Protein 5MQN (pdb70)

Sequence (1038 aa):
LLREQFQNPSDEAKPWTFWYWMFGAVSKEGITADLEAMKRAGLGGTYLLMPIKGIKEGPQYNGKAQQLTPEWWEMVRFSMEEADRLGLKLGMHICDGFALAGGPWMTPKESMQKIVWSDTIVDGGKIKGLHLPQPEAYEGFYEDISLFALPVKEEAADVMPAQITCANIATGNHIDIKKTVNMDDAGVIRSSYPCYIQYEYEEQPFTCRNIEIILSGNNYQAHRLKVMMASDDGVNYRLVKQLVPARQGWQNTDENSTHAIPATTARYFRFYWTPEGSEPGSEDMDAAKWKPNLKIKELRLHREARLDQWEGKAGLVWRVASSTKKEEIGEQDCYALSQIINLTDPFTLTATLPKGKWKLLRMGHTATGHTNATAGGGKGLECDKFNPKAVRKQFDNWFAQAFVKTNPDVARRVLKYMHVDSWECGSQNWSDTFAAEFRKRRGYDLMPYLPLLAGIPMESAERSEKILRDVRTTIGELVVDVFYQVLADCAKEYDCQQFSAECVAPTMVSDGLLHYQKVDLPMGEFWLNSPTHDKPNDMLDAISGAHIYGKNIIQAEGFTEVRGTWNEHPGILKALLDRNYALGINRLFFHVYVHNPWLDRKPGMTLDGIGLFFQRDQTWWNKGAKAFCEYITRCQSLLQYGHPVADIAVFTGEEMPRRSILPERLVPSLPGIFGAERVESERIRLANEGQPLRVRPVGVTHSANMSDPEKWVNPLRGYAYDSFNKDALLRLAKAENGRMTLPGGASYKVLVLPLPRPMNPDPAALSPEVKQKINELKEAGILLIPSLPYKEDDFSSYGLERDLIVPENIAWTHRQGEQGDIYFIANQLEETRTFTASMRIDGRKPECWNPVTGEINADIPYEQKSHRTEITLTLAPNESVFIVYPATGLEATEYTVTFTANGKTIQRQELFDWSKEEDEQIRYYSGTAVYKTTFRWKSKVKEDQQVYLNLGKVCDLLATTVRVNGIDCGTIWTAPYRADITAALKKGVNELEIEVTNTWANALKGADEGKAPFDGIWTNAKYRRAENTLLPAGLLGPLNFDVAN

Radius of gyration: 31.56 Å; Cα contacts (8 Å, |Δi|>4): 2666; chains: 1; bounding box: 72×93×73 Å

Secondary structure (DSSP, 8-state):
-HHHHHHS--GGGS-EEEEEEETT---HHHHHHHHHHHHHHT--EEEEEEE--TTT-GGG--S--TTSHHHHHHHHHHHHHHHHHT-EEEEESSSSSSSSB-TT--GGGB-EEEEEEEEEEEEEEEEEE-PPPP--BTTB-EEEEEEEEE-S-SS-SS---EEEEEE---SSS--GGGSSEE-TT--EEESS-EEEEEEEEEEEEEEEEEEE-SS--GGGGG-EEEEESSSS--EEEEE--PPEE-S--TTS-EEEEEEEEEEEEEEEEE-STTPPPPBTTBGGGGS---EEESEEEEE-S---TTHHHHTTSS-EE-PPPPTTTS-GGGSB-GGG-EE-TTT--EEEEEEEEEEEEEEEEEEE---B-TT-STT--BBBPTT-HHHHHHHHHHTTGGGGTSS-HHHHHHHEEEEEE----S----B-TTHHHHHHHHHSS-SGGGGGGGGT--BSBHHHHHHHHHHHHHHHHHHIIIIIIHHHHHHHHHTT-EEEE---TTTSSSBTTGGGGG-SEEEEEEESS-TTT--HHHHHHHHHHHHHTT----EEEEEEBSS--S---GGGTHHHHHHHHHHT--EEEEEEEE----TTSEEE--BTTBB---STTSTTIIIIIHHHHHHHHHHHHHHTSSEE---EEEE--S-SSB----GGGGTTT-HHHH-HHHHHHHHHHHH-TT--EEE-STT-EEETTS--GGG-SSTTSS--EEEE-HHIIIII-EEETTEEE-TTS-EESEEE-PPPBTTBSSPPPPPHHHHHHHHHHHHTT-B---SS--SSSBGGGTB--SEE--SSEEEEEEEETTEEEEEEEE-SSS-EEEEEEES--S---EEE-TTT--EE-----EEETTEEEEEEEE-TT-EEEEEEE--B----PEEEEETTTTEEEEESS---GGG-SSHHHHT--SEEEEEEEEEE-SPPPTT-EEEEE-BEEESEEEEEETTEEEEEE-SSS-EEE-TTT--SEEEEEEEEEE--THHHHHHHHTT--SSS-EEES-----TT--PPP-EEEE--EEEEE-

Organism: Bacteroides thetaiotaomicron (strain ATCC 29148 / DSM 2079 / JCM 5827 / CCUG 10774 / NCTC 10582 / VPI-5482 / E50) (NCBI:txid226186)

InterPro domains:
  IPR008979 Galactose-binding-like domain superfamily [SSF49785] (219-300)
  IPR008979 Galactose-binding-like domain superfamily [SSF49785] (974-1073)
  IPR033400 Alpha-L-rhamnosidase RhaM [PF17132] (36-716)
  IPR033400 Alpha-L-rhamnosidase RhaM [PF17132] (833-893)
  IPR054593 Beta-mannosidase-like, galactose-binding domain-like [PF22666] (977-1068)

Foldseek 3Di:
DLLCCLVPNDLVLFFEAEEEEEALAFDLVLLLLFLVLCLLLRHQAYEYAYWAHCVVPVVSVHPQFPPDLNVLARLQSSLVSCLVSNHFYAYELFHHQDFQFFPPDDFQQFFKAKWWDKDKDWFFWDPLADGDDTDAVVNHWDFDFKKKFFDLDPDDFFDDWDKDKFADDDDDPDDPVQDWDADPLRKTKHQGKMKMKTFDPAWDKFFKKWFAFDADALQQQQWFKWAAAPPPDIDGWGGGDDWFAARQANLGIFMAGTQTDIHRMMMTIGHLALQFAADRRSLNNFARNMDITSDMTGTRQAFWGRLQCLLFQWFTGDAFGDCSSPPQSNAAELVRMDIQVVQPNHTDGGPGHMIMIITMIMTGSDFWSVRGHNGIDHHGHLLDLVRLVVSNCPPVVCSCVSHPNVSCLVRHAAYEGEEDDGFEHQDHPCLQVLLCVPVVDGCVSVVCLSVRRHHPTSVVSSVVSQSSLVSRQVSNQVRNLQSVLVVSVVSNHFYEYFFHPPGYKHQGLPNLLSGQEQEAEAEDQCLSPGCVQRLQSSQLSCQLNQRLAYEYAYHWAQAAAWFDFLQVCLLVVQQSVLQQHQHYYYPHEYRANDPQFPPHEDPQRTDPHQTDRWLCSSARSSLSSLLSSSSSSVSSPAHWDAAEEEEQASGIPTGWDDPLQCCQWAVLQQDDVSVVVSVVLRSCPPQDWDCTPPPRITRPSRDDVLQCACRSQFGHYHYDYPCSLQPAWDQDPQWTDGPNGYTYQEYEHGDQTSNQNNNDDDDPSNVVSVVVSVVSNRHYDDGPHNHNDCVVSVDDGAKHWDPQWHWTWHDDQFFIKIKIWHSAQAKDKTKMKGQAADFQKWKAFSSVRDIGRDFDWDQDPRIIMHIDIAHGGGMIMITTGCAAWQWDWKWKAQVQQRDIDTHRADDFQLPDPPLLSNLDFHKMKIKIKTADADQQDPPKWKKKQLADAQAWKWKDKQNRTQGIAGYPPRIGTCRVRDDHTMIMIMMMGGHINQSQVLCVVVVRRSHPNYDYSHDDHHPPSGRDGHGRNDDIDMDMDD

B-factor: mean 30.52, std 12.2, range [7.65, 92.08]

Nearest PDB structures (foldseek):
  5mqn-assembly1_A  TM=1.001E+00  e=0.000E+00  Bacteroides thetaiotaomicron
  5mwk-assembly1_A  TM=9.999E-01  e=0.000E+00  Bacteroides thetaiotaomicron
  6q2f-assembly1_A  TM=7.913E-01  e=5.962E-86  Novosphingobium sp. PP1Y
  6mvf-assembly2_E  TM=7.179E-01  e=1.894E-04  Faecalibacterium prausnitzii L2-6
  7dd9-assembly1_A  TM=5.312E-01  e=2.010E+00  Schizosaccharomyces pombe 972h-

Structure (mmCIF, N/CA/C/O backbone):
data_5MQN
#
_entry.id   5MQN
#
_cell.length_a   64.291
_cell.length_b   85.758
_cell.length_c   120.870
_cell.angle_alpha   90.00
_cell.angle_beta   98.78
_cell.angle_gamma   90.00
#
_symmetry.space_group_name_H-M   'P 1 21 1'
#
loop_
_entity.id
_entity.type
_entity.pdbx_description
1 polymer 'Glycosyl hydrolases family 2, sugar binding domain'
2 non-polymer 'CALCIUM ION'
3 water water
#
loop_
_atom_site.group_PDB
_atom_site.id
_atom_site.type_symbol
_atom_site.label_atom_id
_atom_site.label_alt_id
_atom_site.label_comp_id
_atom_site.label_asym_id
_atom_site.label_entity_id
_atom_site.label_seq_id
_atom_site.pdbx_PDB_ins_code
_atom_site.Cartn_x
_atom_site.Cartn_y
_atom_site.Cartn_z
_atom_site.occupancy
_atom_site.B_iso_or_equiv
_atom_site.auth_seq_id
_atom_site.auth_comp_id
_atom_site.auth_asym_id
_atom_site.auth_atom_id
_atom_site.pdbx_PDB_model_num
ATOM 1 N N . LEU A 1 30 ? 21.351 22.454 -3.150 1.00 47.07 30 LEU A N 1
ATOM 2 C CA . LEU A 1 30 ? 19.894 22.411 -2.796 1.00 46.62 30 LEU A CA 1
ATOM 3 C C . LEU A 1 30 ? 19.781 22.271 -1.275 1.00 44.80 30 LEU A C 1
ATOM 4 O O . LEU A 1 30 ? 20.642 21.638 -0.637 1.00 43.84 30 LEU A O 1
ATOM 9 N N . LEU A 1 31 ? 18.735 22.857 -0.706 1.00 42.88 31 LEU A N 1
ATOM 10 C CA . LEU A 1 31 ? 18.522 22.784 0.751 1.00 42.42 31 LEU A CA 1
ATOM 11 C C . LEU A 1 31 ? 18.278 21.353 1.187 1.00 42.07 31 LEU A C 1
ATOM 12 O O . LEU A 1 31 ? 18.715 20.979 2.263 1.00 39.12 31 LEU A O 1
ATOM 17 N N . ARG A 1 32 ? 17.574 20.572 0.358 1.00 42.59 32 ARG A N 1
ATOM 18 C CA . ARG A 1 32 ? 17.241 19.189 0.702 1.00 44.39 32 ARG A CA 1
ATOM 19 C C . ARG A 1 32 ? 18.481 18.350 0.871 1.00 44.09 32 ARG A C 1
ATOM 20 O O . ARG A 1 32 ? 18.570 17.576 1.817 1.00 42.02 32 ARG A O 1
ATOM 28 N N . GLU A 1 33 ? 19.413 18.490 -0.070 1.00 44.70 33 GLU A N 1
ATOM 29 C CA . GLU A 1 33 ? 20.659 17.749 -0.035 1.00 46.26 33 GLU A CA 1
ATOM 30 C C . GLU A 1 33 ? 21.498 18.118 1.219 1.00 44.42 33 GLU A C 1
ATOM 31 O O . GLU A 1 33 ? 22.025 17.235 1.895 1.00 44.03 33 GLU A O 1
ATOM 37 N N . GLN A 1 34 ? 21.591 19.402 1.533 1.00 43.31 34 GLN A N 1
ATOM 38 C CA . GLN A 1 34 ? 22.295 19.838 2.752 1.00 43.31 34 GLN A CA 1
ATOM 39 C C . GLN A 1 34 ? 21.670 19.253 4.035 1.00 41.34 34 GLN A C 1
ATOM 40 O O . GLN A 1 34 ? 22.394 18.821 4.935 1.00 41.41 34 GLN A O 1
ATOM 46 N N . PHE A 1 35 ? 20.336 19.233 4.110 1.00 38.67 35 PHE A N 1
ATOM 47 C CA . PHE A 1 35 ? 19.630 18.618 5.245 1.00 37.07 35 PHE A CA 1
ATOM 48 C C . PHE A 1 35 ? 19.880 17.108 5.313 1.00 37.45 35 PHE A C 1
ATOM 49 O O . PHE A 1 35 ? 20.184 16.547 6.376 1.00 36.47 35 PHE A O 1
ATOM 57 N N . GLN A 1 36 ? 19.795 16.463 4.168 1.00 38.58 36 GLN A N 1
ATOM 58 C CA . GLN A 1 36 ? 19.962 15.019 4.075 1.00 40.28 36 GLN A CA 1
ATOM 59 C C . GLN A 1 36 ? 21.438 14.548 4.138 1.00 40.13 36 GLN A C 1
ATOM 60 O O . GLN A 1 36 ? 21.717 13.493 4.703 1.00 40.02 36 GLN A O 1
ATOM 66 N N . ASN A 1 37 ? 22.360 15.335 3.581 1.00 40.11 37 ASN A N 1
ATOM 67 C CA . ASN A 1 37 ? 23.809 15.035 3.575 1.00 40.27 37 ASN A CA 1
ATOM 68 C C . ASN A 1 37 ? 24.561 16.317 3.966 1.00 38.51 37 ASN A C 1
ATOM 69 O O . ASN A 1 37 ? 25.099 17.028 3.110 1.00 38.69 37 ASN A O 1
ATOM 74 N N . PRO A 1 38 ? 24.556 16.658 5.264 1.00 36.25 38 PRO A N 1
ATOM 75 C CA . PRO A 1 38 ? 25.159 17.924 5.681 1.00 35.37 38 PRO A CA 1
ATOM 76 C C . PRO A 1 38 ? 26.661 17.980 5.478 1.00 34.23 38 PRO A C 1
ATOM 77 O O . PRO A 1 38 ? 27.304 16.961 5.490 1.00 34.28 38 PRO A O 1
ATOM 81 N N . SER A 1 39 ? 27.183 19.189 5.315 1.00 33.65 39 SER A N 1
ATOM 82 C CA . SER A 1 39 ? 28.609 19.418 5.114 1.00 33.16 39 SER A CA 1
ATOM 83 C C . SER A 1 39 ? 29.264 19.353 6.478 1.00 31.83 39 SER A C 1
ATOM 84 O O . SER A 1 39 ? 28.577 19.360 7.517 1.00 30.59 39 SER A O 1
ATOM 87 N N . ASP A 1 40 ? 30.588 19.292 6.474 1.00 31.13 40 ASP A N 1
ATOM 88 C CA . ASP A 1 40 ? 31.328 19.242 7.739 1.00 30.58 40 ASP A CA 1
ATOM 89 C C . ASP A 1 40 ? 31.216 20.528 8.521 1.00 28.86 40 ASP A C 1
ATOM 90 O O . ASP A 1 40 ? 31.401 20.484 9.727 1.00 28.24 40 ASP A O 1
ATOM 95 N N . GLU A 1 41 ? 30.963 21.663 7.863 1.00 27.64 41 GLU A N 1
ATOM 96 C CA . GLU A 1 41 ? 30.773 22.926 8.566 1.00 27.07 41 GLU A CA 1
ATOM 97 C C . GLU A 1 41 ? 29.556 22.873 9.528 1.00 25.18 41 GLU A C 1
ATOM 98 O O . GLU A 1 41 ? 29.551 23.566 10.575 1.00 24.59 41 GLU A O 1
ATOM 104 N N . ALA A 1 42 ? 28.572 22.031 9.188 1.00 24.02 42 ALA A N 1
ATOM 105 C CA . ALA A 1 42 ? 27.368 21.825 10.022 1.00 23.13 42 ALA A CA 1
ATOM 106 C C . ALA A 1 42 ? 27.569 20.940 11.279 1.00 22.31 42 ALA A C 1
ATOM 107 O O . ALA A 1 42 ? 26.719 20.966 12.157 1.00 21.87 42 ALA A O 1
ATOM 109 N N . LYS A 1 43 ? 28.676 20.175 11.367 1.00 21.91 43 LYS A N 1
ATOM 110 C CA . LYS A 1 43 ? 28.889 19.294 12.548 1.00 21.47 43 LYS A CA 1
ATOM 111 C C . LYS A 1 43 ? 29.170 20.087 13.836 1.00 20.57 43 LYS A C 1
ATOM 112 O O . LYS A 1 43 ? 29.891 21.088 13.820 1.00 20.37 43 LYS A O 1
ATOM 118 N N . PRO A 1 44 ? 28.653 19.602 14.978 1.00 19.98 44 PRO A N 1
ATOM 119 C CA . PRO A 1 44 ? 29.105 20.149 16.263 1.00 19.52 44 PRO A CA 1
ATOM 120 C C . PRO A 1 44 ? 30.548 19.766 16.582 1.00 19.45 44 PRO A C 1
ATOM 121 O O . PRO A 1 44 ? 31.065 18.812 16.014 1.00 19.62 44 PRO A O 1
ATOM 125 N N . TRP A 1 45 ? 31.172 20.512 17.507 1.00 19.13 45 TRP A N 1
ATOM 126 C CA . TRP A 1 45 ? 32.482 20.255 17.987 1.00 19.16 45 TRP A CA 1
ATOM 127 C C . TRP A 1 45 ? 32.400 20.039 19.511 1.00 19.10 45 TRP A C 1
ATOM 128 O O . TRP A 1 45 ? 31.302 20.141 20.109 1.00 18.79 45 TRP A O 1
ATOM 139 N N . THR A 1 46 ? 33.564 19.758 20.107 1.00 19.32 46 THR A N 1
ATOM 140 C CA . THR A 1 46 ? 33.675 19.743 21.567 1.00 19.38 46 THR A CA 1
ATOM 141 C C . THR A 1 46 ? 34.957 20.439 22.063 1.00 19.47 46 THR A C 1
ATOM 142 O O . THR A 1 46 ? 35.944 20.511 21.345 1.00 19.62 46 THR A O 1
ATOM 146 N N . PHE A 1 47 ? 34.891 20.998 23.273 1.00 19.36 47 PHE A N 1
ATOM 147 C CA . PHE A 1 47 ? 36.088 21.312 24.035 1.00 19.63 47 PHE A CA 1
ATOM 148 C C . PHE A 1 47 ? 36.649 19.985 24.596 1.00 20.07 47 PHE A C 1
ATOM 149 O O . PHE A 1 47 ? 35.864 19.133 25.065 1.00 20.12 47 PHE A O 1
ATOM 157 N N . TRP A 1 48 ? 37.958 19.832 24.552 1.00 20.48 48 TRP A N 1
ATOM 158 C CA . TRP A 1 48 ? 38.634 18.626 25.028 1.00 21.10 48 TRP A CA 1
ATOM 159 C C . TRP A 1 48 ? 39.659 19.064 26.080 1.00 21.63 48 TRP A C 1
ATOM 160 O O . TRP A 1 48 ? 40.632 19.738 25.734 1.00 21.70 48 TRP A O 1
ATOM 171 N N . TYR A 1 49 ? 39.392 18.742 27.339 1.00 22.12 49 TYR A N 1
ATOM 172 C CA . TYR A 1 49 ? 40.305 19.132 28.418 1.00 22.85 49 TYR A CA 1
ATOM 173 C C . TYR A 1 49 ? 41.179 17.977 28.864 1.00 23.69 49 TYR A C 1
ATOM 174 O O . TYR A 1 49 ? 40.698 16.882 29.074 1.00 23.98 49 TYR A O 1
ATOM 183 N N . TRP A 1 50 ? 42.450 18.262 29.043 1.00 24.41 50 TRP A N 1
ATOM 184 C CA . TRP A 1 50 ? 43.408 17.323 29.625 1.00 25.25 50 TRP A CA 1
ATOM 185 C C . TRP A 1 50 ? 43.670 17.821 31.063 1.00 25.92 50 TRP A C 1
ATOM 186 O O . TRP A 1 50 ? 44.122 18.961 31.243 1.00 25.85 50 TRP A O 1
ATOM 197 N N . MET A 1 51 ? 43.381 16.994 32.065 1.00 26.72 51 MET A N 1
ATOM 198 C CA . MET A 1 51 ? 43.423 17.432 33.477 1.00 27.52 51 MET A CA 1
ATOM 199 C C . MET A 1 51 ? 44.690 17.026 34.188 1.00 28.55 51 MET A C 1
ATOM 200 O O . MET A 1 51 ? 45.083 15.872 34.118 1.00 29.13 51 MET A O 1
ATOM 205 N N . PHE A 1 52 ? 45.356 17.988 34.832 1.00 29.12 52 PHE A N 1
ATOM 206 C CA . PHE A 1 52 ? 46.473 17.703 35.755 1.00 30.07 52 PHE A CA 1
ATOM 207 C C . PHE A 1 52 ? 47.647 16.968 35.129 1.00 30.90 52 PHE A C 1
ATOM 208 O O . PHE A 1 52 ? 48.305 16.172 35.787 1.00 32.21 52 PHE A O 1
ATOM 216 N N . GLY A 1 53 ? 47.914 17.209 33.844 1.00 30.52 53 GLY A N 1
ATOM 217 C CA . GLY A 1 53 ? 48.874 16.417 33.081 1.00 31.03 53 GLY A CA 1
ATOM 218 C C . GLY A 1 53 ? 48.718 14.894 33.017 1.00 31.20 53 GLY A C 1
ATOM 219 O O . GLY A 1 53 ? 49.654 14.236 32.654 1.00 31.47 53 GLY A O 1
ATOM 220 N N . ALA A 1 54 ? 47.551 14.359 33.406 1.00 30.96 54 ALA A N 1
ATOM 221 C CA . ALA A 1 54 ? 47.244 12.932 33.353 1.00 31.15 54 ALA A CA 1
ATOM 222 C C . ALA A 1 54 ? 46.659 12.581 31.970 1.00 30.74 54 ALA A C 1
ATOM 223 O O . ALA A 1 54 ? 45.456 12.775 31.702 1.00 30.03 54 ALA A O 1
ATOM 225 N N . VAL A 1 55 ? 47.538 12.120 31.095 1.00 30.98 55 VAL A N 1
ATOM 226 C CA . VAL A 1 55 ? 47.226 11.893 29.697 1.00 30.79 55 VAL A CA 1
ATOM 227 C C . VAL A 1 55 ? 47.869 10.588 29.245 1.00 31.68 55 VAL A C 1
ATOM 228 O O . VAL A 1 55 ? 49.020 10.322 29.599 1.00 32.25 55 VAL A O 1
ATOM 232 N N . SER A 1 56 ? 47.188 9.817 28.399 1.00 31.62 56 SER A N 1
ATOM 233 C CA . SER A 1 56 ? 47.758 8.609 27.779 1.00 32.40 56 SER A CA 1
ATOM 234 C C . SER A 1 56 ? 47.404 8.556 26.311 1.00 32.48 56 SER A C 1
ATOM 235 O O . SER A 1 56 ? 46.330 9.044 25.893 1.00 31.16 56 SER A O 1
ATOM 238 N N . LYS A 1 57 ? 48.282 7.931 25.536 1.00 33.62 57 LYS A N 1
ATOM 239 C CA . LYS A 1 57 ? 48.026 7.685 24.107 1.00 34.37 57 LYS A CA 1
ATOM 240 C C . LYS A 1 57 ? 46.823 6.795 23.866 1.00 34.08 57 LYS A C 1
ATOM 241 O O . LYS A 1 57 ? 46.045 7.050 22.937 1.00 33.22 57 LYS A O 1
ATOM 247 N N . GLU A 1 58 ? 46.714 5.726 24.662 1.00 34.37 58 GLU A N 1
ATOM 248 C CA . GLU A 1 58 ? 45.547 4.848 24.596 1.00 34.35 58 GLU A CA 1
ATOM 249 C C . GLU A 1 58 ? 44.263 5.658 24.738 1.00 32.34 58 GLU A C 1
ATOM 250 O O . GLU A 1 58 ? 43.337 5.458 23.986 1.00 32.03 58 GLU A O 1
ATOM 256 N N . GLY A 1 59 ? 44.203 6.530 25.739 1.00 30.82 59 GLY A N 1
ATOM 257 C CA . GLY A 1 59 ? 43.056 7.388 25.927 1.00 29.38 59 GLY A CA 1
ATOM 258 C C . GLY A 1 59 ? 42.819 8.372 24.791 1.00 28.23 59 GLY A C 1
ATOM 259 O O . GLY A 1 59 ? 41.671 8.653 24.464 1.00 27.43 59 GLY A O 1
ATOM 260 N N . ILE A 1 60 ? 43.900 8.938 24.243 1.00 27.85 60 ILE A N 1
ATOM 261 C CA . ILE A 1 60 ? 43.817 9.836 23.101 1.00 27.27 60 ILE A CA 1
ATOM 262 C C . ILE A 1 60 ? 43.129 9.127 21.923 1.00 26.97 60 ILE A C 1
ATOM 263 O O . ILE A 1 60 ? 42.166 9.631 21.331 1.00 26.36 60 ILE A O 1
ATOM 268 N N . THR A 1 61 ? 43.600 7.935 21.628 1.00 27.20 61 THR A N 1
ATOM 269 C CA . THR A 1 61 ? 43.044 7.186 20.524 1.00 27.09 61 THR A CA 1
ATOM 270 C C . THR A 1 61 ? 41.605 6.911 20.803 1.00 26.60 61 THR A C 1
ATOM 271 O O . THR A 1 61 ? 40.773 7.121 19.931 1.00 26.23 61 THR A O 1
ATOM 275 N N . ALA A 1 62 ? 41.311 6.468 22.028 1.00 26.54 62 ALA A N 1
ATOM 276 C CA . ALA A 1 62 ? 39.958 6.122 22.411 1.00 26.19 62 ALA A CA 1
ATOM 277 C C . ALA A 1 62 ? 39.028 7.348 22.315 1.00 25.43 62 ALA A C 1
ATOM 278 O O . ALA A 1 62 ? 37.891 7.225 21.854 1.00 24.98 62 ALA A O 1
ATOM 280 N N . ASP A 1 63 ? 39.531 8.512 22.745 1.00 25.04 63 ASP A N 1
ATOM 281 C CA . ASP A 1 63 ? 38.747 9.731 22.725 1.00 24.45 63 ASP A CA 1
ATOM 282 C C . ASP A 1 63 ? 38.460 10.193 21.293 1.00 24.28 63 ASP A C 1
ATOM 283 O O . ASP A 1 63 ? 37.305 10.501 20.955 1.00 23.70 63 ASP A O 1
ATOM 288 N N . LEU A 1 64 ? 39.502 10.267 20.483 1.00 24.78 64 LEU A N 1
ATOM 289 C CA . LEU A 1 64 ? 39.333 10.803 19.157 1.00 24.83 64 LEU A CA 1
ATOM 290 C C . LEU A 1 64 ? 38.461 9.851 18.278 1.00 25.17 64 LEU A C 1
ATOM 291 O O . LEU A 1 64 ? 37.636 10.336 17.476 1.00 24.77 64 LEU A O 1
ATOM 296 N N . GLU A 1 65 ? 38.619 8.533 18.447 1.00 25.83 65 GLU A N 1
ATOM 297 C CA . GLU A 1 65 ? 37.709 7.579 17.758 1.00 26.28 65 GLU A CA 1
ATOM 298 C C . GLU A 1 65 ? 36.247 7.737 18.210 1.00 25.66 65 GLU A C 1
ATOM 299 O O . GLU A 1 65 ? 35.336 7.625 17.394 1.00 25.45 65 GLU A O 1
ATOM 305 N N . ALA A 1 66 ? 36.044 7.998 19.493 1.00 25.19 66 ALA A N 1
ATOM 306 C CA . ALA A 1 66 ? 34.731 8.220 20.038 1.00 24.77 66 ALA A CA 1
ATOM 307 C C . ALA A 1 66 ? 34.085 9.485 19.465 1.00 24.21 66 ALA A C 1
ATOM 308 O O . ALA A 1 66 ? 32.867 9.497 19.145 1.00 23.82 66 ALA A O 1
ATOM 310 N N . MET A 1 67 ? 34.901 10.531 19.331 1.00 23.95 67 MET A N 1
ATOM 311 C CA . MET A 1 67 ? 34.448 11.790 18.732 1.00 23.66 67 MET A CA 1
ATOM 312 C C . MET A 1 67 ? 34.016 11.591 17.265 1.00 24.06 67 MET A C 1
ATOM 313 O O . MET A 1 67 ? 32.964 12.099 16.829 1.00 23.75 67 MET A O 1
ATOM 318 N N . LYS A 1 68 ? 34.835 10.875 16.519 1.00 24.81 68 LYS A N 1
ATOM 319 C CA . LYS A 1 68 ? 34.524 10.612 15.118 1.00 25.48 68 LYS A CA 1
ATOM 320 C C . LYS A 1 68 ? 33.224 9.783 14.987 1.00 25.82 68 LYS A C 1
ATOM 321 O O . LYS A 1 68 ? 32.351 10.135 14.203 1.00 25.61 68 LYS A O 1
ATOM 327 N N . ARG A 1 69 ? 33.119 8.704 15.766 1.00 26.44 69 ARG A N 1
ATOM 328 C CA . ARG A 1 69 ? 31.894 7.857 15.878 1.00 26.90 69 ARG A CA 1
ATOM 329 C C . ARG A 1 69 ? 30.605 8.653 16.128 1.00 25.88 69 ARG A C 1
ATOM 330 O O . ARG A 1 69 ? 29.562 8.369 15.508 1.00 25.76 69 ARG A O 1
ATOM 338 N N . ALA A 1 70 ? 30.671 9.628 17.043 1.00 24.77 70 ALA A N 1
ATOM 339 C CA . ALA A 1 70 ? 29.531 10.497 17.343 1.00 24.11 70 ALA A CA 1
ATOM 340 C C . ALA A 1 70 ? 29.158 11.493 16.208 1.00 23.59 70 ALA A C 1
ATOM 341 O O . ALA A 1 70 ? 28.083 12.039 16.215 1.00 23.32 70 ALA A O 1
ATOM 343 N N . GLY A 1 71 ? 30.050 11.735 15.265 1.00 23.44 71 GLY A N 1
ATOM 344 C CA . GLY A 1 71 ? 29.818 12.704 14.192 1.00 23.12 71 GLY A CA 1
ATOM 345 C C . GLY A 1 71 ? 30.287 14.111 14.531 1.00 22.52 71 GLY A C 1
ATOM 346 O O . GLY A 1 71 ? 29.783 15.072 13.958 1.00 22.33 71 GLY A O 1
ATOM 347 N N . LEU A 1 72 ? 31.241 14.258 15.460 1.00 22.17 72 LEU A N 1
ATOM 348 C CA . LEU A 1 72 ? 31.807 15.567 15.756 1.00 21.69 72 LEU A CA 1
ATOM 349 C C . LEU A 1 72 ? 32.762 15.993 14.617 1.00 21.68 72 LEU A C 1
ATOM 350 O O . LEU A 1 72 ? 33.391 15.145 13.968 1.00 21.93 72 LEU A O 1
ATOM 355 N N . GLY A 1 73 ? 32.856 17.300 14.378 1.00 21.26 73 GLY A N 1
ATOM 356 C CA . GLY A 1 73 ? 33.735 17.823 13.318 1.00 21.31 73 GLY A CA 1
ATOM 357 C C . GLY A 1 73 ? 35.167 18.034 13.761 1.00 21.31 73 GLY A C 1
ATOM 358 O O . GLY A 1 73 ? 36.092 18.003 12.965 1.00 21.48 73 GLY A O 1
ATOM 359 N N . GLY A 1 74 ? 35.360 18.299 15.050 1.00 21.01 74 GLY A N 1
ATOM 360 C CA . GLY A 1 74 ? 36.677 18.625 15.538 1.00 21.12 74 GLY A CA 1
ATOM 361 C C . GLY A 1 74 ? 36.602 18.869 17.023 1.00 20.92 74 GLY A C 1
ATOM 362 O O . GLY A 1 74 ? 35.515 18.753 17.610 1.00 20.56 74 GLY A O 1
ATOM 363 N N . THR A 1 75 ? 37.727 19.276 17.595 1.00 21.12 75 THR A N 1
ATOM 364 C CA . THR A 1 75 ? 37.833 19.568 19.003 1.00 21.17 75 THR A CA 1
ATOM 365 C C . THR A 1 75 ? 38.849 20.669 19.297 1.00 21.40 75 THR A C 1
ATOM 366 O O . THR A 1 75 ? 39.820 20.817 18.556 1.00 21.56 75 THR A O 1
ATOM 370 N N . TYR A 1 76 ? 38.572 21.482 20.335 1.00 21.44 76 TYR A N 1
ATOM 371 C CA . TYR A 1 76 ? 39.505 22.484 20.836 1.00 21.89 76 TYR A CA 1
ATOM 372 C C . TYR A 1 76 ? 40.241 21.855 22.021 1.00 22.67 76 TYR A C 1
ATOM 373 O O . TYR A 1 76 ? 39.626 21.615 23.052 1.00 22.75 76 TYR A O 1
ATOM 382 N N . LEU A 1 77 ? 41.540 21.612 21.847 1.00 23.70 77 LEU A N 1
ATOM 383 C CA A LEU A 1 77 ? 42.376 20.955 22.837 0.50 24.33 77 LEU A CA 1
ATOM 384 C CA B LEU A 1 77 ? 42.368 20.962 22.872 0.50 24.30 77 LEU A CA 1
ATOM 385 C C . LEU A 1 77 ? 42.910 21.994 23.827 1.00 24.65 77 LEU A C 1
ATOM 386 O O . LEU A 1 77 ? 43.730 22.826 23.437 1.00 25.03 77 LEU A O 1
ATOM 395 N N . MET A 1 78 ? 42.472 21.905 25.079 1.00 25.15 78 MET A N 1
ATOM 396 C CA . MET A 1 78 ? 42.878 22.820 26.142 1.00 25.79 78 MET A CA 1
ATOM 397 C C . MET A 1 78 ? 43.317 22.075 27.398 1.00 26.62 78 MET A C 1
ATOM 398 O O . MET A 1 78 ? 42.475 21.535 28.121 1.00 26.58 78 MET A O 1
ATOM 403 N N . PRO A 1 79 ? 44.624 22.066 27.696 1.00 27.71 79 PRO A N 1
ATOM 404 C CA . PRO A 1 79 ? 45.011 21.462 28.980 1.00 28.24 79 PRO A CA 1
ATOM 405 C C . PRO A 1 79 ? 44.698 22.376 30.169 1.00 28.40 79 PRO A C 1
ATOM 406 O O . PRO A 1 79 ? 44.865 23.585 30.073 1.00 28.25 79 PRO A O 1
ATOM 410 N N . ILE A 1 80 ? 44.265 21.778 31.276 1.00 28.95 80 ILE A N 1
ATOM 411 C CA . ILE A 1 80 ? 43.793 22.492 32.438 1.00 29.14 80 ILE A CA 1
ATOM 412 C C . ILE A 1 80 ? 44.586 21.983 33.655 1.00 30.43 80 ILE A C 1
ATOM 413 O O . ILE A 1 80 ? 44.549 20.798 33.970 1.00 30.35 80 ILE A O 1
ATOM 418 N N . LYS A 1 81 ? 45.297 22.904 34.311 1.00 31.73 81 LYS A N 1
ATOM 419 C CA . LYS A 1 81 ? 46.123 22.626 35.513 1.00 32.84 81 LYS A CA 1
ATOM 420 C C . LYS A 1 81 ? 47.227 21.602 35.253 1.00 33.66 81 LYS A C 1
ATOM 421 O O . LYS A 1 81 ? 47.418 21.175 34.126 1.00 33.25 81 LYS A O 1
ATOM 427 N N . GLY A 1 82 ? 48.014 21.259 36.274 1.00 35.39 82 GLY A N 1
ATOM 428 C CA . GLY A 1 82 ? 49.157 20.354 36.096 1.00 36.65 82 GLY A CA 1
ATOM 429 C C . GLY A 1 82 ? 49.389 19.402 37.259 1.00 38.40 82 GLY A C 1
ATOM 430 O O . GLY A 1 82 ? 48.504 19.182 38.087 1.00 37.27 82 GLY A O 1
ATOM 431 N N . ILE A 1 83 ? 50.593 18.840 37.312 1.00 41.05 83 ILE A N 1
ATOM 432 C CA . ILE A 1 83 ? 50.898 17.782 38.274 1.00 43.85 83 ILE A CA 1
ATOM 433 C C . ILE A 1 83 ? 50.725 18.272 39.704 1.00 45.01 83 ILE A C 1
ATOM 434 O O . ILE A 1 83 ? 50.206 17.533 40.526 1.00 45.13 83 ILE A O 1
ATOM 439 N N . LYS A 1 84 ? 51.124 19.517 39.971 1.00 46.47 84 LYS A N 1
ATOM 440 C CA . LYS A 1 84 ? 51.010 20.118 41.320 1.00 47.11 84 LYS A CA 1
ATOM 441 C C . LYS A 1 84 ? 49.595 20.168 41.822 1.00 45.04 84 LYS A C 1
ATOM 442 O O . LYS A 1 84 ? 49.355 19.941 42.996 1.00 43.67 84 LYS A O 1
ATOM 448 N N . GLU A 1 85 ? 48.655 20.486 40.934 1.00 42.88 85 GLU A N 1
ATOM 449 C CA . GLU A 1 85 ? 47.283 20.679 41.334 1.00 41.53 85 GLU A CA 1
ATOM 450 C C . GLU A 1 85 ? 46.565 19.327 41.497 1.00 40.26 85 GLU A C 1
ATOM 451 O O . GLU A 1 85 ? 45.577 19.256 42.198 1.00 39.28 85 GLU A O 1
ATOM 457 N N . GLY A 1 86 ? 47.066 18.269 40.850 1.00 39.86 86 GLY A N 1
ATOM 458 C CA . GLY A 1 86 ? 46.508 16.915 40.988 1.00 39.69 86 GLY A CA 1
ATOM 459 C C . GLY A 1 86 ? 47.586 15.839 41.051 1.00 40.59 86 GLY A C 1
ATOM 460 O O . GLY A 1 86 ? 47.635 14.961 40.189 1.00 39.59 86 GLY A O 1
ATOM 461 N N . PRO A 1 87 ? 48.450 15.881 42.103 1.00 41.41 87 PRO A N 1
ATOM 462 C CA . PRO A 1 87 ? 49.555 14.926 42.201 1.00 42.83 87 PRO A CA 1
ATOM 463 C C . PRO A 1 87 ? 49.092 13.467 42.364 1.00 43.34 87 PRO A C 1
ATOM 464 O O . PRO A 1 87 ? 49.777 12.581 41.895 1.00 43.19 87 PRO A O 1
ATOM 468 N N . GLN A 1 88 ? 47.925 13.236 42.971 1.00 44.67 88 GLN A N 1
ATOM 469 C CA . GLN A 1 88 ? 47.368 11.873 43.106 1.00 46.16 88 GLN A CA 1
ATOM 470 C C . GLN A 1 88 ? 47.138 11.101 41.780 1.00 46.96 88 GLN A C 1
ATOM 471 O O . GLN A 1 88 ? 47.107 9.867 41.807 1.00 48.59 88 GLN A O 1
ATOM 477 N N . TYR A 1 89 ? 47.043 11.807 40.639 1.00 45.61 89 TYR A N 1
ATOM 478 C CA . TYR A 1 89 ? 46.816 11.167 39.321 1.00 44.99 89 TYR A CA 1
ATOM 479 C C . TYR A 1 89 ? 48.062 10.703 38.617 1.00 46.76 89 TYR A C 1
ATOM 480 O O . TYR A 1 89 ? 47.961 10.035 37.593 1.00 47.82 89 TYR A O 1
ATOM 489 N N . ASN A 1 90 ? 49.234 11.077 39.134 1.00 48.39 90 ASN A N 1
ATOM 490 C CA . ASN A 1 90 ? 50.524 10.605 38.633 1.00 49.48 90 ASN A CA 1
ATOM 491 C C . ASN A 1 90 ? 50.767 10.984 37.176 1.00 48.29 90 ASN A C 1
ATOM 492 O O . ASN A 1 90 ? 51.278 10.189 36.401 1.00 47.86 90 ASN A O 1
ATOM 497 N N . GLY A 1 91 ? 50.410 12.219 36.829 1.00 47.59 91 GLY A N 1
ATOM 498 C CA . GLY A 1 91 ? 50.440 12.695 35.436 1.00 46.39 91 GLY A CA 1
ATOM 499 C C . GLY A 1 91 ? 51.855 12.766 34.897 1.00 46.78 91 GLY A C 1
ATOM 500 O O . GLY A 1 91 ? 52.775 13.165 35.620 1.00 46.84 91 GLY A O 1
ATOM 501 N N . LYS A 1 92 ? 52.018 12.354 33.643 1.00 45.97 92 LYS A N 1
ATOM 502 C CA . LYS A 1 92 ? 53.306 12.316 32.964 1.00 46.81 92 LYS A CA 1
ATOM 503 C C . LYS A 1 92 ? 53.414 13.388 31.870 1.00 44.78 92 LYS A C 1
ATOM 504 O O . LYS A 1 92 ? 54.446 13.487 31.230 1.00 45.28 92 LYS A O 1
ATOM 510 N N . ALA A 1 93 ? 52.385 14.224 31.710 1.00 42.28 93 ALA A N 1
ATOM 511 C CA . ALA A 1 93 ? 52.285 15.147 30.570 1.00 40.87 93 ALA A CA 1
ATOM 512 C C . ALA A 1 93 ? 52.037 16.583 31.041 1.00 39.42 93 ALA A C 1
ATOM 513 O O . ALA A 1 93 ? 51.024 17.223 30.695 1.00 37.70 93 ALA A O 1
ATOM 515 N N . GLN A 1 94 ? 52.991 17.088 31.817 1.00 38.65 94 GLN A N 1
ATOM 516 C CA . GLN A 1 94 ? 52.991 18.480 32.243 1.00 38.25 94 GLN A CA 1
ATOM 517 C C . GLN A 1 94 ? 53.208 19.414 31.050 1.00 37.21 94 GLN A C 1
ATOM 518 O O . GLN A 1 94 ? 54.087 19.171 30.217 1.00 37.72 94 GLN A O 1
ATOM 524 N N . GLN A 1 95 ? 52.439 20.496 30.981 1.00 35.80 95 GLN A N 1
ATOM 525 C CA . GLN A 1 95 ? 52.455 21.333 29.764 1.00 35.34 95 GLN A CA 1
ATOM 526 C C . GLN A 1 95 ? 53.860 21.899 29.482 1.00 35.87 95 GLN A C 1
ATOM 527 O O . GLN A 1 95 ? 54.590 22.281 30.394 1.00 35.81 95 GLN A O 1
ATOM 533 N N . LEU A 1 96 ? 54.223 21.879 28.202 1.00 35.97 96 LEU A N 1
ATOM 534 C CA . LEU A 1 96 ? 55.491 22.355 27.653 1.00 37.00 96 LEU A CA 1
ATOM 535 C C . LEU A 1 96 ? 56.702 21.420 27.882 1.00 37.80 96 LEU A C 1
ATOM 536 O O . LEU A 1 96 ? 57.791 21.747 27.442 1.00 38.15 96 LEU A O 1
ATOM 541 N N . THR A 1 97 ? 56.511 20.273 28.550 1.00 38.33 97 THR A N 1
ATOM 542 C CA . THR A 1 97 ? 57.547 19.227 28.633 1.00 39.18 97 THR A CA 1
ATOM 543 C C . THR A 1 97 ? 57.576 18.520 27.285 1.00 39.23 97 THR A C 1
ATOM 544 O O . THR A 1 97 ? 56.587 18.589 26.534 1.00 38.45 97 THR A O 1
ATOM 548 N N . PRO A 1 98 ? 58.705 17.871 26.942 1.00 39.82 98 PRO A N 1
ATOM 549 C CA . PRO A 1 98 ? 58.715 17.140 25.679 1.00 39.98 98 PRO A CA 1
ATOM 550 C C . PRO A 1 98 ? 57.693 16.005 25.632 1.00 39.70 98 PRO A C 1
ATOM 551 O O . PRO A 1 98 ? 57.147 15.735 24.576 1.00 38.97 98 PRO A O 1
ATOM 555 N N . GLU A 1 99 ? 57.405 15.409 26.782 1.00 40.22 99 GLU A N 1
ATOM 556 C CA . GLU A 1 99 ? 56.392 14.377 26.915 1.00 40.24 99 GLU A CA 1
ATOM 557 C C . GLU A 1 99 ? 54.988 14.921 26.558 1.00 38.88 99 GLU A C 1
ATOM 558 O O . GLU A 1 99 ? 54.216 14.234 25.916 1.00 38.32 99 GLU A O 1
ATOM 564 N N . TRP A 1 100 ? 54.664 16.136 27.002 1.00 37.42 100 TRP A N 1
ATOM 565 C CA . TRP A 1 100 ? 53.435 16.794 26.611 1.00 35.99 100 TRP A CA 1
ATOM 566 C C . TRP A 1 100 ? 53.349 17.077 25.118 1.00 35.48 100 TRP A C 1
ATOM 567 O O . TRP A 1 100 ? 52.332 16.778 24.478 1.00 34.30 100 TRP A O 1
ATOM 578 N N . TRP A 1 101 ? 54.420 17.635 24.563 1.00 35.74 101 TRP A N 1
ATOM 579 C CA . TRP A 1 101 ? 54.481 17.923 23.153 1.00 35.54 101 TRP A CA 1
ATOM 580 C C . TRP A 1 101 ? 54.278 16.643 22.332 1.00 35.77 101 TRP A C 1
ATOM 581 O O . TRP A 1 101 ? 53.661 16.692 21.260 1.00 34.41 101 TRP A O 1
ATOM 592 N N . GLU A 1 102 ? 54.766 15.516 22.856 1.00 36.17 102 GLU A N 1
ATOM 593 C CA . GLU A 1 102 ? 54.601 14.225 22.186 1.00 36.83 102 GLU A CA 1
ATOM 594 C C . GLU A 1 102 ? 53.087 13.778 22.206 1.00 35.75 102 GLU A C 1
ATOM 595 O O . GLU A 1 102 ? 52.566 13.257 21.192 1.00 34.87 102 GLU A O 1
ATOM 601 N N . MET A 1 103 ? 52.408 14.010 23.330 1.00 34.95 103 MET A N 1
ATOM 602 C CA . MET A 1 103 ? 50.948 13.789 23.405 1.00 34.15 103 MET A CA 1
ATOM 603 C C . MET A 1 103 ? 50.172 14.661 22.393 1.00 32.92 103 MET A C 1
ATOM 604 O O . MET A 1 103 ? 49.228 14.183 21.740 1.00 32.33 103 MET A O 1
ATOM 609 N N . VAL A 1 104 ? 50.572 15.928 22.260 1.00 32.10 104 VAL A N 1
ATOM 610 C CA . VAL A 1 104 ? 49.962 16.859 21.275 1.00 31.15 104 VAL A CA 1
ATOM 611 C C . VAL A 1 104 ? 50.206 16.352 19.868 1.00 31.07 104 VAL A C 1
ATOM 612 O O . VAL A 1 104 ? 49.271 16.280 19.070 1.00 29.96 104 VAL A O 1
ATOM 616 N N . ARG A 1 105 ? 51.448 15.972 19.584 1.00 31.58 105 ARG A N 1
ATOM 617 C CA . ARG A 1 105 ? 51.797 15.435 18.258 1.00 32.06 105 ARG A CA 1
ATOM 618 C C . ARG A 1 105 ? 50.956 14.197 17.914 1.00 31.18 105 ARG A C 1
ATOM 619 O O . ARG A 1 105 ? 50.390 14.103 16.825 1.00 30.37 105 ARG A O 1
ATOM 627 N N . PHE A 1 106 ? 50.928 13.235 18.831 1.00 30.96 106 PHE A N 1
ATOM 628 C CA . PHE A 1 106 ? 50.111 12.043 18.643 1.00 30.81 106 PHE A CA 1
ATOM 629 C C . PHE A 1 106 ? 48.627 12.373 18.434 1.00 29.89 106 PHE A C 1
ATOM 630 O O . PHE A 1 106 ? 47.996 11.803 17.556 1.00 29.50 106 PHE A O 1
ATOM 638 N N . SER A 1 107 ? 48.098 13.317 19.210 1.00 29.24 107 SER A N 1
ATOM 639 C CA . SER A 1 107 ? 46.701 13.790 19.021 1.00 28.52 107 SER A CA 1
ATOM 640 C C . SER A 1 107 ? 46.460 14.321 17.582 1.00 28.34 107 SER A C 1
ATOM 641 O O . SER A 1 107 ? 45.459 13.981 16.943 1.00 27.63 107 SER A O 1
ATOM 644 N N . MET A 1 108 ? 47.426 15.079 17.051 1.00 28.74 108 MET A N 1
ATOM 645 C CA . MET A 1 108 ? 47.310 15.629 15.706 1.00 29.06 108 MET A CA 1
ATOM 646 C C . MET A 1 108 ? 47.362 14.492 14.671 1.00 29.52 108 MET A C 1
ATOM 647 O O . MET A 1 108 ? 46.638 14.511 13.664 1.00 28.83 108 MET A O 1
ATOM 652 N N . GLU A 1 109 ? 48.212 13.506 14.951 1.00 30.23 109 GLU A N 1
ATOM 653 C CA . GLU A 1 109 ? 48.360 12.338 14.088 1.00 31.03 109 GLU A CA 1
ATOM 654 C C . GLU A 1 109 ? 47.033 11.583 14.000 1.00 30.38 109 GLU A C 1
ATOM 655 O O . GLU A 1 109 ? 46.599 11.221 12.919 1.00 30.14 109 GLU A O 1
ATOM 661 N N . GLU A 1 110 ? 46.419 11.337 15.153 1.00 29.80 110 GLU A N 1
ATOM 662 C CA . GLU A 1 110 ? 45.173 10.587 15.200 1.00 29.55 110 GLU A CA 1
ATOM 663 C C . GLU A 1 110 ? 44.012 11.392 14.591 1.00 29.00 110 GLU A C 1
ATOM 664 O O . GLU A 1 110 ? 43.193 10.823 13.875 1.00 28.81 110 GLU A O 1
ATOM 670 N N . ALA A 1 111 ? 43.952 12.705 14.845 1.00 28.69 111 ALA A N 1
ATOM 671 C CA . ALA A 1 111 ? 42.896 13.550 14.247 1.00 28.23 111 ALA A CA 1
ATOM 672 C C . ALA A 1 111 ? 43.007 13.528 12.721 1.00 28.69 111 ALA A C 1
ATOM 673 O O . ALA A 1 111 ? 41.993 13.432 11.981 1.00 28.25 111 ALA A O 1
ATOM 675 N N . ASP A 1 112 ? 44.242 13.645 12.251 1.00 29.18 112 ASP A N 1
ATOM 676 C CA . ASP A 1 112 ? 44.516 13.526 10.824 1.00 29.75 112 ASP A CA 1
ATOM 677 C C . ASP A 1 112 ? 44.031 12.176 10.268 1.00 29.88 112 ASP A C 1
ATOM 678 O O . ASP A 1 112 ? 43.412 12.134 9.215 1.00 29.87 112 ASP A O 1
ATOM 683 N N . ARG A 1 113 ? 44.347 11.076 10.956 1.00 29.94 113 ARG A N 1
ATOM 684 C CA . ARG A 1 113 ? 43.924 9.745 10.498 1.00 30.00 113 ARG A CA 1
ATOM 685 C C . ARG A 1 113 ? 42.401 9.645 10.476 1.00 29.40 113 ARG A C 1
ATOM 686 O O . ARG A 1 113 ? 41.844 8.970 9.639 1.00 29.36 113 ARG A O 1
ATOM 694 N N . LEU A 1 114 ? 41.738 10.322 11.398 1.00 28.80 114 LEU A N 1
ATOM 695 C CA . LEU A 1 114 ? 40.278 10.220 11.512 1.00 28.39 114 LEU A CA 1
ATOM 696 C C . LEU A 1 114 ? 39.503 11.254 10.712 1.00 28.03 114 LEU A C 1
ATOM 697 O O . LEU A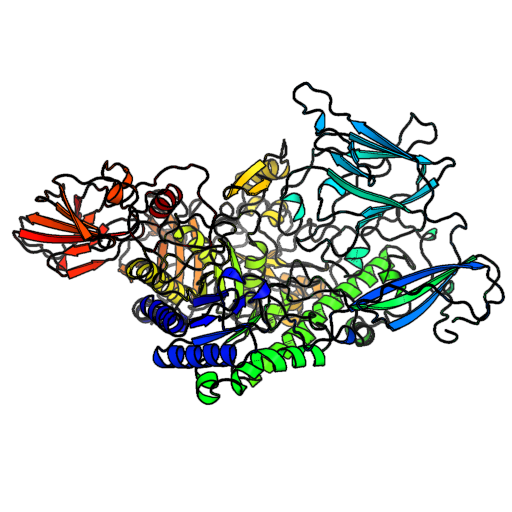 1 114 ? 38.269 11.177 10.636 1.00 28.35 114 LEU A O 1
ATOM 702 N N . GLY A 1 115 ? 40.174 12.245 10.129 1.00 27.68 115 GLY A N 1
ATOM 703 C CA . GLY A 1 115 ? 39.454 13.371 9.509 1.00 27.11 115 GLY A CA 1
ATOM 704 C C . GLY A 1 115 ? 38.839 14.394 10.467 1.00 26.33 115 GLY A C 1
ATOM 705 O O . GLY A 1 115 ? 37.910 15.099 10.104 1.00 26.07 115 GLY A O 1
ATOM 706 N N . LEU A 1 116 ? 39.343 14.492 11.700 1.00 25.94 116 LEU A N 1
ATOM 707 C CA . LEU A 1 116 ? 38.919 15.561 12.633 1.00 25.29 116 LEU A CA 1
ATOM 708 C C . LEU A 1 116 ? 39.856 16.762 12.508 1.00 25.05 116 LEU A C 1
ATOM 709 O O . LEU A 1 116 ? 41.036 16.618 12.097 1.00 25.28 116 LEU A O 1
ATOM 714 N N . LYS A 1 117 ? 39.320 17.943 12.771 1.00 24.61 117 LYS A N 1
ATOM 715 C CA . LYS A 1 117 ? 40.125 19.160 12.856 1.00 24.65 117 LYS A CA 1
ATOM 716 C C . LYS A 1 117 ? 40.335 19.551 14.315 1.00 24.19 117 LYS A C 1
ATOM 717 O O . LYS A 1 117 ? 39.605 19.052 15.228 1.00 23.98 117 LYS A O 1
ATOM 723 N N . LEU A 1 118 ? 41.326 20.421 14.532 1.00 23.96 118 LEU A N 1
ATOM 724 C CA . LEU A 1 118 ? 41.689 20.878 15.850 1.00 23.82 118 LEU A CA 1
ATOM 725 C C . LEU A 1 118 ? 41.766 22.365 15.947 1.00 23.42 118 LEU A C 1
ATOM 726 O O . LEU A 1 118 ? 42.066 23.064 14.976 1.00 23.29 118 LEU A O 1
ATOM 731 N N . GLY A 1 119 ? 41.486 22.816 17.161 1.00 23.00 119 GLY A N 1
ATOM 732 C CA . GLY A 1 119 ? 41.800 24.138 17.637 1.00 22.88 119 GLY A CA 1
ATOM 733 C C . GLY A 1 119 ? 42.585 24.057 18.942 1.00 23.08 119 GLY A C 1
ATOM 734 O O . GLY A 1 119 ? 42.584 23.034 19.646 1.00 22.98 119 GLY A O 1
ATOM 735 N N . MET A 1 120 ? 43.280 25.158 19.237 1.00 23.27 120 MET A N 1
ATOM 736 C CA . MET A 1 120 ? 43.930 25.355 20.495 1.00 23.47 120 MET A CA 1
ATOM 737 C C . MET A 1 120 ? 43.680 26.781 20.953 1.00 23.37 120 MET A C 1
ATOM 738 O O . MET A 1 120 ? 43.369 27.665 20.168 1.00 23.00 120 MET A O 1
ATOM 743 N N . HIS A 1 121 ? 43.777 26.968 22.258 1.00 23.70 121 HIS A N 1
ATOM 744 C CA . HIS A 1 121 ? 43.638 28.280 22.850 1.00 24.01 121 HIS A CA 1
ATOM 745 C C . HIS A 1 121 ? 44.990 28.984 22.767 1.00 24.82 121 HIS A C 1
ATOM 746 O O . HIS A 1 121 ? 46.007 28.328 22.577 1.00 25.03 121 HIS A O 1
ATOM 753 N N . ILE A 1 122 ? 44.987 30.310 22.905 1.00 25.40 122 ILE A N 1
ATOM 754 C CA . ILE A 1 122 ? 46.235 31.132 22.896 1.00 26.35 122 ILE A CA 1
ATOM 755 C C . ILE A 1 122 ? 47.103 31.091 24.182 1.00 26.97 122 ILE A C 1
ATOM 756 O O . ILE A 1 122 ? 48.199 31.671 24.244 1.00 27.15 122 ILE A O 1
ATOM 761 N N . CYS A 1 123 ? 46.639 30.391 25.206 1.00 27.38 123 CYS A N 1
ATOM 762 C CA . CYS A 1 123 ? 47.467 30.117 26.378 1.00 28.22 123 CYS A CA 1
ATOM 763 C C . CYS A 1 123 ? 47.012 28.821 27.023 1.00 28.76 123 CYS A C 1
ATOM 764 O O . CYS A 1 123 ? 45.932 28.293 26.724 1.00 28.07 123 CYS A O 1
ATOM 767 N N . ASP A 1 124 ? 47.840 28.373 27.962 1.00 29.62 124 ASP A N 1
ATOM 768 C CA . ASP A 1 124 ? 47.544 27.257 28.829 1.00 30.10 124 ASP A CA 1
ATOM 769 C C . ASP A 1 124 ? 46.406 27.608 29.781 1.00 30.10 124 ASP A C 1
ATOM 770 O O . ASP A 1 124 ? 46.223 28.782 30.196 1.00 29.96 124 ASP A O 1
ATOM 775 N N . GLY A 1 125 ? 45.663 26.581 30.182 1.00 30.44 125 GLY A N 1
ATOM 776 C CA . GLY A 1 125 ? 44.441 26.769 30.957 1.00 30.53 125 GLY A CA 1
ATOM 777 C C . GLY A 1 125 ? 43.229 27.230 30.141 1.00 30.85 125 GLY A C 1
ATOM 778 O O . GLY A 1 125 ? 43.190 27.077 28.912 1.00 30.27 125 GLY A O 1
ATOM 779 N N . PHE A 1 126 ? 42.241 27.775 30.857 1.00 31.51 126 PHE A N 1
ATOM 780 C CA . PHE A 1 126 ? 40.998 28.334 30.304 1.00 32.31 126 PHE A CA 1
ATOM 781 C C . PHE A 1 126 ? 41.189 29.659 29.623 1.00 31.44 126 PHE A C 1
ATOM 782 O O . PHE A 1 126 ? 40.467 29.957 28.721 1.00 31.55 126 PHE A O 1
ATOM 790 N N . ALA A 1 127 ? 42.067 30.500 30.179 1.00 30.98 127 ALA A N 1
ATOM 791 C CA . ALA A 1 127 ? 42.188 31.900 29.792 1.00 30.39 127 ALA A CA 1
ATOM 792 C C . ALA A 1 127 ? 43.337 32.610 30.524 1.00 30.13 127 ALA A C 1
ATOM 793 O O . ALA A 1 127 ? 43.835 32.102 31.566 1.00 30.04 127 ALA A O 1
ATOM 795 N N . LEU A 1 128 ? 43.749 33.777 30.030 1.00 29.58 128 LEU A N 1
ATOM 796 C CA . LEU A 1 128 ? 43.332 34.355 28.721 1.00 29.12 128 LEU A CA 1
ATOM 797 C C . LEU A 1 128 ? 44.525 34.481 27.783 1.00 29.40 128 LEU A C 1
ATOM 798 O O . LEU A 1 128 ? 44.530 33.928 26.675 1.00 28.74 128 LEU A O 1
ATOM 803 N N . ALA A 1 129 ? 45.561 35.177 28.244 1.00 29.53 129 ALA A N 1
ATOM 804 C CA . ALA A 1 129 ? 46.755 35.406 27.425 1.00 30.29 129 ALA A CA 1
ATOM 805 C C . ALA A 1 129 ? 48.036 35.535 28.277 1.00 30.97 129 ALA A C 1
ATOM 806 O O . ALA A 1 129 ? 48.831 36.468 28.103 1.00 31.10 129 ALA A O 1
ATOM 808 N N . GLY A 1 130 ? 48.214 34.562 29.186 1.00 31.16 130 GLY A N 1
ATOM 809 C CA . GLY A 1 130 ? 49.372 34.480 30.061 1.00 31.91 130 GLY A CA 1
ATOM 810 C C . GLY A 1 130 ? 50.421 33.423 29.724 1.00 32.58 130 GLY A C 1
ATOM 811 O O . GLY A 1 130 ? 50.181 32.476 28.961 1.00 32.13 130 GLY A O 1
ATOM 812 N N . GLY A 1 131 ? 51.605 33.594 30.307 1.00 33.48 131 GLY A N 1
ATOM 813 C CA . GLY A 1 131 ? 52.632 32.568 30.225 1.00 34.22 131 GLY A CA 1
ATOM 814 C C . GLY A 1 131 ? 53.900 32.881 30.994 1.00 35.06 131 GLY A C 1
ATOM 815 O O . GLY A 1 131 ? 54.168 34.046 31.282 1.00 35.31 131 GLY A O 1
ATOM 816 N N . PRO A 1 132 ? 54.703 31.847 31.316 1.00 35.60 132 PRO A N 1
ATOM 817 C CA . PRO A 1 132 ? 55.909 32.040 32.181 1.00 36.46 132 PRO A CA 1
ATOM 818 C C . PRO A 1 132 ? 57.001 32.920 31.546 1.00 37.07 132 PRO A C 1
ATOM 819 O O . PRO A 1 132 ? 57.868 33.440 32.238 1.00 37.14 132 PRO A O 1
ATOM 823 N N . TRP A 1 133 ? 56.938 33.068 30.222 1.00 37.12 133 TRP A N 1
ATOM 824 C CA . TRP A 1 133 ? 57.751 34.052 29.468 1.00 37.84 133 TRP A CA 1
ATOM 825 C C . TRP A 1 133 ? 57.441 35.548 29.733 1.00 37.83 133 TRP A C 1
ATOM 826 O O . TRP A 1 133 ? 58.266 36.390 29.370 1.00 38.71 133 TRP A O 1
ATOM 837 N N . MET A 1 134 ? 56.303 35.888 30.339 1.00 37.13 134 MET A N 1
ATOM 838 C CA . MET A 1 134 ? 55.940 37.290 30.546 1.00 37.19 134 MET A CA 1
ATOM 839 C C . MET A 1 134 ? 56.466 37.854 31.856 1.00 37.54 134 MET A C 1
ATOM 840 O O . MET A 1 134 ? 56.265 37.249 32.934 1.00 37.72 134 MET A O 1
ATOM 845 N N . THR A 1 135 ? 57.094 39.029 31.764 1.00 37.89 135 THR A N 1
ATOM 846 C CA . THR A 1 135 ? 57.624 39.763 32.947 1.00 38.05 135 THR A CA 1
ATOM 847 C C . THR A 1 135 ? 56.597 40.791 33.392 1.00 37.65 135 THR A C 1
ATOM 848 O O . THR A 1 135 ? 55.621 41.068 32.661 1.00 36.46 135 THR A O 1
ATOM 852 N N . PRO A 1 136 ? 56.779 41.369 34.596 1.00 37.79 136 PRO A N 1
ATOM 853 C CA . PRO A 1 136 ? 55.810 42.398 34.990 1.00 37.48 136 PRO A CA 1
ATOM 854 C C . PRO A 1 136 ? 55.724 43.606 34.027 1.00 37.52 136 PRO A C 1
ATOM 855 O O . PRO A 1 136 ? 54.626 44.079 33.727 1.00 36.17 136 PRO A O 1
ATOM 859 N N . LYS A 1 137 ? 56.870 44.061 33.503 1.00 38.63 137 LYS A N 1
ATOM 860 C CA . LYS A 1 137 ? 56.896 45.138 32.476 1.00 38.86 137 LYS A CA 1
ATOM 861 C C . LYS A 1 137 ? 56.031 44.859 31.238 1.00 37.69 137 LYS A C 1
ATOM 862 O O . LYS A 1 137 ? 55.445 45.788 30.687 1.00 37.46 137 LYS A O 1
ATOM 868 N N . GLU A 1 138 ? 55.974 43.597 30.818 1.00 36.94 138 GLU A N 1
ATOM 869 C CA . GLU A 1 138 ? 55.204 43.179 29.637 1.00 36.20 138 GLU A CA 1
ATOM 870 C C . GLU A 1 138 ? 53.752 42.772 29.929 1.00 34.62 138 GLU A C 1
ATOM 871 O O . GLU A 1 138 ? 53.019 42.333 29.036 1.00 33.53 138 GLU A O 1
ATOM 877 N N . SER A 1 139 ? 53.347 42.884 31.181 1.00 34.26 139 SER A N 1
ATOM 878 C CA . SER A 1 139 ? 52.024 42.492 31.606 1.00 33.17 139 SER A CA 1
ATOM 879 C C . SER A 1 139 ? 51.056 43.672 31.581 1.00 32.49 139 SER A C 1
ATOM 880 O O . SER A 1 139 ? 51.456 44.797 31.340 1.00 32.51 139 SER A O 1
ATOM 883 N N . MET A 1 140 ? 49.778 43.409 31.888 1.00 31.43 140 MET A N 1
ATOM 884 C CA . MET A 1 140 ? 48.739 44.446 31.925 1.00 30.92 140 MET A CA 1
ATOM 885 C C . MET A 1 140 ? 49.102 45.515 32.972 1.00 31.54 140 MET A C 1
ATOM 886 O O . MET A 1 140 ? 49.544 45.163 34.066 1.00 31.89 140 MET A O 1
ATOM 891 N N . GLN A 1 141 ? 48.938 46.796 32.629 1.00 31.88 141 GLN A N 1
ATOM 892 C CA . GLN A 1 141 ? 49.385 47.905 33.485 1.00 32.74 141 GLN A CA 1
ATOM 893 C C . GLN A 1 141 ? 48.246 48.778 33.993 1.00 32.32 141 GLN A C 1
ATOM 894 O O . GLN A 1 141 ? 47.225 48.954 33.309 1.00 31.64 141 GLN A O 1
ATOM 900 N N . LYS A 1 142 ? 48.472 49.370 35.160 1.00 32.54 142 LYS A N 1
ATOM 901 C CA . LYS A 1 142 ? 47.560 50.315 35.760 1.00 32.86 142 LYS A CA 1
ATOM 902 C C . LYS A 1 142 ? 48.307 51.545 36.332 1.00 34.22 142 LYS A C 1
ATOM 903 O O . LYS A 1 142 ? 49.468 51.449 36.716 1.00 34.96 142 LYS A O 1
ATOM 909 N N . ILE A 1 143 ? 47.620 52.677 36.397 1.00 34.57 143 ILE A N 1
ATOM 910 C CA . ILE A 1 143 ? 48.167 53.870 37.030 1.00 35.60 143 ILE A CA 1
ATOM 911 C C . ILE A 1 143 ? 48.038 53.686 38.521 1.00 36.30 143 ILE A C 1
ATOM 912 O O . ILE A 1 143 ? 46.976 53.340 39.011 1.00 36.03 143 ILE A O 1
ATOM 917 N N . VAL A 1 144 ? 49.138 53.899 39.224 1.00 37.66 144 VAL A N 1
ATOM 918 C CA . VAL A 1 144 ? 49.174 53.839 40.684 1.00 38.74 144 VAL A CA 1
ATOM 919 C C . VAL A 1 144 ? 49.867 55.095 41.191 1.00 39.98 144 VAL A C 1
ATOM 920 O O . VAL A 1 144 ? 50.429 55.867 40.417 1.00 39.36 144 VAL A O 1
ATOM 924 N N . TRP A 1 145 ? 49.796 55.317 42.496 1.00 41.21 145 TRP A N 1
ATOM 925 C CA . TRP A 1 145 ? 50.413 56.520 43.062 1.00 42.39 145 TRP A CA 1
ATOM 926 C C . TRP A 1 145 ? 50.658 56.405 44.554 1.00 43.33 145 TRP A C 1
ATOM 927 O O . TRP A 1 145 ? 50.042 55.579 45.231 1.00 42.53 145 TRP A O 1
ATOM 938 N N . SER A 1 146 ? 51.538 57.272 45.043 1.00 44.82 146 SER A N 1
ATOM 939 C CA . SER A 1 146 ? 51.685 57.544 46.480 1.00 45.72 146 SER A CA 1
ATOM 940 C C . SER A 1 146 ? 51.471 59.035 46.719 1.00 46.89 146 SER A C 1
ATOM 941 O O . SER A 1 146 ? 51.413 59.818 45.774 1.00 46.16 146 SER A O 1
ATOM 944 N N . ASP A 1 147 ? 51.321 59.434 47.979 1.00 48.27 147 ASP A N 1
ATOM 945 C CA . ASP A 1 147 ? 51.185 60.854 48.277 1.00 50.93 147 ASP A CA 1
ATOM 946 C C . ASP A 1 147 ? 51.630 61.231 49.685 1.00 53.22 147 ASP A C 1
ATOM 947 O O . ASP A 1 147 ? 51.628 60.407 50.598 1.00 52.17 147 ASP A O 1
ATOM 952 N N . THR A 1 148 ? 52.011 62.489 49.829 1.00 56.06 148 THR A N 1
ATOM 953 C CA . THR A 1 148 ? 52.494 63.005 51.104 1.00 58.79 148 THR A CA 1
ATOM 954 C C . THR A 1 148 ? 52.276 64.520 51.167 1.00 60.39 148 THR A C 1
ATOM 955 O O . THR A 1 148 ? 52.358 65.206 50.147 1.00 60.35 148 THR A O 1
ATOM 959 N N . ILE A 1 149 ? 51.965 65.016 52.366 1.00 62.04 149 ILE A N 1
ATOM 960 C CA . ILE A 1 149 ? 51.666 66.429 52.592 1.00 63.52 149 ILE A CA 1
ATOM 961 C C . ILE A 1 149 ? 52.930 67.048 53.178 1.00 64.77 149 ILE A C 1
ATOM 962 O O . ILE A 1 149 ? 53.470 66.508 54.129 1.00 65.04 149 ILE A O 1
ATOM 967 N N . VAL A 1 150 ? 53.415 68.137 52.578 1.00 66.25 150 VAL A N 1
ATOM 968 C CA . VAL A 1 150 ? 54.669 68.797 52.996 1.00 68.32 150 VAL A CA 1
ATOM 969 C C . VAL A 1 150 ? 54.448 70.292 53.170 1.00 69.37 150 VAL A C 1
ATOM 970 O O . VAL A 1 150 ? 53.534 70.867 52.574 1.00 68.52 150 VAL A O 1
ATOM 974 N N . ASP A 1 151 ? 55.305 70.917 53.977 1.00 71.36 151 ASP A N 1
ATOM 975 C CA . ASP A 1 151 ? 55.348 72.374 54.055 1.00 72.04 151 ASP A CA 1
ATOM 976 C C . ASP A 1 151 ? 56.037 72.924 52.810 1.00 71.77 151 ASP A C 1
ATOM 977 O O . ASP A 1 151 ? 57.080 72.408 52.389 1.00 72.33 151 ASP A O 1
ATOM 982 N N . GLY A 1 152 ? 55.432 73.954 52.216 1.00 71.03 152 GLY A N 1
ATOM 983 C CA . GLY A 1 152 ? 56.015 74.655 51.071 1.00 72.17 152 GLY A CA 1
ATOM 984 C C . GLY A 1 152 ? 57.204 75.487 51.506 1.00 74.20 152 GLY A C 1
ATOM 985 O O . GLY A 1 152 ? 57.412 75.697 52.688 1.00 74.69 152 GLY A O 1
ATOM 986 N N . GLY A 1 153 ? 57.970 75.961 50.538 1.00 75.57 153 GLY A N 1
ATOM 987 C CA . GLY A 1 153 ? 59.248 76.595 50.794 1.00 78.03 153 GLY A CA 1
ATOM 988 C C . GLY A 1 153 ? 60.294 75.786 50.061 1.00 79.65 153 GLY A C 1
ATOM 989 O O . GLY A 1 153 ? 60.019 75.264 48.968 1.00 78.97 153 GLY A O 1
ATOM 990 N N . LYS A 1 154 ? 61.479 75.670 50.665 1.00 80.64 154 LYS A N 1
ATOM 991 C CA . LYS A 1 154 ? 62.618 74.976 50.064 1.00 81.67 154 LYS A CA 1
ATOM 992 C C . LYS A 1 154 ? 62.597 73.495 50.464 1.00 81.10 154 LYS A C 1
ATOM 993 O O . LYS A 1 154 ? 62.564 73.180 51.657 1.00 81.81 154 LYS A O 1
ATOM 999 N N . ILE A 1 155 ? 62.595 72.605 49.466 1.00 79.56 155 ILE A N 1
ATOM 1000 C CA . ILE A 1 155 ? 62.601 71.150 49.675 1.00 77.74 155 ILE A CA 1
ATOM 1001 C C . ILE A 1 155 ? 63.894 70.598 49.084 1.00 76.57 155 ILE A C 1
ATOM 1002 O O . ILE A 1 155 ? 64.208 70.883 47.928 1.00 75.30 155 ILE A O 1
ATOM 1007 N N . LYS A 1 156 ? 64.626 69.810 49.877 1.00 76.91 156 LYS A N 1
ATOM 1008 C CA . LYS A 1 156 ? 65.949 69.286 49.493 1.00 78.23 156 LYS A CA 1
ATOM 1009 C C . LYS A 1 156 ? 66.069 67.814 49.845 1.00 75.88 156 LYS A C 1
ATOM 1010 O O . LYS A 1 156 ? 65.735 67.423 50.965 1.00 73.58 156 LYS A O 1
ATOM 1016 N N . GLY A 1 157 ? 66.551 67.010 48.895 1.00 75.13 157 GLY A N 1
ATOM 1017 C CA . GLY A 1 157 ? 66.822 65.587 49.124 1.00 75.96 157 GLY A CA 1
ATOM 1018 C C . GLY A 1 157 ? 65.679 64.737 49.686 1.00 75.79 157 GLY A C 1
ATOM 1019 O O . GLY A 1 157 ? 65.934 63.712 50.315 1.00 77.71 157 GLY A O 1
ATOM 1020 N N . LEU A 1 158 ? 64.426 65.137 49.467 1.00 74.60 158 LEU A N 1
ATOM 1021 C CA . LEU A 1 158 ? 63.279 64.442 50.082 1.00 72.70 158 LEU A CA 1
ATOM 1022 C C . LEU A 1 158 ? 62.965 63.104 49.380 1.00 70.74 158 LEU A C 1
ATOM 1023 O O . LEU A 1 158 ? 62.825 63.061 48.169 1.00 66.00 158 LEU A O 1
ATOM 1028 N N . HIS A 1 159 ? 62.844 62.043 50.186 1.00 72.32 159 HIS A N 1
ATOM 1029 C CA . HIS A 1 159 ? 62.457 60.702 49.733 1.00 72.61 159 HIS A CA 1
ATOM 1030 C C . HIS A 1 159 ? 60.928 60.598 49.778 1.00 69.40 159 HIS A C 1
ATOM 1031 O O . HIS A 1 159 ? 60.337 60.636 50.850 1.00 70.49 159 HIS A O 1
ATOM 1038 N N . LEU A 1 160 ? 60.290 60.462 48.623 1.00 66.44 160 LEU A N 1
ATOM 1039 C CA . LEU A 1 160 ? 58.832 60.325 48.567 1.00 63.25 160 LEU A CA 1
ATOM 1040 C C . LEU A 1 160 ? 58.439 58.881 48.803 1.00 60.35 160 LEU A C 1
ATOM 1041 O O . LEU A 1 160 ? 59.225 57.975 48.533 1.00 60.43 160 LEU A O 1
ATOM 1046 N N . PRO A 1 161 ? 57.214 58.650 49.279 1.00 57.44 161 PRO A N 1
ATOM 1047 C CA . PRO A 1 161 ? 56.766 57.271 49.362 1.00 56.36 161 PRO A CA 1
ATOM 1048 C C . PRO A 1 161 ? 56.708 56.605 47.977 1.00 55.36 161 PRO A C 1
ATOM 1049 O O . PRO A 1 161 ? 56.484 57.266 46.961 1.00 53.89 161 PRO A O 1
ATOM 1053 N N . GLN A 1 162 ? 56.980 55.308 47.955 1.00 55.26 162 GLN A N 1
ATOM 1054 C CA . GLN A 1 162 ? 57.020 54.518 46.734 1.00 54.52 162 GLN A CA 1
ATOM 1055 C C . GLN A 1 162 ? 55.631 53.928 46.506 1.00 51.65 162 GLN A C 1
ATOM 1056 O O . GLN A 1 162 ? 55.067 53.292 47.405 1.00 50.24 162 GLN A O 1
ATOM 1062 N N . PRO A 1 163 ? 55.050 54.162 45.323 1.00 49.84 163 PRO A N 1
ATOM 1063 C CA . PRO A 1 163 ? 53.782 53.483 45.064 1.00 48.24 163 PRO A CA 1
ATOM 1064 C C . PRO A 1 163 ? 53.946 51.968 44.939 1.00 47.01 163 PRO A C 1
ATOM 1065 O O . PRO A 1 163 ? 55.069 51.448 44.848 1.00 46.25 163 PRO A O 1
ATOM 1069 N N . GLU A 1 164 ? 52.796 51.298 44.878 1.00 46.03 164 GLU A N 1
ATOM 1070 C CA . GLU A 1 164 ? 52.690 49.865 44.609 1.00 45.18 164 GLU A CA 1
ATOM 1071 C C . GLU A 1 164 ? 53.594 49.431 43.467 1.00 44.36 164 GLU A C 1
ATOM 1072 O O . GLU A 1 164 ? 53.577 50.025 42.405 1.00 43.69 164 GLU A O 1
ATOM 1078 N N . ALA A 1 165 ? 54.386 48.396 43.720 1.00 44.57 165 ALA A N 1
ATOM 1079 C CA . ALA A 1 165 ? 55.340 47.883 42.760 1.00 45.67 165 ALA A CA 1
ATOM 1080 C C . ALA A 1 165 ? 55.201 46.362 42.736 1.00 45.73 165 ALA A C 1
ATOM 1081 O O . ALA A 1 165 ? 55.743 45.665 43.609 1.00 45.16 165 ALA A O 1
ATOM 1083 N N . TYR A 1 166 ? 54.476 45.854 41.722 1.00 44.48 166 TYR A N 1
ATOM 1084 C CA . TYR A 1 166 ? 54.204 44.422 41.623 1.00 43.92 166 TYR A CA 1
ATOM 1085 C C . TYR A 1 166 ? 55.496 43.656 41.350 1.00 43.91 166 TYR A C 1
ATOM 1086 O O . TYR A 1 166 ? 56.167 43.906 40.348 1.00 43.72 166 TYR A O 1
ATOM 1095 N N . GLU A 1 167 ? 55.836 42.724 42.246 1.00 45.01 167 GLU A N 1
ATOM 1096 C CA . GLU A 1 167 ? 57.158 42.039 42.252 1.00 46.51 167 GLU A CA 1
ATOM 1097 C C . GLU A 1 167 ? 58.325 43.013 42.107 1.00 46.90 167 GLU A C 1
ATOM 1098 O O . GLU A 1 167 ? 59.321 42.721 41.442 1.00 47.66 167 GLU A O 1
ATOM 1104 N N . GLY A 1 168 ? 58.175 44.189 42.707 1.00 46.62 168 GLY A N 1
ATOM 1105 C CA . GLY A 1 168 ? 59.185 45.237 42.631 1.00 47.56 168 GLY A CA 1
ATOM 1106 C C . GLY A 1 168 ? 59.286 46.010 41.320 1.00 47.66 168 GLY A C 1
ATOM 1107 O O . GLY A 1 168 ? 60.174 46.853 41.187 1.00 48.08 168 GLY A O 1
ATOM 1108 N N . PHE A 1 169 ? 58.409 45.747 40.346 1.00 45.90 169 PHE A N 1
ATOM 1109 C CA . PHE A 1 169 ? 58.397 46.548 39.124 1.00 45.98 169 PHE A CA 1
ATOM 1110 C C . PHE A 1 169 ? 57.557 47.805 39.338 1.00 45.56 169 PHE A C 1
ATOM 1111 O O . PHE A 1 169 ? 56.407 47.713 39.732 1.00 44.18 169 PHE A O 1
ATOM 1119 N N . TYR A 1 170 ? 58.124 48.973 39.046 1.00 46.21 170 TYR A N 1
ATOM 1120 C CA . TYR A 1 170 ? 57.348 50.217 39.016 1.00 46.20 170 TYR A CA 1
ATOM 1121 C C . TYR A 1 170 ? 58.098 51.263 38.203 1.00 47.17 170 TYR A C 1
ATOM 1122 O O . TYR A 1 170 ? 59.333 51.322 38.250 1.00 47.99 170 TYR A O 1
ATOM 1131 N N . GLU A 1 171 ? 57.362 52.112 37.496 1.00 46.93 171 GLU A N 1
ATOM 1132 C CA . GLU A 1 171 ? 57.982 53.208 36.743 1.00 47.96 171 GLU A CA 1
ATOM 1133 C C . GLU A 1 171 ? 57.198 54.488 36.963 1.00 48.12 171 GLU A C 1
ATOM 1134 O O . GLU A 1 171 ? 55.960 54.504 36.836 1.00 46.52 171 GLU A O 1
ATOM 1140 N N . ASP A 1 172 ? 57.925 55.552 37.300 1.00 48.40 172 ASP A N 1
ATOM 1141 C CA . ASP A 1 172 ? 57.347 56.880 37.477 1.00 49.11 172 ASP A CA 1
ATOM 1142 C C . ASP A 1 172 ? 56.865 57.456 36.165 1.00 49.12 172 ASP A C 1
ATOM 1143 O O . ASP A 1 172 ? 57.436 57.191 35.127 1.00 49.78 172 ASP A O 1
ATOM 1148 N N . ILE A 1 173 ? 55.818 58.267 36.234 1.00 49.94 173 ILE A N 1
ATOM 1149 C CA . ILE A 1 173 ? 55.312 58.979 35.063 1.00 50.46 173 ILE A CA 1
ATOM 1150 C C . ILE A 1 173 ? 55.364 60.486 35.363 1.00 52.21 173 ILE A C 1
ATOM 1151 O O . ILE A 1 173 ? 56.119 61.215 34.716 1.00 54.65 173 ILE A O 1
ATOM 1156 N N . SER A 1 174 ? 54.615 60.931 36.367 1.00 51.94 174 SER A N 1
ATOM 1157 C CA . SER A 1 174 ? 54.487 62.349 36.683 1.00 52.66 174 SER A CA 1
ATOM 1158 C C . SER A 1 174 ? 54.393 62.585 38.178 1.00 53.16 174 SER A C 1
ATOM 1159 O O . SER A 1 174 ? 53.737 61.816 38.875 1.00 51.75 174 SER A O 1
ATOM 1162 N N . LEU A 1 175 ? 55.024 63.664 38.641 1.00 54.01 175 LEU A N 1
ATOM 1163 C CA . LEU A 1 175 ? 54.915 64.136 40.015 1.00 55.41 175 LEU A CA 1
ATOM 1164 C C . LEU A 1 175 ? 54.214 65.505 40.005 1.00 56.00 175 LEU A C 1
ATOM 1165 O O . LEU A 1 175 ? 54.709 66.452 39.381 1.00 56.63 175 LEU A O 1
ATOM 1170 N N . PHE A 1 176 ? 53.061 65.594 40.672 1.00 55.20 176 PHE A N 1
ATOM 1171 C CA . PHE A 1 176 ? 52.298 66.832 40.754 1.00 55.99 176 PHE A CA 1
ATOM 1172 C C . PHE A 1 176 ? 52.409 67.370 42.180 1.00 57.41 176 PHE A C 1
ATOM 1173 O O . PHE A 1 176 ? 52.613 66.602 43.133 1.00 59.12 176 PHE A O 1
ATOM 1181 N N . ALA A 1 177 ? 52.281 68.688 42.319 1.00 57.74 177 ALA A N 1
ATOM 1182 C CA . ALA A 1 177 ? 52.135 69.334 43.625 1.00 57.67 177 ALA A CA 1
ATOM 1183 C C . ALA A 1 177 ? 50.807 70.066 43.627 1.00 56.52 177 ALA A C 1
ATOM 1184 O O . ALA A 1 177 ? 50.564 70.899 42.747 1.00 56.20 177 ALA A O 1
ATOM 1186 N N . LEU A 1 178 ? 49.943 69.736 44.584 1.00 54.64 178 LEU A N 1
ATOM 1187 C CA . LEU A 1 178 ? 48.618 70.321 44.644 1.00 55.08 178 LEU A CA 1
ATOM 1188 C C . LEU A 1 178 ? 48.501 71.163 45.920 1.00 55.76 178 LEU A C 1
ATOM 1189 O O . LEU A 1 178 ? 48.838 70.662 47.000 1.00 55.06 178 LEU A O 1
ATOM 1194 N N . PRO A 1 179 ? 48.022 72.433 45.814 1.00 56.58 179 PRO A N 1
ATOM 1195 C CA . PRO A 1 179 ? 47.818 73.240 47.033 1.00 56.95 179 PRO A CA 1
ATOM 1196 C C . PRO A 1 179 ? 46.595 72.735 47.776 1.00 56.22 179 PRO A C 1
ATOM 1197 O O . PRO A 1 179 ? 45.527 72.647 47.173 1.00 54.79 179 PRO A O 1
ATOM 1201 N N . VAL A 1 180 ? 46.737 72.419 49.068 1.00 56.57 180 VAL A N 1
ATOM 1202 C CA . VAL A 1 180 ? 45.655 71.736 49.793 1.00 56.61 180 VAL A CA 1
ATOM 1203 C C . VAL A 1 180 ? 44.408 72.588 49.886 1.00 56.99 180 VAL A C 1
ATOM 1204 O O . VAL A 1 180 ? 44.498 73.807 49.983 1.00 57.41 180 VAL A O 1
ATOM 1208 N N . LYS A 1 181 ? 43.252 71.933 49.851 1.00 56.58 181 LYS A N 1
ATOM 1209 C CA . LYS A 1 181 ? 41.974 72.612 49.982 1.00 56.34 181 LYS A CA 1
ATOM 1210 C C . LYS A 1 181 ? 41.724 72.966 51.441 1.00 57.22 181 LYS A C 1
ATOM 1211 O O . LYS A 1 181 ? 41.069 73.957 51.752 1.00 56.61 181 LYS A O 1
ATOM 1217 N N . GLU A 1 182 ? 42.195 72.091 52.321 1.00 58.13 182 GLU A N 1
ATOM 1218 C CA . GLU A 1 182 ? 42.011 72.200 53.764 1.00 58.79 182 GLU A CA 1
ATOM 1219 C C . GLU A 1 182 ? 43.228 71.527 54.367 1.00 58.79 182 GLU A C 1
ATOM 1220 O O . GLU A 1 182 ? 43.770 70.577 53.791 1.00 59.53 182 GLU A O 1
ATOM 1226 N N . GLU A 1 183 ? 43.676 72.030 55.503 1.00 59.40 183 GLU A N 1
ATOM 1227 C CA . GLU A 1 183 ? 44.871 71.504 56.164 1.00 59.47 183 GLU A CA 1
ATOM 1228 C C . GLU A 1 183 ? 44.546 70.343 57.116 1.00 57.02 183 GLU A C 1
ATOM 1229 O O . GLU A 1 183 ? 45.434 69.567 57.468 1.00 57.01 183 GLU A O 1
ATOM 1235 N N . ALA A 1 184 ? 43.284 70.213 57.516 1.00 54.73 184 ALA A N 1
ATOM 1236 C CA . ALA A 1 184 ? 42.856 69.060 58.312 1.00 53.38 184 ALA A CA 1
ATOM 1237 C C . ALA A 1 184 ? 43.148 67.722 57.597 1.00 51.46 184 ALA A C 1
ATOM 1238 O O . ALA A 1 184 ? 43.256 67.664 56.366 1.00 50.46 184 ALA A O 1
ATOM 1240 N N . ALA A 1 185 ? 43.291 66.665 58.394 1.00 49.36 185 ALA A N 1
ATOM 1241 C CA . ALA A 1 185 ? 43.726 65.349 57.913 1.00 47.70 185 ALA A CA 1
ATOM 1242 C C . ALA A 1 185 ? 42.602 64.645 57.119 1.00 44.35 185 ALA A C 1
ATOM 1243 O O . ALA A 1 185 ? 41.418 64.878 57.359 1.00 42.80 185 ALA A O 1
ATOM 1245 N N . ASP A 1 186 ? 43.004 63.823 56.148 1.00 43.18 186 ASP A N 1
ATOM 1246 C CA . ASP A 1 186 ? 42.070 63.145 55.244 1.00 41.51 186 ASP A CA 1
ATOM 1247 C C . ASP A 1 186 ? 41.165 62.160 55.998 1.00 40.28 186 ASP A C 1
ATOM 1248 O O . ASP A 1 186 ? 39.971 62.077 55.709 1.00 39.14 186 ASP A O 1
ATOM 1253 N N . VAL A 1 187 ? 41.730 61.449 56.975 1.00 40.45 187 VAL A N 1
ATOM 1254 C CA . VAL A 1 187 ? 40.944 60.575 57.859 1.00 40.28 187 VAL A CA 1
ATOM 1255 C C . VAL A 1 187 ? 41.276 60.904 59.293 1.00 40.86 187 VAL A C 1
ATOM 1256 O O . VAL A 1 187 ? 42.373 61.462 59.577 1.00 41.97 187 VAL A O 1
ATOM 1260 N N . MET A 1 188 ? 40.363 60.549 60.193 1.00 39.98 188 MET A N 1
ATOM 1261 C CA . MET A 1 188 ? 40.604 60.678 61.631 1.00 40.89 188 MET A CA 1
ATOM 1262 C C . MET A 1 188 ? 40.212 59.387 62.379 1.00 40.34 188 MET A C 1
ATOM 1263 O O . MET A 1 188 ? 39.409 58.591 61.865 1.00 39.61 188 MET A O 1
ATOM 1268 N N . PRO A 1 189 ? 40.761 59.180 63.601 1.00 41.09 189 PRO A N 1
ATOM 1269 C CA . PRO A 1 189 ? 40.304 58.088 64.481 1.00 40.36 189 PRO A CA 1
ATOM 1270 C C . PRO A 1 189 ? 38.839 58.174 64.814 1.00 38.99 189 PRO A C 1
ATOM 1271 O O . PRO A 1 189 ? 38.374 59.233 65.182 1.00 38.72 189 PRO A O 1
ATOM 1275 N N . ALA A 1 190 ? 38.119 57.060 64.685 1.00 37.84 190 ALA A N 1
ATOM 1276 C CA . ALA A 1 190 ? 36.747 56.966 65.142 1.00 36.86 190 ALA A CA 1
ATOM 1277 C C . ALA A 1 190 ? 36.574 55.745 66.038 1.00 36.29 190 ALA A C 1
ATOM 1278 O O . ALA A 1 190 ? 37.320 54.768 65.906 1.00 37.42 190 ALA A O 1
ATOM 1280 N N . GLN A 1 191 ? 35.632 55.845 66.972 1.00 31.93 191 GLN A N 1
ATOM 1281 C CA . GLN A 1 191 ? 35.150 54.702 67.725 1.00 30.92 191 GLN A CA 1
ATOM 1282 C C . GLN A 1 191 ? 33.958 54.121 66.970 1.00 28.72 191 GLN A C 1
ATOM 1283 O O . GLN A 1 191 ? 32.988 54.832 66.673 1.00 27.42 191 GLN A O 1
ATOM 1289 N N . ILE A 1 192 ? 34.064 52.836 66.650 1.00 27.98 192 ILE A N 1
ATOM 1290 C CA . ILE A 1 192 ? 33.080 52.128 65.871 1.00 26.73 192 ILE A CA 1
ATOM 1291 C C . ILE A 1 192 ? 32.219 51.253 66.770 1.00 26.37 192 ILE A C 1
ATOM 1292 O O . ILE A 1 192 ? 32.722 50.469 67.561 1.00 26.69 192 ILE A O 1
ATOM 1297 N N . THR A 1 193 ? 30.907 51.404 66.629 1.00 25.30 193 THR A N 1
ATOM 1298 C CA . THR A 1 193 ? 29.951 50.574 67.337 1.00 25.36 193 THR A CA 1
ATOM 1299 C C . THR A 1 193 ? 28.857 50.129 66.358 1.00 24.86 193 THR A C 1
ATOM 1300 O O . THR A 1 193 ? 28.775 50.616 65.228 1.00 23.93 193 THR A O 1
ATOM 1304 N N . CYS A 1 194 ? 28.005 49.214 66.787 1.00 25.33 194 CYS A N 1
ATOM 1305 C CA . CYS A 1 194 ? 26.908 48.811 65.895 1.00 25.38 194 CYS A CA 1
ATOM 1306 C C . CYS A 1 194 ? 25.657 48.519 66.685 1.00 25.25 194 CYS A C 1
ATOM 1307 O O . CYS A 1 194 ? 25.677 48.460 67.928 1.00 25.69 194 CYS A O 1
ATOM 1310 N N . ALA A 1 195 ? 24.545 48.363 65.989 1.00 24.56 195 ALA A N 1
ATOM 1311 C CA . ALA A 1 195 ? 23.281 48.075 66.667 1.00 24.79 195 ALA A CA 1
ATOM 1312 C C . ALA A 1 195 ? 22.343 47.346 65.767 1.00 24.78 195 ALA A C 1
ATOM 1313 O O . ALA A 1 195 ? 22.101 47.806 64.639 1.00 23.83 195 ALA A O 1
ATOM 1315 N N . ASN A 1 196 ? 21.795 46.251 66.249 1.00 25.68 196 ASN A N 1
ATOM 1316 C CA . ASN A 1 196 ? 20.693 45.617 65.573 1.00 26.32 196 ASN A CA 1
ATOM 1317 C C . ASN A 1 196 ? 19.460 46.497 65.674 1.00 26.99 196 ASN A C 1
ATOM 1318 O O . ASN A 1 196 ? 19.140 47.003 66.757 1.00 27.00 196 ASN A O 1
ATOM 1323 N N . ILE A 1 197 ? 18.723 46.636 64.582 1.00 27.98 197 ILE A N 1
ATOM 1324 C CA . ILE A 1 197 ? 17.415 47.290 64.664 1.00 29.80 197 ILE A CA 1
ATOM 1325 C C . ILE A 1 197 ? 16.221 46.415 64.291 1.00 32.53 197 ILE A C 1
ATOM 1326 O O . ILE A 1 197 ? 15.082 46.856 64.424 1.00 33.45 197 ILE A O 1
ATOM 1331 N N . ALA A 1 198 ? 16.488 45.179 63.893 1.00 34.99 198 ALA A N 1
ATOM 1332 C CA . ALA A 1 198 ? 15.467 44.243 63.474 1.00 38.60 198 ALA A CA 1
ATOM 1333 C C . ALA A 1 198 ? 14.708 43.746 64.702 1.00 43.61 198 ALA A C 1
ATOM 1334 O O . ALA A 1 198 ? 15.270 43.053 65.542 1.00 43.31 198 ALA A O 1
ATOM 1336 N N . THR A 1 199 ? 13.434 44.126 64.772 1.00 49.99 199 THR A N 1
ATOM 1337 C CA . THR A 1 199 ? 12.557 43.827 65.903 1.00 56.70 199 THR A CA 1
ATOM 1338 C C . THR A 1 199 ? 11.516 42.820 65.417 1.00 60.91 199 THR A C 1
ATOM 1339 O O . THR A 1 199 ? 10.751 43.104 64.501 1.00 62.65 199 THR A O 1
ATOM 1343 N N . GLY A 1 200 ? 11.535 41.644 66.036 1.00 65.91 200 GLY A N 1
ATOM 1344 C CA . GLY A 1 200 ? 10.672 40.514 65.685 1.00 70.77 200 GLY A CA 1
ATOM 1345 C C . GLY A 1 200 ? 10.989 39.366 66.635 1.00 75.31 200 GLY A C 1
ATOM 1346 O O . GLY A 1 200 ? 11.760 39.546 67.597 1.00 76.09 200 GLY A O 1
ATOM 1347 N N . ASN A 1 201 ? 10.383 38.202 66.393 1.00 78.92 201 ASN A N 1
ATOM 1348 C CA . ASN A 1 201 ? 10.650 36.992 67.196 1.00 80.73 201 ASN A CA 1
ATOM 1349 C C . ASN A 1 201 ? 11.280 35.846 66.406 1.00 80.03 201 ASN A C 1
ATOM 1350 O O . ASN A 1 201 ? 11.671 34.833 66.994 1.00 80.65 201 ASN A O 1
ATOM 1355 N N . HIS A 1 202 ? 11.393 36.004 65.088 1.00 79.26 202 HIS A N 1
ATOM 1356 C CA . HIS A 1 202 ? 11.965 34.970 64.228 1.00 78.08 202 HIS A CA 1
ATOM 1357 C C . HIS A 1 202 ? 13.284 35.494 63.655 1.00 72.86 202 HIS A C 1
ATOM 1358 O O . HIS A 1 202 ? 13.477 35.565 62.439 1.00 73.64 202 HIS A O 1
ATOM 1365 N N . ILE A 1 203 ? 14.180 35.853 64.582 1.00 67.84 203 ILE A N 1
ATOM 1366 C CA . ILE A 1 203 ? 15.495 36.407 64.291 1.00 62.88 203 ILE A CA 1
ATOM 1367 C C . ILE A 1 203 ? 16.546 35.592 65.036 1.00 60.75 203 ILE A C 1
ATOM 1368 O O . ILE A 1 203 ? 16.498 35.494 66.259 1.00 61.39 203 ILE A O 1
ATOM 1373 N N . ASP A 1 204 ? 17.497 35.025 64.302 1.00 57.44 204 ASP A N 1
ATOM 1374 C CA . ASP A 1 204 ? 18.648 34.349 64.903 1.00 55.80 204 ASP A CA 1
ATOM 1375 C C . ASP A 1 204 ? 19.604 35.413 65.423 1.00 53.13 204 ASP A C 1
ATOM 1376 O O . ASP A 1 204 ? 20.285 36.072 64.643 1.00 49.95 204 ASP A O 1
ATOM 1381 N N . ILE A 1 205 ? 19.636 35.567 66.746 1.00 52.42 205 ILE A N 1
ATOM 1382 C CA . ILE A 1 205 ? 20.472 36.562 67.439 1.00 50.87 205 ILE A CA 1
ATOM 1383 C C . ILE A 1 205 ? 21.964 36.517 67.056 1.00 48.94 205 ILE A C 1
ATOM 1384 O O . ILE A 1 205 ? 22.605 37.560 66.968 1.00 47.26 205 ILE A O 1
ATOM 1389 N N . LYS A 1 206 ? 22.520 35.328 66.818 1.00 49.10 206 LYS A N 1
ATOM 1390 C CA . LYS A 1 206 ? 23.941 35.228 66.449 1.00 48.19 206 LYS A CA 1
ATOM 1391 C C . LYS A 1 206 ? 24.210 35.764 65.030 1.00 45.14 206 LYS A C 1
ATOM 1392 O O . LYS A 1 206 ? 25.346 36.074 64.715 1.00 44.92 206 LYS A O 1
ATOM 1398 N N . LYS A 1 207 ? 23.181 35.907 64.207 1.00 42.64 207 LYS A N 1
ATOM 1399 C CA . LYS A 1 207 ? 23.327 36.508 62.861 1.00 40.48 207 LYS A CA 1
ATOM 1400 C C . LYS A 1 207 ? 23.003 38.024 62.798 1.00 37.33 207 LYS A C 1
ATOM 1401 O O . LYS A 1 207 ? 23.126 38.644 61.736 1.00 35.54 207 LYS A O 1
ATOM 1407 N N . THR A 1 208 ? 22.625 38.635 63.928 1.00 35.48 208 THR A N 1
ATOM 1408 C CA . THR A 1 208 ? 22.482 40.095 63.979 1.00 33.43 208 THR A CA 1
ATOM 1409 C C . THR A 1 208 ? 23.846 40.758 63.928 1.00 32.01 208 THR A C 1
ATOM 1410 O O . THR A 1 208 ? 24.861 40.105 64.150 1.00 32.50 208 THR A O 1
ATOM 1414 N N . VAL A 1 209 ? 23.862 42.055 63.657 1.00 30.38 209 VAL A N 1
ATOM 1415 C CA . VAL A 1 209 ? 25.096 42.766 63.386 1.00 29.53 209 VAL A CA 1
ATOM 1416 C C . VAL A 1 209 ? 26.154 42.519 64.453 1.00 30.76 209 VAL A C 1
ATOM 1417 O O . VAL A 1 209 ? 25.867 42.591 65.661 1.00 30.53 209 VAL A O 1
ATOM 1421 N N . ASN A 1 210 ? 27.356 42.220 63.980 1.00 31.53 210 ASN A N 1
ATOM 1422 C CA . ASN A 1 210 ? 28.515 42.041 64.850 1.00 33.49 210 ASN A CA 1
ATOM 1423 C C . ASN A 1 210 ? 29.842 42.422 64.176 1.00 33.73 210 ASN A C 1
ATOM 1424 O O . ASN A 1 210 ? 29.965 42.399 62.953 1.00 32.26 210 ASN A O 1
ATOM 1429 N N . MET A 1 211 ? 30.815 42.795 65.000 1.00 35.18 211 MET A N 1
ATOM 1430 C CA . MET A 1 211 ? 32.150 43.125 64.541 1.00 36.88 211 MET A CA 1
ATOM 1431 C C . MET A 1 211 ? 33.121 42.151 65.149 1.00 37.70 211 MET A C 1
ATOM 1432 O O . MET A 1 211 ? 33.117 41.974 66.355 1.00 37.74 211 MET A O 1
ATOM 1437 N N . ASP A 1 212 ? 33.912 41.483 64.319 1.00 37.86 212 ASP A N 1
ATOM 1438 C CA . ASP A 1 212 ? 34.887 40.516 64.834 1.00 39.67 212 ASP A CA 1
ATOM 1439 C C . ASP A 1 212 ? 36.163 41.203 65.343 1.00 41.08 212 ASP A C 1
ATOM 1440 O O . ASP A 1 212 ? 36.303 42.432 65.269 1.00 39.66 212 ASP A O 1
ATOM 1445 N N . ASP A 1 213 ? 37.078 40.407 65.887 1.00 43.83 213 ASP A N 1
ATOM 1446 C CA . ASP A 1 213 ? 38.375 40.909 66.380 1.00 45.46 213 ASP A CA 1
ATOM 1447 C C . ASP A 1 213 ? 39.204 41.680 65.336 1.00 44.39 213 ASP A C 1
ATOM 1448 O O . ASP A 1 213 ? 39.989 42.523 65.695 1.00 45.35 213 ASP A O 1
ATOM 1453 N N . ALA A 1 214 ? 39.030 41.410 64.052 1.00 42.79 214 ALA A N 1
ATOM 1454 C CA . ALA A 1 214 ? 39.712 42.207 63.010 1.00 41.43 214 ALA A CA 1
ATOM 1455 C C . ALA A 1 214 ? 38.895 43.433 62.508 1.00 38.81 214 ALA A C 1
ATOM 1456 O O . ALA A 1 214 ? 39.307 44.113 61.570 1.00 37.98 214 ALA A O 1
ATOM 1458 N N . GLY A 1 215 ? 37.768 43.727 63.153 1.00 36.84 215 GLY A N 1
ATOM 1459 C CA . GLY A 1 215 ? 36.889 44.827 62.744 1.00 34.89 215 GLY A CA 1
ATOM 1460 C C . GLY A 1 215 ? 35.912 44.540 61.589 1.00 33.14 215 GLY A C 1
ATOM 1461 O O . GLY A 1 215 ? 35.202 45.443 61.141 1.00 31.96 215 GLY A O 1
ATOM 1462 N N . VAL A 1 216 ? 35.848 43.292 61.129 1.00 32.77 216 VAL A N 1
ATOM 1463 C CA . VAL A 1 216 ? 34.941 42.923 60.038 1.00 31.43 216 VAL A CA 1
ATOM 1464 C C . VAL A 1 216 ? 33.475 42.959 60.515 1.00 30.12 216 VAL A C 1
ATOM 1465 O O . VAL A 1 216 ? 33.117 42.295 61.485 1.00 30.60 216 VAL A O 1
ATOM 1469 N N . ILE A 1 217 ? 32.657 43.746 59.813 1.00 28.36 217 ILE A N 1
ATOM 1470 C CA . ILE A 1 217 ? 31.240 43.914 60.117 1.00 27.30 217 ILE A CA 1
ATOM 1471 C C . ILE A 1 217 ? 30.417 42.911 59.330 1.00 26.54 217 ILE A C 1
ATOM 1472 O O . ILE A 1 217 ? 30.529 42.864 58.090 1.00 25.89 217 ILE A O 1
ATOM 1477 N N . ARG A 1 218 ? 29.610 42.110 60.037 1.00 26.41 218 ARG A N 1
ATOM 1478 C CA . ARG A 1 218 ? 28.689 41.136 59.436 1.00 26.25 218 ARG A CA 1
ATOM 1479 C C . ARG A 1 218 ? 27.276 41.319 59.975 1.00 25.66 218 ARG A C 1
ATOM 1480 O O . ARG A 1 218 ? 27.112 41.566 61.176 1.00 26.00 218 ARG A O 1
ATOM 1488 N N . SER A 1 219 ? 26.276 41.163 59.112 1.00 24.80 219 SER A N 1
ATOM 1489 C CA . SER A 1 219 ? 24.884 41.172 59.502 1.00 24.66 219 SER A CA 1
ATOM 1490 C C . SER A 1 219 ? 23.964 40.474 58.518 1.00 24.70 219 SER A C 1
ATOM 1491 O O . SER A 1 219 ? 24.173 40.556 57.328 1.00 23.81 219 SER A O 1
ATOM 1494 N N . SER A 1 220 ? 22.943 39.796 59.048 1.00 25.51 220 SER A N 1
ATOM 1495 C CA . SER A 1 220 ? 21.865 39.202 58.243 1.00 25.90 220 SER A CA 1
ATOM 1496 C C . SER A 1 220 ? 20.557 39.977 58.367 1.00 25.80 220 SER A C 1
ATOM 1497 O O . SER A 1 220 ? 19.620 39.761 57.548 1.00 25.95 220 SER A O 1
ATOM 1500 N N . TYR A 1 221 ? 20.530 40.905 59.326 1.00 25.54 221 TYR A N 1
ATOM 1501 C CA . TYR A 1 221 ? 19.370 41.726 59.674 1.00 25.59 221 TYR A CA 1
ATOM 1502 C C . TYR A 1 221 ? 19.625 43.215 59.714 1.00 24.00 221 TYR A C 1
ATOM 1503 O O . TYR A 1 221 ? 20.749 43.643 59.972 1.00 23.37 221 TYR A O 1
ATOM 1512 N N . PRO A 1 222 ? 18.559 44.012 59.524 1.00 23.37 222 PRO A N 1
ATOM 1513 C CA . PRO A 1 222 ? 18.683 45.451 59.593 1.00 22.45 222 PRO A CA 1
ATOM 1514 C C . PRO A 1 222 ? 19.454 45.936 60.837 1.00 22.04 222 PRO A C 1
ATOM 1515 O O . PRO A 1 222 ? 19.220 45.460 61.989 1.00 22.56 222 PRO A O 1
ATOM 1519 N N . CYS A 1 223 ? 20.324 46.884 60.596 1.00 21.05 223 CYS A N 1
ATOM 1520 C CA . CYS A 1 223 ? 21.218 47.383 61.634 1.00 20.77 223 CYS A CA 1
ATOM 1521 C C . CYS A 1 223 ? 21.725 48.762 61.256 1.00 19.99 223 CYS A C 1
ATOM 1522 O O . CYS A 1 223 ? 21.459 49.272 60.137 1.00 19.53 223 CYS A O 1
ATOM 1525 N N . TYR A 1 224 ? 22.450 49.365 62.204 1.00 19.78 224 TYR A N 1
ATOM 1526 C CA . TYR A 1 224 ? 23.359 50.436 61.841 1.00 19.30 224 TYR A CA 1
ATOM 1527 C C . TYR A 1 224 ? 24.730 50.227 62.409 1.00 19.48 224 TYR A C 1
ATOM 1528 O O . TYR A 1 224 ? 24.880 49.551 63.449 1.00 19.96 224 TYR A O 1
ATOM 1537 N N . ILE A 1 225 ? 25.703 50.871 61.779 1.00 19.32 225 ILE A N 1
ATOM 1538 C CA . ILE A 1 225 ? 27.096 50.917 62.244 1.00 19.69 225 ILE A CA 1
ATOM 1539 C C . ILE A 1 225 ? 27.394 52.414 62.465 1.00 19.59 225 ILE A C 1
ATOM 1540 O O . ILE A 1 225 ? 27.131 53.267 61.585 1.00 19.34 225 ILE A O 1
ATOM 1545 N N . GLN A 1 226 ? 27.889 52.752 63.648 1.00 19.94 226 GLN A N 1
ATOM 1546 C CA . GLN A 1 226 ? 28.102 54.137 64.068 1.00 19.97 226 GLN A CA 1
ATOM 1547 C C . GLN A 1 226 ? 29.574 54.448 64.204 1.00 20.58 226 GLN A C 1
ATOM 1548 O O . GLN A 1 226 ? 30.294 53.699 64.885 1.00 21.11 226 GLN A O 1
ATOM 1554 N N . TYR A 1 227 ? 29.996 55.565 63.609 1.00 20.80 227 TYR A N 1
ATOM 1555 C CA . TYR A 1 227 ? 31.339 56.114 63.747 1.00 21.60 227 TYR A CA 1
ATOM 1556 C C . TYR A 1 227 ? 31.283 57.429 64.563 1.00 22.04 227 TYR A C 1
ATOM 1557 O O . TYR A 1 227 ? 30.613 58.416 64.151 1.00 21.77 227 TYR A O 1
ATOM 1566 N N . GLU A 1 228 ? 31.980 57.440 65.711 1.00 22.88 228 GLU A N 1
ATOM 1567 C CA . GLU A 1 228 ? 32.047 58.630 66.547 1.00 23.50 228 GLU A CA 1
ATOM 1568 C C . GLU A 1 228 ? 33.440 59.240 66.572 1.00 24.71 228 GLU A C 1
ATOM 1569 O O . GLU A 1 228 ? 34.407 58.586 66.990 1.00 25.27 228 GLU A O 1
ATOM 1575 N N . TYR A 1 229 ? 33.504 60.511 66.191 1.00 25.41 229 TYR A N 1
ATOM 1576 C CA . TYR A 1 229 ? 34.730 61.294 66.235 1.00 26.99 229 TYR A CA 1
ATOM 1577 C C . TYR A 1 229 ? 34.782 62.207 67.484 1.00 27.96 229 TYR A C 1
ATOM 1578 O O . TYR A 1 229 ? 33.746 62.730 67.926 1.00 27.32 229 TYR A O 1
ATOM 1587 N N . GLU A 1 230 ? 35.991 62.365 68.025 1.00 29.68 230 GLU A N 1
ATOM 1588 C CA A GLU A 1 230 ? 36.210 63.245 69.184 0.50 30.58 230 GLU A CA 1
ATOM 1589 C CA B GLU A 1 230 ? 36.262 63.269 69.165 0.50 30.55 230 GLU A CA 1
ATOM 1590 C C . GLU A 1 230 ? 35.867 64.700 68.840 1.00 30.79 230 GLU A C 1
ATOM 1591 O O . GLU A 1 230 ? 35.263 65.364 69.644 1.00 30.53 230 GLU A O 1
ATOM 1602 N N . GLN A 1 231 ? 36.246 65.167 67.653 1.00 31.53 231 GLN A N 1
ATOM 1603 C CA . GLN A 1 231 ? 35.880 66.492 67.142 1.00 32.19 231 GLN A CA 1
ATOM 1604 C C . GLN A 1 231 ? 35.084 66.321 65.818 1.00 31.20 231 GLN A C 1
ATOM 1605 O O . GLN A 1 231 ? 35.252 65.322 65.136 1.00 30.57 231 GLN A O 1
ATOM 1611 N N . PRO A 1 232 ? 34.270 67.321 65.428 1.00 30.88 232 PRO A N 1
ATOM 1612 C CA . PRO A 1 232 ? 33.524 67.187 64.156 1.00 30.21 232 PRO A CA 1
ATOM 1613 C C . PRO A 1 232 ? 34.437 66.906 62.982 1.00 30.50 232 PRO A C 1
ATOM 1614 O O . PRO A 1 232 ? 35.470 67.554 62.837 1.00 31.56 232 PRO A O 1
ATOM 1618 N N . PHE A 1 233 ? 34.074 65.922 62.182 1.00 29.44 233 PHE A N 1
ATOM 1619 C CA . PHE A 1 233 ? 34.871 65.514 61.037 1.00 29.69 233 PHE A CA 1
ATOM 1620 C C . PHE A 1 233 ? 34.082 65.853 59.772 1.00 29.38 233 PHE A C 1
ATOM 1621 O O . PHE A 1 233 ? 32.856 65.650 59.745 1.00 28.58 233 PHE A O 1
ATOM 1629 N N . THR A 1 234 ? 34.764 66.354 58.741 1.00 30.03 234 THR A N 1
ATOM 1630 C CA . THR A 1 234 ? 34.119 66.644 57.462 1.00 30.09 234 THR A CA 1
ATOM 1631 C C . THR A 1 234 ? 34.419 65.498 56.503 1.00 29.68 234 THR A C 1
ATOM 1632 O O . THR A 1 234 ? 35.570 65.297 56.122 1.00 30.31 234 THR A O 1
ATOM 1636 N N . CYS A 1 235 ? 33.375 64.747 56.144 1.00 28.65 235 CYS A N 1
ATOM 1637 C CA . CYS A 1 235 ? 33.479 63.615 55.222 1.00 28.25 235 CYS A CA 1
ATOM 1638 C C . CYS A 1 235 ? 32.883 63.987 53.866 1.00 28.46 235 CYS A C 1
ATOM 1639 O O . CYS A 1 235 ? 31.772 64.524 53.796 1.00 28.16 235 CYS A O 1
ATOM 1642 N N . ARG A 1 236 ? 33.610 63.692 52.789 1.00 29.03 236 ARG A N 1
ATOM 1643 C CA . ARG A 1 236 ? 33.091 63.883 51.423 1.00 29.33 236 ARG A CA 1
ATOM 1644 C C . ARG A 1 236 ? 32.895 62.597 50.653 1.00 28.46 236 ARG A C 1
ATOM 1645 O O . ARG A 1 236 ? 32.201 62.595 49.616 1.00 28.51 236 ARG A O 1
ATOM 1653 N N . ASN A 1 237 ? 33.524 61.513 51.105 1.00 27.65 237 ASN A N 1
ATOM 1654 C CA . ASN A 1 237 ? 33.280 60.210 50.521 1.00 26.82 237 ASN A CA 1
ATOM 1655 C C . ASN A 1 237 ? 33.667 59.096 51.492 1.00 26.01 237 ASN A C 1
ATOM 1656 O O . ASN A 1 237 ? 34.447 59.297 52.442 1.00 26.30 237 ASN A O 1
ATOM 1661 N N . ILE A 1 238 ? 33.085 57.940 51.238 1.00 25.07 238 ILE A N 1
ATOM 1662 C CA . ILE A 1 238 ? 33.328 56.715 51.977 1.00 24.50 238 ILE A CA 1
ATOM 1663 C C . ILE A 1 238 ? 33.899 55.672 51.036 1.00 24.50 238 ILE A C 1
ATOM 1664 O O . ILE A 1 238 ? 33.276 55.317 50.021 1.00 24.25 238 ILE A O 1
ATOM 1669 N N . GLU A 1 239 ? 35.068 55.174 51.394 1.00 24.86 239 GLU A N 1
ATOM 1670 C CA . GLU A 1 239 ? 35.727 54.134 50.643 1.00 25.08 239 GLU A CA 1
ATOM 1671 C C . GLU A 1 239 ? 35.337 52.834 51.283 1.00 24.46 239 GLU A C 1
ATOM 1672 O O . GLU A 1 239 ? 35.659 52.604 52.457 1.00 24.46 239 GLU A O 1
ATOM 1678 N N . ILE A 1 240 ? 34.623 51.996 50.520 1.00 23.85 240 ILE A N 1
ATOM 1679 C CA . ILE A 1 240 ? 34.173 50.690 51.006 1.00 23.49 240 ILE A CA 1
ATOM 1680 C C . ILE A 1 240 ? 35.178 49.608 50.588 1.00 24.05 240 ILE A C 1
ATOM 1681 O O . ILE A 1 240 ? 35.455 49.427 49.389 1.00 24.16 240 ILE A O 1
ATOM 1686 N N . ILE A 1 241 ? 35.701 48.910 51.596 1.00 24.45 241 ILE A N 1
ATOM 1687 C CA . ILE A 1 241 ? 36.748 47.896 51.459 1.00 25.34 241 ILE A CA 1
ATOM 1688 C C . ILE A 1 241 ? 36.158 46.570 51.880 1.00 25.26 241 ILE A C 1
ATOM 1689 O O . ILE A 1 241 ? 35.632 46.443 52.997 1.00 25.03 241 ILE A O 1
ATOM 1694 N N . LEU A 1 242 ? 36.252 45.592 50.988 1.00 25.58 242 LEU A N 1
ATOM 1695 C CA . LEU A 1 242 ? 35.624 44.304 51.172 1.00 25.92 242 LEU A CA 1
ATOM 1696 C C . LEU A 1 242 ? 36.622 43.134 51.176 1.00 27.51 242 LEU A C 1
ATOM 1697 O O . LEU A 1 242 ? 37.752 43.227 50.661 1.00 28.19 242 LEU A O 1
ATOM 1702 N N . SER A 1 243 ? 36.167 42.023 51.746 1.00 28.39 243 SER A N 1
ATOM 1703 C CA . SER A 1 243 ? 36.814 40.726 51.564 1.00 29.85 243 SER A CA 1
ATOM 1704 C C . SER A 1 243 ? 35.948 39.925 50.574 1.00 29.44 243 SER A C 1
ATOM 1705 O O . SER A 1 243 ? 34.940 39.330 50.965 1.00 29.72 243 SER A O 1
ATOM 1708 N N . GLY A 1 244 ? 36.323 39.911 49.300 1.00 29.32 244 GLY A N 1
ATOM 1709 C CA . GLY A 1 244 ? 35.485 39.311 48.259 1.00 28.60 244 GLY A CA 1
ATOM 1710 C C . GLY A 1 244 ? 34.349 40.268 47.925 1.00 27.40 244 GLY A C 1
ATOM 1711 O O . GLY A 1 244 ? 34.368 41.412 48.348 1.00 28.06 244 GLY A O 1
ATOM 1712 N N . ASN A 1 245 ? 33.382 39.854 47.131 1.00 26.41 245 ASN A N 1
ATOM 1713 C CA . ASN A 1 245 ? 32.290 40.761 46.727 1.00 25.00 245 ASN A CA 1
ATOM 1714 C C . ASN A 1 245 ? 31.206 40.804 47.822 1.00 23.67 245 ASN A C 1
ATOM 1715 O O . ASN A 1 245 ? 31.008 39.838 48.563 1.00 24.16 245 ASN A O 1
ATOM 1720 N N . ASN A 1 246 ? 30.535 41.944 47.934 1.00 21.93 246 ASN A N 1
ATOM 1721 C CA . ASN A 1 246 ? 29.413 42.097 48.842 1.00 20.91 246 ASN A CA 1
ATOM 1722 C C . ASN A 1 246 ? 28.497 43.220 48.324 1.00 19.81 246 ASN A C 1
ATOM 1723 O O . ASN A 1 246 ? 28.788 44.376 48.525 1.00 19.75 246 ASN A O 1
ATOM 1728 N N . TYR A 1 247 ? 27.428 42.834 47.632 1.00 18.99 247 TYR A N 1
ATOM 1729 C CA . TYR A 1 247 ? 26.401 43.712 47.109 1.00 18.32 247 TYR A CA 1
ATOM 1730 C C . TYR A 1 247 ? 25.798 44.632 48.180 1.00 18.05 247 TYR A C 1
ATOM 1731 O O . TYR A 1 247 ? 25.655 45.827 47.987 1.00 17.87 247 TYR A O 1
ATOM 1740 N N . GLN A 1 248 ? 25.453 44.040 49.315 1.00 18.10 248 GLN A N 1
ATOM 1741 C CA . GLN A 1 248 ? 24.764 44.752 50.371 1.00 18.08 248 GLN A CA 1
ATOM 1742 C C . GLN A 1 248 ? 25.546 45.923 50.958 1.00 17.93 248 GLN A C 1
ATOM 1743 O O . GLN A 1 248 ? 24.936 46.912 51.387 1.00 17.84 248 GLN A O 1
ATOM 1749 N N . ALA A 1 249 ? 26.888 45.813 50.951 1.00 18.02 249 ALA A N 1
ATOM 1750 C CA . ALA A 1 249 ? 27.770 46.852 51.473 1.00 18.04 249 ALA A CA 1
ATOM 1751 C C . ALA A 1 249 ? 27.584 48.173 50.740 1.00 17.88 249 ALA A C 1
ATOM 1752 O O . ALA A 1 249 ? 27.764 49.220 51.325 1.00 17.90 249 ALA A O 1
ATOM 1754 N N . HIS A 1 250 ? 27.188 48.117 49.468 1.00 17.81 250 HIS A N 1
ATOM 1755 C CA . HIS A 1 250 ? 26.975 49.315 48.682 1.00 17.86 250 HIS A CA 1
ATOM 1756 C C . HIS A 1 250 ? 25.587 49.943 48.830 1.00 17.84 250 HIS A C 1
ATOM 1757 O O . HIS A 1 250 ? 25.260 50.894 48.108 1.00 18.05 250 HIS A O 1
ATOM 1764 N N . ARG A 1 251 ? 24.792 49.463 49.786 1.00 17.77 251 ARG A N 1
ATOM 1765 C CA . ARG A 1 251 ? 23.416 49.890 49.953 1.00 17.90 251 ARG A CA 1
ATOM 1766 C C . ARG A 1 251 ? 23.182 50.564 51.307 1.00 17.99 251 ARG A C 1
ATOM 1767 O O . ARG A 1 251 ? 22.049 50.720 51.729 1.00 18.12 251 ARG A O 1
ATOM 1775 N N . LEU A 1 252 ? 24.267 51.027 51.932 1.00 18.06 252 LEU A N 1
ATOM 1776 C CA . LEU A 1 252 ? 24.165 51.716 53.221 1.00 18.21 252 LEU A CA 1
ATOM 1777 C C . LEU A 1 252 ? 23.462 53.046 53.000 1.00 18.66 252 LEU A C 1
ATOM 1778 O O . LEU A 1 252 ? 23.619 53.693 51.932 1.00 18.86 252 LEU A O 1
ATOM 1783 N N . LYS A 1 253 ? 22.691 53.445 54.001 1.00 19.05 253 LYS A N 1
ATOM 1784 C CA . LYS A 1 253 ? 22.071 54.747 54.056 1.00 19.59 253 LYS A CA 1
ATOM 1785 C C . LYS A 1 253 ? 22.822 55.568 55.095 1.00 19.47 253 LYS A C 1
ATOM 1786 O O . LYS A 1 253 ? 22.866 55.238 56.282 1.00 19.25 253 LYS A O 1
ATOM 1792 N N . VAL A 1 254 ? 23.440 56.640 54.638 1.00 19.66 254 VAL A N 1
ATOM 1793 C CA . VAL A 1 254 ? 24.359 57.408 55.463 1.00 19.70 254 VAL A CA 1
ATOM 1794 C C . VAL A 1 254 ? 23.564 58.495 56.136 1.00 20.00 254 VAL A C 1
ATOM 1795 O O . VAL A 1 254 ? 22.874 59.240 55.445 1.00 20.42 254 VAL A O 1
ATOM 1799 N N . MET A 1 255 ? 23.695 58.577 57.468 1.00 19.85 255 MET A N 1
ATOM 1800 C CA A MET A 1 255 ? 23.043 59.576 58.323 0.50 20.17 255 MET A CA 1
ATOM 1801 C CA B MET A 1 255 ? 23.075 59.632 58.263 0.50 20.18 255 MET A CA 1
ATOM 1802 C C . MET A 1 255 ? 24.127 60.213 59.200 1.00 20.20 255 MET A C 1
ATOM 1803 O O . MET A 1 255 ? 25.122 59.578 59.483 1.00 19.95 255 MET A O 1
ATOM 1812 N N . ALA A 1 256 ? 23.914 61.439 59.684 1.00 20.65 256 ALA A N 1
ATOM 1813 C CA . ALA A 1 256 ? 24.928 62.124 60.542 1.00 20.84 256 ALA A CA 1
ATOM 1814 C C . ALA A 1 256 ? 24.237 62.920 61.626 1.00 21.12 256 ALA A C 1
ATOM 1815 O O . ALA A 1 256 ? 23.085 63.318 61.440 1.00 21.39 256 ALA A O 1
ATOM 1817 N N . SER A 1 257 ? 24.966 63.163 62.724 1.00 21.21 257 SER A N 1
ATOM 1818 C CA . SER A 1 257 ? 24.485 63.924 63.864 1.00 21.47 257 SER A CA 1
ATOM 1819 C C . SER A 1 257 ? 25.620 64.762 64.474 1.00 22.03 257 SER A C 1
ATOM 1820 O O . SER A 1 257 ? 26.767 64.305 64.560 1.00 21.97 257 SER A O 1
ATOM 1823 N N . ASP A 1 258 ? 25.268 65.967 64.920 1.00 22.72 258 ASP A N 1
ATOM 1824 C CA . ASP A 1 258 ? 26.148 66.810 65.683 1.00 23.29 258 ASP A CA 1
ATOM 1825 C C . ASP A 1 258 ? 25.994 66.535 67.171 1.00 22.88 258 ASP A C 1
ATOM 1826 O O . ASP A 1 258 ? 26.952 66.669 67.930 1.00 23.07 258 ASP A O 1
ATOM 1831 N N . ASP A 1 259 ? 24.780 66.169 67.595 1.00 22.44 259 ASP A N 1
ATOM 1832 C CA . ASP A 1 259 ? 24.469 66.138 69.018 1.00 22.15 259 ASP A CA 1
ATOM 1833 C C . ASP A 1 259 ? 24.291 64.750 69.578 1.00 21.66 259 ASP A C 1
ATOM 1834 O O . ASP A 1 259 ? 23.990 64.608 70.763 1.00 21.61 259 ASP A O 1
ATOM 1839 N N . GLY A 1 260 ? 24.469 63.723 68.748 1.00 21.25 260 GLY A N 1
ATOM 1840 C CA . GLY A 1 260 ? 24.343 62.347 69.200 1.00 20.99 260 GLY A CA 1
ATOM 1841 C C . GLY A 1 260 ? 22.967 61.679 69.239 1.00 20.94 260 GLY A C 1
ATOM 1842 O O . GLY A 1 260 ? 22.880 60.468 69.552 1.00 20.91 260 GLY A O 1
ATOM 1843 N N . VAL A 1 261 ? 21.901 62.418 68.944 1.00 21.15 261 VAL A N 1
ATOM 1844 C CA . VAL A 1 261 ? 20.552 61.818 68.883 1.00 21.39 261 VAL A CA 1
ATOM 1845 C C . VAL A 1 261 ? 19.739 62.281 67.656 1.00 21.71 261 VAL A C 1
ATOM 1846 O O . VAL A 1 261 ? 19.011 61.478 67.058 1.00 21.92 261 VAL A O 1
ATOM 1850 N N . ASN A 1 262 ? 19.887 63.529 67.250 1.00 22.03 262 ASN A N 1
ATOM 1851 C CA . ASN A 1 262 ? 19.184 64.025 66.089 1.00 22.51 262 ASN A CA 1
ATOM 1852 C C . ASN A 1 262 ? 20.038 63.769 64.854 1.00 22.27 262 ASN A C 1
ATOM 1853 O O . ASN A 1 262 ? 21.101 64.380 64.690 1.00 22.20 262 ASN A O 1
ATOM 1858 N N . TYR A 1 263 ? 19.571 62.861 63.999 1.00 22.23 263 TYR A N 1
ATOM 1859 C CA . TYR A 1 263 ? 20.323 62.446 62.805 1.00 22.02 263 TYR A CA 1
ATOM 1860 C C . TYR A 1 263 ? 19.657 62.975 61.547 1.00 22.76 263 TYR A C 1
ATOM 1861 O O . TYR A 1 263 ? 18.436 63.008 61.478 1.00 23.19 263 TYR A O 1
ATOM 1870 N N . ARG A 1 264 ? 20.463 63.386 60.572 1.00 23.07 264 ARG A N 1
ATOM 1871 C CA . ARG A 1 264 ? 19.933 63.883 59.288 1.00 24.00 264 ARG A CA 1
ATOM 1872 C C . ARG A 1 264 ? 20.416 62.960 58.173 1.00 23.44 264 ARG A C 1
ATOM 1873 O O . ARG A 1 264 ? 21.475 62.337 58.287 1.00 22.57 264 ARG A O 1
ATOM 1881 N N . LEU A 1 265 ? 19.612 62.850 57.119 1.00 23.79 265 LEU A N 1
ATOM 1882 C CA . LEU A 1 265 ? 19.960 62.050 55.972 1.00 23.60 265 LEU A CA 1
ATOM 1883 C C . LEU A 1 265 ? 21.078 62.715 55.195 1.00 23.72 265 LEU A C 1
ATOM 1884 O O . LEU A 1 265 ? 20.976 63.864 54.860 1.00 24.50 265 LEU A O 1
ATOM 1889 N N . VAL A 1 266 ? 22.115 61.960 54.877 1.00 23.13 266 VAL A N 1
ATOM 1890 C CA . VAL A 1 266 ? 23.201 62.407 53.998 1.00 23.31 266 VAL A CA 1
ATOM 1891 C C . VAL A 1 266 ? 22.993 61.868 52.586 1.00 23.36 266 VAL A C 1
ATOM 1892 O O . VAL A 1 266 ? 22.839 62.643 51.633 1.00 24.12 266 VAL A O 1
ATOM 1896 N N . LYS A 1 267 ? 23.014 60.546 52.441 1.00 22.53 267 LYS A N 1
ATOM 1897 C CA . LYS A 1 267 ? 22.739 59.878 51.150 1.00 22.46 267 LYS A CA 1
ATOM 1898 C C . LYS A 1 267 ? 22.412 58.410 51.291 1.00 21.65 267 LYS A C 1
ATOM 1899 O O . LYS A 1 267 ? 23.111 57.695 52.007 1.00 21.08 267 LYS A O 1
ATOM 1905 N N . GLN A 1 268 ? 21.402 57.935 50.549 1.00 21.69 268 GLN A N 1
ATOM 1906 C CA . GLN A 1 268 ? 21.245 56.511 50.279 1.00 21.11 268 GLN A CA 1
ATOM 1907 C C . GLN A 1 268 ? 22.291 56.083 49.235 1.00 20.88 268 GLN A C 1
ATOM 1908 O O . GLN A 1 268 ? 22.208 56.502 48.064 1.00 21.27 268 GLN A O 1
ATOM 1914 N N . LEU A 1 269 ? 23.263 55.253 49.640 1.00 20.22 269 LEU A N 1
ATOM 1915 C CA . LEU A 1 269 ? 24.268 54.770 48.662 1.00 20.09 269 LEU A CA 1
ATOM 1916 C C . LEU A 1 269 ? 23.646 53.840 47.638 1.00 20.04 269 LEU A C 1
ATOM 1917 O O . LEU A 1 269 ? 22.637 53.134 47.901 1.00 19.85 269 LEU A O 1
ATOM 1922 N N . VAL A 1 270 ? 24.232 53.897 46.440 1.00 20.20 270 VAL A N 1
ATOM 1923 C CA . VAL A 1 270 ? 23.745 53.179 45.263 1.00 20.30 270 VAL A CA 1
ATOM 1924 C C . VAL A 1 270 ? 24.881 52.255 44.751 1.00 19.95 270 VAL A C 1
ATOM 1925 O O . VAL A 1 270 ? 25.959 52.737 44.468 1.00 20.10 270 VAL A O 1
ATOM 1929 N N . PRO A 1 271 ? 24.616 50.934 44.597 1.00 19.54 271 PRO A N 1
ATOM 1930 C CA . PRO A 1 271 ? 25.630 50.016 44.021 1.00 19.34 271 PRO A CA 1
ATOM 1931 C C . PRO A 1 271 ? 25.907 50.351 42.556 1.00 19.71 271 PRO A C 1
ATOM 1932 O O . PRO A 1 271 ? 24.976 50.538 41.796 1.00 19.96 271 PRO A O 1
ATOM 1936 N N . ALA A 1 272 ? 27.169 50.457 42.194 1.00 19.87 272 ALA A N 1
ATOM 1937 C CA . ALA A 1 272 ? 27.552 50.585 40.790 1.00 20.35 272 ALA A CA 1
ATOM 1938 C C . ALA A 1 272 ? 27.318 49.227 40.111 1.00 20.10 272 ALA A C 1
ATOM 1939 O O . ALA A 1 272 ? 27.411 48.187 40.745 1.00 19.63 272 ALA A O 1
ATOM 1941 N N . ARG A 1 273 ? 26.985 49.232 38.822 1.00 20.48 273 ARG A N 1
ATOM 1942 C CA . ARG A 1 273 ? 26.950 47.996 38.077 1.00 20.40 273 ARG A CA 1
ATOM 1943 C C . ARG A 1 273 ? 28.361 47.378 38.130 1.00 20.49 273 ARG A C 1
ATOM 1944 O O . ARG A 1 273 ? 29.346 48.095 38.066 1.00 20.85 273 ARG A O 1
ATOM 1952 N N . GLN A 1 274 ? 28.428 46.064 38.210 1.00 20.42 274 GLN A N 1
ATOM 1953 C CA . GLN A 1 274 ? 29.652 45.339 38.407 1.00 20.78 274 GLN A CA 1
ATOM 1954 C C . GLN A 1 274 ? 29.471 43.897 37.986 1.00 20.65 274 GLN A C 1
ATOM 1955 O O . GLN A 1 274 ? 28.380 43.300 38.157 1.00 20.31 274 GLN A O 1
ATOM 1961 N N . GLY A 1 275 ? 30.556 43.348 37.420 1.00 21.00 275 GLY A N 1
ATOM 1962 C CA . GLY A 1 275 ? 30.645 41.941 37.078 1.00 21.03 275 GLY A CA 1
ATOM 1963 C C . GLY A 1 275 ? 31.275 41.129 38.200 1.00 21.22 275 GLY A C 1
ATOM 1964 O O . GLY A 1 275 ? 31.522 41.664 39.284 1.00 21.28 275 GLY A O 1
ATOM 1965 N N . TRP A 1 276 ? 31.501 39.844 37.953 1.00 21.50 276 TRP A N 1
ATOM 1966 C CA . TRP A 1 276 ? 32.027 38.931 38.979 1.00 21.88 276 TRP A CA 1
ATOM 1967 C C . TRP A 1 276 ? 33.453 39.283 39.383 1.00 22.42 276 TRP A C 1
ATOM 1968 O O . TRP A 1 276 ? 33.850 39.019 40.520 1.00 22.70 276 TRP A O 1
ATOM 1979 N N . GLN A 1 277 ? 34.225 39.908 38.481 1.00 22.62 277 GLN A N 1
ATOM 1980 C CA . GLN A 1 277 ? 35.639 40.210 38.778 1.00 23.36 277 GLN A CA 1
ATOM 1981 C C . GLN A 1 277 ? 35.825 41.645 39.223 1.00 23.36 277 GLN A C 1
ATOM 1982 O O . GLN A 1 277 ? 36.370 42.486 38.512 1.00 23.77 277 GLN A O 1
ATOM 1988 N N . ASN A 1 278 ? 35.425 41.897 40.462 1.00 23.00 278 ASN A N 1
ATOM 1989 C CA . ASN A 1 278 ? 35.273 43.227 41.003 1.00 22.88 278 ASN A CA 1
ATOM 1990 C C . ASN A 1 278 ? 36.137 43.511 42.238 1.00 23.46 278 ASN A C 1
ATOM 1991 O O . ASN A 1 278 ? 35.983 44.562 42.858 1.00 23.23 278 ASN A O 1
ATOM 1996 N N . THR A 1 279 ? 37.033 42.591 42.592 1.00 24.28 279 THR A N 1
ATOM 1997 C CA . THR A 1 279 ? 37.786 42.674 43.850 1.00 25.07 279 THR A CA 1
ATOM 1998 C C . THR A 1 279 ? 39.100 43.446 43.727 1.00 26.16 279 THR A C 1
ATOM 1999 O O . THR A 1 279 ? 39.719 43.718 44.731 1.00 26.64 279 THR A O 1
ATOM 2003 N N . ASP A 1 280 ? 39.547 43.778 42.502 1.00 26.70 280 ASP A N 1
ATOM 2004 C CA . ASP A 1 280 ? 40.835 44.491 42.332 1.00 28.02 280 ASP A CA 1
ATOM 2005 C C . ASP A 1 280 ? 40.905 45.890 42.953 1.00 27.97 280 ASP A C 1
ATOM 2006 O O . ASP A 1 280 ? 41.996 46.388 43.235 1.00 28.93 280 ASP A O 1
ATOM 2011 N N . GLU A 1 281 ? 39.750 46.527 43.138 1.00 26.78 281 GLU A N 1
ATOM 2012 C CA . GLU A 1 281 ? 39.670 47.876 43.655 1.00 26.77 281 GLU A CA 1
ATOM 2013 C C . GLU A 1 281 ? 38.553 47.969 44.674 1.00 25.68 281 GLU A C 1
ATOM 2014 O O . GLU A 1 281 ? 37.541 47.231 44.599 1.00 24.54 281 GLU A O 1
ATOM 2020 N N . ASN A 1 282 ? 38.756 48.878 45.624 1.00 25.91 282 ASN A N 1
ATOM 2021 C CA . ASN A 1 282 ? 37.699 49.292 46.549 1.00 25.10 282 ASN A CA 1
ATOM 2022 C C . ASN A 1 282 ? 36.655 50.156 45.797 1.00 24.55 282 ASN A C 1
ATOM 2023 O O . ASN A 1 282 ? 36.784 50.385 44.580 1.00 24.71 282 ASN A O 1
ATOM 2028 N N . SER A 1 283 ? 35.672 50.670 46.522 1.00 24.01 283 SER A N 1
ATOM 2029 C CA . SER A 1 283 ? 34.562 51.428 45.940 1.00 23.72 283 SER A CA 1
ATOM 2030 C C . SER A 1 283 ? 34.331 52.689 46.737 1.00 23.99 283 SER A C 1
ATOM 2031 O O . SER A 1 283 ? 34.009 52.640 47.957 1.00 23.58 283 SER A O 1
ATOM 2034 N N . THR A 1 284 ? 34.509 53.828 46.084 1.00 24.72 284 THR A N 1
ATOM 2035 C CA . THR A 1 284 ? 34.388 55.102 46.756 1.00 25.15 284 THR A CA 1
ATOM 2036 C C . THR A 1 284 ? 33.035 55.666 46.400 1.00 24.87 284 THR A C 1
ATOM 2037 O O . THR A 1 284 ? 32.713 55.812 45.220 1.00 25.02 284 THR A O 1
ATOM 2041 N N . HIS A 1 285 ? 32.263 55.989 47.429 1.00 24.47 285 HIS A N 1
ATOM 2042 C CA . HIS A 1 285 ? 30.947 56.576 47.282 1.00 24.36 285 HIS A CA 1
ATOM 2043 C C . HIS A 1 285 ? 30.967 57.970 47.814 1.00 24.92 285 HIS A C 1
ATOM 2044 O O . HIS A 1 285 ? 31.100 58.168 49.033 1.00 24.60 285 HIS A O 1
ATOM 2051 N N . ALA A 1 286 ? 30.809 58.947 46.924 1.00 25.64 286 ALA A N 1
ATOM 2052 C CA . ALA A 1 286 ? 30.789 60.333 47.351 1.00 26.30 286 ALA A CA 1
ATOM 2053 C C . ALA A 1 286 ? 29.480 60.705 48.036 1.00 25.84 286 ALA A C 1
ATOM 2054 O O . ALA A 1 286 ? 28.435 60.100 47.761 1.00 25.27 286 ALA A O 1
ATOM 2056 N N . ILE A 1 287 ? 29.575 61.726 48.903 1.00 26.11 287 ILE A N 1
ATOM 2057 C CA . ILE A 1 287 ? 28.426 62.323 49.566 1.00 26.05 287 ILE A CA 1
ATOM 2058 C C . ILE A 1 287 ? 28.555 63.848 49.538 1.00 27.16 287 ILE A C 1
ATOM 2059 O O . ILE A 1 287 ? 29.653 64.395 49.384 1.00 27.86 287 ILE A O 1
ATOM 2064 N N . PRO A 1 288 ? 27.435 64.544 49.720 1.00 27.48 288 PRO A N 1
ATOM 2065 C CA . PRO A 1 288 ? 27.563 65.956 49.996 1.00 28.51 288 PRO A CA 1
ATOM 2066 C C . PRO A 1 288 ? 28.402 66.161 51.274 1.00 28.16 288 PRO A C 1
ATOM 2067 O O . PRO A 1 288 ? 28.253 65.403 52.264 1.00 27.09 288 PRO A O 1
ATOM 2071 N N . ALA A 1 289 ? 29.304 67.137 51.221 1.00 29.20 289 ALA A N 1
ATOM 2072 C CA . ALA A 1 289 ? 30.250 67.393 52.322 1.00 29.20 289 ALA A CA 1
ATOM 2073 C C . ALA A 1 289 ? 29.492 67.519 53.606 1.00 28.56 289 ALA A C 1
ATOM 2074 O O . ALA A 1 289 ? 28.578 68.313 53.693 1.00 28.98 289 ALA A O 1
ATOM 2076 N N . THR A 1 290 ? 29.840 66.713 54.594 1.00 27.72 290 THR A N 1
ATOM 2077 C CA . THR A 1 290 ? 29.049 66.625 55.801 1.00 27.19 290 THR A CA 1
ATOM 2078 C C . THR A 1 290 ? 29.985 66.718 56.976 1.00 27.27 290 THR A C 1
ATOM 2079 O O . THR A 1 290 ? 30.933 65.950 57.046 1.00 26.94 290 THR A O 1
ATOM 2083 N N . THR A 1 291 ? 29.694 67.654 57.884 1.00 27.84 291 THR A N 1
ATOM 2084 C CA . THR A 1 291 ? 30.505 67.873 59.072 1.00 28.08 291 THR A CA 1
ATOM 2085 C C . THR A 1 291 ? 29.724 67.456 60.304 1.00 27.53 291 THR A C 1
ATOM 2086 O O . THR A 1 291 ? 28.687 68.063 60.598 1.00 27.72 291 THR A O 1
ATOM 2090 N N . ALA A 1 292 ? 30.248 66.477 61.042 1.00 27.09 292 ALA A N 1
ATOM 2091 C CA . ALA A 1 292 ? 29.518 65.861 62.141 1.00 26.67 292 ALA A CA 1
ATOM 2092 C C . ALA A 1 292 ? 30.469 65.081 63.059 1.00 26.83 292 ALA A C 1
ATOM 2093 O O . ALA A 1 292 ? 31.534 64.589 62.614 1.00 26.99 292 ALA A O 1
ATOM 2095 N N . ARG A 1 293 ? 30.036 64.923 64.304 1.00 26.81 293 ARG A N 1
ATOM 2096 C CA . ARG A 1 293 ? 30.693 64.038 65.261 1.00 27.29 293 ARG A CA 1
ATOM 2097 C C . ARG A 1 293 ? 30.297 62.583 65.115 1.00 26.00 293 ARG A C 1
ATOM 2098 O O . ARG A 1 293 ? 31.081 61.720 65.514 1.00 26.32 293 ARG A O 1
ATOM 2106 N N . TYR A 1 294 ? 29.085 62.306 64.604 1.00 24.48 294 TYR A N 1
ATOM 2107 C CA . TYR A 1 294 ? 28.615 60.963 64.460 1.00 23.47 294 TYR A CA 1
ATOM 2108 C C . TYR A 1 294 ? 28.167 60.700 63.031 1.00 22.62 294 TYR A C 1
ATOM 2109 O O . TYR A 1 294 ? 27.474 61.532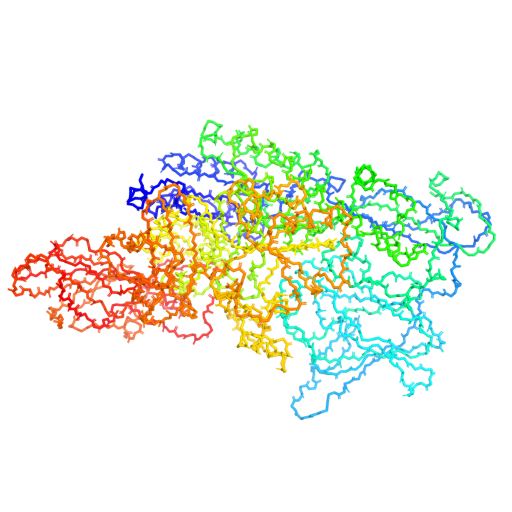 62.437 1.00 22.49 294 TYR A O 1
ATOM 2118 N N . PHE A 1 295 ? 28.533 59.534 62.516 1.00 21.83 295 PHE A N 1
ATOM 2119 C CA . PHE A 1 295 ? 27.969 59.030 61.280 1.00 21.20 295 PHE A CA 1
ATOM 2120 C C . PHE A 1 295 ? 27.377 57.647 61.526 1.00 20.45 295 PHE A C 1
ATOM 2121 O O . PHE A 1 295 ? 28.031 56.813 62.159 1.00 20.58 295 PHE A O 1
ATOM 2129 N N . ARG A 1 296 ? 26.141 57.424 61.081 1.00 19.70 296 ARG A N 1
ATOM 2130 C CA . ARG A 1 296 ? 25.522 56.131 61.146 1.00 19.19 296 ARG A CA 1
ATOM 2131 C C . ARG A 1 296 ? 25.297 55.634 59.755 1.00 18.80 296 ARG A C 1
ATOM 2132 O O . ARG A 1 296 ? 24.783 56.367 58.902 1.00 18.86 296 ARG A O 1
ATOM 2140 N N . PHE A 1 297 ? 25.698 54.398 59.523 1.00 18.43 297 PHE A N 1
ATOM 2141 C CA . PHE A 1 297 ? 25.472 53.700 58.267 1.00 18.12 297 PHE A CA 1
ATOM 2142 C C . PHE A 1 297 ? 24.389 52.673 58.507 1.00 17.99 297 PHE A C 1
ATOM 2143 O O . PHE A 1 297 ? 24.622 51.639 59.178 1.00 18.10 297 PHE A O 1
ATOM 2151 N N . TYR A 1 298 ? 23.178 53.005 58.034 1.00 18.03 298 TYR A N 1
ATOM 2152 C CA . TYR A 1 298 ? 22.004 52.110 58.157 1.00 18.23 298 TYR A CA 1
ATOM 2153 C C . TYR A 1 298 ? 21.984 51.109 57.039 1.00 18.20 298 TYR A C 1
ATOM 2154 O O . TYR A 1 298 ? 22.336 51.440 55.875 1.00 18.06 298 TYR A O 1
ATOM 2163 N N . TRP A 1 299 ? 21.553 49.907 57.364 1.00 18.42 299 TRP A N 1
ATOM 2164 C CA . TRP A 1 299 ? 21.462 48.821 56.378 1.00 18.48 299 TRP A CA 1
ATOM 2165 C C . TRP A 1 299 ? 20.168 48.033 56.568 1.00 18.98 299 TRP A C 1
ATOM 2166 O O . TRP A 1 299 ? 19.738 47.789 57.706 1.00 19.34 299 TRP A O 1
ATOM 2177 N N . THR A 1 300 ? 19.551 47.704 55.437 1.00 19.13 300 THR A N 1
ATOM 2178 C CA . THR A 1 300 ? 18.509 46.722 55.355 1.00 19.15 300 THR A CA 1
ATOM 2179 C C . THR A 1 300 ? 18.579 45.989 53.995 1.00 19.11 300 THR A C 1
ATOM 2180 O O . THR A 1 300 ? 18.846 46.619 52.982 1.00 19.01 300 THR A O 1
ATOM 2184 N N . PRO A 1 301 ? 18.254 44.684 53.969 1.00 19.32 301 PRO A N 1
ATOM 2185 C CA . PRO A 1 301 ? 18.202 43.970 52.671 1.00 19.38 301 PRO A CA 1
ATOM 2186 C C . PRO A 1 301 ? 16.984 44.342 51.792 1.00 19.77 301 PRO A C 1
ATOM 2187 O O . PRO A 1 301 ? 16.958 43.987 50.610 1.00 19.57 301 PRO A O 1
ATOM 2191 N N . GLU A 1 302 ? 16.012 45.066 52.357 1.00 20.60 302 GLU A N 1
ATOM 2192 C CA . GLU A 1 302 ? 14.849 45.578 51.613 1.00 21.18 302 GLU A CA 1
ATOM 2193 C C . GLU A 1 302 ? 15.295 46.468 50.482 1.00 20.62 302 GLU A C 1
ATOM 2194 O O . GLU A 1 302 ? 16.220 47.293 50.610 1.00 20.46 302 GLU A O 1
ATOM 2200 N N . GLY A 1 303 ? 14.640 46.282 49.336 1.00 20.04 303 GLY A N 1
ATOM 2201 C CA . GLY A 1 303 ? 14.970 47.091 48.166 1.00 19.76 303 GLY A CA 1
ATOM 2202 C C . GLY A 1 303 ? 16.099 46.502 47.327 1.00 19.26 303 GLY A C 1
ATOM 2203 O O . GLY A 1 303 ? 16.483 47.078 46.317 1.00 19.26 303 GLY A O 1
ATOM 2204 N N . SER A 1 304 ? 16.588 45.324 47.680 1.00 18.82 304 SER A N 1
ATOM 2205 C CA . SER A 1 304 ? 17.707 44.708 46.943 1.00 18.49 304 SER A CA 1
ATOM 2206 C C . SER A 1 304 ? 17.252 44.338 45.505 1.00 18.26 304 SER A C 1
ATOM 2207 O O . SER A 1 304 ? 16.120 43.847 45.279 1.00 18.19 304 SER A O 1
ATOM 2210 N N . GLU A 1 305 ? 18.120 44.586 44.546 1.00 18.13 305 GLU A N 1
ATOM 2211 C CA . GLU A 1 305 ? 17.889 44.121 43.165 1.00 17.95 305 GLU A CA 1
ATOM 2212 C C . GLU A 1 305 ? 18.300 42.654 43.118 1.00 17.72 305 GLU A C 1
ATOM 2213 O O . GLU A 1 305 ? 19.268 42.295 43.774 1.00 17.75 305 GLU A O 1
ATOM 2219 N N . PRO A 1 306 ? 17.579 41.786 42.355 1.00 17.56 306 PRO A N 1
ATOM 2220 C CA . PRO A 1 306 ? 18.075 40.420 42.124 1.00 17.40 306 PRO A CA 1
ATOM 2221 C C . PRO A 1 306 ? 19.342 40.357 41.288 1.00 17.36 306 PRO A C 1
ATOM 2222 O O . PRO A 1 306 ? 19.657 41.297 40.526 1.00 17.50 306 PRO A O 1
ATOM 2226 N N . GLY A 1 307 ? 20.067 39.259 41.439 1.00 17.28 307 GLY A N 1
ATOM 2227 C CA . GLY A 1 307 ? 21.374 39.084 40.818 1.00 17.26 307 GLY A CA 1
ATOM 2228 C C . GLY A 1 307 ? 21.281 39.097 39.295 1.00 17.21 307 GLY A C 1
ATOM 2229 O O . GLY A 1 307 ? 20.241 38.760 38.726 1.00 17.12 307 GLY A O 1
ATOM 2230 N N . SER A 1 308 ? 22.357 39.512 38.670 1.00 17.33 308 SER A N 1
ATOM 2231 C CA . SER A 1 308 ? 22.521 39.426 37.221 1.00 17.35 308 SER A CA 1
ATOM 2232 C C . SER A 1 308 ? 23.994 39.622 36.856 1.00 17.37 308 SER A C 1
ATOM 2233 O O . SER A 1 308 ? 24.834 39.844 37.697 1.00 17.34 308 SER A O 1
ATOM 2236 N N . GLU A 1 309 ? 24.305 39.521 35.571 1.00 17.33 309 GLU A N 1
ATOM 2237 C CA . GLU A 1 309 ? 25.704 39.611 35.117 1.00 17.46 309 GLU A CA 1
ATOM 2238 C C . GLU A 1 309 ? 26.322 40.968 35.360 1.00 17.66 309 GLU A C 1
ATOM 2239 O O . GLU A 1 309 ? 27.522 41.025 35.468 1.00 17.80 309 GLU A O 1
ATOM 2245 N N . ASP A 1 310 ? 25.521 42.046 35.415 1.00 17.76 310 ASP A N 1
ATOM 2246 C CA . ASP A 1 310 ? 26.038 43.374 35.732 1.00 18.01 310 ASP A CA 1
ATOM 2247 C C . ASP A 1 310 ? 25.667 43.888 37.125 1.00 17.91 310 ASP A C 1
ATOM 2248 O O . ASP A 1 310 ? 25.768 45.075 37.390 1.00 18.07 310 ASP A O 1
ATOM 2253 N N . MET A 1 311 ? 25.225 42.979 37.985 1.00 17.59 311 MET A N 1
ATOM 2254 C CA . MET A 1 311 ? 25.217 43.151 39.456 1.00 17.55 311 MET A CA 1
ATOM 2255 C C . MET A 1 311 ? 25.505 41.777 40.038 1.00 17.43 311 MET A C 1
ATOM 2256 O O . MET A 1 311 ? 24.719 41.183 40.799 1.00 17.35 311 MET A O 1
ATOM 2261 N N . ASP A 1 312 ? 26.693 41.283 39.699 1.00 17.46 312 ASP A N 1
ATOM 2262 C CA . ASP A 1 312 ? 27.048 39.913 39.983 1.00 17.40 312 ASP A CA 1
ATOM 2263 C C . ASP A 1 312 ? 26.957 39.553 41.458 1.00 17.45 312 ASP A C 1
ATOM 2264 O O . ASP A 1 312 ? 26.468 38.508 41.795 1.00 17.37 312 ASP A O 1
ATOM 2269 N N . ALA A 1 313 ? 27.435 40.427 42.328 1.00 17.62 313 ALA A N 1
ATOM 2270 C CA . ALA A 1 313 ? 27.408 40.149 43.769 1.00 17.71 313 ALA A CA 1
ATOM 2271 C C . ALA A 1 313 ? 25.974 39.972 44.299 1.00 17.60 313 ALA A C 1
ATOM 2272 O O . ALA A 1 313 ? 25.756 39.311 45.318 1.00 17.63 313 ALA A O 1
ATOM 2274 N N . ALA A 1 314 ? 24.995 40.573 43.615 1.00 17.50 314 ALA A N 1
ATOM 2275 C CA . ALA A 1 314 ? 23.596 40.413 44.015 1.00 17.43 314 ALA A CA 1
ATOM 2276 C C . ALA A 1 314 ? 23.016 39.029 43.779 1.00 17.30 314 ALA A C 1
ATOM 2277 O O . ALA A 1 314 ? 21.866 38.752 44.206 1.00 17.34 314 ALA A O 1
ATOM 2279 N N . LYS A 1 315 ? 23.773 38.143 43.117 1.00 17.36 315 LYS A N 1
ATOM 2280 C CA . LYS A 1 315 ? 23.363 36.774 42.993 1.00 17.40 315 LYS A CA 1
ATOM 2281 C C . LYS A 1 315 ? 23.375 36.036 44.348 1.00 17.75 315 LYS A C 1
ATOM 2282 O O . LYS A 1 315 ? 22.665 35.055 44.502 1.00 17.70 315 LYS A O 1
ATOM 2288 N N . TRP A 1 316 ? 24.193 36.484 45.288 1.00 18.26 316 TRP A N 1
ATOM 2289 C CA . TRP A 1 316 ? 24.471 35.700 46.508 1.00 18.76 316 TRP A CA 1
ATOM 2290 C C . TRP A 1 316 ? 23.599 36.155 47.671 1.00 19.17 316 TRP A C 1
ATOM 2291 O O . TRP A 1 316 ? 22.859 37.123 47.537 1.00 19.22 316 TRP A O 1
ATOM 2302 N N . LYS A 1 317 ? 23.643 35.421 48.778 1.00 19.71 317 LYS A N 1
ATOM 2303 C CA . LYS A 1 317 ? 22.788 35.692 49.948 1.00 20.21 317 LYS A CA 1
ATOM 2304 C C . LYS A 1 317 ? 22.818 37.161 50.352 1.00 20.12 317 LYS A C 1
ATOM 2305 O O . LYS A 1 317 ? 23.859 37.769 50.289 1.00 20.02 317 LYS A O 1
ATOM 2311 N N . PRO A 1 318 ? 21.656 37.715 50.772 1.00 20.07 318 PRO A N 1
ATOM 2312 C CA . PRO A 1 318 ? 21.587 39.160 51.034 1.00 20.13 318 PRO A CA 1
ATOM 2313 C C . PRO A 1 318 ? 22.098 39.477 52.435 1.00 20.49 318 PRO A C 1
ATOM 2314 O O . PRO A 1 318 ? 21.365 40.039 53.274 1.00 20.39 318 PRO A O 1
ATOM 2318 N N . ASN A 1 319 ? 23.356 39.125 52.668 1.00 20.79 319 ASN A N 1
ATOM 2319 C CA . ASN A 1 319 ? 24.029 39.421 53.904 1.00 21.27 319 ASN A CA 1
ATOM 2320 C C . ASN A 1 319 ? 25.011 40.528 53.695 1.00 21.36 319 ASN A C 1
ATOM 2321 O O . ASN A 1 319 ? 25.590 40.656 52.633 1.00 21.32 319 ASN A O 1
ATOM 2326 N N . LEU A 1 320 ? 25.182 41.326 54.742 1.00 21.69 320 LEU A N 1
ATOM 2327 C CA . LEU A 1 320 ? 26.141 42.428 54.775 1.00 21.96 320 LEU A CA 1
ATOM 2328 C C . LEU A 1 320 ? 27.463 41.907 55.321 1.00 22.43 320 LEU A C 1
ATOM 2329 O O . LEU A 1 320 ? 27.484 41.152 56.308 1.00 22.46 320 LEU A O 1
ATOM 2334 N N . LYS A 1 321 ? 28.538 42.299 54.653 1.00 22.98 321 LYS A N 1
ATOM 2335 C CA . LYS A 1 321 ? 29.894 42.012 55.101 1.00 23.60 321 LYS A CA 1
ATOM 2336 C C . LYS A 1 321 ? 30.842 43.083 54.591 1.00 23.76 321 LYS A C 1
ATOM 2337 O O . LYS A 1 321 ? 31.009 43.260 53.368 1.00 23.16 321 LYS A O 1
ATOM 2343 N N . ILE A 1 322 ? 31.460 43.780 55.546 1.00 24.16 322 ILE A N 1
ATOM 2344 C CA . ILE A 1 322 ? 32.332 44.909 55.251 1.00 24.63 322 ILE A CA 1
ATOM 2345 C C . ILE A 1 322 ? 33.654 44.706 55.984 1.00 25.30 322 ILE A C 1
ATOM 2346 O O . ILE A 1 322 ? 33.676 44.550 57.198 1.00 25.08 322 ILE A O 1
ATOM 2351 N N . LYS A 1 323 ? 34.751 44.779 55.255 1.00 26.26 323 LYS A N 1
ATOM 2352 C CA . LYS A 1 323 ? 36.077 44.667 55.876 1.00 27.33 323 LYS A CA 1
ATOM 2353 C C . LYS A 1 323 ? 36.415 45.964 56.594 1.00 27.77 323 LYS A C 1
ATOM 2354 O O . LYS A 1 323 ? 36.856 45.941 57.746 1.00 27.94 323 LYS A O 1
ATOM 2360 N N . GLU A 1 324 ? 36.221 47.087 55.906 1.00 27.78 324 GLU A N 1
ATOM 2361 C CA . GLU A 1 324 ? 36.486 48.402 56.472 1.00 28.32 324 GLU A CA 1
ATOM 2362 C C . GLU A 1 324 ? 35.717 49.489 55.703 1.00 27.89 324 GLU A C 1
ATOM 2363 O O . GLU A 1 324 ? 35.605 49.412 54.464 1.00 27.19 324 GLU A O 1
ATOM 2369 N N . LEU A 1 325 ? 35.213 50.489 56.435 1.00 27.94 325 LEU A N 1
ATOM 2370 C CA . LEU A 1 325 ? 34.743 51.742 55.829 1.00 28.14 325 LEU A CA 1
ATOM 2371 C C . LEU A 1 325 ? 35.727 52.821 56.174 1.00 28.85 325 LEU A C 1
ATOM 2372 O O . LEU A 1 325 ? 35.987 53.032 57.350 1.00 29.05 325 LEU A O 1
ATOM 2377 N N . ARG A 1 326 ? 36.289 53.494 55.171 1.00 29.27 326 ARG A N 1
ATOM 2378 C CA . ARG A 1 326 ? 37.152 54.646 55.395 1.00 29.84 326 ARG A CA 1
ATOM 2379 C C . ARG A 1 326 ? 36.438 55.903 55.003 1.00 29.47 326 ARG A C 1
ATOM 2380 O O . ARG A 1 326 ? 36.117 56.086 53.814 1.00 28.82 326 ARG A O 1
ATOM 2388 N N . LEU A 1 327 ? 36.271 56.800 55.964 1.00 29.28 327 LEU A N 1
ATOM 2389 C CA . LEU A 1 327 ? 35.558 58.043 55.742 1.00 29.34 327 LEU A CA 1
ATOM 2390 C C . LEU A 1 327 ? 36.574 59.129 55.460 1.00 30.10 327 LEU A C 1
ATOM 2391 O O . LEU A 1 327 ? 37.337 59.548 56.357 1.00 30.11 327 LEU A O 1
ATOM 2396 N N . HIS A 1 328 ? 36.592 59.581 54.210 1.00 30.3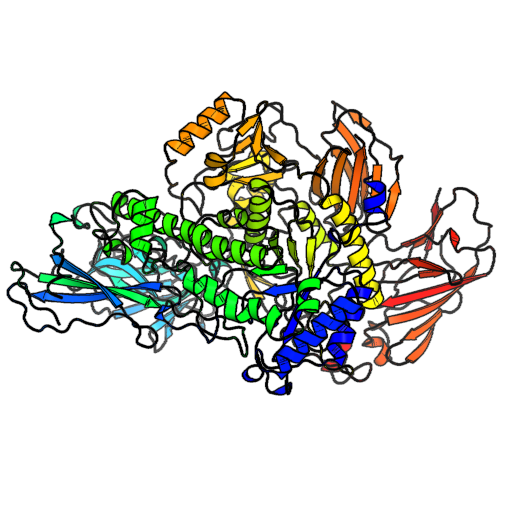8 328 HIS A N 1
ATOM 2397 C CA . HIS A 1 328 ? 37.591 60.508 53.736 1.00 31.45 328 HIS A CA 1
ATOM 2398 C C . HIS A 1 328 ? 37.098 61.929 53.663 1.00 32.10 328 HIS A C 1
ATOM 2399 O O . HIS A 1 328 ? 35.941 62.196 53.353 1.00 31.35 328 HIS A O 1
ATOM 2406 N N . ARG A 1 329 ? 38.039 62.842 53.868 1.00 33.48 329 ARG A N 1
ATOM 2407 C CA . ARG A 1 329 ? 37.747 64.257 53.834 1.00 34.89 329 ARG A CA 1
ATOM 2408 C C . ARG A 1 329 ? 38.033 64.867 52.477 1.00 34.94 329 ARG A C 1
ATOM 2409 O O . ARG A 1 329 ? 37.259 65.685 52.015 1.00 34.65 329 ARG A O 1
ATOM 2417 N N . GLU A 1 330 ? 39.115 64.461 51.821 1.00 35.66 330 GLU A N 1
ATOM 2418 C CA . GLU A 1 330 ? 39.488 65.053 50.538 1.00 36.32 330 GLU A CA 1
ATOM 2419 C C . GLU A 1 330 ? 38.519 64.633 49.432 1.00 35.38 330 GLU A C 1
ATOM 2420 O O . GLU A 1 330 ? 38.161 63.470 49.332 1.00 34.96 330 GLU A O 1
ATOM 2426 N N . ALA A 1 331 ? 38.166 65.596 48.587 1.00 35.11 331 ALA A N 1
ATOM 2427 C CA . ALA A 1 331 ? 37.220 65.436 47.502 1.00 34.20 331 ALA A CA 1
ATOM 2428 C C . ALA A 1 331 ? 37.663 64.379 46.496 1.00 33.34 331 ALA A C 1
ATOM 2429 O O . ALA A 1 331 ? 38.819 64.376 46.043 1.00 33.18 331 ALA A O 1
ATOM 2431 N N . ARG A 1 332 ? 36.744 63.458 46.187 1.00 32.20 332 ARG A N 1
ATOM 2432 C CA . ARG A 1 332 ? 36.904 62.537 45.047 1.00 31.49 332 ARG A CA 1
ATOM 2433 C C . ARG A 1 332 ? 35.619 62.374 44.254 1.00 30.49 332 ARG A C 1
ATOM 2434 O O . ARG A 1 332 ? 34.513 62.517 44.784 1.00 29.97 332 ARG A O 1
ATOM 2442 N N . LEU A 1 333 ? 35.777 62.035 42.972 1.00 30.11 333 LEU A N 1
ATOM 2443 C CA . LEU A 1 333 ? 34.646 61.704 42.111 1.00 29.57 333 LEU A CA 1
ATOM 2444 C C . LEU A 1 333 ? 33.967 60.453 42.636 1.00 28.60 333 LEU A C 1
ATOM 2445 O O . LEU A 1 333 ? 34.633 59.546 43.128 1.00 28.41 333 LEU A O 1
ATOM 2450 N N . ASP A 1 334 ? 32.646 60.419 42.550 1.00 27.98 334 ASP A N 1
ATOM 2451 C CA . ASP A 1 334 ? 31.881 59.259 42.951 1.00 27.36 334 ASP A CA 1
ATOM 2452 C C . ASP A 1 334 ? 32.263 58.037 42.103 1.00 26.61 334 ASP A C 1
ATOM 2453 O O . ASP A 1 334 ? 32.328 58.154 40.899 1.00 26.25 334 ASP A O 1
ATOM 2458 N N . GLN A 1 335 ? 32.532 56.896 42.739 1.00 26.15 335 GLN A N 1
ATOM 2459 C CA . GLN A 1 335 ? 32.859 55.626 42.024 1.00 25.85 335 GLN A CA 1
ATOM 2460 C C . GLN A 1 335 ? 33.941 55.811 40.969 1.00 25.81 335 GLN A C 1
ATOM 2461 O O . GLN A 1 335 ? 33.856 55.307 39.824 1.00 25.41 335 GLN A O 1
ATOM 2467 N N . TRP A 1 336 ? 34.991 56.525 41.366 1.00 25.92 336 TRP A N 1
ATOM 2468 C CA . TRP A 1 336 ? 36.061 56.884 40.448 1.00 26.05 336 TRP A CA 1
ATOM 2469 C C . TRP A 1 336 ? 36.891 55.689 39.967 1.00 25.53 336 TRP A C 1
ATOM 2470 O O . TRP A 1 336 ? 37.504 55.747 38.895 1.00 25.28 336 TRP A O 1
ATOM 2481 N N . GLU A 1 337 ? 36.922 54.628 40.777 1.00 25.03 337 GLU A N 1
ATOM 2482 C CA . GLU A 1 337 ? 37.769 53.469 40.494 1.00 24.82 337 GLU A CA 1
ATOM 2483 C C . GLU A 1 337 ? 37.325 52.802 39.198 1.00 24.51 337 GLU A C 1
ATOM 2484 O O . GLU A 1 337 ? 38.166 52.454 38.353 1.00 24.65 337 GLU A O 1
ATOM 2490 N N . GLY A 1 338 ? 36.011 52.685 39.010 1.00 24.05 338 GLY A N 1
ATOM 2491 C CA . GLY A 1 338 ? 35.461 52.244 37.740 1.00 23.80 338 GLY A CA 1
ATOM 2492 C C . GLY A 1 338 ? 35.594 53.240 36.609 1.00 24.05 338 GLY A C 1
ATOM 2493 O O . GLY A 1 338 ? 35.906 52.865 35.456 1.00 23.91 338 GLY A O 1
ATOM 2494 N N . LYS A 1 339 ? 35.393 54.515 36.928 1.00 24.33 339 LYS A N 1
ATOM 2495 C CA . LYS A 1 339 ? 35.498 55.578 35.916 1.00 24.64 339 LYS A CA 1
ATOM 2496 C C . LYS A 1 339 ? 36.915 55.770 35.374 1.00 24.91 339 LYS A C 1
ATOM 2497 O O . LYS A 1 339 ? 37.074 56.144 34.207 1.00 24.90 339 LYS A O 1
ATOM 2503 N N . ALA A 1 340 ? 37.915 55.460 36.192 1.00 25.02 340 ALA A N 1
ATOM 2504 C CA . ALA A 1 340 ? 39.315 55.445 35.788 1.00 25.43 340 ALA A CA 1
ATOM 2505 C C . ALA A 1 340 ? 39.712 54.217 34.960 1.00 25.29 340 ALA A C 1
ATOM 2506 O O . ALA A 1 340 ? 40.819 54.140 34.466 1.00 25.64 340 ALA A O 1
ATOM 2508 N N . GLY A 1 341 ? 38.825 53.243 34.822 1.00 24.88 341 GLY A N 1
ATOM 2509 C CA . GLY A 1 341 ? 39.095 52.091 33.989 1.00 24.66 341 GLY A CA 1
ATOM 2510 C C . GLY A 1 341 ? 39.820 50.955 34.693 1.00 24.58 341 GLY A C 1
ATOM 2511 O O . GLY A 1 341 ? 40.157 49.986 34.059 1.00 24.49 341 GLY A O 1
ATOM 2512 N N . LEU A 1 342 ? 39.998 51.031 36.009 1.00 24.76 342 LEU A N 1
ATOM 2513 C CA . LEU A 1 342 ? 40.722 49.993 36.763 1.00 24.81 342 LEU A CA 1
ATOM 2514 C C . LEU A 1 342 ? 39.959 48.675 36.930 1.00 24.36 342 LEU A C 1
ATOM 2515 O O . LEU A 1 342 ? 40.536 47.620 37.247 1.00 24.58 342 LEU A O 1
ATOM 2520 N N . VAL A 1 343 ? 38.657 48.747 36.718 1.00 23.96 343 VAL A N 1
ATOM 2521 C CA . VAL A 1 343 ? 37.751 47.639 36.991 1.00 23.42 343 VAL A CA 1
ATOM 2522 C C . VAL A 1 343 ? 36.498 47.944 36.182 1.00 22.99 343 VAL A C 1
ATOM 2523 O O . VAL A 1 343 ? 36.229 49.103 35.914 1.00 23.30 343 VAL A O 1
ATOM 2527 N N . TRP A 1 344 ? 35.740 46.918 35.805 1.00 22.41 344 TRP A N 1
ATOM 2528 C CA . TRP A 1 344 ? 34.542 47.068 34.973 1.00 21.97 344 TRP A CA 1
ATOM 2529 C C . TRP A 1 344 ? 33.355 47.448 35.852 1.00 21.74 344 TRP A C 1
ATOM 2530 O O . TRP A 1 344 ? 32.845 46.610 36.569 1.00 21.52 344 TRP A O 1
ATOM 2541 N N . ARG A 1 345 ? 32.969 48.711 35.808 1.00 21.95 345 ARG A N 1
ATOM 2542 C CA . ARG A 1 345 ? 31.832 49.252 36.532 1.00 22.01 345 ARG A CA 1
ATOM 2543 C C . ARG A 1 345 ? 31.126 50.343 35.749 1.00 22.21 345 ARG A C 1
ATOM 2544 O O . ARG A 1 345 ? 31.726 50.979 34.919 1.00 22.39 345 ARG A O 1
ATOM 2552 N N . VAL A 1 346 ? 29.837 50.547 36.026 1.00 22.41 346 VAL A N 1
ATOM 2553 C CA . VAL A 1 346 ? 29.096 51.756 35.583 1.00 22.80 346 VAL A CA 1
ATOM 2554 C C . VAL A 1 346 ? 28.373 52.397 36.768 1.00 23.10 346 VAL A C 1
ATOM 2555 O O . VAL A 1 346 ? 27.620 51.732 37.511 1.00 22.76 346 VAL A O 1
ATOM 2559 N N . ALA A 1 347 ? 28.556 53.699 36.920 1.00 23.73 347 ALA A N 1
ATOM 2560 C CA . ALA A 1 347 ? 27.831 54.472 37.933 1.00 24.20 347 ALA A CA 1
ATOM 2561 C C . ALA A 1 347 ? 27.399 55.803 37.312 1.00 24.94 347 ALA A C 1
ATOM 2562 O O . ALA A 1 347 ? 27.991 56.243 36.312 1.00 25.24 347 ALA A O 1
ATOM 2564 N N . SER A 1 348 ? 26.366 56.422 37.867 1.00 25.45 348 SER A N 1
ATOM 2565 C CA . SER A 1 348 ? 25.969 57.764 37.485 1.00 26.31 348 SER A CA 1
ATOM 2566 C C . SER A 1 348 ? 27.134 58.778 37.604 1.00 26.89 348 SER A C 1
ATOM 2567 O O . SER A 1 348 ? 28.039 58.601 38.401 1.00 26.51 348 SER A O 1
ATOM 2570 N N . SER A 1 349 ? 27.098 59.820 36.781 1.00 27.59 349 SER A N 1
ATOM 2571 C CA . SER A 1 349 ? 28.004 60.927 36.931 1.00 28.60 349 SER A CA 1
ATOM 2572 C C . SER A 1 349 ? 27.785 61.582 38.331 1.00 29.39 349 SER A C 1
ATOM 2573 O O . SER A 1 349 ? 26.693 61.487 38.968 1.00 28.62 349 SER A O 1
ATOM 2576 N N . THR A 1 350 ? 28.845 62.225 38.796 1.00 30.58 350 THR A N 1
ATOM 2577 C CA . THR A 1 350 ? 28.855 62.855 40.111 1.00 31.73 350 THR A CA 1
ATOM 2578 C C . THR A 1 350 ? 28.030 64.150 40.093 1.00 33.25 350 THR A C 1
ATOM 2579 O O . THR A 1 350 ? 28.306 65.035 39.289 1.00 33.82 350 THR A O 1
ATOM 2583 N N . LYS A 1 351 ? 27.037 64.253 40.977 1.00 34.72 351 LYS A N 1
ATOM 2584 C CA . LYS A 1 351 ? 26.238 65.491 41.135 1.00 37.02 351 LYS A CA 1
ATOM 2585 C C . LYS A 1 351 ? 27.073 66.687 41.639 1.00 38.45 351 LYS A C 1
ATOM 2586 O O . LYS A 1 351 ? 28.025 66.509 42.420 1.00 37.65 351 LYS A O 1
ATOM 2592 N N . LYS A 1 352 ? 26.671 67.895 41.238 1.00 40.21 352 LYS A N 1
ATOM 2593 C CA . LYS A 1 352 ? 27.389 69.106 41.633 1.00 42.48 352 LYS A CA 1
ATOM 2594 C C . LYS A 1 352 ? 27.354 69.307 43.142 1.00 41.61 352 LYS A C 1
ATOM 2595 O O . LYS A 1 352 ? 28.298 69.825 43.699 1.00 41.08 352 LYS A O 1
ATOM 2601 N N . GLU A 1 353 ? 26.295 68.823 43.784 1.00 41.37 353 GLU A N 1
ATOM 2602 C CA . GLU A 1 353 ? 26.137 68.913 45.225 1.00 41.52 353 GLU A CA 1
ATOM 2603 C C . GLU A 1 353 ? 27.191 68.097 45.969 1.00 39.51 353 GLU A C 1
ATOM 2604 O O . GLU A 1 353 ? 27.455 68.358 47.141 1.00 38.69 353 GLU A O 1
ATOM 2610 N N . GLU A 1 354 ? 27.776 67.115 45.279 1.00 37.34 354 GLU A N 1
ATOM 2611 C CA . GLU A 1 354 ? 28.846 66.292 45.810 1.00 36.71 354 GLU A CA 1
ATOM 2612 C C . GLU A 1 354 ? 30.222 66.825 45.460 1.00 36.77 354 GLU A C 1
ATOM 2613 O O . GLU A 1 354 ? 31.116 66.811 46.310 1.00 36.01 354 GLU A O 1
ATOM 2619 N N . ILE A 1 355 ? 30.402 67.273 44.214 1.00 37.05 355 ILE A N 1
ATOM 2620 C CA . ILE A 1 355 ? 31.640 67.884 43.790 1.00 38.09 355 ILE A CA 1
ATOM 2621 C C . ILE A 1 355 ? 31.289 69.161 43.030 1.00 39.63 355 ILE A C 1
ATOM 2622 O O . ILE A 1 355 ? 30.811 69.102 41.908 1.00 39.14 355 ILE A O 1
ATOM 2627 N N . GLY A 1 356 ? 31.501 70.308 43.676 1.00 41.55 356 GLY A N 1
ATOM 2628 C CA . GLY A 1 356 ? 31.279 71.622 43.074 1.00 43.17 356 GLY A CA 1
ATOM 2629 C C . GLY A 1 356 ? 32.614 72.216 42.694 1.00 45.43 356 GLY A C 1
ATOM 2630 O O . GLY A 1 356 ? 33.653 71.547 42.814 1.00 44.09 356 GLY A O 1
ATOM 2631 N N . GLU A 1 357 ? 32.591 73.477 42.249 1.00 49.16 357 GLU A N 1
ATOM 2632 C CA . GLU A 1 357 ? 33.812 74.150 41.754 1.00 52.42 357 GLU A CA 1
ATOM 2633 C C . GLU A 1 357 ? 34.947 74.230 42.779 1.00 52.09 357 GLU A C 1
ATOM 2634 O O . GLU A 1 357 ? 36.089 73.945 42.434 1.00 51.90 357 GLU A O 1
ATOM 2640 N N . GLN A 1 358 ? 34.619 74.556 44.032 1.00 52.01 358 GLN A N 1
ATOM 2641 C CA . GLN A 1 358 ? 35.604 74.588 45.131 1.00 52.00 358 GLN A CA 1
ATOM 2642 C C . GLN A 1 358 ? 36.299 73.256 45.400 1.00 50.22 358 GLN A C 1
ATOM 2643 O O . GLN A 1 358 ? 37.360 73.230 46.011 1.00 49.69 358 GLN A O 1
ATOM 2649 N N . ASP A 1 359 ? 35.670 72.151 44.997 1.00 48.13 359 ASP A N 1
ATOM 2650 C CA . ASP A 1 359 ? 36.215 70.813 45.225 1.00 46.14 359 ASP A CA 1
ATOM 2651 C C . ASP A 1 359 ? 37.162 70.385 44.127 1.00 44.79 359 ASP A C 1
ATOM 2652 O O . ASP A 1 359 ? 37.795 69.340 44.254 1.00 44.49 359 ASP A O 1
ATOM 2657 N N . CYS A 1 360 ? 37.282 71.199 43.076 1.00 43.83 360 CYS A N 1
ATOM 2658 C CA . CYS A 1 360 ? 38.111 70.888 41.911 1.00 43.38 360 CYS A CA 1
ATOM 2659 C C . CYS A 1 360 ? 39.369 71.760 41.835 1.00 44.00 360 CYS A C 1
ATOM 2660 O O . CYS A 1 360 ? 39.391 72.891 42.347 1.00 43.95 360 CYS A O 1
ATOM 2663 N N . TYR A 1 361 ? 40.414 71.209 41.233 1.00 43.75 361 TYR A N 1
ATOM 2664 C CA . TYR A 1 361 ? 41.638 71.950 40.938 1.00 44.94 361 TYR A CA 1
ATOM 2665 C C . TYR A 1 361 ? 41.568 72.477 39.520 1.00 45.82 361 TYR A C 1
ATOM 2666 O O . TYR A 1 361 ? 41.139 71.763 38.629 1.00 44.80 361 TYR A O 1
ATOM 2675 N N . ALA A 1 362 ? 41.990 73.725 39.314 1.00 47.24 362 ALA A N 1
ATOM 2676 C CA . ALA A 1 362 ? 42.245 74.238 37.968 1.00 48.02 362 ALA A CA 1
ATOM 2677 C C . ALA A 1 362 ? 43.678 73.874 37.600 1.00 48.38 362 ALA A C 1
ATOM 2678 O O . ALA A 1 362 ? 44.522 73.746 38.484 1.00 48.06 362 ALA A O 1
ATOM 2680 N N . LEU A 1 363 ? 43.951 73.686 36.308 1.00 49.20 363 LEU A N 1
ATOM 2681 C CA . LEU A 1 363 ? 45.310 73.374 35.834 1.00 50.40 363 LEU A CA 1
ATOM 2682 C C . LEU A 1 363 ? 46.367 74.414 36.251 1.00 51.73 363 LEU A C 1
ATOM 2683 O O . LEU A 1 363 ? 47.523 74.058 36.478 1.00 51.91 363 LEU A O 1
ATOM 2688 N N . SER A 1 364 ? 45.967 75.686 36.328 1.00 53.06 364 SER A N 1
ATOM 2689 C CA . SER A 1 364 ? 46.854 76.778 36.795 1.00 54.02 364 SER A CA 1
ATOM 2690 C C . SER A 1 364 ? 47.349 76.598 38.225 1.00 54.06 364 SER A C 1
ATOM 2691 O O . SER A 1 364 ? 48.459 77.007 38.540 1.00 54.70 364 SER A O 1
ATOM 2694 N N . GLN A 1 365 ? 46.530 75.996 39.084 1.00 53.71 365 GLN A N 1
ATOM 2695 C CA . GLN A 1 365 ? 46.914 75.742 40.480 1.00 53.70 365 GLN A CA 1
ATOM 2696 C C . GLN A 1 365 ? 47.994 74.666 40.643 1.00 53.70 365 GLN A C 1
ATOM 26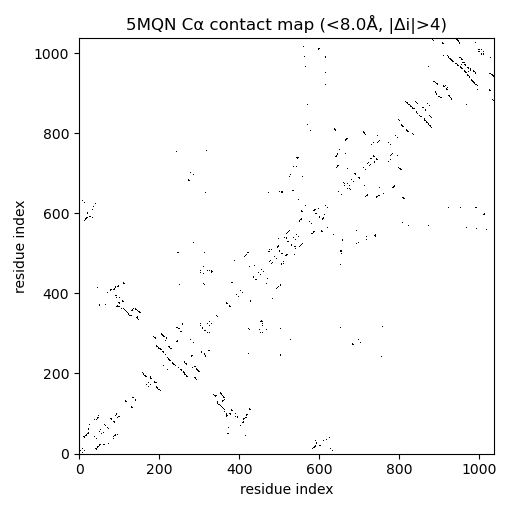97 O O . GLN A 1 365 ? 48.722 74.672 41.623 1.00 54.36 365 GLN A O 1
ATOM 2703 N N . ILE A 1 366 ? 48.088 73.727 39.711 1.00 53.98 366 ILE A N 1
ATOM 2704 C CA . ILE A 1 366 ? 48.928 72.547 39.915 1.00 54.24 366 ILE A CA 1
ATOM 2705 C C . ILE A 1 366 ? 50.315 72.831 39.404 1.00 54.52 366 ILE A C 1
ATOM 2706 O O . ILE A 1 366 ? 50.460 73.312 38.300 1.00 54.23 366 ILE A O 1
ATOM 2711 N N . ILE A 1 367 ? 51.323 72.516 40.217 1.00 55.25 367 ILE A N 1
ATOM 2712 C CA . ILE A 1 367 ? 52.732 72.653 39.825 1.00 56.78 367 ILE A CA 1
ATOM 2713 C C . ILE A 1 367 ? 53.280 71.279 39.442 1.00 55.40 367 ILE A C 1
ATOM 2714 O O . ILE A 1 367 ? 53.261 70.355 40.246 1.00 54.98 367 ILE A O 1
ATOM 2719 N N . ASN A 1 368 ? 53.773 71.154 38.221 1.00 55.68 368 ASN A N 1
ATOM 2720 C CA . ASN A 1 368 ? 54.365 69.908 37.730 1.00 55.59 368 ASN A CA 1
ATOM 2721 C C . ASN A 1 368 ? 55.849 69.816 38.092 1.00 55.92 368 ASN A C 1
ATOM 2722 O O . ASN A 1 368 ? 56.668 70.479 37.463 1.00 56.13 368 ASN A O 1
ATOM 2727 N N . LEU A 1 369 ? 56.174 68.964 39.071 1.00 55.80 369 LEU A N 1
ATOM 2728 C CA . LEU A 1 369 ? 57.561 68.687 39.502 1.00 56.81 369 LEU A CA 1
ATOM 2729 C C . LEU A 1 369 ? 58.220 67.428 38.893 1.00 56.15 369 LEU A C 1
ATOM 2730 O O . LEU A 1 369 ? 59.102 66.824 39.505 1.00 56.29 369 LEU A O 1
ATOM 2735 N N . THR A 1 370 ? 57.823 67.040 37.691 1.00 56.32 370 THR A N 1
ATOM 2736 C CA . THR A 1 370 ? 58.389 65.844 37.042 1.00 56.94 370 THR A CA 1
ATOM 2737 C C . THR A 1 370 ? 59.884 66.027 36.693 1.00 58.28 370 THR A C 1
ATOM 2738 O O . THR A 1 370 ? 60.710 65.159 36.988 1.00 57.14 370 THR A O 1
ATOM 2742 N N . ASP A 1 371 ? 60.212 67.155 36.076 1.00 60.55 371 ASP A N 1
ATOM 2743 C CA . ASP A 1 371 ? 61.613 67.468 35.741 1.00 64.12 371 ASP A CA 1
ATOM 2744 C C . ASP A 1 371 ? 62.579 67.398 36.940 1.00 64.70 371 ASP A C 1
ATOM 2745 O O . ASP A 1 371 ? 63.459 66.532 36.947 1.00 65.75 371 ASP A O 1
ATOM 2750 N N . PRO A 1 372 ? 62.413 68.278 37.956 1.00 65.34 372 PRO A N 1
ATOM 2751 C CA . PRO A 1 372 ? 63.359 68.231 39.099 1.00 65.89 372 PRO A CA 1
ATOM 2752 C C . PRO A 1 372 ? 63.495 66.832 39.711 1.00 65.87 372 PRO A C 1
ATOM 2753 O O . PRO A 1 372 ? 64.610 66.349 39.919 1.00 65.14 372 PRO A O 1
ATOM 2757 N N . PHE A 1 373 ? 62.347 66.198 39.970 1.00 65.39 373 PHE A N 1
ATOM 2758 C CA . PHE A 1 373 ? 62.271 64.780 40.294 1.00 64.32 373 PHE A CA 1
ATOM 2759 C C . PHE A 1 373 ? 62.565 64.025 39.008 1.00 62.92 373 PHE A C 1
ATOM 2760 O O . PHE A 1 373 ? 63.491 63.245 38.946 1.00 62.87 373 PHE A O 1
ATOM 2768 N N . THR A 1 385 ? 64.949 60.986 44.842 1.00 60.37 385 THR A N 1
ATOM 2769 C CA . THR A 1 385 ? 64.595 62.088 45.740 1.00 60.40 385 THR A CA 1
ATOM 2770 C C . THR A 1 385 ? 64.246 63.370 44.986 1.00 60.60 385 THR A C 1
ATOM 2771 O O . THR A 1 385 ? 64.542 63.511 43.796 1.00 60.35 385 THR A O 1
ATOM 2775 N N . LEU A 1 386 ? 63.592 64.285 45.699 1.00 61.01 386 LEU A N 1
ATOM 2776 C CA . LEU A 1 386 ? 63.082 65.531 45.134 1.00 61.77 386 LEU A CA 1
ATOM 2777 C C . LEU A 1 386 ? 63.830 66.726 45.730 1.00 63.56 386 LEU A C 1
ATOM 2778 O O . LEU A 1 386 ? 64.026 66.795 46.948 1.00 62.86 386 LEU A O 1
ATOM 2783 N N . THR A 1 387 ? 64.219 67.647 44.848 1.00 65.44 387 THR A N 1
ATOM 2784 C CA . THR A 1 387 ? 64.766 68.948 45.201 1.00 67.80 387 THR A CA 1
ATOM 2785 C C . THR A 1 387 ? 64.128 70.016 44.297 1.00 68.41 387 THR A C 1
ATOM 2786 O O . THR A 1 387 ? 64.310 69.999 43.076 1.00 68.37 387 THR A O 1
ATOM 2790 N N . ALA A 1 388 ? 63.377 70.926 44.911 1.00 69.07 388 ALA A N 1
ATOM 2791 C CA . ALA A 1 388 ? 62.819 72.105 44.233 1.00 71.11 388 ALA A CA 1
ATOM 2792 C C . ALA A 1 388 ? 62.225 73.002 45.304 1.00 72.46 388 ALA A C 1
ATOM 2793 O O . ALA A 1 388 ? 62.234 72.641 46.493 1.00 73.92 388 ALA A O 1
ATOM 2795 N N . THR A 1 389 ? 61.704 74.160 44.901 1.00 73.43 389 THR A N 1
ATOM 2796 C CA . THR A 1 389 ? 61.060 75.077 45.852 1.00 74.29 389 THR A CA 1
ATOM 2797 C C . THR A 1 389 ? 59.586 75.313 45.483 1.00 73.25 389 THR A C 1
ATOM 2798 O O . THR A 1 389 ? 59.205 75.244 44.313 1.00 72.16 389 THR A O 1
ATOM 2802 N N . LEU A 1 390 ? 58.768 75.568 46.502 1.00 72.74 390 LEU A N 1
ATOM 2803 C CA . LEU A 1 390 ? 57.337 75.799 46.329 1.00 72.91 390 LEU A CA 1
ATOM 2804 C C . LEU A 1 390 ? 56.886 77.013 47.141 1.00 73.29 390 LEU A C 1
ATOM 2805 O O . LEU A 1 390 ? 57.409 77.239 48.231 1.00 71.63 390 LEU A O 1
ATOM 2810 N N . PRO A 1 391 ? 55.886 77.770 46.635 1.00 73.59 391 PRO A N 1
ATOM 2811 C CA . PRO A 1 391 ? 55.242 78.816 47.430 1.00 73.72 391 PRO A CA 1
ATOM 2812 C C . PRO A 1 391 ? 54.840 78.333 48.826 1.00 74.27 391 PRO A C 1
ATOM 2813 O O . PRO A 1 391 ? 54.611 77.140 49.016 1.00 74.04 391 PRO A O 1
ATOM 2817 N N . LYS A 1 392 ? 54.766 79.245 49.796 1.00 75.02 392 LYS A N 1
ATOM 2818 C CA . LYS A 1 392 ? 54.384 78.873 51.162 1.00 75.32 392 LYS A CA 1
ATOM 2819 C C . LYS A 1 392 ? 52.969 78.310 51.203 1.00 73.17 392 LYS A C 1
ATOM 2820 O O . LYS A 1 392 ? 52.143 78.618 50.346 1.00 72.50 392 LYS A O 1
ATOM 2826 N N . GLY A 1 393 ? 52.707 77.507 52.229 1.00 71.50 393 GLY A N 1
ATOM 2827 C CA . GLY A 1 393 ? 51.456 76.763 52.368 1.00 69.59 393 GLY A CA 1
ATOM 2828 C C . GLY A 1 393 ? 51.743 75.274 52.295 1.00 67.86 393 GLY A C 1
ATOM 2829 O O . GLY A 1 393 ? 52.897 74.862 52.120 1.00 66.17 393 GLY A O 1
ATOM 2830 N N . LYS A 1 394 ? 50.686 74.473 52.429 1.00 66.17 394 LYS A N 1
ATOM 2831 C CA . LYS A 1 394 ? 50.791 73.010 52.453 1.00 64.34 394 LYS A CA 1
ATOM 2832 C C . LYS A 1 394 ? 50.504 72.435 51.068 1.00 61.88 394 LYS A C 1
ATOM 2833 O O . LYS A 1 394 ? 49.533 72.836 50.422 1.00 60.48 394 LYS A O 1
ATOM 2839 N N . TRP A 1 395 ? 51.349 71.506 50.627 1.00 59.92 395 TRP A N 1
ATOM 2840 C CA . TRP A 1 395 ? 51.247 70.910 49.294 1.00 58.45 395 TRP A CA 1
ATOM 2841 C C . TRP A 1 395 ? 51.173 69.380 49.379 1.00 56.89 395 TRP A C 1
ATOM 2842 O O . TRP A 1 395 ? 51.889 68.758 50.170 1.00 56.91 395 TRP A O 1
ATOM 2853 N N . LYS A 1 396 ? 50.284 68.787 48.580 1.00 54.72 396 LYS A N 1
ATOM 2854 C CA . LYS A 1 396 ? 50.205 67.334 48.442 1.00 52.77 396 LYS A CA 1
ATOM 2855 C C . LYS A 1 396 ? 51.112 66.961 47.299 1.00 50.50 396 LYS A C 1
ATOM 2856 O O . LYS A 1 396 ? 50.978 67.511 46.204 1.00 49.99 396 LYS A O 1
ATOM 2862 N N . LEU A 1 397 ? 52.043 66.050 47.555 1.00 48.75 397 LEU A N 1
ATOM 2863 C CA . LEU A 1 397 ? 52.977 65.596 46.524 1.00 48.43 397 LEU A CA 1
ATOM 2864 C C . LEU A 1 397 ? 52.459 64.277 45.974 1.00 46.27 397 LEU A C 1
ATOM 2865 O O . LEU A 1 397 ? 52.574 63.235 46.621 1.00 46.37 397 LEU A O 1
ATOM 2870 N N . LEU A 1 398 ? 51.886 64.338 44.782 1.00 44.78 398 LEU A N 1
ATOM 2871 C CA . LEU A 1 398 ? 51.202 63.189 44.187 1.00 42.72 398 LEU A CA 1
ATOM 2872 C C . LEU A 1 398 ? 52.130 62.569 43.181 1.00 41.72 398 LEU A C 1
ATOM 2873 O O . LEU A 1 398 ? 52.295 63.085 42.083 1.00 41.75 398 LEU A O 1
ATOM 2878 N N . ARG A 1 399 ? 52.748 61.467 43.573 1.00 40.92 399 ARG A N 1
ATOM 2879 C CA . ARG A 1 399 ? 53.693 60.779 42.735 1.00 41.14 399 ARG A CA 1
ATOM 2880 C C . ARG A 1 399 ? 52.940 59.700 41.949 1.00 40.37 399 ARG A C 1
ATOM 2881 O O . ARG A 1 399 ? 52.547 58.693 42.520 1.00 39.56 399 ARG A O 1
ATOM 2889 N N . MET A 1 400 ? 52.772 59.902 40.651 1.00 40.48 400 MET A N 1
ATOM 2890 C CA . MET A 1 400 ? 52.067 58.924 39.819 1.00 39.97 400 MET A CA 1
ATOM 2891 C C . MET A 1 400 ? 52.990 58.115 38.937 1.00 39.75 400 MET A C 1
ATOM 2892 O O . MET A 1 400 ? 53.932 58.654 38.323 1.00 39.87 400 MET A O 1
ATOM 2897 N N . GLY A 1 401 ? 52.711 56.814 38.874 1.00 38.59 401 GLY A N 1
ATOM 2898 C CA . GLY A 1 401 ? 53.375 55.925 37.915 1.00 38.16 401 GLY A CA 1
ATOM 2899 C C . GLY A 1 401 ? 52.519 54.745 37.522 1.00 36.97 401 GLY A C 1
ATOM 2900 O O . GLY A 1 401 ? 51.288 54.820 37.595 1.00 35.90 401 GLY A O 1
ATOM 2901 N N . HIS A 1 402 ? 53.172 53.662 37.100 1.00 36.71 402 HIS A N 1
ATOM 2902 C CA . HIS A 1 402 ? 52.452 52.447 36.722 1.00 36.11 402 HIS A CA 1
ATOM 2903 C C . HIS A 1 402 ? 53.154 51.177 37.141 1.00 35.66 402 HIS A C 1
ATOM 2904 O O . HIS A 1 402 ? 54.392 51.145 37.274 1.00 35.90 402 HIS A O 1
ATOM 2911 N N . THR A 1 403 ? 52.337 50.144 37.367 1.00 34.20 403 THR A N 1
ATOM 2912 C CA . THR A 1 403 ? 52.826 48.805 37.614 1.00 33.97 403 THR A CA 1
ATOM 2913 C C . THR A 1 403 ? 51.893 47.728 37.027 1.00 33.26 403 THR A C 1
ATOM 2914 O O . THR A 1 403 ? 50.816 48.036 36.495 1.00 32.58 403 THR A O 1
ATOM 2918 N N . ALA A 1 404 ? 52.330 46.475 37.109 1.00 33.05 404 ALA A N 1
ATOM 2919 C CA . ALA A 1 404 ? 51.490 45.347 36.678 1.00 32.38 404 ALA A CA 1
ATOM 2920 C C . ALA A 1 404 ? 50.215 45.224 37.546 1.00 31.54 404 ALA A C 1
ATOM 2921 O O . ALA A 1 404 ? 50.241 45.503 38.744 1.00 31.45 404 ALA A O 1
ATOM 2923 N N . THR A 1 405 ? 49.123 44.784 36.932 1.00 30.72 405 THR A N 1
ATOM 2924 C CA . THR A 1 405 ? 47.854 44.600 37.634 1.00 30.09 405 THR A CA 1
ATOM 2925 C C . THR A 1 405 ? 47.837 43.355 38.504 1.00 30.16 405 THR A C 1
ATOM 2926 O O . THR A 1 405 ? 46.987 43.245 39.400 1.00 30.22 405 THR A O 1
ATOM 2930 N N . GLY A 1 406 ? 48.746 42.414 38.247 1.00 30.50 406 GLY A N 1
ATOM 2931 C CA . GLY A 1 406 ? 48.862 41.193 39.072 1.00 30.67 406 GLY A CA 1
ATOM 2932 C C . GLY A 1 406 ? 48.004 39.990 38.649 1.00 30.36 406 GLY A C 1
ATOM 2933 O O . GLY A 1 406 ? 47.586 39.211 39.500 1.00 30.47 406 GLY A O 1
ATOM 2934 N N . HIS A 1 407 ? 47.746 39.833 37.350 1.00 29.65 407 HIS A N 1
ATOM 2935 C CA . HIS A 1 407 ? 46.935 38.724 36.871 1.00 29.37 407 HIS A CA 1
ATOM 2936 C C . HIS A 1 407 ? 47.735 37.686 36.115 1.00 29.39 407 HIS A C 1
ATOM 2937 O O . HIS A 1 407 ? 48.621 38.030 35.333 1.00 29.42 407 HIS A O 1
ATOM 2944 N N . THR A 1 408 ? 47.379 36.424 36.351 1.00 29.18 408 THR A N 1
ATOM 2945 C CA . THR A 1 408 ? 47.958 35.277 35.672 1.00 29.36 408 THR A CA 1
ATOM 2946 C C . THR A 1 408 ? 46.876 34.414 35.029 1.00 28.95 408 THR A C 1
ATOM 2947 O O . THR A 1 408 ? 45.672 34.559 35.348 1.00 28.59 408 THR A O 1
ATOM 2951 N N . ASN A 1 409 ? 47.290 33.543 34.102 1.00 28.79 409 ASN A N 1
ATOM 2952 C CA . ASN A 1 409 ? 46.428 32.431 33.622 1.00 28.44 409 ASN A CA 1
ATOM 2953 C C . ASN A 1 409 ? 46.464 31.320 34.680 1.00 28.94 409 ASN A C 1
ATOM 2954 O O . ASN A 1 409 ? 47.141 30.288 34.524 1.00 29.01 409 ASN A O 1
ATOM 2959 N N . ALA A 1 410 ? 45.718 31.551 35.761 1.00 29.12 410 ALA A N 1
ATOM 2960 C CA . ALA A 1 410 ? 45.863 30.755 36.976 1.00 29.99 410 ALA A CA 1
ATOM 2961 C C . ALA A 1 410 ? 45.399 29.299 36.884 1.00 29.99 410 ALA A C 1
ATOM 2962 O O . ALA A 1 410 ? 45.765 28.496 37.745 1.00 30.79 410 ALA A O 1
ATOM 2964 N N . THR A 1 411 ? 44.624 28.964 35.868 1.00 29.49 411 THR A N 1
ATOM 2965 C CA . THR A 1 411 ? 44.164 27.578 35.628 1.00 29.36 411 THR A CA 1
ATOM 2966 C C . THR A 1 411 ? 45.116 26.756 34.738 1.00 29.47 411 THR A C 1
ATOM 2967 O O . THR A 1 411 ? 44.799 25.605 34.372 1.00 29.16 411 THR A O 1
ATOM 2971 N N . ALA A 1 412 ? 46.247 27.364 34.352 1.00 29.80 412 ALA A N 1
ATOM 2972 C CA . ALA A 1 412 ? 47.318 26.669 33.615 1.00 30.13 412 ALA A CA 1
ATOM 2973 C C . ALA A 1 412 ? 48.089 25.720 34.520 1.00 30.67 412 ALA A C 1
ATOM 2974 O O . ALA A 1 412 ? 48.016 25.809 35.749 1.00 30.08 412 ALA A O 1
ATOM 2976 N N . GLY A 1 413 ? 48.831 24.818 33.885 1.00 31.22 413 GLY A N 1
ATOM 2977 C CA . GLY A 1 413 ? 49.843 24.006 34.580 1.00 32.29 413 GLY A CA 1
ATOM 2978 C C . GLY A 1 413 ? 51.214 24.563 34.221 1.00 33.02 413 GLY A C 1
ATOM 2979 O O . GLY A 1 413 ? 51.601 25.612 34.712 1.00 33.21 413 GLY A O 1
ATOM 2980 N N . GLY A 1 414 ? 51.935 23.863 33.349 1.00 33.76 414 GLY A N 1
ATOM 2981 C CA . GLY A 1 414 ? 53.288 24.238 32.964 1.00 34.67 414 GLY A CA 1
ATOM 2982 C C . GLY A 1 414 ? 53.393 25.584 32.266 1.00 34.76 414 GLY A C 1
ATOM 2983 O O . GLY A 1 414 ? 54.438 26.236 32.357 1.00 34.73 414 GLY A O 1
ATOM 2984 N N . GLY A 1 415 ? 52.301 25.995 31.600 1.00 34.11 415 GLY A N 1
ATOM 2985 C CA . GLY A 1 415 ? 52.229 27.256 30.869 1.00 33.93 415 GLY A CA 1
ATOM 2986 C C . GLY A 1 415 ? 51.737 28.452 31.680 1.00 33.59 415 GLY A C 1
ATOM 2987 O O . GLY A 1 415 ? 51.354 29.474 31.106 1.00 32.62 415 GLY A O 1
ATOM 2988 N N . LYS A 1 416 ? 51.800 28.367 33.008 1.00 33.88 416 LYS A N 1
ATOM 2989 C CA . LYS A 1 416 ? 51.273 29.430 33.850 1.00 34.02 416 LYS A CA 1
ATOM 2990 C C . LYS A 1 416 ? 52.212 30.616 34.000 1.00 33.82 416 LYS A C 1
ATOM 2991 O O . LYS A 1 416 ? 53.384 30.435 34.289 1.00 34.55 416 LYS A O 1
ATOM 2997 N N . GLY A 1 417 ? 51.684 31.822 33.820 1.00 32.81 417 GLY A N 1
ATOM 2998 C CA . GLY A 1 417 ? 52.372 33.057 34.247 1.00 32.66 417 GLY A CA 1
ATOM 2999 C C . GLY A 1 417 ? 51.578 34.343 33.994 1.00 31.75 417 GLY A C 1
ATOM 3000 O O . GLY A 1 417 ? 50.325 34.318 33.885 1.00 30.65 417 GLY A O 1
ATOM 3001 N N . LEU A 1 418 ? 52.290 35.472 33.925 1.00 31.26 418 LEU A N 1
ATOM 3002 C CA . LEU A 1 418 ? 51.616 36.780 33.912 1.00 30.59 418 LEU A CA 1
ATOM 3003 C C . LEU A 1 418 ? 50.854 37.004 32.597 1.00 29.73 418 LEU A C 1
ATOM 3004 O O . LEU A 1 418 ? 51.337 36.605 31.538 1.00 29.18 418 LEU A O 1
ATOM 3009 N N . GLU A 1 419 ? 49.663 37.612 32.703 1.00 28.79 419 GLU A N 1
ATOM 3010 C CA . GLU A 1 419 ? 48.891 38.044 31.523 1.00 28.37 419 GLU A CA 1
ATOM 3011 C C . GLU A 1 419 ? 49.615 39.117 30.696 1.00 28.80 419 GLU A C 1
ATOM 3012 O O . GLU A 1 419 ? 50.189 40.055 31.261 1.00 29.03 419 GLU A O 1
ATOM 3018 N N . CYS A 1 420 ? 49.568 39.008 29.366 1.00 28.90 420 CYS A N 1
ATOM 3019 C CA . CYS A 1 420 ? 50.237 40.003 28.512 1.00 29.50 420 CYS A CA 1
ATOM 3020 C C . CYS A 1 420 ? 49.516 41.364 28.571 1.00 29.34 420 CYS A C 1
ATOM 3021 O O . CYS A 1 420 ? 48.266 41.447 28.778 1.00 29.01 420 CYS A O 1
ATOM 3024 N N . ASP A 1 421 ? 50.305 42.418 28.420 1.00 29.42 421 ASP A N 1
ATOM 3025 C CA . ASP A 1 421 ? 49.827 43.770 28.189 1.00 29.46 421 ASP A CA 1
ATOM 3026 C C . ASP A 1 421 ? 48.942 43.756 26.938 1.00 28.85 421 ASP A C 1
ATOM 3027 O O . ASP A 1 421 ? 49.400 43.376 25.851 1.00 28.65 421 ASP A O 1
ATOM 3032 N N . LYS A 1 422 ? 47.669 44.131 27.114 1.00 28.19 422 LYS A N 1
ATOM 3033 C CA . LYS A 1 422 ? 46.665 44.033 26.055 1.00 27.81 422 LYS A CA 1
ATOM 3034 C C . LYS A 1 422 ? 46.737 45.198 25.083 1.00 27.85 422 LYS A C 1
ATOM 3035 O O . LYS A 1 422 ? 46.086 45.135 24.038 1.00 27.52 422 LYS A O 1
ATOM 3041 N N . PHE A 1 423 ? 47.512 46.239 25.429 1.00 28.19 423 PHE A N 1
ATOM 3042 C CA . PHE A 1 423 ? 47.728 47.419 24.577 1.00 28.66 423 PHE A CA 1
ATOM 3043 C C . PHE A 1 423 ? 49.105 47.424 23.863 1.00 29.32 423 PHE A C 1
ATOM 3044 O O . PHE A 1 423 ? 49.378 48.309 23.059 1.00 29.62 423 PHE A O 1
ATOM 3052 N N . ASN A 1 424 ? 49.944 46.424 24.156 1.00 29.43 424 ASN A N 1
ATOM 3053 C CA . ASN A 1 424 ? 51.312 46.353 23.658 1.00 29.90 424 ASN A CA 1
ATOM 3054 C C . ASN A 1 424 ? 51.354 45.297 22.530 1.00 29.84 424 ASN A C 1
ATOM 3055 O O . ASN A 1 424 ? 51.368 44.100 22.827 1.00 29.40 424 ASN A O 1
ATOM 3060 N N . PRO A 1 425 ? 51.406 45.734 21.254 1.00 30.16 425 PRO A N 1
ATOM 3061 C CA . PRO A 1 425 ? 51.396 44.753 20.167 1.00 30.35 425 PRO A CA 1
ATOM 3062 C C . PRO A 1 425 ? 52.562 43.755 20.206 1.00 30.87 425 PRO A C 1
ATOM 3063 O O . PRO A 1 425 ? 52.424 42.654 19.683 1.00 30.37 425 PRO A O 1
ATOM 3067 N N . LYS A 1 426 ? 53.694 44.151 20.808 1.00 31.70 426 LYS A N 1
ATOM 3068 C CA . LYS A 1 426 ? 54.859 43.266 20.896 1.00 32.25 426 LYS A CA 1
ATOM 3069 C C . LYS A 1 426 ? 54.619 42.158 21.908 1.00 31.32 426 LYS A C 1
ATOM 3070 O O . LYS A 1 426 ? 54.994 41.019 21.689 1.00 31.10 426 LYS A O 1
ATOM 3076 N N . ALA A 1 427 ? 54.031 42.513 23.033 1.00 30.67 427 ALA A N 1
ATOM 3077 C CA . ALA A 1 427 ? 53.696 41.525 24.049 1.00 30.25 427 ALA A CA 1
ATOM 3078 C C . ALA A 1 427 ? 52.624 40.561 23.565 1.00 29.52 427 ALA A C 1
ATOM 3079 O O . ALA A 1 427 ? 52.698 39.372 23.853 1.00 29.16 427 ALA A O 1
ATOM 3081 N N . VAL A 1 428 ? 51.657 41.066 22.795 1.00 29.13 428 VAL A N 1
ATOM 3082 C CA . VAL A 1 428 ? 50.578 40.191 22.266 1.00 28.78 428 VAL A CA 1
ATOM 3083 C C . VAL A 1 428 ? 51.219 39.225 21.263 1.00 29.11 428 VAL A C 1
ATOM 3084 O O . VAL A 1 428 ? 50.981 38.030 21.333 1.00 28.54 428 VAL A O 1
ATOM 3088 N N . ARG A 1 429 ? 52.076 39.743 20.381 1.00 30.03 429 ARG A N 1
ATOM 3089 C CA . ARG A 1 429 ? 52.775 38.853 19.420 1.00 30.58 429 ARG A CA 1
ATOM 3090 C C . ARG A 1 429 ? 53.607 37.815 20.149 1.00 30.51 429 ARG A C 1
ATOM 3091 O O . ARG A 1 429 ? 53.615 36.668 19.771 1.00 30.20 429 ARG A O 1
ATOM 3099 N N . LYS A 1 430 ? 54.279 38.227 21.220 1.00 30.83 430 LYS A N 1
ATOM 3100 C CA . LYS A 1 430 ? 55.110 37.313 22.003 1.00 31.26 430 LYS A CA 1
ATOM 3101 C C . LYS A 1 430 ? 54.282 36.169 22.624 1.00 30.55 430 LYS A C 1
ATOM 3102 O O . LYS A 1 430 ? 54.674 34.988 22.593 1.00 30.30 430 LYS A O 1
ATOM 3108 N N . GLN A 1 431 ? 53.136 36.521 23.195 1.00 29.85 431 GLN A N 1
ATOM 3109 C CA . GLN A 1 431 ? 52.195 35.486 23.661 1.00 29.30 431 GLN A CA 1
ATOM 3110 C C . GLN A 1 431 ? 51.866 34.492 22.550 1.00 28.96 431 GLN A C 1
ATOM 3111 O O . GLN A 1 431 ? 51.937 33.283 22.757 1.00 28.97 431 GLN A O 1
ATOM 3117 N N . PHE A 1 432 ? 51.503 34.992 21.377 1.00 28.73 432 PHE A N 1
ATOM 3118 C CA . PHE A 1 432 ? 51.203 34.116 20.261 1.00 28.65 432 PHE A CA 1
ATOM 3119 C C . PHE A 1 432 ? 52.397 33.180 19.945 1.00 29.20 432 PHE A C 1
ATOM 3120 O O . PHE A 1 432 ? 52.213 31.977 19.731 1.00 28.70 432 PHE A O 1
ATOM 3128 N N . ASP A 1 433 ? 53.607 33.749 19.926 1.00 29.83 433 ASP A N 1
ATOM 3129 C CA . ASP A 1 433 ? 54.773 32.992 19.453 1.00 30.69 433 ASP A CA 1
ATOM 3130 C C . ASP A 1 433 ? 55.161 31.839 20.371 1.00 30.89 433 ASP A C 1
ATOM 3131 O O . ASP A 1 433 ? 55.677 30.831 19.907 1.00 31.42 433 ASP A O 1
ATOM 3136 N N . ASN A 1 434 ? 54.856 31.969 21.650 1.00 30.61 434 ASN A N 1
ATOM 3137 C CA . ASN A 1 434 ? 55.370 31.071 22.672 1.00 31.02 434 ASN A CA 1
ATOM 3138 C C . ASN A 1 434 ? 54.436 29.937 23.061 1.00 30.25 434 ASN A C 1
ATOM 3139 O O . ASN A 1 434 ? 54.842 29.072 23.825 1.00 30.11 434 ASN A O 1
ATOM 3144 N N . TRP A 1 435 ? 53.170 29.969 22.610 1.00 29.34 435 TRP A N 1
ATOM 3145 C CA . TRP A 1 435 ? 52.253 28.865 22.893 1.00 28.71 435 TRP A CA 1
ATOM 3146 C C . TRP A 1 435 ? 51.682 28.393 21.587 1.00 28.45 435 TRP A C 1
ATOM 3147 O O . TRP A 1 435 ? 52.123 27.351 21.077 1.00 28.70 435 TRP A O 1
ATOM 3158 N N . PHE A 1 436 ? 50.743 29.150 21.010 1.00 27.92 436 PHE A N 1
ATOM 3159 C CA . PHE A 1 436 ? 50.051 28.677 19.812 1.00 27.56 436 PHE A CA 1
ATOM 3160 C C . PHE A 1 436 ? 51.000 28.391 18.642 1.00 27.83 436 PHE A C 1
ATOM 3161 O O . PHE A 1 436 ? 50.905 27.349 18.009 1.00 27.64 436 PHE A O 1
ATOM 3169 N N . ALA A 1 437 ? 51.916 29.309 18.361 1.00 28.38 437 ALA A N 1
ATOM 3170 C CA . ALA A 1 437 ? 52.860 29.125 17.237 1.00 28.99 437 ALA A CA 1
ATOM 3171 C C . ALA A 1 437 ? 53.737 27.872 17.410 1.00 29.47 437 ALA A C 1
ATOM 3172 O O . ALA A 1 437 ? 54.084 27.222 16.428 1.00 29.54 437 ALA A O 1
ATOM 3174 N N . GLN A 1 438 ? 54.033 27.520 18.661 1.00 29.91 438 GLN A N 1
ATOM 3175 C CA . GLN A 1 438 ? 54.886 26.364 18.975 1.00 30.85 438 GLN A CA 1
ATOM 3176 C C . GLN A 1 438 ? 54.224 25.025 18.699 1.00 30.26 438 GLN A C 1
ATOM 3177 O O . GLN A 1 438 ? 54.922 24.032 18.475 1.00 30.05 438 GLN A O 1
ATOM 3183 N N . ALA A 1 439 ? 52.887 25.005 18.609 1.00 29.46 439 ALA A N 1
ATOM 3184 C CA . ALA A 1 439 ? 52.170 23.815 18.143 1.00 29.31 439 ALA A CA 1
ATOM 3185 C C . ALA A 1 439 ? 52.494 23.428 16.714 1.00 29.52 439 ALA A C 1
ATOM 3186 O O . ALA A 1 439 ? 52.237 22.291 16.349 1.00 29.67 439 ALA A O 1
ATOM 3188 N N . PHE A 1 440 ? 52.997 24.358 15.906 1.00 29.57 440 PHE A N 1
ATOM 3189 C CA . PHE A 1 440 ? 53.439 24.045 14.535 1.00 29.95 440 PHE A CA 1
ATOM 3190 C C . PHE A 1 440 ? 54.962 23.781 14.414 1.00 30.78 440 PHE A C 1
ATOM 3191 O O . PHE A 1 440 ? 55.415 23.425 13.352 1.00 30.98 440 PHE A O 1
ATOM 3199 N N . VAL A 1 441 ? 55.715 23.958 15.500 1.00 31.48 441 VAL A N 1
ATOM 3200 C CA . VAL A 1 441 ? 57.178 23.756 15.547 1.00 32.56 441 VAL A CA 1
ATOM 3201 C C . VAL A 1 441 ? 57.549 22.473 16.296 1.00 33.25 441 VAL A C 1
ATOM 3202 O O . VAL A 1 441 ? 58.301 21.641 15.804 1.00 33.46 441 VAL A O 1
ATOM 3206 N N . LYS A 1 442 ? 57.014 22.332 17.501 1.00 33.69 442 LYS A N 1
ATOM 3207 C CA . LYS A 1 442 ? 57.372 21.240 18.411 1.00 34.88 442 LYS A CA 1
ATOM 3208 C C . LYS A 1 442 ? 56.635 19.894 18.184 1.00 34.97 442 LYS A C 1
ATOM 3209 O O . LYS A 1 442 ? 56.876 18.942 18.927 1.00 35.30 442 LYS A O 1
ATOM 3215 N N . THR A 1 443 ? 55.774 19.803 17.182 1.00 35.13 443 THR A N 1
ATOM 3216 C CA . THR A 1 443 ? 54.979 18.581 16.942 1.00 35.68 443 THR A CA 1
ATOM 3217 C C . THR A 1 443 ? 55.427 17.898 15.664 1.00 37.13 443 THR A C 1
ATOM 3218 O O . THR A 1 443 ? 56.567 17.422 15.639 1.00 39.24 443 THR A O 1
ATOM 3222 N N . ASN A 1 444 ? 54.566 17.775 14.652 1.00 37.44 444 ASN A N 1
ATOM 3223 C CA . ASN A 1 444 ? 54.963 17.421 13.292 1.00 38.72 444 ASN A CA 1
ATOM 3224 C C . ASN A 1 444 ? 54.425 18.559 12.423 1.00 38.32 444 ASN A C 1
ATOM 3225 O O . ASN A 1 444 ? 53.204 18.659 12.276 1.00 37.16 444 ASN A O 1
ATOM 3230 N N . PRO A 1 445 ? 55.314 19.418 11.852 1.00 38.35 445 PRO A N 1
ATOM 3231 C CA . PRO A 1 445 ? 54.833 20.599 11.116 1.00 37.70 445 PRO A CA 1
ATOM 3232 C C . PRO A 1 445 ? 53.818 20.372 9.975 1.00 36.91 445 PRO A C 1
ATOM 3233 O O . PRO A 1 445 ? 52.827 21.124 9.891 1.00 36.13 445 PRO A O 1
ATOM 3237 N N . ASP A 1 446 ? 53.999 19.352 9.139 1.00 37.11 446 ASP A N 1
ATOM 3238 C CA . ASP A 1 446 ? 53.064 19.116 8.024 1.00 36.65 446 ASP A CA 1
ATOM 3239 C C . ASP A 1 446 ? 51.713 18.620 8.518 1.00 35.05 446 ASP A C 1
ATOM 3240 O O . ASP A 1 446 ? 50.678 19.003 7.974 1.00 33.67 446 ASP A O 1
ATOM 3245 N N . VAL A 1 447 ? 51.719 17.769 9.544 1.00 34.55 447 VAL A N 1
ATOM 3246 C CA . VAL A 1 447 ? 50.440 17.312 10.134 1.00 33.68 447 VAL A CA 1
ATOM 3247 C C . VAL A 1 447 ? 49.748 18.490 10.804 1.00 32.85 447 VAL A C 1
ATOM 3248 O O . VAL A 1 447 ? 48.568 18.734 10.526 1.00 31.66 447 VAL A O 1
ATOM 3252 N N . ALA A 1 448 ? 50.483 19.245 11.627 1.00 32.88 448 ALA A N 1
ATOM 3253 C CA . ALA A 1 448 ? 49.918 20.437 12.284 1.00 32.79 448 ALA A CA 1
ATOM 3254 C C . ALA A 1 448 ? 49.244 21.392 11.287 1.00 33.11 448 ALA A C 1
ATOM 3255 O O . ALA A 1 448 ? 48.094 21.821 11.501 1.00 31.52 448 ALA A O 1
ATOM 3257 N N . ARG A 1 449 ? 49.923 21.650 10.144 1.00 33.71 449 ARG A N 1
ATOM 3258 C CA . ARG A 1 449 ? 49.364 22.549 9.133 1.00 34.11 449 ARG A CA 1
ATOM 3259 C C . ARG A 1 449 ? 48.096 22.009 8.483 1.00 32.88 449 ARG A C 1
ATOM 3260 O O . ARG A 1 449 ? 47.335 22.782 7.935 1.00 32.61 449 ARG A O 1
ATOM 3268 N N . ARG A 1 450 ? 47.866 20.703 8.527 1.00 32.19 450 ARG A N 1
ATOM 3269 C CA . ARG A 1 450 ? 46.628 20.117 7.995 1.00 31.57 450 ARG A CA 1
ATOM 3270 C C . ARG A 1 450 ? 45.451 20.084 8.986 1.00 29.76 450 ARG A C 1
ATOM 3271 O O . ARG A 1 450 ? 44.291 20.178 8.572 1.00 29.11 450 ARG A O 1
ATOM 3279 N N . VAL A 1 451 ? 45.747 19.845 10.263 1.00 28.71 451 VAL A N 1
ATOM 3280 C CA . VAL A 1 451 ? 44.698 19.617 11.270 1.00 27.89 451 VAL A CA 1
ATOM 3281 C C . VAL A 1 451 ? 44.479 20.787 12.212 1.00 26.88 451 VAL A C 1
ATOM 3282 O O . VAL A 1 451 ? 43.382 20.968 12.662 1.00 26.30 451 VAL A O 1
ATOM 3286 N N . LEU A 1 452 ? 45.515 21.552 12.538 1.00 26.44 452 LEU A N 1
ATOM 3287 C CA . LEU A 1 452 ? 45.360 22.657 13.511 1.00 25.88 452 LEU A CA 1
ATOM 3288 C C . LEU A 1 452 ? 44.974 23.894 12.700 1.00 25.27 452 LEU A C 1
ATOM 3289 O O . LEU A 1 452 ? 45.837 24.625 12.223 1.00 25.31 452 LEU A O 1
ATOM 3294 N N . LYS A 1 453 ? 43.664 24.079 12.555 1.00 24.38 453 LYS A N 1
ATOM 3295 C CA . LYS A 1 453 ? 43.080 25.100 11.675 1.00 24.06 453 LYS A CA 1
ATOM 3296 C C . LYS A 1 453 ? 42.260 26.185 12.400 1.00 23.28 453 LYS A C 1
ATOM 3297 O O . LYS A 1 453 ? 41.699 27.065 11.744 1.00 22.86 453 LYS A O 1
ATOM 3303 N N . TYR A 1 454 ? 42.196 26.108 13.737 1.00 22.85 454 TYR A N 1
ATOM 3304 C CA . TYR A 1 454 ? 41.433 27.047 14.567 1.00 22.45 454 TYR A CA 1
ATOM 3305 C C . TYR A 1 454 ? 42.277 27.555 15.706 1.00 22.37 454 TYR A C 1
ATOM 3306 O O . TYR A 1 454 ? 42.980 26.763 16.373 1.00 22.33 454 TYR A O 1
ATOM 3315 N N . MET A 1 455 ? 42.238 28.878 15.880 1.00 22.19 455 MET A N 1
ATOM 3316 C CA . MET A 1 455 ? 42.868 29.596 16.978 1.00 22.35 455 MET A CA 1
ATOM 3317 C C . MET A 1 455 ? 41.741 30.243 17.823 1.00 21.76 455 MET A C 1
ATOM 3318 O O . MET A 1 455 ? 40.976 31.067 17.321 1.00 21.34 455 MET A O 1
ATOM 3323 N N . HIS A 1 456 ? 41.692 29.879 19.106 1.00 21.56 456 HIS A N 1
ATOM 3324 C CA . HIS A 1 456 ? 40.606 30.288 19.996 1.00 21.20 456 HIS A CA 1
ATOM 3325 C C . HIS A 1 456 ? 41.094 31.237 21.081 1.00 21.28 456 HIS A C 1
ATOM 3326 O O . HIS A 1 456 ? 42.213 31.050 21.652 1.00 21.46 456 HIS A O 1
ATOM 3333 N N . VAL A 1 457 ? 40.264 32.245 21.365 1.00 21.01 457 VAL A N 1
ATOM 3334 C CA . VAL A 1 457 ? 40.446 33.110 22.506 1.00 21.13 457 VAL A CA 1
ATOM 3335 C C . VAL A 1 457 ? 39.177 33.021 23.364 1.00 20.86 457 VAL A C 1
ATOM 3336 O O . VAL A 1 457 ? 38.069 33.252 22.896 1.00 20.36 457 VAL A O 1
ATOM 3340 N N . ASP A 1 458 ? 39.352 32.697 24.636 1.00 21.04 458 ASP A N 1
ATOM 3341 C CA . ASP A 1 458 ? 38.200 32.332 25.452 1.00 21.06 458 ASP A CA 1
ATOM 3342 C C . ASP A 1 458 ? 37.638 33.614 26.102 1.00 20.98 458 ASP A C 1
ATOM 3343 O O . ASP A 1 458 ? 37.954 34.725 25.638 1.00 20.96 458 ASP A O 1
ATOM 3348 N N . SER A 1 459 ? 36.766 33.466 27.110 1.00 20.87 459 SER A N 1
ATOM 3349 C CA . SER A 1 459 ? 36.167 34.633 27.749 1.00 21.00 459 SER A CA 1
ATOM 3350 C C . SER A 1 459 ? 37.150 35.239 28.731 1.00 21.39 459 SER A C 1
ATOM 3351 O O . SER A 1 459 ? 37.863 34.510 29.445 1.00 21.72 459 SER A O 1
ATOM 3354 N N . TRP A 1 460 ? 37.203 36.565 28.754 1.00 21.78 460 TRP A N 1
ATOM 3355 C CA . TRP A 1 460 ? 38.191 37.302 29.554 1.00 22.36 460 TRP A CA 1
ATOM 3356 C C . TRP A 1 460 ? 37.930 37.165 31.070 1.00 22.69 460 TRP A C 1
ATOM 3357 O O . TRP A 1 460 ? 36.789 37.293 31.560 1.00 22.25 460 TRP A O 1
ATOM 3368 N N . GLU A 1 461 ? 39.010 36.913 31.783 1.00 23.72 461 GLU A N 1
ATOM 3369 C CA . GLU A 1 461 ? 38.995 36.842 33.256 1.00 24.47 461 GLU A CA 1
ATOM 3370 C C . GLU A 1 461 ? 40.329 37.313 33.843 1.00 24.63 461 GLU A C 1
ATOM 3371 O O . GLU A 1 461 ? 40.857 36.696 34.770 1.00 24.47 461 GLU A O 1
ATOM 3377 N N . CYS A 1 462 ? 40.879 38.369 33.250 1.00 24.66 462 CYS A N 1
ATOM 3378 C CA . CYS A 1 462 ? 42.165 38.910 33.671 1.00 25.16 462 CYS A CA 1
ATOM 3379 C C . CYS A 1 462 ? 42.026 40.346 34.166 1.00 24.79 462 CYS A C 1
ATOM 3380 O O . CYS A 1 462 ? 42.993 41.115 34.095 1.00 25.05 462 CYS A O 1
ATOM 3383 N N . GLY A 1 463 ? 40.815 40.718 34.611 1.00 24.03 463 GLY A N 1
ATOM 3384 C CA . GLY A 1 463 ? 40.545 42.064 35.099 1.00 23.94 463 GLY A CA 1
ATOM 3385 C C . GLY A 1 463 ? 40.606 43.123 34.007 1.00 23.96 463 GLY A C 1
ATOM 3386 O O . GLY A 1 463 ? 40.441 42.804 32.833 1.00 23.66 463 GLY A O 1
ATOM 3387 N N . SER A 1 464 ? 40.846 44.374 34.414 1.00 24.17 464 SER A N 1
ATOM 3388 C CA . SER A 1 464 ? 40.954 45.493 33.508 1.00 24.54 464 SER A CA 1
ATOM 3389 C C . SER A 1 464 ? 42.376 46.094 33.549 1.00 25.36 464 SER A C 1
ATOM 3390 O O . SER A 1 464 ? 43.268 45.652 34.342 1.00 25.62 464 SER A O 1
ATOM 3393 N N . GLN A 1 465 ? 42.587 47.067 32.672 1.00 25.90 465 GLN A N 1
ATOM 3394 C CA . GLN A 1 465 ? 43.830 47.839 32.672 1.00 26.80 465 GLN A CA 1
ATOM 3395 C C . GLN A 1 465 ? 43.568 49.211 32.051 1.00 27.07 465 GLN A C 1
ATOM 3396 O O . GLN A 1 465 ? 42.649 49.372 31.217 1.00 26.71 465 GLN A O 1
ATOM 3402 N N . ASN A 1 466 ? 44.309 50.212 32.535 1.00 27.54 466 ASN A N 1
ATOM 3403 C CA . ASN A 1 466 ? 44.109 51.580 32.120 1.00 28.12 466 ASN A CA 1
ATOM 3404 C C . ASN A 1 466 ? 45.421 52.302 31.762 1.00 29.44 466 ASN A C 1
ATOM 3405 O O . ASN A 1 466 ? 45.438 53.535 31.739 1.00 29.67 466 ASN A O 1
ATOM 3410 N N . TRP A 1 467 ? 46.480 51.544 31.469 1.00 30.43 467 TRP A N 1
ATOM 3411 C CA . TRP A 1 467 ? 47.739 52.147 31.068 1.00 32.05 467 TRP A CA 1
ATOM 3412 C C . TRP A 1 467 ? 48.586 51.222 30.223 1.00 32.88 467 TRP A C 1
ATOM 3413 O O . TRP A 1 467 ? 48.422 49.993 30.264 1.00 32.70 467 TRP A O 1
ATOM 3424 N N . SER A 1 468 ? 49.453 51.837 29.416 1.00 34.21 468 SER A N 1
ATOM 3425 C CA . SER A 1 468 ? 50.580 51.169 28.794 1.00 35.11 468 SER A CA 1
ATOM 3426 C C . SER A 1 468 ? 51.559 52.281 28.383 1.00 37.05 468 SER A C 1
ATOM 3427 O O . SER A 1 468 ? 51.227 53.470 28.475 1.00 37.44 468 SER A O 1
ATOM 3430 N N . ASP A 1 469 ? 52.740 51.904 27.925 1.00 38.50 469 ASP A N 1
ATOM 3431 C CA . ASP A 1 469 ? 53.734 52.911 27.488 1.00 40.24 469 ASP A CA 1
ATOM 3432 C C . ASP A 1 469 ? 53.260 53.781 26.304 1.00 40.17 469 ASP A C 1
ATOM 3433 O O . ASP A 1 469 ? 53.702 54.925 26.152 1.00 40.61 469 ASP A O 1
ATOM 3438 N N . THR A 1 470 ? 52.354 53.243 25.485 1.00 39.40 470 THR A N 1
ATOM 3439 C CA . THR A 1 470 ? 51.788 53.926 24.317 1.00 39.16 470 THR A CA 1
ATOM 3440 C C . THR A 1 470 ? 50.409 54.575 24.550 1.00 38.36 470 THR A C 1
ATOM 3441 O O . THR A 1 470 ? 49.871 55.205 23.630 1.00 38.62 470 THR A O 1
ATOM 3445 N N . PHE A 1 471 ? 49.841 54.425 25.752 1.00 37.30 471 PHE A N 1
ATOM 3446 C CA . PHE A 1 471 ? 48.466 54.891 26.040 1.00 36.14 471 PHE A CA 1
ATOM 3447 C C . PHE A 1 471 ? 48.269 56.395 25.850 1.00 36.49 471 PHE A C 1
ATOM 3448 O O . PHE A 1 471 ? 47.346 56.816 25.161 1.00 36.22 471 PHE A O 1
ATOM 3456 N N . ALA A 1 472 ? 49.162 57.195 26.427 1.00 37.11 472 ALA A N 1
ATOM 3457 C CA . ALA A 1 472 ? 49.133 58.650 26.223 1.00 37.90 472 ALA A CA 1
ATOM 3458 C C . ALA A 1 472 ? 49.084 59.035 24.734 1.00 37.98 472 ALA A C 1
ATOM 3459 O O . ALA A 1 472 ? 48.225 59.818 24.313 1.00 37.81 472 ALA A O 1
ATOM 3461 N N . ALA A 1 473 ? 49.971 58.441 23.949 1.00 38.42 473 ALA A N 1
ATOM 3462 C CA . ALA A 1 473 ? 50.038 58.698 22.502 1.00 39.20 473 ALA A CA 1
ATOM 3463 C C . ALA A 1 473 ? 48.745 58.288 21.801 1.00 39.05 473 ALA A C 1
ATOM 3464 O O . ALA A 1 473 ? 48.175 59.063 21.037 1.00 39.35 473 ALA A O 1
ATOM 3466 N N . GLU A 1 474 ? 48.268 57.081 22.090 1.00 38.56 474 GLU A N 1
ATOM 3467 C CA . GLU A 1 474 ? 47.015 56.606 21.498 1.00 38.50 474 GLU A CA 1
ATOM 3468 C C . GLU A 1 474 ? 45.851 57.510 21.892 1.00 37.88 474 GLU A C 1
ATOM 3469 O O . GLU A 1 474 ? 45.031 57.870 21.055 1.00 36.95 474 GLU A O 1
ATOM 3475 N N . PHE A 1 475 ? 45.786 57.882 23.180 1.00 37.72 475 PHE A N 1
ATOM 3476 C CA . PHE A 1 475 ? 44.754 58.812 23.639 1.00 37.66 475 PHE A CA 1
ATOM 3477 C C . PHE A 1 475 ? 44.798 60.113 22.797 1.00 38.97 475 PHE A C 1
ATOM 3478 O O . PHE A 1 475 ? 43.782 60.582 22.274 1.00 38.14 475 PHE A O 1
ATOM 3486 N N . ARG A 1 476 ? 45.988 60.681 22.673 1.00 41.22 476 ARG A N 1
ATOM 3487 C CA . ARG A 1 476 ? 46.158 61.929 21.919 1.00 43.63 476 ARG A CA 1
ATOM 3488 C C . ARG A 1 476 ? 45.631 61.833 20.491 1.00 42.68 476 ARG A C 1
ATOM 3489 O O . ARG A 1 476 ? 44.844 62.677 20.066 1.00 41.73 476 ARG A O 1
ATOM 3497 N N . LYS A 1 477 ? 46.032 60.784 19.786 1.00 43.01 477 LYS A N 1
ATOM 3498 C CA . LYS A 1 477 ? 45.594 60.560 18.402 1.00 43.54 477 LYS A CA 1
ATOM 3499 C C . LYS A 1 477 ? 44.088 60.395 18.280 1.00 41.93 477 LYS A C 1
ATOM 3500 O O . LYS A 1 477 ? 43.486 60.919 17.335 1.00 40.68 477 LYS A O 1
ATOM 3506 N N . ARG A 1 478 ? 43.491 59.630 19.210 1.00 39.94 478 ARG A N 1
ATOM 3507 C CA . ARG A 1 478 ? 42.103 59.182 19.047 1.00 39.15 478 ARG A CA 1
ATOM 3508 C C . ARG A 1 478 ? 41.086 60.157 19.588 1.00 39.09 478 ARG A C 1
ATOM 3509 O O . ARG A 1 478 ? 40.008 60.307 19.009 1.00 39.02 478 ARG A O 1
ATOM 3517 N N . ARG A 1 479 ? 41.425 60.798 20.698 1.00 39.20 479 ARG A N 1
ATOM 3518 C CA . ARG A 1 479 ? 40.510 61.706 21.388 1.00 39.32 479 ARG A CA 1
ATOM 3519 C C . ARG A 1 479 ? 40.733 63.183 21.040 1.00 40.62 479 ARG A C 1
ATOM 3520 O O . ARG A 1 479 ? 39.831 64.009 21.246 1.00 40.97 479 ARG A O 1
ATOM 3528 N N . GLY A 1 480 ? 41.935 63.519 20.583 1.00 41.66 480 GLY A N 1
ATOM 3529 C CA . GLY A 1 480 ? 42.243 64.862 20.037 1.00 42.84 480 GLY A CA 1
ATOM 3530 C C . GLY A 1 480 ? 42.811 65.888 21.023 1.00 43.51 480 GLY A C 1
ATOM 3531 O O . GLY A 1 480 ? 42.925 67.065 20.681 1.00 44.43 480 GLY A O 1
ATOM 3532 N N . TYR A 1 481 ? 43.166 65.450 22.229 1.00 42.93 481 TYR A N 1
ATOM 3533 C CA . TYR A 1 481 ? 43.827 66.289 23.215 1.00 43.61 481 TYR A CA 1
ATOM 3534 C C . TYR A 1 481 ? 44.695 65.429 24.137 1.00 44.09 481 TYR A C 1
ATOM 3535 O O . TYR A 1 481 ? 44.623 64.182 24.126 1.00 43.41 481 TYR A O 1
ATOM 3544 N N . ASP A 1 482 ? 45.524 66.109 24.921 1.00 44.85 482 ASP A N 1
ATOM 3545 C CA . ASP A 1 482 ? 46.552 65.465 25.733 1.00 45.26 482 ASP A CA 1
ATOM 3546 C C . ASP A 1 482 ? 45.915 65.074 27.088 1.00 44.30 482 ASP A C 1
ATOM 3547 O O . ASP A 1 482 ? 45.299 65.922 27.752 1.00 44.88 482 ASP A O 1
ATOM 3552 N N . LEU A 1 483 ? 46.083 63.810 27.484 1.00 43.26 483 LEU A N 1
ATOM 3553 C CA . LEU A 1 483 ? 45.617 63.306 28.802 1.00 42.58 483 LEU A CA 1
ATOM 3554 C C . LEU A 1 483 ? 46.540 63.705 29.966 1.00 42.92 483 LEU A C 1
ATOM 3555 O O . LEU A 1 483 ? 46.088 63.840 31.101 1.00 40.79 483 LEU A O 1
ATOM 3560 N N . MET A 1 484 ? 47.824 63.901 29.661 1.00 44.15 484 MET A N 1
ATOM 3561 C CA . MET A 1 484 ? 48.888 64.020 30.683 1.00 45.16 484 MET A CA 1
ATOM 3562 C C . MET A 1 484 ? 48.722 65.090 31.782 1.00 44.63 484 MET A C 1
ATOM 3563 O O . MET A 1 484 ? 48.974 64.785 32.955 1.00 44.47 484 MET A O 1
ATOM 3568 N N . PRO A 1 485 ? 48.249 66.310 31.437 1.00 44.24 485 PRO A N 1
ATOM 3569 C CA . PRO A 1 485 ? 47.947 67.309 32.496 1.00 44.63 485 PRO A CA 1
ATOM 3570 C C . PRO A 1 485 ? 46.828 66.861 33.461 1.00 43.44 485 PRO A C 1
ATOM 3571 O O . PRO A 1 485 ? 46.786 67.296 34.605 1.00 42.98 485 PRO A O 1
ATOM 3575 N N . TYR A 1 486 ? 45.930 66.016 32.952 1.00 42.33 486 TYR A N 1
ATOM 3576 C CA . TYR A 1 486 ? 44.756 65.528 33.660 1.00 41.68 486 TYR A CA 1
ATOM 3577 C C . TYR A 1 486 ? 44.955 64.163 34.336 1.00 40.60 486 TYR A C 1
ATOM 3578 O O . TYR A 1 486 ? 43.979 63.531 34.740 1.00 39.81 486 TYR A O 1
ATOM 3587 N N . LEU A 1 487 ? 46.207 63.740 34.507 1.00 40.24 487 LEU A N 1
ATOM 3588 C CA . LEU A 1 487 ? 46.516 62.419 35.040 1.00 39.58 487 LEU A CA 1
ATOM 3589 C C . LEU A 1 487 ? 45.989 62.149 36.450 1.00 38.57 487 LEU A C 1
ATOM 3590 O O . LEU A 1 487 ? 45.721 60.997 36.771 1.00 37.99 487 LEU A O 1
ATOM 3595 N N . PRO A 1 488 ? 45.858 63.194 37.296 1.00 38.19 488 PRO A N 1
ATOM 3596 C CA . PRO A 1 488 ? 45.233 62.959 38.621 1.00 37.03 488 PRO A CA 1
ATOM 3597 C C . PRO A 1 488 ? 43.747 62.561 38.623 1.00 36.18 488 PRO A C 1
ATOM 3598 O O . PRO A 1 488 ? 43.263 62.041 39.636 1.00 34.92 488 PRO A O 1
ATOM 3602 N N . LEU A 1 489 ? 43.057 62.738 37.495 1.00 35.89 489 LEU A N 1
ATOM 3603 C CA . LEU A 1 489 ? 41.726 62.139 37.298 1.00 35.46 489 LEU A CA 1
ATOM 3604 C C . LEU A 1 489 ? 41.720 60.610 37.497 1.00 34.78 489 LEU A C 1
ATOM 3605 O O . LEU A 1 489 ? 40.708 60.036 37.946 1.00 34.48 489 LEU A O 1
ATOM 3610 N N . LEU A 1 490 ? 42.847 59.965 37.186 1.00 34.66 490 LEU A N 1
ATOM 3611 C CA . LEU A 1 490 ? 42.997 58.527 37.341 1.00 34.29 490 LEU A CA 1
ATOM 3612 C C . LEU A 1 490 ? 43.139 58.055 38.775 1.00 33.94 490 LEU A C 1
ATOM 3613 O O . LEU A 1 490 ? 43.114 56.853 39.032 1.00 33.57 490 LEU A O 1
ATOM 3618 N N . ALA A 1 491 ? 43.300 58.986 39.708 1.00 34.14 491 ALA A N 1
ATOM 3619 C CA . ALA A 1 491 ? 43.157 58.689 41.126 1.00 33.75 491 ALA A CA 1
ATOM 3620 C C . ALA A 1 491 ? 41.855 59.271 41.694 1.00 33.20 491 ALA A C 1
ATOM 3621 O O . ALA A 1 491 ? 41.688 59.356 42.906 1.00 33.02 491 ALA A O 1
ATOM 3623 N N . GLY A 1 492 ? 40.933 59.683 40.825 1.00 32.81 492 GLY A N 1
ATOM 3624 C CA . GLY A 1 492 ? 39.665 60.242 41.253 1.00 32.64 492 GLY A CA 1
ATOM 3625 C C . GLY A 1 492 ? 39.672 61.665 41.794 1.00 33.00 492 GLY A C 1
ATOM 3626 O O . GLY A 1 492 ? 38.639 62.124 42.269 1.00 32.00 492 GLY A O 1
ATOM 3627 N N . ILE A 1 493 ? 40.807 62.373 41.640 1.00 33.71 493 ILE A N 1
ATOM 3628 C CA . ILE A 1 493 ? 40.933 63.770 42.070 1.00 34.44 493 ILE A CA 1
ATOM 3629 C C . ILE A 1 493 ? 40.281 64.689 41.014 1.00 34.69 493 ILE A C 1
ATOM 3630 O O . ILE A 1 493 ? 40.779 64.788 39.898 1.00 34.83 493 ILE A O 1
ATOM 3635 N N . PRO A 1 494 ? 39.178 65.370 41.363 1.00 35.24 494 PRO A N 1
ATOM 3636 C CA . PRO A 1 494 ? 38.442 66.196 40.393 1.00 35.93 494 PRO A CA 1
ATOM 3637 C C . PRO A 1 494 ? 39.163 67.462 39.921 1.00 37.28 494 PRO A C 1
ATOM 3638 O O . PRO A 1 494 ? 39.814 68.148 40.733 1.00 37.51 494 PRO A O 1
ATOM 3642 N N . MET A 1 495 ? 38.989 67.779 38.637 1.00 38.16 495 MET A N 1
ATOM 3643 C CA . MET A 1 495 ? 39.588 68.954 38.017 1.00 39.50 495 MET A CA 1
ATOM 3644 C C . MET A 1 495 ? 38.639 69.729 37.104 1.00 39.81 495 MET A C 1
ATOM 3645 O O . MET A 1 495 ? 37.887 69.141 36.312 1.00 38.42 495 MET A O 1
ATOM 3650 N N . GLU A 1 496 ? 38.760 71.059 37.184 1.00 40.73 496 GLU A N 1
ATOM 3651 C CA . GLU A 1 496 ? 37.922 72.034 36.489 1.00 41.39 496 GLU A CA 1
ATOM 3652 C C . GLU A 1 496 ? 36.452 71.966 36.931 1.00 40.73 496 GLU A C 1
ATOM 3653 O O . GLU A 1 496 ? 35.930 72.919 37.471 1.00 41.10 496 GLU A O 1
ATOM 3659 N N . SER A 1 497 ? 35.798 70.834 36.707 1.00 39.78 497 SER A N 1
ATOM 3660 C CA . SER A 1 497 ? 34.465 70.592 37.224 1.00 39.23 497 SER A CA 1
ATOM 3661 C C . SER A 1 497 ? 34.253 69.082 37.292 1.00 38.59 497 SER A C 1
ATOM 3662 O O . SER A 1 497 ? 35.059 68.318 36.777 1.00 38.23 497 SER A O 1
ATOM 3665 N N . ALA A 1 498 ? 33.170 68.653 37.919 1.00 38.60 498 ALA A N 1
ATOM 3666 C CA . ALA A 1 498 ? 32.796 67.238 37.892 1.00 38.34 498 ALA A CA 1
ATOM 3667 C C . ALA A 1 498 ? 32.565 66.776 36.452 1.00 38.66 498 ALA A C 1
ATOM 3668 O O . ALA A 1 498 ? 33.087 65.759 36.037 1.00 37.14 498 ALA A O 1
ATOM 3670 N N . GLU A 1 499 ? 31.771 67.555 35.730 1.00 40.28 499 GLU A N 1
ATOM 3671 C CA . GLU A 1 499 ? 31.343 67.233 34.381 1.00 42.12 499 GLU A CA 1
ATOM 3672 C C . GLU A 1 499 ? 32.536 67.069 33.455 1.00 41.61 499 GLU A C 1
ATOM 3673 O O . GLU A 1 499 ? 32.586 66.130 32.658 1.00 41.37 499 GLU A O 1
ATOM 3679 N N . ARG A 1 500 ? 33.497 67.980 33.578 1.00 41.44 500 ARG A N 1
ATOM 3680 C CA . ARG A 1 500 ? 34.710 67.952 32.761 1.00 41.20 500 ARG A CA 1
ATOM 3681 C C . ARG A 1 500 ? 35.615 66.770 33.111 1.00 38.86 500 ARG A C 1
ATOM 3682 O O . ARG A 1 500 ? 36.122 66.091 32.229 1.00 37.50 500 ARG A O 1
ATOM 3690 N N . SER A 1 501 ? 35.809 66.542 34.405 1.00 37.42 501 SER A N 1
ATOM 3691 C CA . SER A 1 501 ? 36.539 65.372 34.891 1.00 36.34 501 SER A CA 1
ATOM 3692 C C . SER A 1 501 ? 35.964 64.071 34.319 1.00 34.81 501 SER A C 1
ATOM 3693 O O . SER A 1 501 ? 36.706 63.211 33.861 1.00 33.88 501 SER A O 1
ATOM 3696 N N . GLU A 1 502 ? 34.643 63.960 34.338 1.00 33.61 502 GLU A N 1
ATOM 3697 C CA . GLU A 1 502 ? 33.977 62.723 33.902 1.00 32.73 502 GLU A CA 1
ATOM 3698 C C . GLU A 1 502 ? 33.864 62.589 32.367 1.00 32.38 502 GLU A C 1
ATOM 3699 O O . GLU A 1 502 ? 33.885 61.482 31.837 1.00 31.39 502 GLU A O 1
ATOM 3705 N N . LYS A 1 503 ? 33.800 63.714 31.664 1.00 32.91 503 LYS A N 1
ATOM 3706 C CA . LYS A 1 503 ? 33.950 63.684 30.216 1.00 33.18 503 LYS A CA 1
ATOM 3707 C C . LYS A 1 503 ? 35.356 63.136 29.852 1.00 32.61 503 LYS A C 1
ATOM 3708 O O . LYS A 1 503 ? 35.476 62.252 29.014 1.00 32.04 503 LYS A O 1
ATOM 3714 N N . ILE A 1 504 ? 36.407 63.613 30.506 1.00 32.40 504 ILE A N 1
ATOM 3715 C CA . ILE A 1 504 ? 37.759 63.104 30.236 1.00 32.23 504 ILE A CA 1
ATOM 3716 C C . ILE A 1 504 ? 37.909 61.628 30.644 1.00 31.48 504 ILE A C 1
ATOM 3717 O O . ILE A 1 504 ? 38.489 60.856 29.898 1.00 31.30 504 ILE A O 1
ATOM 3722 N N . LEU A 1 505 ? 37.391 61.222 31.800 1.00 30.91 505 LEU A N 1
ATOM 3723 C CA . LEU A 1 505 ? 37.490 59.803 32.195 1.00 30.18 505 LEU A CA 1
ATOM 3724 C C . LEU A 1 505 ? 36.705 58.866 31.247 1.00 29.65 505 LEU A C 1
ATOM 3725 O O . LEU A 1 505 ? 37.189 57.785 30.913 1.00 29.01 505 LEU A O 1
ATOM 3730 N N . ARG A 1 506 ? 35.552 59.311 30.767 1.00 29.66 506 ARG A N 1
ATOM 3731 C CA . ARG A 1 506 ? 34.844 58.551 29.730 1.00 29.54 506 ARG A CA 1
ATOM 3732 C C . ARG A 1 506 ? 35.716 58.379 28.510 1.00 29.64 506 ARG A C 1
ATOM 3733 O O . ARG A 1 506 ? 35.774 57.280 27.962 1.00 29.17 506 ARG A O 1
ATOM 3741 N N . ASP A 1 507 ? 36.404 59.454 28.093 1.00 29.93 507 ASP A N 1
ATOM 3742 C CA . ASP A 1 507 ? 37.343 59.367 26.985 1.00 29.97 507 ASP A CA 1
ATOM 3743 C C . ASP A 1 507 ? 38.492 58.399 27.277 1.00 29.38 507 ASP A C 1
ATOM 3744 O O . ASP A 1 507 ? 38.979 57.737 26.371 1.00 28.84 507 ASP A O 1
ATOM 3749 N N . VAL A 1 508 ? 38.949 58.335 28.531 1.00 28.99 508 VAL A N 1
ATOM 3750 C CA . VAL A 1 508 ? 39.961 57.327 28.921 1.00 28.64 508 VAL A CA 1
ATOM 3751 C C . VAL A 1 508 ? 39.412 55.888 28.699 1.00 27.70 508 VAL A C 1
ATOM 3752 O O . VAL A 1 508 ? 40.075 55.030 28.125 1.00 27.81 508 VAL A O 1
ATOM 3756 N N . ARG A 1 509 ? 38.195 55.645 29.145 1.00 26.91 509 ARG A N 1
ATOM 3757 C CA . ARG A 1 509 ? 37.583 54.320 29.014 1.00 26.15 509 ARG A CA 1
ATOM 3758 C C . ARG A 1 509 ? 37.341 53.940 27.547 1.00 25.91 509 ARG A C 1
ATOM 3759 O O . ARG A 1 509 ? 37.567 52.813 27.159 1.00 25.45 509 ARG A O 1
ATOM 3767 N N . THR A 1 510 ? 36.899 54.913 26.758 1.00 26.17 510 THR A N 1
ATOM 3768 C CA . THR A 1 510 ? 36.687 54.733 25.314 1.00 26.15 510 THR A CA 1
ATOM 3769 C C . THR A 1 510 ? 37.974 54.259 24.657 1.00 26.15 510 THR A C 1
ATOM 3770 O O . THR A 1 510 ? 37.990 53.292 23.901 1.00 25.87 510 THR A O 1
ATOM 3774 N N . THR A 1 511 ? 39.068 54.933 24.989 1.00 26.51 511 THR A N 1
ATOM 3775 C CA . THR A 1 511 ? 40.377 54.605 24.462 1.00 26.71 511 THR A CA 1
ATOM 3776 C C . THR A 1 511 ? 40.812 53.192 24.847 1.00 26.17 511 THR A C 1
ATOM 3777 O O . THR A 1 511 ? 41.337 52.445 24.021 1.00 25.95 511 THR A O 1
ATOM 3781 N N . ILE A 1 512 ? 40.583 52.838 26.108 1.00 25.83 512 ILE A N 1
ATOM 3782 C CA . ILE A 1 512 ? 40.845 51.479 26.570 1.00 25.47 512 ILE A CA 1
ATOM 3783 C C . ILE A 1 512 ? 40.133 50.444 25.666 1.00 25.00 512 ILE A C 1
ATOM 3784 O O . ILE A 1 512 ? 40.755 49.493 25.178 1.00 24.75 512 ILE A O 1
ATOM 3789 N N . GLY A 1 513 ? 38.821 50.634 25.471 1.00 24.78 513 GLY A N 1
ATOM 3790 C CA . GLY A 1 513 ? 38.028 49.722 24.656 1.00 24.50 513 GLY A CA 1
ATOM 3791 C C . GLY A 1 513 ? 38.523 49.626 23.207 1.00 24.79 513 GLY A C 1
ATOM 3792 O O . GLY A 1 513 ? 38.515 48.553 22.598 1.00 24.48 513 GLY A O 1
ATOM 3793 N N . GLU A 1 514 ? 38.993 50.751 22.665 1.00 25.29 514 GLU A N 1
ATOM 3794 C CA . GLU A 1 514 ? 39.482 50.775 21.302 1.00 25.59 514 GLU A CA 1
ATOM 3795 C C . GLU A 1 514 ? 40.806 50.035 21.193 1.00 25.73 514 GLU A C 1
ATOM 3796 O O . GLU A 1 514 ? 41.025 49.304 20.214 1.00 25.46 514 GLU A O 1
ATOM 3802 N N . LEU A 1 515 ? 41.665 50.171 22.210 1.00 25.84 515 LEU A N 1
ATOM 3803 C CA . LEU A 1 515 ? 42.962 49.487 22.191 1.00 26.10 515 LEU A CA 1
ATOM 3804 C C . LEU A 1 515 ? 42.853 47.953 22.346 1.00 25.71 515 LEU A C 1
ATOM 3805 O O . LEU A 1 515 ? 43.636 47.212 21.720 1.00 25.60 515 LEU A O 1
ATOM 3810 N N . VAL A 1 516 ? 41.875 47.473 23.127 1.00 25.13 516 VAL A N 1
ATOM 3811 C CA . VAL A 1 516 ? 41.562 46.017 23.132 1.00 24.76 516 VAL A CA 1
ATOM 3812 C C . VAL A 1 516 ? 41.374 45.469 21.697 1.00 24.68 516 VAL A C 1
ATOM 3813 O O . VAL A 1 516 ? 41.852 44.394 21.343 1.00 24.41 516 VAL A O 1
ATOM 3817 N N . VAL A 1 517 ? 40.665 46.226 20.879 1.00 24.87 517 VAL A N 1
ATOM 3818 C CA . VAL A 1 517 ? 40.327 45.797 19.543 1.00 25.08 517 VAL A CA 1
ATOM 3819 C C . VAL A 1 517 ? 41.509 46.021 18.563 1.00 25.89 517 VAL A C 1
ATOM 3820 O O . VAL A 1 517 ? 41.832 45.149 17.726 1.00 25.74 517 VAL A O 1
ATOM 3824 N N . ASP A 1 518 ? 42.108 47.206 18.645 1.00 26.84 518 ASP A N 1
ATOM 3825 C CA . ASP A 1 518 ? 43.092 47.640 17.642 1.00 27.95 518 ASP A CA 1
ATOM 3826 C C . ASP A 1 518 ? 44.491 47.096 17.895 1.00 27.90 518 ASP A C 1
ATOM 3827 O O . ASP A 1 518 ? 45.350 47.185 17.016 1.00 28.25 518 ASP A O 1
ATOM 3832 N N . VAL A 1 519 ? 44.729 46.558 19.093 1.00 27.48 519 VAL A N 1
ATOM 3833 C CA . VAL A 1 519 ? 46.001 45.942 19.410 1.00 27.50 519 VAL A CA 1
ATOM 3834 C C . VAL A 1 519 ? 45.789 44.432 19.613 1.00 26.70 519 VAL A C 1
ATOM 3835 O O . VAL A 1 519 ? 46.158 43.633 18.740 1.00 26.68 519 VAL A O 1
ATOM 3839 N N . PHE A 1 520 ? 45.170 44.049 20.736 1.00 25.77 520 PHE A N 1
ATOM 3840 C CA . PHE A 1 520 ? 45.064 42.635 21.085 1.00 25.09 520 PHE A CA 1
ATOM 3841 C C . PHE A 1 520 ? 44.369 41.833 19.955 1.00 24.52 520 PHE A C 1
ATOM 3842 O O . PHE A 1 520 ? 44.955 40.869 19.425 1.00 24.28 520 PHE A O 1
ATOM 3850 N N . TYR A 1 521 ? 43.152 42.241 19.556 1.00 23.97 521 TYR A N 1
ATOM 3851 C CA . TYR A 1 521 ? 42.414 41.475 18.546 1.00 23.58 521 TYR A CA 1
ATOM 3852 C C . TYR A 1 521 ? 43.009 41.641 17.141 1.00 24.12 521 TYR A C 1
ATOM 3853 O O . TYR A 1 521 ? 43.049 40.696 16.370 1.00 23.85 521 TYR A O 1
ATOM 3862 N N . GLN A 1 522 ? 43.460 42.840 16.820 1.00 24.98 522 GLN A N 1
ATOM 3863 C CA . GLN A 1 522 ? 44.100 43.051 15.512 1.00 25.71 522 GLN A CA 1
ATOM 3864 C C . GLN A 1 522 ? 45.360 42.195 15.358 1.00 25.87 522 GLN A C 1
ATOM 3865 O O . GLN A 1 522 ? 45.558 41.539 14.338 1.00 26.02 522 GLN A O 1
ATOM 3871 N N . VAL A 1 523 ? 46.221 42.214 16.362 1.00 26.16 523 VAL A N 1
ATOM 3872 C CA . VAL A 1 523 ? 47.494 41.464 16.284 1.00 26.46 523 VAL A CA 1
ATOM 3873 C C . VAL A 1 523 ? 47.177 39.959 16.158 1.00 26.06 523 VAL A C 1
ATOM 3874 O O . VAL A 1 523 ? 47.732 39.271 15.294 1.00 25.98 523 VAL A O 1
ATOM 3878 N N . LEU A 1 524 ? 46.249 39.461 16.992 1.00 25.52 524 LEU A N 1
ATOM 3879 C CA . LEU A 1 524 ? 45.893 38.036 16.922 1.00 25.22 524 LEU A CA 1
ATOM 3880 C C . LEU A 1 524 ? 45.237 37.651 15.614 1.00 25.06 524 LEU A C 1
ATOM 3881 O O . LEU A 1 524 ? 45.481 36.534 15.111 1.00 24.84 524 LEU A O 1
ATOM 3886 N N . ALA A 1 525 ? 44.411 38.545 15.059 1.00 25.08 525 ALA A N 1
ATOM 3887 C CA . ALA A 1 525 ? 43.825 38.287 13.736 1.00 25.14 525 ALA A CA 1
ATOM 3888 C C . ALA A 1 525 ? 44.890 38.139 12.648 1.00 25.72 525 ALA A C 1
ATOM 3889 O O . ALA A 1 525 ? 44.789 37.268 11.793 1.00 25.52 525 ALA A O 1
ATOM 3891 N N . ASP A 1 526 ? 45.870 39.024 12.670 1.00 26.56 526 ASP A N 1
ATOM 3892 C CA . ASP A 1 526 ? 47.016 38.972 11.727 1.00 27.42 526 ASP A CA 1
ATOM 3893 C C . ASP A 1 526 ? 47.775 37.638 11.896 1.00 27.43 526 ASP A C 1
ATOM 3894 O O . ASP A 1 526 ? 48.082 36.960 10.911 1.00 27.35 526 ASP A O 1
ATOM 3899 N N . CYS A 1 527 ? 48.006 37.251 13.151 1.00 27.41 527 CYS A N 1
ATOM 3900 C CA . CYS A 1 527 ? 48.663 35.994 13.474 1.00 27.63 527 CYS A CA 1
ATOM 3901 C C . CYS A 1 527 ? 47.912 34.783 12.967 1.00 27.37 527 CYS A C 1
ATOM 3902 O O . CYS A 1 527 ? 48.524 33.858 12.397 1.00 27.32 527 CYS A O 1
ATOM 3905 N N . ALA A 1 528 ? 46.579 34.789 13.148 1.00 27.04 528 ALA A N 1
ATOM 3906 C CA . ALA A 1 528 ? 45.735 33.678 12.711 1.00 27.15 528 ALA A CA 1
ATOM 3907 C C . ALA A 1 528 ? 45.824 33.524 11.198 1.00 27.88 528 ALA A C 1
ATOM 3908 O O . ALA A 1 528 ? 45.979 32.432 10.678 1.00 27.41 528 ALA A O 1
ATOM 3910 N N . LYS A 1 529 ? 45.673 34.640 10.518 1.00 29.42 529 LYS A N 1
ATOM 3911 C CA . LYS A 1 529 ? 45.731 34.658 9.052 1.00 31.26 529 LYS A CA 1
ATOM 3912 C C . LYS A 1 529 ? 47.134 34.230 8.569 1.00 31.50 529 LYS A C 1
ATOM 3913 O O . LYS A 1 529 ? 47.277 33.459 7.626 1.00 31.18 529 LYS A O 1
ATOM 3919 N N . GLU A 1 530 ? 48.165 34.678 9.255 1.00 32.01 530 GLU A N 1
ATOM 3920 C CA . GLU A 1 530 ? 49.538 34.234 8.944 1.00 32.80 530 GLU A CA 1
ATOM 3921 C C . GLU A 1 530 ? 49.650 32.697 9.030 1.00 31.72 530 GLU A C 1
ATOM 3922 O O . GLU A 1 530 ? 50.239 32.075 8.145 1.00 31.65 530 GLU A O 1
ATOM 3928 N N . TYR A 1 531 ? 49.001 32.085 10.023 1.00 30.26 531 TYR A N 1
ATOM 3929 C CA . TYR A 1 531 ? 49.048 30.622 10.211 1.00 29.52 531 TYR A CA 1
ATOM 3930 C C . TYR A 1 531 ? 47.924 29.800 9.570 1.00 28.52 531 TYR A C 1
ATOM 3931 O O . TYR A 1 531 ? 47.727 28.626 9.899 1.00 28.18 531 TYR A O 1
ATOM 3940 N N . ASP A 1 532 ? 47.200 30.407 8.627 1.00 27.88 532 ASP A N 1
ATOM 3941 C CA . ASP A 1 532 ? 46.070 29.797 7.978 1.00 27.28 532 ASP A CA 1
ATOM 3942 C C . ASP A 1 532 ? 45.008 29.190 8.950 1.00 26.11 532 ASP A C 1
ATOM 3943 O O . ASP A 1 532 ? 44.495 28.096 8.727 1.00 25.67 532 ASP A O 1
ATOM 3948 N N . CYS A 1 533 ? 44.705 29.919 10.017 1.00 25.25 533 CYS A N 1
ATOM 3949 C CA . CYS A 1 533 ? 43.659 29.500 10.963 1.00 24.39 533 CYS A CA 1
ATOM 3950 C C . CYS A 1 533 ? 42.482 30.466 10.981 1.00 23.80 533 CYS A C 1
ATOM 3951 O O . CYS A 1 533 ? 42.677 31.685 10.842 1.00 23.98 533 CYS A O 1
ATOM 3954 N N . GLN A 1 534 ? 41.300 29.907 11.261 1.00 23.18 534 GLN A N 1
ATOM 3955 C CA A GLN A 1 534 ? 40.075 30.666 11.581 0.50 22.68 534 GLN A CA 1
ATOM 3956 C CA B GLN A 1 534 ? 40.116 30.694 11.566 0.50 22.73 534 GLN A CA 1
ATOM 3957 C C . GLN A 1 534 ? 40.195 31.094 13.058 1.00 22.35 534 GLN A C 1
ATOM 3958 O O . GLN A 1 534 ? 40.689 30.333 13.877 1.00 22.44 534 GLN A O 1
ATOM 3969 N N . PHE A 1 535 ? 39.755 32.304 13.386 1.00 21.75 535 PHE A N 1
ATOM 3970 C CA . PHE A 1 535 ? 39.877 32.916 14.717 1.00 21.36 535 PHE A CA 1
ATOM 3971 C C . PHE A 1 535 ? 38.492 32.880 15.369 1.00 20.71 535 PHE A C 1
ATOM 3972 O O . PHE A 1 535 ? 37.592 33.584 14.902 1.00 20.45 535 PHE A O 1
ATOM 3980 N N . SER A 1 536 ? 38.349 32.112 16.456 1.00 20.31 536 SER A N 1
ATOM 3981 C CA . SER A 1 536 ? 37.157 32.184 17.287 1.00 19.82 536 SER A CA 1
ATOM 3982 C C . SER A 1 536 ? 37.451 32.959 18.581 1.00 19.68 536 SER A C 1
ATOM 3983 O O . SER A 1 536 ? 38.602 32.998 19.078 1.00 19.81 536 SER A O 1
ATOM 3986 N N . ALA A 1 537 ? 36.416 33.608 19.088 1.00 19.37 537 ALA A N 1
ATOM 3987 C CA . ALA A 1 537 ? 36.550 34.400 20.298 1.00 19.38 537 ALA A CA 1
ATOM 3988 C C . ALA A 1 537 ? 35.262 34.533 21.096 1.00 19.06 537 ALA A C 1
ATOM 3989 O O . ALA A 1 537 ? 34.183 34.691 20.511 1.00 18.87 537 ALA A O 1
ATOM 3991 N N . GLU A 1 538 ? 35.401 34.481 22.428 1.00 19.05 538 GLU A N 1
ATOM 3992 C CA . GLU A 1 538 ? 34.283 34.752 23.336 1.00 18.87 538 GLU A CA 1
ATOM 3993 C C . GLU A 1 538 ? 34.364 36.202 23.836 1.00 18.77 538 GLU A C 1
ATOM 3994 O O . GLU A 1 538 ? 35.051 37.049 23.230 1.00 18.91 538 GLU A O 1
ATOM 4000 N N . CYS A 1 539 ? 33.619 36.498 24.896 1.00 18.42 539 CYS A N 1
ATOM 4001 C CA . CYS A 1 539 ? 33.423 37.842 25.341 1.00 18.38 539 CYS A CA 1
ATOM 4002 C C . CYS A 1 539 ? 34.609 38.459 26.122 1.00 18.57 539 CYS A C 1
ATOM 4003 O O . CYS A 1 539 ? 35.404 37.744 26.774 1.00 18.60 539 CYS A O 1
ATOM 4006 N N . VAL A 1 540 ? 34.617 39.796 26.092 1.00 18.65 540 VAL A N 1
ATOM 4007 C CA . VAL A 1 540 ? 35.518 40.688 26.834 1.00 18.85 540 VAL A CA 1
ATOM 4008 C C . VAL A 1 540 ? 34.806 41.254 28.054 1.00 18.73 540 VAL A C 1
ATOM 4009 O O . VAL A 1 540 ? 35.383 41.312 29.156 1.00 18.79 540 VAL A O 1
ATOM 4013 N N . ALA A 1 541 ? 33.565 41.693 27.863 1.00 18.54 541 ALA A N 1
ATOM 4014 C CA . ALA A 1 541 ? 32.679 42.017 29.011 1.00 18.42 541 ALA A CA 1
ATOM 4015 C C . ALA A 1 541 ? 32.434 40.753 29.835 1.00 18.22 541 ALA A C 1
ATOM 4016 O O . ALA A 1 541 ? 32.495 39.681 29.298 1.00 18.11 541 ALA A O 1
ATOM 4018 N N . PRO A 1 542 ? 32.165 40.848 31.141 1.00 18.23 542 PRO A N 1
ATOM 4019 C CA . PRO A 1 542 ? 32.051 42.074 31.892 1.00 18.42 542 PRO A CA 1
ATOM 4020 C C . PRO A 1 542 ? 33.244 42.242 32.852 1.00 18.73 542 PRO A C 1
ATOM 4021 O O . PRO A 1 542 ? 33.051 42.626 33.972 1.00 18.78 542 PRO A O 1
ATOM 4025 N N . THR A 1 543 ? 34.445 41.919 32.405 1.00 18.97 543 THR A N 1
ATOM 4026 C CA . THR A 1 543 ? 35.627 41.949 33.276 1.00 19.32 543 THR A CA 1
ATOM 4027 C C . THR A 1 543 ? 36.656 42.993 32.798 1.00 19.77 543 THR A C 1
ATOM 4028 O O . THR A 1 543 ? 37.375 43.543 33.603 1.00 20.05 543 THR A O 1
ATOM 4032 N N . MET A 1 544 ? 36.747 43.226 31.493 1.00 20.00 544 MET A N 1
ATOM 4033 C CA . MET A 1 544 ? 37.729 44.176 30.907 1.00 20.49 544 MET A CA 1
ATOM 4034 C C . MET A 1 544 ? 36.941 45.336 30.318 1.00 20.56 544 MET A C 1
ATOM 4035 O O . MET A 1 544 ? 35.919 45.106 29.667 1.00 20.37 544 MET A O 1
ATOM 4040 N N . VAL A 1 545 ? 37.376 46.563 30.595 1.00 20.92 545 VAL A N 1
ATOM 4041 C CA . VAL A 1 545 ? 36.685 47.757 30.106 1.00 21.08 545 VAL A CA 1
ATOM 4042 C C . VAL A 1 545 ? 36.710 47.706 28.577 1.00 21.19 545 VAL A C 1
ATOM 4043 O O . VAL A 1 545 ? 37.730 47.385 27.971 1.00 21.41 545 VAL A O 1
ATOM 4047 N N . SER A 1 546 ? 35.550 47.949 27.976 1.00 21.06 546 SER A N 1
ATOM 4048 C CA . SER A 1 546 ? 35.312 47.599 26.570 1.00 21.02 546 SER A CA 1
ATOM 4049 C C . SER A 1 546 ? 33.926 48.029 26.110 1.00 20.91 546 SER A C 1
ATOM 4050 O O . SER A 1 546 ? 33.043 48.273 26.909 1.00 20.67 546 SER A O 1
ATOM 4053 N N . ASP A 1 547 ? 33.792 48.162 24.791 1.00 21.03 547 ASP A N 1
ATOM 4054 C CA . ASP A 1 547 ? 32.511 47.995 24.144 1.00 20.89 547 ASP A CA 1
ATOM 4055 C C . ASP A 1 547 ? 32.469 46.512 23.768 1.00 20.51 547 ASP A C 1
ATOM 4056 O O . ASP A 1 547 ? 33.145 46.054 22.837 1.00 20.55 547 ASP A O 1
ATOM 4061 N N . GLY A 1 548 ? 31.616 45.791 24.489 1.00 20.12 548 GLY A N 1
ATOM 4062 C CA . GLY A 1 548 ? 31.520 44.349 24.426 1.00 19.77 548 GLY A CA 1
ATOM 4063 C C . GLY A 1 548 ? 31.235 43.696 23.105 1.00 19.63 548 GLY A C 1
ATOM 4064 O O . GLY A 1 548 ? 31.557 42.515 22.931 1.00 19.53 548 GLY A O 1
ATOM 4065 N N . LEU A 1 549 ? 30.677 44.465 22.165 1.00 19.71 549 LEU A N 1
ATOM 4066 C CA . LEU A 1 549 ? 30.465 44.039 20.808 1.00 19.62 549 LEU A CA 1
ATOM 4067 C C . LEU A 1 549 ? 31.674 44.261 19.884 1.00 19.82 549 LEU A C 1
ATOM 4068 O O . LEU A 1 549 ? 31.799 43.568 18.868 1.00 19.67 549 LEU A O 1
ATOM 4073 N N . LEU A 1 550 ? 32.550 45.195 20.241 1.00 20.02 550 LEU A N 1
ATOM 4074 C CA . LEU A 1 550 ? 33.456 45.839 19.259 1.00 20.34 550 LEU A CA 1
ATOM 4075 C C . LEU A 1 550 ? 34.474 44.869 18.663 1.00 20.26 550 LEU A C 1
ATOM 4076 O O . LEU A 1 550 ? 34.738 44.911 17.449 1.00 20.50 550 LEU A O 1
ATOM 4081 N N . HIS A 1 551 ? 35.003 43.976 19.496 1.00 19.96 551 HIS A N 1
ATOM 4082 C CA . HIS A 1 551 ? 36.045 43.042 19.069 1.00 19.95 551 HIS A CA 1
ATOM 4083 C C . HIS A 1 551 ? 35.603 41.981 18.082 1.00 19.75 551 HIS A C 1
ATOM 4084 O O . HIS A 1 551 ? 36.439 41.437 17.367 1.00 19.95 551 HIS A O 1
ATOM 4091 N N . TYR A 1 552 ? 34.304 41.715 17.997 1.00 19.47 552 TYR A N 1
ATOM 4092 C CA . TYR A 1 552 ? 33.788 40.692 17.115 1.00 19.32 552 TYR A CA 1
ATOM 4093 C C . TYR A 1 552 ? 34.036 41.015 15.652 1.00 19.70 552 TYR A C 1
ATOM 4094 O O . TYR A 1 552 ? 34.120 40.089 14.863 1.00 19.69 552 TYR A O 1
ATOM 4103 N N . GLN A 1 553 ? 34.213 42.296 15.325 1.00 20.17 553 GLN A N 1
ATOM 4104 C CA . GLN A 1 553 ? 34.554 42.678 13.927 1.00 20.67 553 GLN A CA 1
ATOM 4105 C C . GLN A 1 553 ? 35.913 42.063 13.465 1.00 20.99 553 GLN A C 1
ATOM 4106 O O . GLN A 1 553 ? 36.118 41.861 12.276 1.00 21.02 553 GLN A O 1
ATOM 4112 N N . LYS A 1 554 ? 36.818 41.800 14.419 1.00 21.20 554 LYS A N 1
ATOM 4113 C CA . LYS A 1 554 ? 38.172 41.290 14.123 1.00 21.62 554 LYS A CA 1
ATOM 4114 C C . LYS A 1 554 ? 38.288 39.778 14.002 1.00 21.55 554 LYS A C 1
ATOM 4115 O O . LYS A 1 554 ? 39.374 39.280 13.615 1.00 21.90 554 LYS A O 1
ATOM 4121 N N . VAL A 1 555 ? 37.211 39.037 14.273 1.00 21.20 555 VAL A N 1
ATOM 4122 C CA . VAL A 1 555 ? 37.335 37.580 14.354 1.00 21.00 555 VAL A CA 1
ATOM 4123 C C . VAL A 1 555 ? 36.504 36.899 13.274 1.00 20.76 555 VAL A C 1
ATOM 4124 O O . VAL A 1 555 ? 35.587 37.514 12.690 1.00 20.96 555 VAL A O 1
ATOM 4128 N N . ASP A 1 556 ? 36.806 35.642 12.982 1.00 20.48 556 ASP A N 1
ATOM 4129 C CA . ASP A 1 556 ? 35.979 34.897 12.053 1.00 20.19 556 ASP A CA 1
ATOM 4130 C C . ASP A 1 556 ? 34.728 34.322 12.716 1.00 19.61 556 ASP A C 1
ATOM 4131 O O . ASP A 1 556 ? 33.686 34.255 12.046 1.00 19.48 556 ASP A O 1
ATOM 4136 N N . LEU A 1 557 ? 34.843 33.903 13.989 1.00 19.18 557 LEU A N 1
ATOM 4137 C CA . LEU A 1 557 ? 33.864 33.000 14.597 1.00 18.75 557 LEU A CA 1
ATOM 4138 C C . LEU A 1 557 ? 33.502 33.505 16.001 1.00 18.48 557 LEU A C 1
ATOM 4139 O O . LEU A 1 557 ? 34.099 33.064 16.989 1.00 18.40 557 LEU A O 1
ATOM 4144 N N . PRO A 1 558 ? 32.583 34.486 16.070 1.00 18.31 558 PRO A N 1
ATOM 4145 C CA . PRO A 1 558 ? 32.085 34.898 17.396 1.00 18.14 558 PRO A CA 1
ATOM 4146 C C . PRO A 1 558 ? 31.520 33.702 18.132 1.00 17.91 558 PRO A C 1
ATOM 4147 O O . PRO A 1 558 ? 30.926 32.809 17.526 1.00 17.83 558 PRO A O 1
ATOM 4151 N N . MET A 1 559 ? 31.686 33.681 19.433 1.00 17.91 559 MET A N 1
ATOM 4152 C CA . MET A 1 559 ? 31.341 32.504 20.192 1.00 17.79 559 MET A CA 1
ATOM 4153 C C . MET A 1 559 ? 30.707 32.893 21.496 1.00 17.57 559 MET A C 1
ATOM 4154 O O . MET A 1 559 ? 31.349 33.552 22.326 1.00 17.65 559 MET A O 1
ATOM 4159 N N . GLY A 1 560 ? 29.455 32.471 21.675 1.00 17.30 560 GLY A N 1
ATOM 4160 C CA . GLY A 1 560 ? 28.718 32.679 22.922 1.00 17.15 560 GLY A CA 1
ATOM 4161 C C . GLY A 1 560 ? 28.876 31.504 23.869 1.00 17.07 560 GLY A C 1
ATOM 4162 O O . GLY A 1 560 ? 29.716 30.629 23.681 1.00 17.14 560 GLY A O 1
ATOM 4163 N N . GLU A 1 561 ? 28.099 31.517 24.939 1.00 16.95 561 GLU A N 1
ATOM 4164 C CA . GLU A 1 561 ? 28.203 30.522 25.984 1.00 16.92 561 GLU A CA 1
ATOM 4165 C C . GLU A 1 561 ? 26.844 30.394 26.664 1.00 16.71 561 GLU A C 1
ATOM 4166 O O . GLU A 1 561 ? 26.152 31.407 26.847 1.00 16.66 561 GLU A O 1
ATOM 4172 N N . PHE A 1 562 ? 26.433 29.162 26.944 1.00 16.68 562 PHE A N 1
ATOM 4173 C CA . PHE A 1 562 ? 25.167 28.911 27.703 1.00 16.59 562 PHE A CA 1
ATOM 4174 C C . PHE A 1 562 ? 25.361 27.738 28.623 1.00 16.64 562 PHE A C 1
ATOM 4175 O O . PHE A 1 562 ? 25.998 26.751 28.247 1.00 16.72 562 PHE A O 1
ATOM 4183 N N . TRP A 1 563 ? 24.800 27.859 29.828 1.00 16.61 563 TRP A N 1
ATOM 4184 C CA . TRP A 1 563 ? 25.006 26.865 30.882 1.00 16.70 563 TRP A CA 1
ATOM 4185 C C . TRP A 1 563 ? 23.731 26.052 31.141 1.00 16.67 563 TRP A C 1
ATOM 4186 O O . TRP A 1 563 ? 22.622 26.535 30.924 1.00 16.58 563 TRP A O 1
ATOM 4197 N N . LEU A 1 564 ? 23.948 24.834 31.616 1.00 16.79 564 LEU A N 1
ATOM 4198 C CA . LEU A 1 564 ? 22.922 23.914 32.008 1.00 16.82 564 LEU A CA 1
ATOM 4199 C C . LEU A 1 564 ? 22.749 23.943 33.526 1.00 16.89 564 LEU A C 1
ATOM 4200 O O . LEU A 1 564 ? 23.716 23.761 34.261 1.00 17.01 564 LEU A O 1
ATOM 4205 N N . ASN A 1 565 ? 21.528 24.157 33.967 1.00 16.84 565 ASN A N 1
ATOM 4206 C CA . ASN A 1 565 ? 21.171 24.090 35.381 1.00 16.92 565 ASN A CA 1
ATOM 4207 C C . ASN A 1 565 ? 22.111 24.894 36.292 1.00 16.95 565 ASN A C 1
ATOM 4208 O O . ASN A 1 565 ? 22.491 24.436 37.397 1.00 17.10 565 ASN A O 1
ATOM 4213 N N . SER A 1 566 ? 22.487 26.091 35.852 1.00 16.84 566 SER A N 1
ATOM 4214 C CA . SER A 1 566 ? 23.482 26.868 36.593 1.00 16.89 566 SER A CA 1
ATOM 4215 C C . SER A 1 566 ? 23.159 28.370 36.564 1.00 16.77 566 SER A C 1
ATOM 4216 O O . SER A 1 566 ? 23.907 29.182 36.030 1.00 16.75 566 SER A O 1
ATOM 4219 N N . PRO A 1 567 ? 22.024 28.737 37.138 1.00 16.74 567 PRO A N 1
ATOM 4220 C CA . PRO A 1 567 ? 21.617 30.145 37.042 1.00 16.66 567 PRO A CA 1
ATOM 4221 C C . PRO A 1 567 ? 22.667 31.177 37.511 1.00 16.71 567 PRO A C 1
ATOM 4222 O O . PRO A 1 567 ? 22.786 32.239 36.905 1.00 16.67 567 PRO A O 1
ATOM 4226 N N . THR A 1 568 ? 23.460 30.827 38.524 1.00 16.82 568 THR A N 1
ATOM 4227 C CA . THR A 1 568 ? 24.407 31.769 39.112 1.00 16.90 568 THR A CA 1
ATOM 4228 C C . THR A 1 568 ? 25.615 31.980 38.206 1.00 16.93 568 THR A C 1
ATOM 4229 O O . THR A 1 568 ? 26.336 32.951 38.415 1.00 17.00 568 THR A O 1
ATOM 4233 N N . HIS A 1 569 ? 25.890 31.018 37.300 1.00 16.92 569 HIS A N 1
ATOM 4234 C CA . HIS A 1 569 ? 27.097 31.040 36.458 1.00 16.98 569 HIS A CA 1
ATOM 4235 C C . HIS A 1 569 ? 26.811 31.215 34.965 1.00 16.87 569 HIS A C 1
ATOM 4236 O O . HIS A 1 569 ? 27.766 31.365 34.170 1.00 16.93 569 HIS A O 1
ATOM 4243 N N . ASP A 1 570 ? 25.543 31.163 34.586 1.00 16.74 570 ASP A N 1
ATOM 4244 C CA . ASP A 1 570 ? 25.136 31.328 33.154 1.00 16.65 570 ASP A CA 1
ATOM 4245 C C . ASP A 1 570 ? 25.456 32.758 32.690 1.00 16.67 570 ASP A C 1
ATOM 4246 O O . ASP A 1 570 ? 25.564 33.695 33.508 1.00 16.71 570 ASP A O 1
ATOM 4251 N N . LYS A 1 571 ? 25.654 32.913 31.386 1.00 16.66 571 LYS A N 1
ATOM 4252 C CA . LYS A 1 571 ? 26.052 34.182 30.824 1.00 16.72 571 LYS A CA 1
ATOM 4253 C C . LYS A 1 571 ? 25.171 34.548 29.613 1.00 16.67 571 LYS A C 1
ATOM 4254 O O . LYS A 1 571 ? 25.658 34.638 28.470 1.00 16.72 571 LYS A O 1
ATOM 4260 N N . PRO A 1 572 ? 23.862 34.783 29.864 1.00 16.61 572 PRO A N 1
ATOM 4261 C CA . PRO A 1 572 ? 22.970 35.109 28.721 1.00 16.61 572 PRO A CA 1
ATOM 4262 C C . PRO A 1 572 ? 23.396 36.393 28.000 1.00 16.73 572 PRO A C 1
ATOM 4263 O O . PRO A 1 572 ? 23.284 36.462 26.774 1.00 16.77 572 PRO A O 1
ATOM 4267 N N . ASN A 1 573 ? 23.921 37.362 28.760 1.00 16.81 573 ASN A N 1
ATOM 4268 C CA . ASN A 1 573 ? 24.455 38.583 28.161 1.00 16.96 573 ASN A CA 1
ATOM 4269 C C . ASN A 1 573 ? 25.693 38.324 27.265 1.00 17.03 573 ASN A C 1
ATOM 4270 O O . ASN A 1 573 ? 25.823 38.968 26.212 1.00 17.15 573 ASN A O 1
ATOM 4275 N N . ASP A 1 574 ? 26.567 37.388 27.650 1.00 16.99 574 ASP A N 1
ATOM 4276 C CA . ASP A 1 574 ? 27.675 36.966 26.748 1.00 17.06 574 ASP A CA 1
ATOM 4277 C C . ASP A 1 574 ? 27.117 36.411 25.456 1.00 17.02 574 ASP A C 1
ATOM 4278 O O . ASP A 1 574 ? 27.600 36.734 24.369 1.00 17.13 574 ASP A O 1
ATOM 4283 N N . MET A 1 575 ? 26.068 35.592 25.556 1.00 16.87 575 MET A N 1
ATOM 4284 C CA . MET A 1 575 ? 25.449 35.044 24.346 1.00 16.85 575 MET A CA 1
ATOM 4285 C C . MET A 1 575 ? 24.963 36.132 23.387 1.00 16.96 575 MET A C 1
ATOM 4286 O O . MET A 1 575 ? 25.221 36.087 22.138 1.00 17.04 575 MET A O 1
ATOM 4291 N N . LEU A 1 576 ? 24.273 37.111 23.957 1.00 16.99 576 LEU A N 1
ATOM 4292 C CA . LEU A 1 576 ? 23.788 38.229 23.138 1.00 17.14 576 LEU A CA 1
ATOM 4293 C C . LEU A 1 576 ? 24.910 39.112 22.602 1.00 17.33 576 LEU A C 1
ATOM 4294 O O . LEU A 1 576 ? 24.748 39.669 21.490 1.00 17.48 576 LEU A O 1
ATOM 4299 N N . ASP A 1 577 ? 26.014 39.245 23.339 1.00 17.35 577 ASP A N 1
ATOM 4300 C CA . ASP A 1 577 ? 27.199 39.953 22.806 1.00 17.55 577 ASP A CA 1
ATOM 4301 C C . ASP A 1 577 ? 27.693 39.271 21.520 1.00 17.59 577 ASP A C 1
ATOM 4302 O O . ASP A 1 577 ? 27.907 39.901 20.487 1.00 17.77 577 ASP A O 1
ATOM 4307 N N . ALA A 1 578 ? 27.898 37.983 21.619 1.00 17.44 578 ALA A N 1
ATOM 4308 C CA . ALA A 1 578 ? 28.469 37.247 20.494 1.00 17.48 578 ALA A CA 1
ATOM 4309 C C . ALA A 1 578 ? 27.507 37.206 19.297 1.00 17.50 578 ALA A C 1
ATOM 4310 O O . ALA A 1 578 ? 27.954 37.377 18.138 1.00 17.65 578 ALA A O 1
ATOM 4312 N N . ILE A 1 579 ? 26.235 36.974 19.557 1.00 17.37 579 ILE A N 1
ATOM 4313 C CA . ILE A 1 579 ? 25.233 36.897 18.475 1.00 17.41 579 ILE A CA 1
ATOM 4314 C C . ILE A 1 579 ? 25.028 38.261 17.821 1.00 17.64 579 ILE A C 1
ATOM 4315 O O . ILE A 1 579 ? 25.102 38.365 16.620 1.00 17.78 579 ILE A O 1
ATOM 4320 N N . SER A 1 580 ? 24.809 39.302 18.618 1.00 17.69 580 SER A N 1
ATOM 4321 C CA . SER A 1 580 ? 24.662 40.683 18.085 1.00 17.96 580 SER A CA 1
ATOM 4322 C C . SER A 1 580 ? 25.916 41.093 17.311 1.00 18.16 580 SER A C 1
ATOM 4323 O O . SER A 1 580 ? 25.813 41.630 16.212 1.00 18.38 580 SER A O 1
ATOM 4326 N N . GLY A 1 581 ? 27.088 40.776 17.882 1.00 18.10 581 GLY A N 1
ATOM 4327 C CA . GLY A 1 581 ? 28.381 41.080 17.261 1.00 18.30 581 GLY A CA 1
ATOM 4328 C C . GLY A 1 581 ? 28.500 40.395 15.887 1.00 18.35 581 GLY A C 1
ATOM 4329 O O . GLY A 1 581 ? 28.846 41.053 14.890 1.00 18.61 581 GLY A O 1
ATOM 4330 N N . ALA A 1 582 ? 28.184 39.102 15.828 1.00 18.14 582 ALA A N 1
ATOM 4331 C CA . ALA A 1 582 ? 28.165 38.372 14.566 1.00 18.18 582 ALA A CA 1
ATOM 4332 C C . ALA A 1 582 ? 27.183 38.957 13.531 1.00 18.34 582 ALA A C 1
ATOM 4333 O O . ALA A 1 582 ? 27.511 39.092 12.321 1.00 18.54 582 ALA A O 1
ATOM 4335 N N . HIS A 1 583 ? 25.973 39.247 14.002 1.00 18.26 583 HIS A N 1
ATOM 4336 C CA . HIS A 1 583 ? 24.941 39.795 13.115 1.00 18.45 583 HIS A CA 1
ATOM 4337 C C . HIS A 1 583 ? 25.341 41.144 12.493 1.00 18.79 583 HIS A C 1
ATOM 4338 O O . HIS A 1 583 ? 25.194 41.321 11.272 1.00 19.01 583 HIS A O 1
ATOM 4345 N N . ILE A 1 584 ? 25.862 42.075 13.303 1.00 18.86 584 ILE A N 1
ATOM 4346 C CA . ILE A 1 584 ? 26.166 43.441 12.829 1.00 19.23 584 ILE A CA 1
ATOM 4347 C C . ILE A 1 584 ? 27.467 43.525 12.051 1.00 19.42 584 ILE A C 1
ATOM 4348 O O . ILE A 1 584 ? 27.630 44.401 11.138 1.00 19.77 584 ILE A O 1
ATOM 4353 N N . TYR A 1 585 ? 28.389 42.617 12.355 1.00 19.23 585 TYR A N 1
ATOM 4354 C CA . TYR A 1 585 ? 29.650 42.531 11.574 1.00 19.42 585 TYR A CA 1
ATOM 4355 C C . TYR A 1 585 ? 29.704 41.477 10.483 1.00 19.41 585 TYR A C 1
ATOM 4356 O O . TYR A 1 585 ? 30.797 41.221 9.911 1.00 19.64 585 TYR A O 1
ATOM 4365 N N . GLY A 1 586 ? 28.555 40.875 10.179 1.00 19.30 586 GLY A N 1
ATOM 4366 C CA . GLY A 1 586 ? 28.405 39.925 9.070 1.00 19.30 586 GLY A CA 1
ATOM 4367 C C . GLY A 1 586 ? 29.203 38.630 9.205 1.00 19.13 586 GLY A C 1
ATOM 4368 O O . GLY A 1 586 ? 29.724 38.109 8.215 1.00 19.22 586 GLY A O 1
ATOM 4369 N N . LYS A 1 587 ? 29.280 38.072 10.415 1.00 18.85 587 LYS A N 1
ATOM 4370 C CA . LYS A 1 587 ? 29.896 36.768 10.624 1.00 18.68 587 LYS A CA 1
ATOM 4371 C C . LYS A 1 587 ? 28.810 35.686 10.624 1.00 18.48 587 LYS A C 1
ATOM 4372 O O . LYS A 1 587 ? 27.989 35.588 11.600 1.00 18.23 587 LYS A O 1
ATOM 4378 N N . ASN A 1 588 ? 28.815 34.817 9.626 1.00 18.50 588 ASN A N 1
ATOM 4379 C CA . ASN A 1 588 ? 27.682 33.912 9.463 1.00 18.40 588 ASN A CA 1
ATOM 4380 C C . ASN A 1 588 ? 27.624 32.735 10.448 1.00 18.14 588 ASN A C 1
ATOM 4381 O O . ASN A 1 588 ? 26.523 32.309 10.809 1.00 18.03 588 ASN A O 1
ATOM 4386 N N . ILE A 1 589 ? 28.777 32.219 10.866 1.00 18.12 589 ILE A N 1
ATOM 4387 C CA . ILE A 1 589 ? 28.818 31.070 11.759 1.00 17.91 589 ILE A CA 1
ATOM 4388 C C . ILE A 1 589 ? 29.028 31.635 13.160 1.00 17.73 589 ILE A C 1
ATOM 4389 O O . ILE A 1 589 ? 30.030 32.343 13.424 1.00 17.82 589 ILE A O 1
ATOM 4394 N N . ILE A 1 590 ? 28.093 31.293 14.044 1.00 17.52 590 ILE A N 1
ATOM 4395 C CA . ILE A 1 590 ? 28.118 31.725 15.420 1.00 17.41 590 ILE A CA 1
ATOM 4396 C C . ILE A 1 590 ? 28.250 30.490 16.299 1.00 17.29 590 ILE A C 1
ATOM 4397 O O . ILE A 1 590 ? 27.325 29.642 16.369 1.00 17.18 590 ILE A O 1
ATOM 4402 N N . GLN A 1 591 ? 29.419 30.374 16.939 1.00 17.34 591 GLN A N 1
ATOM 4403 C CA . GLN A 1 591 ? 29.725 29.222 17.768 1.00 17.29 591 GLN A CA 1
ATOM 4404 C C . GLN A 1 591 ? 29.156 29.436 19.157 1.00 17.15 591 GLN A C 1
ATOM 4405 O O . GLN A 1 591 ? 28.868 30.564 19.550 1.00 17.13 591 GLN A O 1
ATOM 4411 N N . ALA A 1 592 ? 29.014 28.347 19.912 1.00 17.11 592 ALA A N 1
ATOM 4412 C CA . ALA A 1 592 ? 28.563 28.480 21.283 1.00 17.13 592 ALA A CA 1
ATOM 4413 C C . ALA A 1 592 ? 29.153 27.382 22.149 1.00 17.33 592 ALA A C 1
ATOM 4414 O O . ALA A 1 592 ? 29.118 26.228 21.780 1.00 17.36 592 ALA A O 1
ATOM 4416 N N . GLU A 1 593 ? 29.719 27.791 23.282 1.00 17.58 593 GLU A N 1
ATOM 4417 C CA . GLU A 1 593 ? 30.181 26.894 24.319 1.00 17.86 593 GLU A CA 1
ATOM 4418 C C . GLU A 1 593 ? 28.949 26.505 25.132 1.00 17.50 593 GLU A C 1
ATOM 4419 O O . GLU A 1 593 ? 28.462 27.336 25.895 1.00 17.31 593 GLU A O 1
ATOM 4425 N N . GLY A 1 594 ? 28.474 25.265 24.965 1.00 17.25 594 GLY A N 1
ATOM 4426 C CA . GLY A 1 594 ? 27.165 24.872 25.506 1.00 17.00 594 GLY A CA 1
ATOM 4427 C C . GLY A 1 594 ? 27.182 23.755 26.520 1.00 16.99 594 GLY A C 1
ATOM 4428 O O . GLY A 1 594 ? 27.995 22.828 26.442 1.00 17.15 594 GLY A O 1
ATOM 4429 N N . PHE A 1 595 ? 26.295 23.879 27.502 1.00 16.91 595 PHE A N 1
ATOM 4430 C CA . PHE A 1 595 ? 25.947 22.864 28.461 1.00 16.99 595 PHE A CA 1
ATOM 4431 C C . PHE A 1 595 ? 26.851 22.885 29.714 1.00 17.12 595 PHE A C 1
ATOM 4432 O O . PHE A 1 595 ? 26.756 21.992 30.517 1.00 17.24 595 PHE A O 1
ATOM 4440 N N . THR A 1 596 ? 27.686 23.908 29.870 1.00 17.12 596 THR A N 1
ATOM 4441 C CA . THR A 1 596 ? 28.545 24.008 31.018 1.00 17.26 596 THR A CA 1
ATOM 4442 C C . THR A 1 596 ? 27.655 23.958 32.239 1.00 17.23 596 THR A C 1
ATOM 4443 O O . THR A 1 596 ? 26.560 24.579 32.303 1.00 17.05 596 THR A O 1
ATOM 4447 N N . GLU A 1 597 ? 28.100 23.166 33.204 1.00 17.42 597 GLU A N 1
ATOM 4448 C CA . GLU A 1 597 ? 27.302 22.852 34.334 1.00 17.53 597 GLU A CA 1
ATOM 4449 C C . GLU A 1 597 ? 28.092 23.025 35.615 1.00 17.82 597 GLU A C 1
ATOM 4450 O O . GLU A 1 597 ? 29.105 22.330 35.798 1.00 18.04 597 GLU A O 1
ATOM 4456 N N . VAL A 1 598 ? 27.675 23.933 36.505 1.00 17.84 598 VAL A N 1
ATOM 4457 C CA . VAL A 1 598 ? 28.521 24.264 37.664 1.00 18.15 598 VAL A CA 1
ATOM 4458 C C . VAL A 1 598 ? 28.692 23.069 38.620 1.00 18.57 598 VAL A C 1
ATOM 4459 O O . VAL A 1 598 ? 29.766 22.883 39.191 1.00 18.90 598 VAL A O 1
ATOM 4463 N N . ARG A 1 599 ? 27.668 22.242 38.746 1.00 18.71 599 ARG A N 1
ATOM 4464 C CA . ARG A 1 599 ? 27.760 20.938 39.406 1.00 19.14 599 ARG A CA 1
ATOM 4465 C C . ARG A 1 599 ? 27.018 19.875 38.638 1.00 18.93 599 ARG A C 1
ATOM 4466 O O . ARG A 1 599 ? 25.786 19.793 38.716 1.00 18.85 599 ARG A O 1
ATOM 4474 N N . GLY A 1 600 ? 27.769 19.018 37.941 1.00 18.88 600 GLY A N 1
ATOM 4475 C CA . GLY A 1 600 ? 27.186 17.870 37.263 1.00 18.77 600 GLY A CA 1
ATOM 4476 C C . GLY A 1 600 ? 26.866 16.801 38.318 1.00 18.94 600 GLY A C 1
ATOM 4477 O O . GLY A 1 600 ? 27.683 16.539 39.213 1.00 19.15 600 GLY A O 1
ATOM 4478 N N . THR A 1 601 ? 25.703 16.168 38.179 1.00 18.77 601 THR A N 1
ATOM 4479 C CA . THR A 1 601 ? 25.249 15.122 39.110 1.00 19.04 601 THR A CA 1
ATOM 4480 C C . THR A 1 601 ? 24.915 13.747 38.474 1.00 19.24 601 THR A C 1
ATOM 4481 O O . THR A 1 601 ? 24.362 12.864 39.136 1.00 19.50 601 THR A O 1
ATOM 4485 N N . TRP A 1 602 ? 25.299 13.556 37.204 1.00 19.17 602 TRP A N 1
ATOM 4486 C CA . TRP A 1 602 ? 25.291 12.225 36.561 1.00 19.41 602 TRP A CA 1
ATOM 4487 C C . TRP A 1 602 ? 23.928 11.688 36.151 1.00 19.36 602 TRP A C 1
ATOM 4488 O O . TRP A 1 602 ? 23.787 10.524 35.812 1.00 19.62 602 TRP A O 1
ATOM 4499 N N . ASN A 1 603 ? 22.939 12.559 36.119 1.00 19.06 603 ASN A N 1
ATOM 4500 C CA . ASN A 1 603 ? 21.603 12.220 35.618 1.00 19.00 603 ASN A CA 1
ATOM 4501 C C . ASN A 1 603 ? 21.278 12.874 34.305 1.00 18.68 603 ASN A C 1
ATOM 4502 O O . ASN A 1 603 ? 20.124 12.805 33.841 1.00 18.61 603 ASN A O 1
ATOM 4507 N N . GLU A 1 604 ? 22.270 13.501 33.695 1.00 18.54 604 GLU A N 1
ATOM 4508 C CA . GLU A 1 604 ? 22.080 14.228 32.470 1.00 18.26 604 GLU A CA 1
ATOM 4509 C C . GLU A 1 604 ? 22.193 13.235 31.303 1.00 18.38 604 GLU A C 1
ATOM 4510 O O . GLU A 1 604 ? 23.068 12.354 31.304 1.00 18.64 604 GLU A O 1
ATOM 4516 N N . HIS A 1 605 ? 21.333 13.416 30.313 1.00 18.23 605 HIS A N 1
ATOM 4517 C CA . HIS A 1 605 ? 21.333 12.671 29.053 1.00 18.31 605 HIS A CA 1
ATOM 4518 C C . HIS A 1 605 ? 20.686 13.598 27.985 1.00 18.03 605 HIS A C 1
ATOM 4519 O O . HIS A 1 605 ? 20.068 14.609 28.356 1.00 17.84 605 HIS A O 1
ATOM 4526 N N . PRO A 1 606 ? 20.843 13.265 26.681 1.00 18.04 606 PRO A N 1
ATOM 4527 C CA . PRO A 1 606 ? 20.419 14.183 25.604 1.00 17.81 606 PRO A CA 1
ATOM 4528 C C . PRO A 1 606 ? 18.987 14.657 25.666 1.00 17.72 606 PRO A C 1
ATOM 4529 O O . PRO A 1 606 ? 18.707 15.806 25.317 1.00 17.52 606 PRO A O 1
ATOM 4533 N N . GLY A 1 607 ? 18.097 13.788 26.115 1.00 17.89 607 GLY A N 1
ATOM 4534 C CA . GLY A 1 607 ? 16.710 14.085 26.279 1.00 17.87 607 GLY A CA 1
ATOM 4535 C C . GLY A 1 607 ? 16.409 15.327 27.082 1.00 17.68 607 GLY A C 1
ATOM 4536 O O . GLY A 1 607 ? 15.432 16.044 26.763 1.00 17.60 607 GLY A O 1
ATOM 4537 N N . ILE A 1 608 ? 17.232 15.617 28.100 1.00 17.65 608 ILE A N 1
ATOM 4538 C CA . ILE A 1 608 ? 17.023 16.806 28.917 1.00 17.49 608 ILE A CA 1
ATOM 4539 C C . ILE A 1 608 ? 17.952 17.982 28.550 1.00 17.28 608 ILE A C 1
ATOM 4540 O O . ILE A 1 608 ? 17.963 18.998 29.234 1.00 17.16 608 ILE A O 1
ATOM 4545 N N . LEU A 1 609 ? 18.675 17.856 27.436 1.00 17.26 609 LEU A N 1
ATOM 4546 C CA . LEU A 1 609 ? 19.486 18.909 26.879 1.00 17.10 609 LEU A CA 1
ATOM 4547 C C . LEU A 1 609 ? 18.823 19.621 25.660 1.00 17.00 609 LEU A C 1
ATOM 4548 O O . LEU A 1 609 ? 19.248 20.702 25.269 1.00 16.88 609 LEU A O 1
ATOM 4553 N N . LYS A 1 610 ? 17.790 18.997 25.097 1.00 17.08 610 LYS A N 1
ATOM 4554 C CA . LYS A 1 610 ? 17.239 19.434 23.822 1.00 17.05 610 LYS A CA 1
ATOM 4555 C C . LYS A 1 610 ? 16.624 20.810 23.918 1.00 16.94 610 LYS A C 1
ATOM 4556 O O . LYS A 1 610 ? 16.938 21.665 23.094 1.00 16.86 610 LYS A O 1
ATOM 4562 N N . ALA A 1 611 ? 15.740 21.025 24.887 1.00 16.95 611 ALA A N 1
ATOM 4563 C CA . ALA A 1 611 ? 15.021 22.329 24.987 1.00 16.89 611 ALA A CA 1
ATOM 4564 C C . ALA A 1 611 ? 16.015 23.508 25.157 1.00 16.75 611 ALA A C 1
ATOM 4565 O O . ALA A 1 611 ? 15.858 24.594 24.583 1.00 16.71 611 ALA A O 1
ATOM 4567 N N . LEU A 1 612 ? 17.038 23.266 25.984 1.00 16.71 612 LEU A N 1
ATOM 4568 C CA . LEU A 1 612 ? 18.055 24.266 26.261 1.00 16.61 612 LEU A CA 1
ATOM 4569 C C . LEU A 1 612 ? 18.806 24.607 24.972 1.00 16.59 612 LEU A C 1
ATOM 4570 O O . LEU A 1 612 ? 18.992 25.791 24.647 1.00 16.54 612 LEU A O 1
ATOM 4575 N N . LEU A 1 613 ? 19.244 23.582 24.258 1.00 16.65 613 LEU A N 1
ATOM 4576 C CA . LEU A 1 613 ? 19.893 23.810 22.970 1.00 16.66 613 LEU A CA 1
ATOM 4577 C C . LEU A 1 613 ? 18.990 24.626 22.015 1.00 16.66 613 LEU A C 1
ATOM 4578 O O . LEU A 1 613 ? 19.415 25.664 21.481 1.00 16.64 613 LEU A O 1
ATOM 4583 N N . ASP A 1 614 ? 17.749 24.195 21.910 1.00 16.71 614 ASP A N 1
ATOM 4584 C CA . ASP A 1 614 ? 16.762 24.816 20.981 1.00 16.77 614 ASP A CA 1
ATOM 4585 C C . ASP A 1 614 ? 16.536 26.290 21.225 1.00 16.74 614 ASP A C 1
ATOM 4586 O O . ASP A 1 614 ? 16.463 27.072 20.286 1.00 16.80 614 ASP A O 1
ATOM 4591 N N . ARG A 1 615 ? 16.458 26.699 22.496 1.00 16.68 615 ARG A N 1
ATOM 4592 C CA . ARG A 1 615 ? 16.262 28.118 22.751 1.00 16.68 615 ARG A CA 1
ATOM 4593 C C . ARG A 1 615 ? 17.505 28.952 22.439 1.00 16.64 615 ARG A C 1
ATOM 4594 O O . ARG A 1 615 ? 17.357 30.148 22.202 1.00 16.68 615 ARG A O 1
ATOM 4602 N N . ASN A 1 616 ? 18.685 28.322 22.394 1.00 16.59 616 ASN A N 1
ATOM 4603 C CA . ASN A 1 616 ? 19.882 29.028 22.011 1.00 16.58 616 ASN A CA 1
ATOM 4604 C C . ASN A 1 616 ? 20.018 29.043 20.451 1.00 16.67 616 ASN A C 1
ATOM 4605 O O . ASN A 1 616 ? 20.492 30.027 19.882 1.00 16.72 616 ASN A O 1
ATOM 4610 N N . TYR A 1 617 ? 19.533 28.002 19.790 1.00 16.70 617 TYR A N 1
ATOM 4611 C CA . TYR A 1 617 ? 19.361 28.076 18.335 1.00 16.80 617 TYR A CA 1
ATOM 4612 C C . TYR A 1 617 ? 18.415 29.246 17.982 1.00 16.89 617 TYR A C 1
ATOM 4613 O O . TYR A 1 617 ? 18.688 30.038 17.031 1.00 16.99 617 TYR A O 1
ATOM 4622 N N . ALA A 1 618 ? 17.354 29.407 18.771 1.00 16.89 618 ALA A N 1
ATOM 4623 C CA . ALA A 1 618 ? 16.387 30.502 18.530 1.00 17.01 618 ALA A CA 1
ATOM 4624 C C . ALA A 1 618 ? 17.054 31.868 18.662 1.00 17.04 618 ALA A C 1
ATOM 4625 O O . ALA A 1 618 ? 16.730 32.791 17.922 1.00 17.19 618 ALA A O 1
ATOM 4627 N N . LEU A 1 619 ? 17.982 32.001 19.618 1.00 16.91 619 LEU A N 1
ATOM 4628 C CA . LEU A 1 619 ? 18.737 33.254 19.764 1.00 16.95 619 LEU A CA 1
ATOM 4629 C C . LEU A 1 619 ? 19.625 33.571 18.550 1.00 17.05 619 LEU A C 1
ATOM 4630 O O . LEU A 1 619 ? 19.825 34.735 18.249 1.00 17.18 619 LEU A O 1
ATOM 4635 N N . GLY A 1 620 ? 20.118 32.557 17.855 1.00 17.02 620 GLY A N 1
ATOM 4636 C CA . GLY A 1 620 ? 20.987 32.750 16.699 1.00 17.13 620 GLY A CA 1
ATOM 4637 C C . GLY A 1 620 ? 22.265 31.903 16.631 1.00 17.07 620 GLY A C 1
ATOM 4638 O O . GLY A 1 620 ? 22.995 32.056 15.642 1.00 17.18 620 GLY A O 1
ATOM 4639 N N . ILE A 1 621 ? 22.556 31.000 17.585 1.00 16.93 621 ILE A N 1
ATOM 4640 C CA . ILE A 1 621 ? 23.822 30.202 17.465 1.00 16.93 621 ILE A CA 1
ATOM 4641 C C . ILE A 1 621 ? 23.622 29.199 16.318 1.00 16.98 621 ILE A C 1
ATOM 4642 O O . ILE A 1 621 ? 22.505 28.780 16.069 1.00 16.97 621 ILE A O 1
ATOM 4647 N N . ASN A 1 622 ? 24.696 28.828 15.625 1.00 17.07 622 ASN A N 1
ATOM 4648 C CA . ASN A 1 622 ? 24.587 27.740 14.631 1.00 17.12 622 ASN A CA 1
ATOM 4649 C C . ASN A 1 622 ? 25.750 26.746 14.528 1.00 17.18 622 ASN A C 1
ATOM 4650 O O . ASN A 1 622 ? 25.729 25.901 13.647 1.00 17.25 622 ASN A O 1
ATOM 4655 N N . ARG A 1 623 ? 26.715 26.786 15.450 1.00 17.16 623 ARG A N 1
ATOM 4656 C CA . ARG A 1 623 ? 27.649 25.694 15.629 1.00 17.23 623 ARG A CA 1
ATOM 4657 C C . ARG A 1 623 ? 27.971 25.501 17.114 1.00 17.17 623 ARG A C 1
ATOM 4658 O O . ARG A 1 623 ? 28.796 26.211 17.695 1.00 17.20 623 ARG A O 1
ATOM 4666 N N . LEU A 1 624 ? 27.322 24.494 17.676 1.00 17.11 624 LEU A N 1
ATOM 4667 C CA . LEU A 1 624 ? 27.533 24.076 19.048 1.00 17.09 624 LEU A CA 1
ATOM 4668 C C . LEU A 1 624 ? 28.910 23.466 19.309 1.00 17.25 624 LEU A C 1
ATOM 4669 O O . LEU A 1 624 ? 29.371 22.593 18.545 1.00 17.38 624 LEU A O 1
ATOM 4674 N N . PHE A 1 625 ? 29.507 23.903 20.406 1.00 17.26 625 PHE A N 1
ATOM 4675 C CA . PHE A 1 625 ? 30.662 23.240 21.021 1.00 17.44 625 PHE A CA 1
ATOM 4676 C C . PHE A 1 625 ? 30.222 22.725 22.401 1.00 17.40 625 PHE A C 1
ATOM 4677 O O . PHE A 1 625 ? 29.861 23.543 23.270 1.00 17.29 625 PHE A O 1
ATOM 4685 N N . PHE A 1 626 ? 30.262 21.414 22.582 1.00 17.52 626 PHE A N 1
ATOM 4686 C CA . PHE A 1 626 ? 29.975 20.799 23.902 1.00 17.56 626 PHE A CA 1
ATOM 4687 C C . PHE A 1 626 ? 31.032 21.201 24.921 1.00 17.68 626 PHE A C 1
ATOM 4688 O O . PHE A 1 626 ? 32.220 21.167 24.631 1.00 17.87 626 PHE A O 1
ATOM 4696 N N . HIS A 1 627 ? 30.580 21.660 26.089 1.00 17.59 627 HIS A N 1
ATOM 4697 C CA . HIS A 1 627 ? 31.407 21.827 27.234 1.00 17.74 627 HIS A CA 1
ATOM 4698 C C . HIS A 1 627 ? 30.907 20.744 28.186 1.00 17.82 627 HIS A C 1
ATOM 4699 O O . HIS A 1 627 ? 29.826 20.913 28.794 1.00 17.67 627 HIS A O 1
ATOM 4706 N N . VAL A 1 628 ? 31.642 19.650 28.364 1.00 18.10 628 VAL A N 1
ATOM 4707 C CA . VAL A 1 628 ? 33.048 19.481 27.959 1.00 18.35 628 VAL A CA 1
ATOM 4708 C C . VAL A 1 628 ? 33.389 17.990 27.884 1.00 18.64 628 VAL A C 1
ATOM 4709 O O . VAL A 1 628 ? 32.865 17.131 28.630 1.00 18.73 628 VAL A O 1
ATOM 4713 N N . TYR A 1 629 ? 34.316 17.693 26.994 1.00 18.83 629 TYR A N 1
ATOM 4714 C CA . TYR A 1 629 ? 34.813 16.351 26.820 1.00 19.15 629 TYR A CA 1
ATOM 4715 C C . TYR A 1 629 ? 36.138 16.314 27.575 1.00 19.50 629 TYR A C 1
ATOM 4716 O O . TYR A 1 629 ? 37.135 16.908 27.141 1.00 19.60 629 TYR A O 1
ATOM 4725 N N . VAL A 1 630 ? 36.165 15.623 28.723 1.00 19.72 630 VAL A N 1
ATOM 4726 C CA . VAL A 1 630 ? 37.424 15.455 29.436 1.00 20.26 630 VAL A CA 1
ATOM 4727 C C . VAL A 1 630 ? 38.116 14.150 29.044 1.00 20.88 630 VAL A C 1
ATOM 4728 O O . VAL A 1 630 ? 37.512 13.084 28.950 1.00 20.92 630 VAL A O 1
ATOM 4732 N N . HIS A 1 631 ? 39.419 14.262 28.833 1.00 21.51 631 HIS A N 1
ATOM 4733 C CA . HIS A 1 631 ? 40.266 13.106 28.581 1.00 22.31 631 HIS A CA 1
ATOM 4734 C C . HIS A 1 631 ? 40.414 12.193 29.803 1.00 23.00 631 HIS A C 1
ATOM 4735 O O . HIS A 1 631 ? 40.917 12.602 30.849 1.00 23.20 631 HIS A O 1
ATOM 4742 N N . ASN A 1 632 ? 39.967 10.958 29.666 1.00 23.64 632 ASN A N 1
ATOM 4743 C CA . ASN A 1 632 ? 40.092 9.983 30.735 1.00 24.50 632 ASN A CA 1
ATOM 4744 C C . ASN A 1 632 ? 41.260 9.051 30.343 1.00 25.60 632 ASN A C 1
ATOM 4745 O O . ASN A 1 632 ? 41.114 8.231 29.445 1.00 25.62 632 ASN A O 1
ATOM 4750 N N . PRO A 1 633 ? 42.420 9.227 30.984 1.00 26.75 633 PRO A N 1
ATOM 4751 C CA . PRO A 1 633 ? 43.602 8.448 30.559 1.00 27.88 633 PRO A CA 1
ATOM 4752 C C . PRO A 1 633 ? 43.580 6.968 30.893 1.00 29.22 633 PRO A C 1
ATOM 4753 O O . PRO A 1 633 ? 44.395 6.225 30.336 1.00 29.91 633 PRO A O 1
ATOM 4757 N N . TRP A 1 634 ? 42.744 6.554 31.851 1.00 30.23 634 TRP A N 1
ATOM 4758 C CA . TRP A 1 634 ? 42.611 5.150 32.241 1.00 31.59 634 TRP A CA 1
ATOM 4759 C C . TRP A 1 634 ? 41.510 4.435 31.471 1.00 32.37 634 TRP A C 1
ATOM 4760 O O . TRP A 1 634 ? 40.345 4.855 31.527 1.00 32.11 634 TRP A O 1
ATOM 4771 N N . LEU A 1 635 ? 41.853 3.327 30.806 1.00 33.82 635 LEU A N 1
ATOM 4772 C CA . LEU A 1 635 ? 40.858 2.508 30.109 1.00 34.79 635 LEU A CA 1
ATOM 4773 C C . LEU A 1 635 ? 40.028 1.599 31.026 1.00 35.29 635 LEU A C 1
ATOM 4774 O O . LEU A 1 635 ? 39.079 1.008 30.573 1.00 35.57 635 LEU A O 1
ATOM 4779 N N . ASP A 1 636 ? 40.337 1.540 32.311 1.00 36.31 636 ASP A N 1
ATOM 4780 C CA . ASP A 1 636 ? 39.642 0.655 33.250 1.00 37.18 636 ASP A CA 1
ATOM 4781 C C . ASP A 1 636 ? 38.962 1.405 34.426 1.00 36.29 636 ASP A C 1
ATOM 4782 O O . ASP A 1 636 ? 38.663 0.799 35.456 1.00 36.26 636 ASP A O 1
ATOM 4787 N N . ARG A 1 637 ? 38.748 2.714 34.270 1.00 34.94 637 ARG A N 1
ATOM 4788 C CA . ARG A 1 637 ? 38.049 3.522 35.259 1.00 34.35 637 ARG A CA 1
ATOM 4789 C C . ARG A 1 637 ? 36.927 4.242 34.540 1.00 32.44 637 ARG A C 1
ATOM 4790 O O . ARG A 1 637 ? 37.169 4.932 33.537 1.00 31.81 637 ARG A O 1
ATOM 4798 N N . LYS A 1 638 ? 35.700 4.067 35.018 1.00 31.06 638 LYS A N 1
ATOM 4799 C CA . LYS A 1 638 ? 34.548 4.748 34.396 1.00 29.79 638 LYS A CA 1
ATOM 4800 C C . LYS A 1 638 ? 33.639 5.314 35.487 1.00 28.31 638 LYS A C 1
ATOM 4801 O O . LYS A 1 638 ? 33.466 4.659 36.496 1.00 28.33 638 LYS A O 1
ATOM 4807 N N . PRO A 1 639 ? 33.021 6.482 35.296 1.00 26.53 639 PRO A N 1
ATOM 4808 C CA . PRO A 1 639 ? 33.123 7.316 34.085 1.00 25.58 639 PRO A CA 1
ATOM 4809 C C . PRO A 1 639 ? 34.445 8.127 33.947 1.00 25.15 639 PRO A C 1
ATOM 4810 O O . PRO A 1 639 ? 34.656 8.770 32.902 1.00 24.80 639 PRO A O 1
ATOM 4814 N N . GLY A 1 640 ? 35.286 8.128 34.982 1.00 25.03 640 GLY A N 1
ATOM 4815 C CA . GLY A 1 640 ? 36.661 8.606 34.880 1.00 24.90 640 GLY A CA 1
ATOM 4816 C C . GLY A 1 640 ? 36.890 10.080 35.191 1.00 24.28 640 GLY A C 1
ATOM 4817 O O . GLY A 1 640 ? 36.133 10.705 35.945 1.00 23.87 640 GLY A O 1
ATOM 4818 N N . MET A 1 641 ? 37.991 10.609 34.653 1.00 24.09 641 MET A N 1
ATOM 4819 C CA . MET A 1 641 ? 38.400 11.987 34.886 1.00 23.71 641 MET A CA 1
ATOM 4820 C C . MET A 1 641 ? 37.376 12.994 34.375 1.00 22.94 641 MET A C 1
ATOM 4821 O O . MET A 1 641 ? 36.818 12.828 33.277 1.00 22.65 641 MET A O 1
ATOM 4826 N N . THR A 1 642 ? 37.144 14.014 35.183 1.00 22.56 642 THR A N 1
ATOM 4827 C CA . THR A 1 642 ? 36.314 15.154 34.847 1.00 21.97 642 THR A CA 1
ATOM 4828 C C . THR A 1 642 ? 37.015 16.416 35.301 1.00 21.89 642 THR A C 1
ATOM 4829 O O . THR A 1 642 ? 38.100 16.362 35.991 1.00 22.22 642 THR A O 1
ATOM 4833 N N . LEU A 1 643 ? 36.382 17.544 34.979 1.00 21.40 643 LEU A N 1
ATOM 4834 C CA . LEU A 1 643 ? 36.833 18.859 35.407 1.00 21.41 643 LEU A CA 1
ATOM 4835 C C . LEU A 1 643 ? 36.352 19.103 36.869 1.00 21.45 643 LEU A C 1
ATOM 4836 O O . LEU A 1 643 ? 35.517 19.968 37.136 1.00 21.05 643 LEU A O 1
ATOM 4841 N N . ASP A 1 644 ? 36.850 18.273 37.775 1.00 21.96 644 ASP A N 1
ATOM 4842 C CA . ASP A 1 644 ? 36.378 18.236 39.179 1.00 22.08 644 ASP A CA 1
ATOM 4843 C C . ASP A 1 644 ? 34.853 18.420 39.304 1.00 21.39 644 ASP A C 1
ATOM 4844 O O . ASP A 1 644 ? 34.371 19.264 40.047 1.00 21.18 644 ASP A O 1
ATOM 4849 N N . GLY A 1 645 ? 34.095 17.639 38.528 1.00 20.94 645 GLY A N 1
ATOM 4850 C CA . GLY A 1 645 ? 32.630 17.585 38.638 1.00 20.41 645 GLY A CA 1
ATOM 4851 C C . GLY A 1 645 ? 31.841 18.724 37.993 1.00 19.75 645 GLY A C 1
ATOM 4852 O O . GLY A 1 645 ? 30.618 18.781 38.153 1.00 19.50 645 GLY A O 1
ATOM 4853 N N . ILE A 1 646 ? 32.526 19.590 37.246 1.00 19.41 646 ILE A N 1
ATOM 4854 C CA . ILE A 1 646 ? 31.901 20.582 36.385 1.00 18.89 646 ILE A CA 1
ATOM 4855 C C . ILE A 1 646 ? 31.547 19.879 35.055 1.00 18.66 646 ILE A C 1
ATOM 4856 O O . ILE A 1 646 ? 32.385 19.242 34.433 1.00 18.83 646 ILE A O 1
ATOM 4861 N N . GLY A 1 647 ? 30.287 19.967 34.681 1.00 18.28 647 GLY A N 1
ATOM 4862 C CA . GLY A 1 647 ? 29.776 19.294 33.489 1.00 18.20 647 GLY A CA 1
ATOM 4863 C C . GLY A 1 647 ? 29.731 20.235 32.302 1.00 17.96 647 GLY A C 1
ATOM 4864 O O . GLY A 1 647 ? 30.333 21.321 32.332 1.00 17.90 647 GLY A O 1
ATOM 4865 N N . LEU A 1 648 ? 29.038 19.849 31.239 1.00 17.84 648 LEU A N 1
ATOM 4866 C CA . LEU A 1 648 ? 28.393 18.543 31.023 1.00 17.94 648 LEU A CA 1
ATOM 4867 C C . LEU A 1 648 ? 29.435 17.447 30.881 1.00 18.26 648 LEU A C 1
ATOM 4868 O O . LEU A 1 648 ? 30.458 17.681 30.257 1.00 18.33 648 LEU A O 1
ATOM 4873 N N . PHE A 1 649 ? 29.180 16.271 31.445 1.00 18.48 649 PHE A N 1
ATOM 4874 C CA . PHE A 1 649 ? 30.109 15.146 31.333 1.00 18.83 649 PHE A CA 1
ATOM 4875 C C . PHE A 1 649 ? 29.899 14.449 29.965 1.00 18.83 649 PHE A C 1
ATOM 4876 O O . PHE A 1 649 ? 29.157 13.487 29.862 1.00 18.92 649 PHE A O 1
ATOM 4884 N N . PHE A 1 650 ? 30.497 15.016 28.917 1.00 18.73 650 PHE A N 1
ATOM 4885 C CA . PHE A 1 650 ? 30.255 14.602 27.570 1.00 18.69 650 PHE A CA 1
ATOM 4886 C C . PHE A 1 650 ? 31.492 13.888 27.068 1.00 19.01 650 PHE A C 1
ATOM 4887 O O . PHE A 1 650 ? 32.330 14.494 26.416 1.00 18.99 650 PHE A O 1
ATOM 4895 N N . GLN A 1 651 ? 31.578 12.592 27.317 1.00 19.32 651 GLN A N 1
ATOM 4896 C CA . GLN A 1 651 ? 32.780 11.827 26.975 1.00 19.70 651 GLN A CA 1
ATOM 4897 C C . GLN A 1 651 ? 32.526 10.329 26.835 1.00 20.00 651 GLN A C 1
ATOM 4898 O O . GLN A 1 651 ? 31.443 9.828 27.148 1.00 19.95 651 GLN A O 1
ATOM 4904 N N . ARG A 1 652 ? 33.523 9.623 26.309 1.00 20.38 652 ARG A N 1
ATOM 4905 C CA . ARG A 1 652 ? 33.362 8.253 25.845 1.00 20.76 652 ARG A CA 1
ATOM 4906 C C . ARG A 1 652 ? 32.820 7.279 26.892 1.00 21.05 652 ARG A C 1
ATOM 4907 O O . ARG A 1 652 ? 32.121 6.327 26.519 1.00 21.21 652 ARG A O 1
ATOM 4915 N N . ASP A 1 653 ? 33.159 7.494 28.159 1.00 21.17 653 ASP A N 1
ATOM 4916 C CA . ASP A 1 653 ? 32.690 6.611 29.237 1.00 21.48 653 ASP A CA 1
ATOM 4917 C C . ASP A 1 653 ? 31.303 6.941 29.798 1.00 21.13 653 ASP A C 1
ATOM 4918 O O . ASP A 1 653 ? 30.819 6.248 30.698 1.00 21.33 653 ASP A O 1
ATOM 4923 N N . GLN A 1 654 ? 30.632 7.934 29.208 1.00 20.66 654 GLN A N 1
ATOM 4924 C CA . GLN A 1 654 ? 29.185 8.067 29.363 1.00 20.39 654 GLN A CA 1
ATOM 4925 C C . GLN A 1 654 ? 28.464 6.782 28.997 1.00 20.65 654 GLN A C 1
ATOM 4926 O O . GLN A 1 654 ? 28.797 6.092 28.008 1.00 20.81 654 GLN A O 1
ATOM 4932 N N . THR A 1 655 ? 27.499 6.414 29.827 1.00 20.74 655 THR A N 1
ATOM 4933 C CA . THR A 1 655 ? 26.650 5.273 29.504 1.00 21.00 655 THR A CA 1
ATOM 4934 C C . THR A 1 655 ? 26.062 5.383 28.092 1.00 20.80 655 THR A C 1
ATOM 4935 O O . THR A 1 655 ? 26.036 4.385 27.342 1.00 21.05 655 THR A O 1
ATOM 4939 N N . TRP A 1 656 ? 25.639 6.589 27.736 1.00 20.42 656 TRP A N 1
ATOM 4940 C CA . TRP A 1 656 ? 24.911 6.858 26.466 1.00 20.25 656 TRP A CA 1
ATOM 4941 C C . TRP A 1 656 ? 25.790 7.406 25.338 1.00 20.20 656 TRP A C 1
ATOM 4942 O O . TRP A 1 656 ? 25.261 7.958 24.367 1.00 19.83 656 TRP A O 1
ATOM 4953 N N . TRP A 1 657 ? 27.120 7.248 25.421 1.00 20.60 657 TRP A N 1
ATOM 4954 C CA . TRP A 1 657 ? 27.958 7.863 24.416 1.00 20.71 657 TRP A CA 1
ATOM 4955 C C . TRP A 1 657 ? 27.718 7.254 23.019 1.00 21.23 657 TRP A C 1
ATOM 4956 O O . TRP A 1 657 ? 27.390 7.966 22.053 1.00 20.88 657 TRP A O 1
ATOM 4967 N N . ASN A 1 658 ? 27.875 5.948 22.927 1.00 22.30 658 ASN A N 1
ATOM 4968 C CA . ASN A 1 658 ? 27.969 5.314 21.614 1.00 23.15 658 ASN A CA 1
ATOM 4969 C C . ASN A 1 658 ? 26.721 5.534 20.740 1.00 23.17 658 ASN A C 1
ATOM 4970 O O . ASN A 1 658 ? 26.832 5.851 19.561 1.00 23.24 658 ASN A O 1
ATOM 4975 N N . LYS A 1 659 ? 25.538 5.392 21.321 1.00 23.47 659 LYS A N 1
ATOM 4976 C CA . LYS A 1 659 ? 24.296 5.626 20.568 1.00 23.54 659 LYS A CA 1
ATOM 4977 C C . LYS A 1 659 ? 23.629 6.974 20.801 1.00 22.57 659 LYS A C 1
ATOM 4978 O O . LYS A 1 659 ? 23.064 7.553 19.859 1.00 22.08 659 LYS A O 1
ATOM 4984 N N . GLY A 1 660 ? 23.662 7.432 22.059 1.00 21.92 660 GLY A N 1
ATOM 4985 C CA . GLY A 1 660 ? 23.057 8.678 22.459 1.00 21.30 660 GLY A CA 1
ATOM 4986 C C . GLY A 1 660 ? 23.762 9.923 21.966 1.00 20.77 660 GLY A C 1
ATOM 4987 O O . GLY A 1 660 ? 23.102 10.810 21.404 1.00 20.40 660 GLY A O 1
ATOM 4988 N N . ALA A 1 661 ? 25.097 10.008 22.137 1.00 20.62 661 ALA A N 1
ATOM 4989 C CA . ALA A 1 661 ? 25.827 11.178 21.617 1.00 20.27 661 ALA A CA 1
ATOM 4990 C C . ALA A 1 661 ? 25.709 11.268 20.096 1.00 20.12 661 ALA A C 1
ATOM 4991 O O . ALA A 1 661 ? 25.516 12.365 19.548 1.00 19.80 661 ALA A O 1
ATOM 4993 N N . LYS A 1 662 ? 25.773 10.098 19.442 1.00 20.33 662 LYS A N 1
ATOM 4994 C CA . LYS A 1 662 ? 25.610 10.014 17.982 1.00 20.25 662 LYS A CA 1
ATOM 4995 C C . LYS A 1 662 ? 24.249 10.487 17.507 1.00 19.73 662 LYS A C 1
ATOM 4996 O O . LYS A 1 662 ? 24.186 11.326 16.627 1.00 19.49 662 LYS A O 1
ATOM 5002 N N . ALA A 1 663 ? 23.162 9.943 18.060 1.00 19.42 663 ALA A N 1
ATOM 5003 C CA . ALA A 1 663 ? 21.827 10.402 17.694 1.00 19.08 663 ALA A CA 1
ATOM 5004 C C . ALA A 1 663 ? 21.617 11.888 17.967 1.00 18.58 663 ALA A C 1
ATOM 5005 O O . ALA A 1 663 ? 21.043 12.587 17.151 1.00 18.38 663 ALA A O 1
ATOM 5007 N N . PHE A 1 664 ? 22.117 12.386 19.101 1.00 18.30 664 PHE A N 1
ATOM 5008 C CA . PHE A 1 664 ? 21.978 13.808 19.419 1.00 17.94 664 PHE A CA 1
ATOM 5009 C C . PHE A 1 664 ? 22.752 14.686 18.412 1.00 17.84 664 PHE A C 1
ATOM 5010 O O . PHE A 1 664 ? 22.225 15.697 17.933 1.00 17.62 664 PHE A O 1
ATOM 5018 N N . CYS A 1 665 ? 23.989 14.266 18.102 1.00 18.00 665 CYS A N 1
ATOM 5019 C CA . CYS A 1 665 ? 24.806 14.984 17.145 1.00 18.03 665 CYS A CA 1
ATOM 5020 C C . CYS A 1 665 ? 24.222 14.970 15.730 1.00 18.12 665 CYS A C 1
ATOM 5021 O O . CYS A 1 665 ? 24.428 15.932 15.002 1.00 17.98 665 CYS A O 1
ATOM 5024 N N . GLU A 1 666 ? 23.511 13.898 15.365 1.00 18.41 666 GLU A N 1
ATOM 5025 C CA . GLU A 1 666 ? 22.809 13.851 14.100 1.00 18.60 666 GLU A CA 1
ATOM 5026 C C . GLU A 1 666 ? 21.688 14.911 14.029 1.00 18.15 666 GLU A C 1
ATOM 5027 O O . GLU A 1 666 ? 21.583 15.645 13.063 1.00 18.04 666 GLU A O 1
ATOM 5033 N N . TYR A 1 667 ? 20.872 14.981 15.061 1.00 17.77 667 TYR A N 1
ATOM 5034 C CA . TYR A 1 667 ? 19.905 16.086 15.212 1.00 17.62 667 TYR A CA 1
ATOM 5035 C C . TYR A 1 667 ? 20.563 17.452 15.100 1.00 17.47 667 TYR A C 1
ATOM 5036 O O . TYR A 1 667 ? 20.083 18.307 14.356 1.00 17.44 667 TYR A O 1
ATOM 5045 N N . ILE A 1 668 ? 21.658 17.634 15.838 1.00 17.42 668 ILE A N 1
ATOM 5046 C CA . ILE A 1 668 ? 22.373 18.910 15.878 1.00 17.30 668 ILE A CA 1
ATOM 5047 C C . ILE A 1 668 ? 22.870 19.284 14.468 1.00 17.36 668 ILE A C 1
ATOM 5048 O O . ILE A 1 668 ? 22.744 20.405 14.063 1.00 17.30 668 ILE A O 1
ATOM 5053 N N . THR A 1 669 ? 23.424 18.316 13.762 1.00 17.51 669 THR A N 1
ATOM 5054 C CA . THR A 1 669 ? 23.981 18.561 12.429 1.00 17.60 669 THR A CA 1
ATOM 5055 C C . THR A 1 669 ? 22.889 18.959 11.422 1.00 17.61 669 THR A C 1
ATOM 5056 O O . THR A 1 669 ? 23.062 19.897 10.663 1.00 17.62 669 THR A O 1
ATOM 5060 N N . ARG A 1 670 ? 21.756 18.273 11.433 1.00 17.65 670 ARG A N 1
ATOM 5061 C CA . ARG A 1 670 ? 20.633 18.641 10.597 1.00 17.70 670 ARG A CA 1
ATOM 5062 C C . ARG A 1 670 ? 20.163 20.056 10.900 1.00 17.58 670 ARG A C 1
ATOM 5063 O O . ARG A 1 670 ? 19.987 20.835 9.969 1.00 17.64 670 ARG A O 1
ATOM 5071 N N . CYS A 1 671 ? 20.015 20.403 12.196 1.00 17.44 671 CYS A N 1
ATOM 5072 C CA . CYS A 1 671 ? 19.593 21.744 12.566 1.00 17.35 671 CYS A CA 1
ATOM 5073 C C . CYS A 1 671 ? 20.606 22.767 12.040 1.00 17.35 671 CYS A C 1
ATOM 5074 O O . CYS A 1 671 ? 20.223 23.804 11.457 1.00 17.39 671 CYS A O 1
ATOM 5077 N N . GLN A 1 672 ? 21.891 22.481 12.237 1.00 17.33 672 GLN A N 1
ATOM 5078 C CA . GLN A 1 672 ? 22.919 23.461 11.888 1.00 17.35 672 GLN A CA 1
ATOM 5079 C C . GLN A 1 672 ? 23.065 23.635 10.403 1.00 17.50 672 GLN A C 1
ATOM 5080 O O . GLN A 1 672 ? 23.486 24.697 9.980 1.00 17.54 672 GLN A O 1
ATOM 5086 N N . SER A 1 673 ? 22.760 22.605 9.631 1.00 17.60 673 SER A N 1
ATOM 5087 C CA . SER A 1 673 ? 22.766 22.692 8.178 1.00 17.88 673 SER A CA 1
ATOM 5088 C C . SER A 1 673 ? 21.815 23.800 7.683 1.00 17.99 673 SER A C 1
ATOM 5089 O O . SER A 1 673 ? 22.158 24.600 6.770 1.00 18.17 673 SER A O 1
ATOM 5092 N N . LEU A 1 674 ? 20.638 23.884 8.293 1.00 17.94 674 LEU A N 1
ATOM 5093 C CA . LEU A 1 674 ? 19.669 24.920 7.918 1.00 18.04 674 LEU A CA 1
ATOM 5094 C C . LEU A 1 674 ? 19.947 26.237 8.623 1.00 17.98 674 LEU A C 1
ATOM 5095 O O . LEU A 1 674 ? 19.736 27.313 8.034 1.00 18.06 674 LEU A O 1
ATOM 5100 N N . LEU A 1 675 ? 20.380 26.177 9.905 1.00 17.78 675 LEU A N 1
ATOM 5101 C CA . LEU A 1 675 ? 20.678 27.390 10.651 1.00 17.75 675 LEU A CA 1
ATOM 5102 C C . LEU A 1 675 ? 21.964 28.130 10.237 1.00 17.96 675 LEU A C 1
ATOM 5103 O O . LEU A 1 675 ? 22.196 29.223 10.687 1.00 17.87 675 LEU A O 1
ATOM 5108 N N . GLN A 1 676 ? 22.761 27.527 9.359 1.00 18.35 676 GLN A N 1
ATOM 5109 C CA . GLN A 1 676 ? 23.884 28.202 8.685 1.00 18.80 676 GLN A CA 1
ATOM 5110 C C . GLN A 1 676 ? 23.546 28.699 7.258 1.00 19.43 676 GLN A C 1
ATOM 5111 O O . GLN A 1 676 ? 24.355 29.388 6.652 1.00 19.38 676 GLN A O 1
ATOM 5117 N N . TYR A 1 677 ? 22.327 28.411 6.814 1.00 20.13 677 TYR A N 1
ATOM 5118 C CA . TYR A 1 677 ? 21.882 28.771 5.459 1.00 21.06 677 TYR A CA 1
ATOM 5119 C C . TYR A 1 677 ? 21.470 30.249 5.395 1.00 21.17 677 TYR A C 1
ATOM 5120 O O . TYR A 1 677 ? 20.763 30.769 6.280 1.00 20.70 677 TYR A O 1
ATOM 5129 N N . GLY A 1 678 ? 21.906 30.924 4.329 1.00 21.40 678 GLY A N 1
ATOM 5130 C CA . GLY A 1 678 ? 21.464 32.293 4.084 1.00 21.71 678 GLY A CA 1
ATOM 5131 C C . GLY A 1 678 ? 21.850 33.263 5.186 1.00 21.71 678 GLY A C 1
ATOM 5132 O O . GLY A 1 678 ? 22.958 33.184 5.775 1.00 21.73 678 GLY A O 1
ATOM 5133 N N . HIS A 1 679 ? 20.909 34.148 5.520 1.00 21.87 679 HIS A N 1
ATOM 5134 C CA . HIS A 1 679 ? 21.121 35.192 6.508 1.00 21.87 679 HIS A CA 1
ATOM 5135 C C . HIS A 1 679 ? 20.006 35.165 7.555 1.00 21.47 679 HIS A C 1
ATOM 5136 O O . HIS A 1 679 ? 18.843 34.918 7.222 1.00 21.49 679 HIS A O 1
ATOM 5143 N N . PRO A 1 680 ? 20.359 35.451 8.828 1.00 21.08 680 PRO A N 1
ATOM 5144 C CA . PRO A 1 680 ? 19.304 35.543 9.826 1.00 20.90 680 PRO A CA 1
ATOM 5145 C C . PRO A 1 680 ? 18.492 36.814 9.612 1.00 21.05 680 PRO A C 1
ATOM 5146 O O . PRO A 1 680 ? 19.021 37.823 9.142 1.00 21.23 680 PRO A O 1
ATOM 5150 N N . VAL A 1 681 ? 17.217 36.737 9.943 1.00 20.97 681 VAL A N 1
ATOM 5151 C CA . VAL A 1 681 ? 16.274 37.846 9.836 1.00 21.18 681 VAL A CA 1
ATOM 5152 C C . VAL A 1 681 ? 16.033 38.474 11.220 1.00 20.96 681 VAL A C 1
ATOM 5153 O O . VAL A 1 681 ? 15.713 37.769 12.213 1.00 20.92 681 VAL A O 1
ATOM 5157 N N . ALA A 1 682 ? 16.222 39.788 11.323 1.00 20.86 682 ALA A N 1
ATOM 5158 C CA . ALA A 1 682 ? 15.812 40.520 12.532 1.00 20.54 682 ALA A CA 1
ATOM 5159 C C . ALA A 1 682 ? 15.376 41.915 12.153 1.00 20.72 682 ALA A C 1
ATOM 5160 O O . ALA A 1 682 ? 16.143 42.656 11.526 1.00 20.80 682 ALA A O 1
ATOM 5162 N N . ASP A 1 683 ? 14.148 42.264 12.545 1.00 20.65 683 ASP A N 1
ATOM 5163 C CA . ASP A 1 683 ? 13.566 43.562 12.209 1.00 21.00 683 ASP A CA 1
ATOM 5164 C C . ASP A 1 683 ? 14.017 44.759 13.041 1.00 21.00 683 ASP A C 1
ATOM 5165 O O . ASP A 1 683 ? 13.884 45.918 12.583 1.00 21.34 683 ASP A O 1
ATOM 5170 N N . ILE A 1 684 ? 14.541 44.492 14.245 1.00 20.56 684 ILE A N 1
ATOM 5171 C CA . ILE A 1 684 ? 14.813 45.559 15.199 1.00 20.60 684 ILE A CA 1
ATOM 5172 C C . ILE A 1 684 ? 16.306 45.627 15.577 1.00 20.37 684 ILE A C 1
ATOM 5173 O O . ILE A 1 684 ? 16.921 44.605 15.888 1.00 19.94 684 ILE A O 1
ATOM 5178 N N . ALA A 1 685 ? 16.874 46.832 15.514 1.00 20.66 685 ALA A N 1
ATOM 5179 C CA . ALA A 1 685 ? 18.204 47.133 16.021 1.00 20.57 685 ALA A CA 1
ATOM 5180 C C . ALA A 1 685 ? 18.020 48.033 17.240 1.00 20.69 685 ALA A C 1
ATOM 5181 O O . ALA A 1 685 ? 17.191 48.936 17.227 1.00 21.02 685 ALA A O 1
ATOM 5183 N N . VAL A 1 686 ? 18.752 47.750 18.302 1.00 20.48 686 VAL A N 1
ATOM 5184 C CA . VAL A 1 686 ? 18.653 48.522 19.534 1.00 20.57 686 VAL A CA 1
ATOM 5185 C C . VAL A 1 686 ? 20.029 49.104 19.831 1.00 20.72 686 VAL A C 1
ATOM 5186 O O . VAL A 1 686 ? 21.003 48.337 20.031 1.00 20.37 686 VAL A O 1
ATOM 5190 N N . PHE A 1 687 ? 20.101 50.441 19.907 1.00 21.28 687 PHE A N 1
ATOM 5191 C CA . PHE A 1 687 ? 21.381 51.166 20.070 1.00 21.58 687 PHE A CA 1
ATOM 5192 C C . PHE A 1 687 ? 21.922 50.938 21.478 1.00 21.41 687 PHE A C 1
ATOM 5193 O O . PHE A 1 687 ? 21.153 51.057 22.425 1.00 21.43 687 PHE A O 1
ATOM 5201 N N . THR A 1 688 ? 23.224 50.635 21.604 1.00 21.41 688 THR A N 1
ATOM 5202 C CA . THR A 1 688 ? 23.848 50.337 22.909 1.00 21.33 688 THR A CA 1
ATOM 5203 C C . THR A 1 688 ? 24.464 51.574 23.583 1.00 21.76 688 THR A C 1
ATOM 5204 O O . THR A 1 688 ? 24.943 51.489 24.720 1.00 21.61 688 THR A O 1
ATOM 5208 N N . GLY A 1 689 ? 24.409 52.722 22.919 1.00 22.35 689 GLY A N 1
ATOM 5209 C CA . GLY A 1 689 ? 24.651 54.011 23.579 1.00 22.94 689 GLY A CA 1
ATOM 5210 C C . GLY A 1 689 ? 26.111 54.424 23.620 1.00 23.32 689 GLY A C 1
ATOM 5211 O O . GLY A 1 689 ? 26.939 53.868 22.896 1.00 23.29 689 GLY A O 1
ATOM 5212 N N . GLU A 1 690 ? 26.417 55.421 24.443 1.00 23.90 690 GLU A N 1
ATOM 5213 C CA . GLU A 1 690 ? 27.772 56.043 24.456 1.00 24.41 690 GLU A CA 1
ATOM 5214 C C . GLU A 1 690 ? 28.518 55.971 25.788 1.00 24.04 690 GLU A C 1
ATOM 5215 O O . GLU A 1 690 ? 29.622 56.561 25.936 1.00 24.29 690 GLU A O 1
ATOM 5221 N N . GLU A 1 691 ? 27.977 55.210 26.741 1.00 23.26 691 GLU A N 1
ATOM 5222 C CA . GLU A 1 691 ? 28.663 55.023 27.998 1.00 22.95 691 GLU A CA 1
ATOM 5223 C C . GLU A 1 691 ? 29.781 53.982 27.816 1.00 22.44 691 GLU A C 1
ATOM 5224 O O . GLU A 1 691 ? 29.779 53.215 26.853 1.00 22.27 691 GLU A O 1
ATOM 5230 N N . MET A 1 692 ? 30.759 54.002 28.702 1.00 22.12 692 MET A N 1
ATOM 5231 C CA . MET A 1 692 ? 31.763 52.938 28.768 1.00 21.70 692 MET A CA 1
ATOM 5232 C C . MET A 1 692 ? 31.872 52.477 30.208 1.00 21.22 692 MET A C 1
ATOM 5233 O O . MET A 1 692 ? 31.854 53.316 31.108 1.00 21.30 692 MET A O 1
ATOM 5238 N N . PRO A 1 693 ? 31.974 51.172 30.442 1.00 20.53 693 PRO A N 1
ATOM 5239 C CA . PRO A 1 693 ? 31.863 50.127 29.418 1.00 20.17 693 PRO A CA 1
ATOM 5240 C C . PRO A 1 693 ? 30.432 49.999 28.923 1.00 19.84 693 PRO A C 1
ATOM 5241 O O . PRO A 1 693 ? 29.512 50.569 29.514 1.00 19.80 693 PRO A O 1
ATOM 5245 N N . ARG A 1 694 ? 30.265 49.314 27.801 1.00 19.58 694 ARG A N 1
ATOM 5246 C CA . ARG A 1 694 ? 28.936 48.983 27.303 1.00 19.32 694 ARG A CA 1
ATOM 5247 C C . ARG A 1 694 ? 28.994 47.609 26.627 1.00 18.94 694 ARG A C 1
ATOM 5248 O O . ARG A 1 694 ? 30.065 47.049 26.448 1.00 18.91 694 ARG A O 1
ATOM 5256 N N . ARG A 1 695 ? 27.830 47.070 26.289 1.00 18.63 695 ARG A N 1
ATOM 5257 C CA . ARG A 1 695 ? 27.707 45.749 25.704 1.00 18.34 695 ARG A CA 1
ATOM 5258 C C . ARG A 1 695 ? 26.257 45.595 25.170 1.00 18.26 695 ARG A C 1
ATOM 5259 O O . ARG A 1 695 ? 25.433 46.553 25.265 1.00 18.41 695 ARG A O 1
ATOM 5267 N N . SER A 1 696 ? 25.928 44.405 24.689 1.00 18.05 696 SER A N 1
ATOM 5268 C CA . SER A 1 696 ? 24.561 44.123 24.257 1.00 17.98 696 SER A CA 1
ATOM 5269 C C . SER A 1 696 ? 23.552 44.279 25.417 1.00 17.89 696 SER A C 1
ATOM 5270 O O . SER A 1 696 ? 23.936 44.231 26.605 1.00 17.81 696 SER A O 1
ATOM 5273 N N . ILE A 1 697 ? 22.281 44.462 25.056 1.00 17.94 697 ILE A N 1
ATOM 5274 C CA . ILE A 1 697 ? 21.201 44.702 26.035 1.00 17.92 697 ILE A CA 1
ATOM 5275 C C . ILE A 1 697 ? 20.333 43.469 26.165 1.00 17.72 697 ILE A C 1
ATOM 5276 O O . ILE A 1 697 ? 19.816 42.957 25.170 1.00 17.70 697 ILE A O 1
ATOM 5281 N N . LEU A 1 698 ? 20.186 42.976 27.410 1.00 17.62 698 LEU A N 1
ATOM 5282 C CA . LEU A 1 698 ? 19.299 41.886 27.704 1.00 17.55 698 LEU A CA 1
ATOM 5283 C C . LEU A 1 698 ? 17.854 42.330 27.493 1.00 17.69 698 LEU A C 1
ATOM 5284 O O . LEU A 1 698 ? 17.515 43.475 27.829 1.00 17.88 698 LEU A O 1
ATOM 5289 N N . PRO A 1 699 ? 16.980 41.421 27.032 1.00 17.64 699 PRO A N 1
ATOM 5290 C CA . PRO A 1 699 ? 15.562 41.816 26.807 1.00 17.85 699 PRO A CA 1
ATOM 5291 C C . PRO A 1 699 ? 14.904 42.446 28.000 1.00 17.98 699 PRO A C 1
ATOM 5292 O O . PRO A 1 699 ? 14.215 43.450 27.849 1.00 18.20 699 PRO A O 1
ATOM 5296 N N . GLU A 1 700 ? 15.155 41.901 29.198 1.00 17.92 700 GLU A N 1
ATOM 5297 C CA . GLU A 1 700 ? 14.539 42.455 30.418 1.00 18.08 700 GLU A CA 1
ATOM 5298 C C . GLU A 1 700 ? 14.760 43.972 30.553 1.00 18.17 700 GLU A C 1
ATOM 5299 O O . GLU A 1 700 ? 13.863 44.721 30.946 1.00 18.33 700 GLU A O 1
ATOM 5305 N N . ARG A 1 701 ? 15.966 44.425 30.188 1.00 18.07 701 ARG A N 1
ATOM 5306 C CA . ARG A 1 701 ? 16.318 45.835 30.311 1.00 18.23 701 ARG A CA 1
ATOM 5307 C C . ARG A 1 701 ? 15.600 46.781 29.314 1.00 18.45 701 ARG A C 1
ATOM 5308 O O . ARG A 1 701 ? 15.643 47.989 29.521 1.00 18.67 701 ARG A O 1
ATOM 5316 N N . LEU A 1 702 ? 14.961 46.229 28.272 1.00 18.40 702 LEU A N 1
ATOM 5317 C CA . LEU A 1 702 ? 14.202 47.003 27.266 1.00 18.73 702 LEU A CA 1
ATOM 5318 C C . LEU A 1 702 ? 12.711 47.044 27.588 1.00 18.89 702 LEU A C 1
ATOM 5319 O O . LEU A 1 702 ? 11.947 47.731 26.903 1.00 19.21 702 LEU A O 1
ATOM 5324 N N . VAL A 1 703 ? 12.285 46.315 28.613 1.00 18.70 703 VAL A N 1
ATOM 5325 C CA . VAL A 1 703 ? 10.882 46.293 28.962 1.00 18.86 703 VAL A CA 1
ATOM 5326 C C . VAL A 1 703 ? 10.326 47.709 29.243 1.00 19.24 703 VAL A C 1
ATOM 5327 O O . VAL A 1 703 ? 9.227 48.016 28.746 1.00 19.54 703 VAL A O 1
ATOM 5331 N N . PRO A 1 704 ? 11.060 48.578 30.002 1.00 19.35 704 PRO A N 1
ATOM 5332 C CA . PRO A 1 704 ? 10.518 49.945 30.175 1.00 19.81 704 PRO A CA 1
ATOM 5333 C C . PRO A 1 704 ? 10.481 50.758 28.879 1.00 20.16 704 PRO A C 1
ATOM 5334 O O . PRO A 1 704 ? 9.619 51.645 28.775 1.00 20.66 704 PRO A O 1
ATOM 5338 N N . SER A 1 705 ? 11.355 50.460 27.912 1.00 20.01 705 SER A N 1
ATOM 5339 C CA . SER A 1 705 ? 11.365 51.155 26.627 1.00 20.33 705 SER A CA 1
ATOM 5340 C C . SER A 1 705 ? 10.231 50.715 25.665 1.00 20.49 705 SER A C 1
ATOM 5341 O O . SER A 1 705 ? 9.677 51.549 24.909 1.00 20.98 705 SER A O 1
ATOM 5344 N N . LEU A 1 706 ? 9.897 49.431 25.682 1.00 20.15 706 LEU A N 1
ATOM 5345 C CA . LEU A 1 706 ? 8.965 48.835 24.727 1.00 20.25 706 LEU A CA 1
ATOM 5346 C C . LEU A 1 706 ? 7.853 48.009 25.445 1.00 20.15 706 LEU A C 1
ATOM 5347 O O . LEU A 1 706 ? 7.596 46.846 25.089 1.00 19.93 706 LEU A O 1
ATOM 5352 N N . PRO A 1 707 ? 7.185 48.614 26.436 1.00 20.36 707 PRO A N 1
ATOM 5353 C CA . PRO A 1 707 ? 6.245 47.829 27.250 1.00 20.30 707 PRO A CA 1
ATOM 5354 C C . PRO A 1 707 ? 5.130 47.183 26.414 1.00 20.51 707 PRO A C 1
ATOM 5355 O O . PRO A 1 707 ? 4.670 46.077 26.735 1.00 20.35 707 PRO A O 1
ATOM 5359 N N . GLY A 1 708 ? 4.721 47.859 25.340 1.00 20.91 708 GLY A N 1
ATOM 5360 C CA . GLY A 1 708 ? 3.679 47.326 24.483 1.00 21.18 708 GLY A CA 1
ATOM 5361 C C . GLY A 1 708 ? 4.137 46.108 23.680 1.00 20.89 708 GLY A C 1
ATOM 5362 O O . GLY A 1 708 ? 3.367 45.197 23.446 1.00 20.92 708 GLY A O 1
ATOM 5363 N N . ILE A 1 709 ? 5.398 46.101 23.245 1.00 20.68 709 ILE A N 1
ATOM 5364 C CA . ILE A 1 709 ? 5.935 44.988 22.486 1.00 20.43 709 ILE A CA 1
ATOM 5365 C C . ILE A 1 709 ? 6.025 43.733 23.366 1.00 20.07 709 ILE A C 1
ATOM 5366 O O . ILE A 1 709 ? 5.600 42.641 22.973 1.00 19.94 709 ILE A O 1
ATOM 5371 N N . PHE A 1 710 ? 6.578 43.902 24.563 1.00 19.96 710 PHE A N 1
ATOM 5372 C CA . PHE A 1 710 ? 6.681 42.803 25.538 1.00 19.74 710 PHE A CA 1
ATOM 5373 C C . PHE A 1 710 ? 5.320 42.310 26.049 1.00 20.15 710 PHE A C 1
ATOM 5374 O O . PHE A 1 710 ? 5.127 41.126 26.331 1.00 19.92 710 PHE A O 1
ATOM 5382 N N . GLY A 1 711 ? 4.376 43.240 26.164 1.00 20.93 711 GLY A N 1
ATOM 5383 C CA . GLY A 1 711 ? 3.056 42.933 26.695 1.00 21.48 711 GLY A CA 1
ATOM 5384 C C . GLY A 1 711 ? 2.874 43.176 28.179 1.00 21.81 711 GLY A C 1
ATOM 5385 O O . GLY A 1 711 ? 3.834 43.216 28.979 1.00 21.42 711 GLY A O 1
ATOM 5386 N N . ALA A 1 712 ? 1.606 43.287 28.551 1.00 22.67 712 ALA A N 1
ATOM 5387 C CA . ALA A 1 712 ? 1.242 43.718 29.884 1.00 23.32 712 ALA A CA 1
ATOM 5388 C C . ALA A 1 712 ? 1.598 42.682 30.944 1.00 23.58 712 ALA A C 1
ATOM 5389 O O . ALA A 1 712 ? 1.963 43.041 32.091 1.00 23.42 712 ALA A O 1
ATOM 5391 N N . GLU A 1 713 ? 1.465 41.414 30.576 1.00 24.37 713 GLU A N 1
ATOM 5392 C CA . GLU A 1 713 ? 1.776 40.310 31.480 1.00 24.95 713 GLU A CA 1
ATOM 5393 C C . GLU A 1 713 ? 3.294 40.276 31.821 1.00 23.73 713 GLU A C 1
ATOM 5394 O O . GLU A 1 713 ? 3.674 40.038 32.965 1.00 23.14 713 GLU A O 1
ATOM 5400 N N . ARG A 1 714 ? 4.136 40.523 30.811 1.00 22.96 714 ARG A N 1
ATOM 5401 C CA . ARG A 1 714 ? 5.582 40.686 31.039 1.00 22.26 714 ARG A CA 1
ATOM 5402 C C . ARG A 1 714 ? 5.917 41.916 31.880 1.00 22.02 714 ARG A C 1
ATOM 5403 O O . ARG A 1 714 ? 6.808 41.856 32.763 1.00 21.52 714 ARG A O 1
ATOM 5411 N N . VAL A 1 715 ? 5.261 43.038 31.594 1.00 22.17 715 VAL A N 1
ATOM 5412 C CA . VAL A 1 715 ? 5.470 44.264 32.394 1.00 22.35 715 VAL A CA 1
ATOM 5413 C C . VAL A 1 715 ? 5.196 43.955 33.885 1.00 22.35 715 VAL A C 1
ATOM 5414 O O . VAL A 1 715 ? 5.962 44.360 34.780 1.00 22.07 715 VAL A O 1
ATOM 5418 N N . GLU A 1 716 ? 4.116 43.214 34.117 1.00 22.61 716 GLU A N 1
ATOM 5419 C CA . GLU A 1 716 ? 3.688 42.863 35.455 1.00 22.84 716 GLU A CA 1
ATOM 5420 C C . GLU A 1 716 ? 4.596 41.843 36.106 1.00 22.02 716 GLU A C 1
ATOM 5421 O O . GLU A 1 716 ? 4.909 42.007 37.274 1.00 22.00 716 GLU A O 1
ATOM 5427 N N . SER A 1 717 ? 5.008 40.804 35.385 1.00 21.33 717 SER A N 1
ATOM 5428 C CA . SER A 1 717 ? 5.947 39.850 35.962 1.00 20.73 717 SER A CA 1
ATOM 5429 C C . SER A 1 717 ? 7.295 40.506 36.346 1.00 20.18 717 SER A C 1
ATOM 5430 O O . SER A 1 717 ? 7.872 40.148 37.364 1.00 19.96 717 SER A O 1
ATOM 5433 N N . GLU A 1 718 ? 7.790 41.425 35.528 1.00 19.87 718 GLU A N 1
ATOM 5434 C CA . GLU A 1 718 ? 8.996 42.181 35.851 1.00 19.56 718 GLU A CA 1
ATOM 5435 C C . GLU A 1 718 ? 8.840 43.090 37.085 1.00 19.73 718 GLU A C 1
ATOM 5436 O O . GLU A 1 718 ? 9.759 43.169 37.887 1.00 19.42 718 GLU A O 1
ATOM 5442 N N . ARG A 1 719 ? 7.684 43.751 37.228 1.00 20.14 719 ARG A N 1
ATOM 5443 C CA . ARG A 1 719 ? 7.438 44.600 38.386 1.00 20.43 719 ARG A CA 1
ATOM 5444 C C . ARG A 1 719 ? 7.610 43.763 39.660 1.00 19.99 719 ARG A C 1
ATOM 5445 O O . ARG A 1 719 ? 8.279 44.220 40.595 1.00 19.97 719 ARG A O 1
ATOM 5453 N N . ILE A 1 720 ? 7.002 42.569 39.675 1.00 19.58 720 ILE A N 1
ATOM 5454 C CA . ILE A 1 720 ? 7.041 41.666 40.827 1.00 19.24 720 ILE A CA 1
ATOM 5455 C C . ILE A 1 720 ? 8.480 41.128 41.044 1.00 18.72 720 ILE A C 1
ATOM 5456 O O . ILE A 1 720 ? 9.001 41.147 42.168 1.00 18.66 720 ILE A O 1
ATOM 5461 N N . ARG A 1 721 ? 9.130 40.702 39.976 1.00 18.30 721 ARG A N 1
ATOM 5462 C CA . ARG A 1 721 ? 10.476 40.115 40.087 1.00 17.92 721 ARG A CA 1
ATOM 5463 C C . ARG A 1 721 ? 11.457 41.141 40.632 1.00 17.88 721 ARG A C 1
ATOM 5464 O O . ARG A 1 721 ? 12.183 40.842 41.586 1.00 17.78 721 ARG A O 1
ATOM 5472 N N . LEU A 1 722 ? 11.431 42.357 40.068 1.00 17.94 722 LEU A N 1
ATOM 5473 C CA . LEU A 1 722 ? 12.324 43.414 40.485 1.00 18.02 722 LEU A CA 1
ATOM 5474 C C . LEU A 1 722 ? 11.971 43.974 41.870 1.00 18.24 722 LEU A C 1
ATOM 5475 O O . LEU A 1 722 ? 12.874 44.381 42.574 1.00 18.23 722 LEU A O 1
ATOM 5480 N N . ALA A 1 723 ? 10.691 43.984 42.257 1.00 18.54 723 ALA A N 1
ATOM 5481 C CA . ALA A 1 723 ? 10.341 44.331 43.652 1.00 18.82 723 ALA A CA 1
ATOM 5482 C C . ALA A 1 723 ? 11.029 43.350 44.604 1.00 18.81 723 ALA A C 1
ATOM 5483 O O . ALA A 1 723 ? 11.437 43.762 45.714 1.00 18.85 723 ALA A O 1
ATOM 5485 N N . ASN A 1 724 ? 11.134 42.076 44.209 1.00 18.85 724 ASN A N 1
ATOM 5486 C CA . ASN A 1 724 ? 11.997 41.094 44.895 1.00 19.04 724 ASN A CA 1
ATOM 5487 C C . ASN A 1 724 ? 11.690 41.002 46.440 1.00 19.63 724 ASN A C 1
ATOM 5488 O O . ASN A 1 724 ? 12.595 41.012 47.275 1.00 19.40 724 ASN A O 1
ATOM 5493 N N . GLU A 1 725 ? 10.402 40.922 46.755 1.00 20.65 725 GLU A N 1
ATOM 5494 C CA . GLU A 1 725 ? 9.916 41.102 48.134 1.00 21.59 725 GLU A CA 1
ATOM 5495 C C . GLU A 1 725 ? 10.399 39.911 48.932 1.00 21.06 725 GLU A C 1
ATOM 5496 O O . GLU A 1 725 ? 10.294 38.784 48.490 1.00 20.90 725 GLU A O 1
ATOM 5502 N N . GLY A 1 726 ? 11.002 40.181 50.081 1.00 20.76 726 GLY A N 1
ATOM 5503 C CA . GLY A 1 726 ? 11.572 39.128 50.959 1.00 20.46 726 GLY A CA 1
ATOM 5504 C C . GLY A 1 726 ? 12.946 38.610 50.457 1.00 19.98 726 GLY A C 1
ATOM 5505 O O . GLY A 1 726 ? 13.524 37.757 51.061 1.00 19.78 726 GLY A O 1
ATOM 5506 N N . GLN A 1 727 ? 13.480 39.113 49.349 1.00 19.61 727 GLN A N 1
ATOM 5507 C CA . GLN A 1 727 ? 14.767 38.598 48.832 1.00 19.35 727 GLN A CA 1
ATOM 5508 C C . GLN A 1 727 ? 14.896 37.061 48.866 1.00 19.20 727 GLN A C 1
ATOM 5509 O O . GLN A 1 727 ? 15.865 36.527 49.430 1.00 19.09 727 GLN A O 1
ATOM 5515 N N . PRO A 1 728 ? 13.936 36.342 48.236 1.00 19.14 728 PRO A N 1
ATOM 5516 C CA . PRO A 1 728 ? 13.892 34.884 48.414 1.00 19.21 728 PRO A CA 1
ATOM 5517 C C . PRO A 1 728 ? 15.110 34.167 47.831 1.00 19.13 728 PRO A C 1
ATOM 5518 O O . PRO A 1 728 ? 15.698 34.641 46.854 1.00 18.94 728 PRO A O 1
ATOM 5522 N N . LEU A 1 729 ? 15.490 33.080 48.482 1.00 19.31 729 LEU A N 1
ATOM 5523 C CA . LEU A 1 729 ? 16.581 32.209 48.038 1.00 19.40 729 LEU A CA 1
ATOM 5524 C C . LEU A 1 729 ? 16.078 30.953 47.292 1.00 19.50 729 LEU A C 1
ATOM 5525 O O . LEU A 1 729 ? 15.004 30.392 47.585 1.00 19.33 729 LEU A O 1
ATOM 5530 N N . ARG A 1 730 ? 16.900 30.501 46.361 1.00 19.73 730 ARG A N 1
ATOM 5531 C CA . ARG A 1 730 ? 16.748 29.218 45.703 1.00 20.03 730 ARG A CA 1
ATOM 5532 C C . ARG A 1 730 ? 18.090 28.463 45.741 1.00 19.68 730 ARG A C 1
ATOM 5533 O O . ARG A 1 730 ? 19.170 29.075 45.650 1.00 19.46 730 ARG A O 1
ATOM 5541 N N . VAL A 1 731 ? 18.009 27.139 45.793 1.00 19.49 731 VAL A N 1
ATOM 5542 C CA . VAL A 1 731 ? 19.173 26.258 45.701 1.00 19.53 731 VAL A CA 1
ATOM 5543 C C . VAL A 1 731 ? 19.115 25.564 44.350 1.00 19.47 731 VAL A C 1
ATOM 5544 O O . VAL A 1 731 ? 18.250 24.778 44.119 1.00 19.35 731 VAL A O 1
ATOM 5548 N N . ARG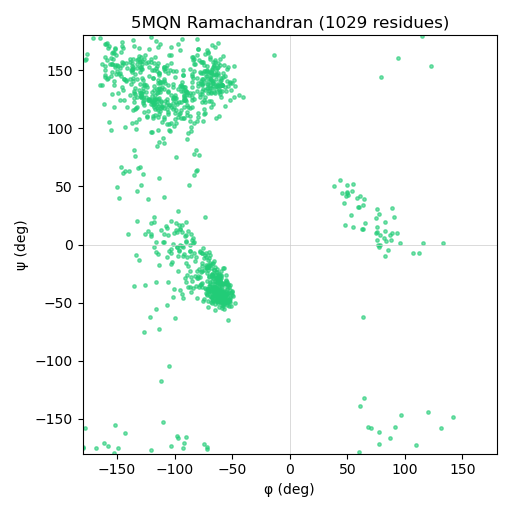 A 1 732 ? 20.007 25.910 43.444 1.00 19.61 732 ARG A N 1
ATOM 5549 C CA . ARG A 1 732 ? 20.088 25.229 42.142 1.00 19.75 732 ARG A CA 1
ATOM 5550 C C . ARG A 1 732 ? 21.479 25.517 41.541 1.00 19.16 732 ARG A C 1
ATOM 5551 O O . ARG A 1 732 ? 21.825 26.660 41.391 1.00 18.79 732 ARG A O 1
ATOM 5559 N N . PRO A 1 733 ? 22.289 24.503 41.251 1.00 18.75 733 PRO A N 1
ATOM 5560 C CA . PRO A 1 733 ? 22.026 23.103 41.583 1.00 18.76 733 PRO A CA 1
ATOM 5561 C C . PRO A 1 733 ? 22.250 22.863 43.075 1.00 18.81 733 PRO A C 1
ATOM 5562 O O . PRO A 1 733 ? 22.477 23.825 43.830 1.00 18.74 733 PRO A O 1
ATOM 5566 N N . VAL A 1 734 ? 22.208 21.590 43.471 1.00 18.87 734 VAL A N 1
ATOM 5567 C CA . VAL A 1 734 ? 22.575 21.163 44.857 1.00 19.02 734 VAL A CA 1
ATOM 5568 C C . VAL A 1 734 ? 23.795 21.928 45.348 1.00 18.93 734 VAL A C 1
ATOM 5569 O O . VAL A 1 734 ? 24.788 22.012 44.641 1.00 18.94 734 VAL A O 1
ATOM 5573 N N . GLY A 1 735 ? 23.679 22.559 46.520 1.00 18.83 735 GLY A N 1
ATOM 5574 C CA . GLY A 1 735 ? 24.763 23.279 47.135 1.00 18.81 735 GLY A CA 1
ATOM 5575 C C . GLY A 1 735 ? 25.026 24.700 46.694 1.00 18.46 735 GLY A C 1
ATOM 5576 O O . GLY A 1 735 ? 25.996 25.279 47.160 1.00 18.59 735 GLY A O 1
ATOM 5577 N N . VAL A 1 736 ? 24.208 25.265 45.794 1.00 18.08 736 VAL A N 1
ATOM 5578 C CA . VAL A 1 736 ? 24.428 26.617 45.285 1.00 17.87 736 VAL A CA 1
ATOM 5579 C C . VAL A 1 736 ? 23.208 27.466 45.622 1.00 17.73 736 VAL A C 1
ATOM 5580 O O . VAL A 1 736 ? 22.165 27.427 44.939 1.00 17.58 736 VAL A O 1
ATOM 5584 N N . THR A 1 737 ? 23.315 28.203 46.720 1.00 17.82 737 THR A N 1
ATOM 5585 C CA . THR A 1 737 ? 22.191 29.042 47.209 1.00 17.73 737 THR A CA 1
ATOM 5586 C C . THR A 1 737 ? 22.289 30.466 46.645 1.00 17.57 737 THR A C 1
ATOM 5587 O O . THR A 1 737 ? 23.336 31.072 46.735 1.00 17.61 737 THR A O 1
ATOM 5591 N N . HIS A 1 738 ? 21.216 30.985 46.042 1.00 17.41 738 HIS A N 1
ATOM 5592 C CA . HIS A 1 738 ? 21.289 32.274 45.368 1.00 17.28 738 HIS A CA 1
ATOM 5593 C C . HIS A 1 738 ? 19.933 33.015 45.333 1.00 17.22 738 HIS A C 1
ATOM 5594 O O . HIS A 1 738 ? 18.908 32.485 45.782 1.00 17.26 738 HIS A O 1
ATOM 5601 N N . SER A 1 739 ? 19.948 34.199 44.715 1.00 17.15 739 SER A N 1
ATOM 5602 C CA . SER A 1 739 ? 18.782 35.046 44.502 1.00 17.26 739 SER A CA 1
ATOM 5603 C C . SER A 1 739 ? 17.712 34.345 43.630 1.00 17.31 739 SER A C 1
ATOM 5604 O O . SER A 1 739 ? 17.936 34.091 42.427 1.00 17.18 739 SER A O 1
ATOM 5607 N N . ALA A 1 740 ? 16.588 33.986 44.234 1.00 17.61 740 ALA A N 1
ATOM 5608 C CA . ALA A 1 740 ? 15.519 33.283 43.473 1.00 17.81 740 ALA A CA 1
ATOM 5609 C C . ALA A 1 740 ? 14.958 34.130 42.323 1.00 18.02 740 ALA A C 1
ATOM 5610 O O . ALA A 1 740 ? 14.548 33.566 41.297 1.00 17.91 740 ALA A O 1
ATOM 5612 N N . ASN A 1 741 ? 14.936 35.454 42.476 1.00 18.44 741 ASN A N 1
ATOM 5613 C CA . ASN A 1 741 ? 14.378 36.321 41.403 1.00 18.86 741 ASN A CA 1
ATOM 5614 C C . ASN A 1 741 ? 15.395 36.748 40.343 1.00 19.17 741 ASN A C 1
ATOM 5615 O O . ASN A 1 741 ? 15.103 37.644 39.547 1.00 19.12 741 ASN A O 1
ATOM 5620 N N . MET A 1 742 ? 16.579 36.126 40.341 1.00 19.71 742 MET A N 1
ATOM 5621 C CA . MET A 1 742 ? 17.570 36.313 39.295 1.00 20.51 742 MET A CA 1
ATOM 5622 C C . MET A 1 742 ? 16.911 36.082 37.947 1.00 21.10 742 MET A C 1
ATOM 5623 O O . MET A 1 742 ? 16.127 35.181 37.787 1.00 21.08 742 MET A O 1
ATOM 5628 N N . SER A 1 743 ? 17.223 36.885 36.969 1.00 22.53 743 SER A N 1
ATOM 5629 C CA . SER A 1 743 ? 16.620 36.606 35.662 1.00 23.46 743 SER A CA 1
ATOM 5630 C C . SER A 1 743 ? 17.185 35.279 35.144 1.00 23.70 743 SER A C 1
ATOM 5631 O O . SER A 1 743 ? 18.369 34.929 35.346 1.00 24.60 743 SER A O 1
ATOM 5634 N N . ASP A 1 744 ? 16.273 34.550 34.539 1.00 24.15 744 ASP A N 1
ATOM 5635 C CA . ASP A 1 744 ? 16.456 33.221 34.090 1.00 24.15 744 ASP A CA 1
ATOM 5636 C C . ASP A 1 744 ? 16.151 33.193 32.576 1.00 23.08 744 ASP A C 1
ATOM 5637 O O . ASP A 1 744 ? 14.984 33.351 32.200 1.00 22.57 744 ASP A O 1
ATOM 5642 N N . PRO A 1 745 ? 17.169 32.899 31.734 1.00 22.60 745 PRO A N 1
ATOM 5643 C CA . PRO A 1 745 ? 16.899 33.023 30.275 1.00 22.23 745 PRO A CA 1
ATOM 5644 C C . PRO A 1 745 ? 15.912 32.005 29.732 1.00 22.20 745 PRO A C 1
ATOM 5645 O O . PRO A 1 745 ? 15.336 32.219 28.643 1.00 21.76 745 PRO A O 1
ATOM 5649 N N . GLU A 1 746 ? 15.658 30.932 30.491 1.00 22.31 746 GLU A N 1
ATOM 5650 C CA . GLU A 1 746 ? 14.576 30.019 30.176 1.00 22.69 746 GLU A CA 1
ATOM 5651 C C . GLU A 1 746 ? 13.212 30.663 30.161 1.00 21.96 746 GLU A C 1
ATOM 5652 O O . GLU A 1 746 ? 12.336 30.191 29.456 1.00 21.88 746 GLU A O 1
ATOM 5658 N N . LYS A 1 747 ? 13.031 31.745 30.917 1.00 21.28 747 LYS A N 1
ATOM 5659 C CA . LYS A 1 747 ? 11.763 32.483 30.956 1.00 20.82 747 LYS A CA 1
ATOM 5660 C C . LYS A 1 747 ? 11.679 33.681 29.978 1.00 19.85 747 LYS A C 1
ATOM 5661 O O . LYS A 1 747 ? 10.735 34.468 30.014 1.00 19.83 747 LYS A O 1
ATOM 5667 N N . TRP A 1 748 ? 12.639 33.779 29.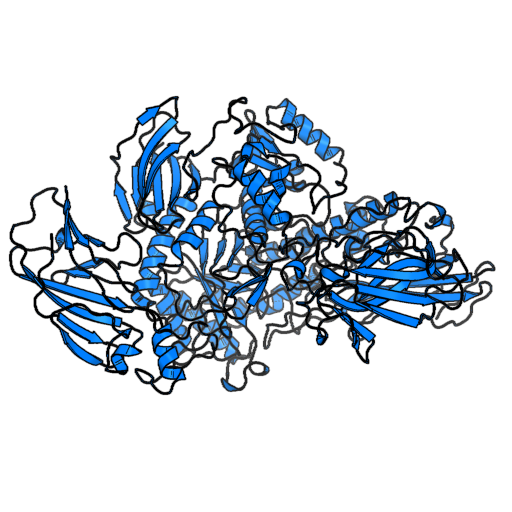065 1.00 18.72 748 TRP A N 1
ATOM 5668 C CA . TRP A 1 748 ? 12.682 34.872 28.090 1.00 18.22 748 TRP A CA 1
ATOM 5669 C C . TRP A 1 748 ? 12.690 34.320 26.667 1.00 17.88 748 TRP A C 1
ATOM 5670 O O . TRP A 1 748 ? 13.397 34.840 25.828 1.00 17.87 748 TRP A O 1
ATOM 5681 N N . VAL A 1 749 ? 11.924 33.269 26.405 1.00 17.56 749 VAL A N 1
ATOM 5682 C CA . VAL A 1 749 ? 11.755 32.764 25.026 1.00 17.42 749 VAL A CA 1
ATOM 5683 C C . VAL A 1 749 ? 10.790 33.694 24.260 1.00 17.46 749 VAL A C 1
ATOM 5684 O O . VAL A 1 749 ? 9.727 34.003 24.746 1.00 17.54 749 VAL A O 1
ATOM 5688 N N . ASN A 1 750 ? 11.163 34.110 23.042 1.00 17.44 750 ASN A N 1
ATOM 5689 C CA . ASN A 1 750 ? 10.281 34.943 22.195 1.00 17.71 750 ASN A CA 1
ATOM 5690 C C . ASN A 1 750 ? 9.704 36.163 22.974 1.00 17.87 750 ASN A C 1
ATOM 5691 O O . ASN A 1 750 ? 8.495 36.404 22.973 1.00 18.10 750 ASN A O 1
ATOM 5696 N N . PRO A 1 751 ? 10.602 36.944 23.633 1.00 17.76 751 PRO A N 1
ATOM 5697 C CA . PRO A 1 751 ? 10.090 37.978 24.518 1.00 17.90 751 PRO A CA 1
ATOM 5698 C C . PRO A 1 751 ? 9.443 39.162 23.815 1.00 18.23 751 PRO A C 1
ATOM 5699 O O . PRO A 1 751 ? 8.683 39.895 24.448 1.00 18.41 751 PRO A O 1
ATOM 5703 N N . LEU A 1 752 ? 9.776 39.394 22.536 1.00 18.33 752 LEU A N 1
ATOM 5704 C CA . LEU A 1 752 ? 9.091 40.440 21.756 1.00 18.70 752 LEU A CA 1
ATOM 5705 C C . LEU A 1 752 ? 7.849 39.943 20.994 1.00 18.93 752 LEU A C 1
ATOM 5706 O O . LEU A 1 752 ? 7.261 40.700 20.214 1.00 19.28 752 LEU A O 1
ATOM 5711 N N . ARG A 1 753 ? 7.437 38.703 21.249 1.00 18.78 753 ARG A N 1
ATOM 5712 C CA . ARG A 1 753 ? 6.188 38.156 20.751 1.00 19.02 753 ARG A CA 1
ATOM 5713 C C . ARG A 1 753 ? 6.101 38.290 19.242 1.00 19.24 753 ARG A C 1
ATOM 5714 O O . ARG A 1 753 ? 5.123 38.801 18.726 1.00 19.61 753 ARG A O 1
ATOM 5722 N N . GLY A 1 754 ? 7.147 37.821 18.572 1.00 19.03 754 GLY A N 1
ATOM 5723 C CA . GLY A 1 754 ? 7.136 37.667 17.113 1.00 19.20 754 GLY A CA 1
ATOM 5724 C C . GLY A 1 754 ? 8.092 38.504 16.302 1.00 19.25 754 GLY A C 1
ATOM 5725 O O . GLY A 1 754 ? 8.085 38.405 15.041 1.00 19.43 754 GLY A O 1
ATOM 5726 N N . TYR A 1 755 ? 8.909 39.306 16.980 1.00 19.14 755 TYR A N 1
ATOM 5727 C CA . TYR A 1 755 ? 10.033 40.002 16.366 1.00 19.15 755 TYR A CA 1
ATOM 5728 C C . TYR A 1 755 ? 11.345 39.532 16.999 1.00 18.76 755 TYR A C 1
ATOM 5729 O O . TYR A 1 755 ? 11.355 39.088 18.150 1.00 18.53 755 TYR A O 1
ATOM 5738 N N . ALA A 1 756 ? 12.422 39.679 16.247 1.00 18.73 756 ALA A N 1
ATOM 5739 C CA . ALA A 1 756 ? 13.775 39.456 16.745 1.00 18.44 756 ALA A CA 1
ATOM 5740 C C . ALA A 1 756 ? 14.534 40.783 16.708 1.00 18.60 756 ALA A C 1
ATOM 5741 O O . ALA A 1 756 ? 14.201 41.677 15.892 1.00 18.92 756 ALA A O 1
ATOM 5743 N N . TYR A 1 757 ? 15.522 40.917 17.578 1.00 18.40 757 TYR A N 1
ATOM 5744 C CA . TYR A 1 757 ? 16.352 42.116 17.655 1.00 18.54 757 TYR A CA 1
ATOM 5745 C C . TYR A 1 757 ? 17.839 41.800 17.841 1.00 18.41 757 TYR A C 1
ATOM 5746 O O . TYR A 1 757 ? 18.172 40.754 18.393 1.00 18.17 757 TYR A O 1
ATOM 5755 N N . ASP A 1 758 ? 18.707 42.678 17.325 1.00 18.76 758 ASP A N 1
ATOM 5756 C CA . ASP A 1 758 ? 20.111 42.705 17.698 1.00 18.84 758 ASP A CA 1
ATOM 5757 C C . ASP A 1 758 ? 20.442 43.983 18.432 1.00 19.19 758 ASP A C 1
ATOM 5758 O O . ASP A 1 758 ? 19.878 45.043 18.127 1.00 19.51 758 ASP A O 1
ATOM 5763 N N . SER A 1 759 ? 21.383 43.900 19.364 1.00 19.30 759 SER A N 1
ATOM 5764 C CA . SER A 1 759 ? 22.046 45.079 19.848 1.00 19.72 759 SER A CA 1
ATOM 5765 C C . SER A 1 759 ? 23.051 45.570 18.792 1.00 20.28 759 SER A C 1
ATOM 5766 O O . SER A 1 759 ? 23.658 44.800 18.062 1.00 20.07 759 SER A O 1
ATOM 5769 N N . PHE A 1 760 ? 23.201 46.882 18.773 1.00 21.15 760 PHE A N 1
ATOM 5770 C CA . PHE A 1 760 ? 23.798 47.633 17.676 1.00 21.95 760 PHE A CA 1
ATOM 5771 C C . PHE A 1 760 ? 24.589 48.791 18.254 1.00 22.19 760 PHE A C 1
ATOM 5772 O O . PHE A 1 760 ? 24.039 49.593 19.016 1.00 22.42 760 PHE A O 1
ATOM 5780 N N . ASN A 1 761 ? 25.876 48.891 17.923 1.00 22.32 761 ASN A N 1
ATOM 5781 C CA . ASN A 1 761 ? 26.747 49.883 18.540 1.00 22.55 761 ASN A CA 1
ATOM 5782 C C . ASN A 1 761 ? 27.067 51.106 17.658 1.00 23.22 761 ASN A C 1
ATOM 5783 O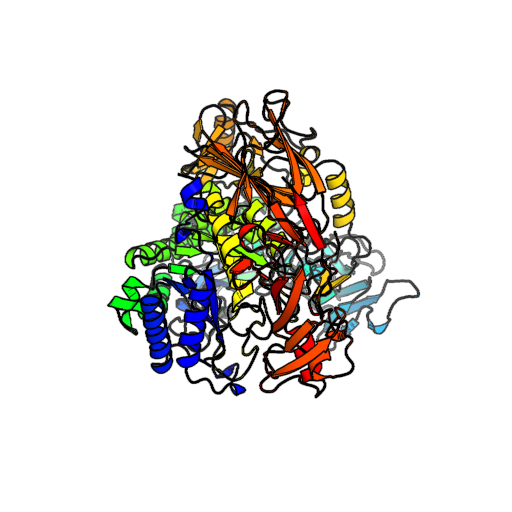 O . ASN A 1 761 ? 26.729 51.157 16.460 1.00 23.41 761 ASN A O 1
ATOM 5788 N N . LYS A 1 762 ? 27.684 52.095 18.293 1.00 23.73 762 LYS A N 1
ATOM 5789 C CA . LYS A 1 762 ? 28.157 53.321 17.625 1.00 24.46 762 LYS A CA 1
ATOM 5790 C C . LYS A 1 762 ? 29.039 53.027 16.420 1.00 24.68 762 LYS A C 1
ATOM 5791 O O . LYS A 1 762 ? 28.852 53.625 15.346 1.00 25.10 762 LYS A O 1
ATOM 5797 N N . ASP A 1 763 ? 30.005 52.133 16.585 1.00 24.61 763 ASP A N 1
ATOM 5798 C CA . ASP A 1 763 ? 30.874 51.713 15.475 1.00 24.92 763 ASP A CA 1
ATOM 5799 C C . ASP A 1 763 ? 30.052 51.282 14.243 1.00 25.01 763 ASP A C 1
ATOM 5800 O O . ASP A 1 763 ? 30.280 51.784 13.111 1.00 25.39 763 ASP A O 1
ATOM 5805 N N . ALA A 1 764 ? 29.114 50.368 14.446 1.00 24.68 764 ALA A N 1
ATOM 5806 C CA . ALA A 1 764 ? 28.327 49.855 13.345 1.00 24.85 764 ALA A CA 1
ATOM 5807 C C . ALA A 1 764 ? 27.447 50.938 12.701 1.00 25.43 764 ALA A C 1
ATOM 5808 O O . ALA A 1 764 ? 27.355 51.009 11.462 1.00 25.61 764 ALA A O 1
ATOM 5810 N N . LEU A 1 765 ? 26.841 51.775 13.543 1.00 25.72 765 LEU A N 1
ATOM 5811 C CA . LEU A 1 765 ? 26.037 52.927 13.103 1.00 26.38 765 LEU A CA 1
ATOM 5812 C C . LEU A 1 765 ? 26.816 53.873 12.177 1.00 27.14 765 LEU A C 1
ATOM 5813 O O . LEU A 1 765 ? 26.320 54.246 11.130 1.00 27.50 765 LEU A O 1
ATOM 5818 N N . LEU A 1 766 ? 28.025 54.238 12.574 1.00 27.56 766 LEU A N 1
ATOM 5819 C CA . LEU A 1 766 ? 28.812 55.249 11.858 1.00 28.51 766 LEU A CA 1
ATOM 5820 C C . LEU A 1 766 ? 29.619 54.699 10.695 1.00 28.62 766 LEU A C 1
ATOM 5821 O O . LEU A 1 766 ? 29.716 55.340 9.643 1.00 29.19 766 LEU A O 1
ATOM 5826 N N . ARG A 1 767 ? 30.219 53.530 10.883 1.00 28.25 767 ARG A N 1
ATOM 5827 C CA . ARG A 1 767 ? 31.126 52.939 9.877 1.00 28.38 767 ARG A CA 1
ATOM 5828 C C . ARG A 1 767 ? 30.415 52.064 8.861 1.00 28.18 767 ARG A C 1
ATOM 5829 O O . ARG A 1 767 ? 30.901 51.912 7.747 1.00 28.28 767 ARG A O 1
ATOM 5837 N N . LEU A 1 768 ? 29.275 51.478 9.220 1.00 27.73 768 LEU A N 1
ATOM 5838 C CA . LEU A 1 768 ? 28.688 50.399 8.404 1.00 27.81 768 LEU A CA 1
ATOM 5839 C C . LEU A 1 768 ? 27.246 50.608 7.958 1.00 28.06 768 LEU A C 1
ATOM 5840 O O . LEU A 1 768 ? 26.892 50.167 6.885 1.00 27.81 768 LEU A O 1
ATOM 5845 N N . ALA A 1 769 ? 26.414 51.227 8.777 1.00 28.51 769 ALA A N 1
ATOM 5846 C CA . ALA A 1 769 ? 24.985 51.321 8.436 1.00 29.25 769 ALA A CA 1
ATOM 5847 C C . ALA A 1 769 ? 24.746 52.153 7.166 1.00 30.65 769 ALA A C 1
ATOM 5848 O O . ALA A 1 769 ? 25.311 53.231 7.035 1.00 30.31 769 ALA A O 1
ATOM 5850 N N . LYS A 1 770 ? 23.861 51.646 6.310 1.00 32.08 770 LYS A N 1
ATOM 5851 C CA . LYS A 1 770 ? 23.356 52.338 5.144 1.00 34.38 770 LYS A CA 1
ATOM 5852 C C . LYS A 1 770 ? 21.843 52.202 5.117 1.00 34.94 770 LYS A C 1
ATOM 5853 O O . LYS A 1 770 ? 21.317 51.214 5.611 1.00 34.96 770 LYS A O 1
ATOM 5859 N N . ALA A 1 771 ? 21.154 53.173 4.530 1.00 35.46 771 ALA A N 1
ATOM 5860 C CA . ALA A 1 771 ? 19.707 53.097 4.322 1.00 36.02 771 ALA A CA 1
ATOM 5861 C C . ALA A 1 771 ? 19.422 52.602 2.902 1.00 36.95 771 ALA A C 1
ATOM 5862 O O . ALA A 1 771 ? 19.919 53.175 1.946 1.00 36.78 771 ALA A O 1
ATOM 5864 N N . GLU A 1 772 ? 18.679 51.502 2.780 1.00 37.40 772 GLU A N 1
ATOM 5865 C CA . GLU A 1 772 ? 18.256 50.973 1.484 1.00 38.66 772 GLU A CA 1
ATOM 5866 C C . GLU A 1 772 ? 16.777 50.623 1.573 1.00 38.41 772 GLU A C 1
ATOM 5867 O O . GLU A 1 772 ? 16.367 49.774 2.395 1.00 37.09 772 GLU A O 1
ATOM 5873 N N . ASN A 1 773 ? 15.962 51.307 0.776 1.00 37.99 773 ASN A N 1
ATOM 5874 C CA . ASN A 1 773 ? 14.552 50.975 0.699 1.00 37.93 773 ASN A CA 1
ATOM 5875 C C . ASN A 1 773 ? 13.844 51.060 2.070 1.00 35.88 773 ASN A C 1
ATOM 5876 O O . ASN A 1 773 ? 13.010 50.231 2.414 1.00 35.01 773 ASN A O 1
ATOM 5881 N N . GLY A 1 774 ? 14.184 52.073 2.852 1.00 34.55 774 GLY A N 1
ATOM 5882 C CA . GLY A 1 774 ? 13.549 52.267 4.148 1.00 33.42 774 GLY A CA 1
ATOM 5883 C C . GLY A 1 774 ? 14.012 51.327 5.261 1.00 31.89 774 GLY A C 1
ATOM 5884 O O . GLY A 1 774 ? 13.388 51.314 6.325 1.00 31.55 774 GLY A O 1
ATOM 5885 N N . ARG A 1 775 ? 15.086 50.561 5.039 1.00 30.58 775 ARG A N 1
ATOM 5886 C CA . ARG A 1 775 ? 15.689 49.717 6.098 1.00 29.53 775 ARG A CA 1
ATOM 5887 C C . ARG A 1 775 ? 17.165 50.082 6.303 1.00 29.23 775 ARG A C 1
ATOM 5888 O O . ARG A 1 775 ? 17.827 50.608 5.379 1.00 29.33 775 ARG A O 1
ATOM 5896 N N . MET A 1 776 ? 17.656 49.852 7.522 1.00 28.37 776 MET A N 1
ATOM 5897 C CA . MET A 1 776 ? 19.058 50.051 7.855 1.00 28.04 776 MET A CA 1
ATOM 5898 C C . MET A 1 776 ? 19.799 48.752 7.557 1.00 27.47 776 MET A C 1
ATOM 5899 O O . MET A 1 776 ? 19.495 47.733 8.188 1.00 26.91 776 MET A O 1
ATOM 5904 N N . THR A 1 777 ? 20.763 48.784 6.640 1.00 27.30 777 THR A N 1
ATOM 5905 C CA . THR A 1 777 ? 21.472 47.594 6.227 1.00 27.11 777 THR A CA 1
ATOM 5906 C C . THR A 1 777 ? 22.934 47.648 6.620 1.00 27.12 777 THR A C 1
ATOM 5907 O O . THR A 1 777 ? 23.498 48.731 6.849 1.00 27.36 777 THR A O 1
ATOM 5911 N N . LEU A 1 778 ? 23.530 46.464 6.735 1.00 26.75 778 LEU A N 1
ATOM 5912 C CA . LEU A 1 778 ? 24.930 46.307 7.107 1.00 26.84 778 LEU A CA 1
ATOM 5913 C C . LEU A 1 778 ? 25.518 45.234 6.207 1.00 26.79 778 LEU A C 1
ATOM 5914 O O . LEU A 1 778 ? 24.787 44.294 5.830 1.00 26.67 778 LEU A O 1
ATOM 5919 N N . PRO A 1 779 ? 26.821 45.334 5.867 1.00 27.03 779 PRO A N 1
ATOM 5920 C CA . PRO A 1 779 ? 27.414 44.243 5.085 1.00 26.99 779 PRO A CA 1
ATOM 5921 C C . PRO A 1 779 ? 27.215 42.874 5.772 1.00 26.49 779 PRO A C 1
ATOM 5922 O O . PRO A 1 779 ? 27.297 42.775 7.021 1.00 26.01 779 PRO A O 1
ATOM 5926 N N . GLY A 1 780 ? 26.936 41.851 4.951 1.00 26.23 780 GLY A N 1
ATOM 5927 C CA . GLY A 1 780 ? 26.735 40.475 5.428 1.00 25.78 780 GLY A CA 1
ATOM 5928 C C . GLY A 1 780 ? 25.282 40.064 5.670 1.00 25.49 780 GLY A C 1
ATOM 5929 O O . GLY A 1 780 ? 25.031 38.932 6.121 1.00 25.59 780 GLY A O 1
ATOM 5930 N N . GLY A 1 781 ? 24.337 40.969 5.406 1.00 25.26 781 GLY A N 1
ATOM 5931 C CA . GLY A 1 781 ? 22.903 40.639 5.351 1.00 24.93 781 GLY A CA 1
ATOM 5932 C C . GLY A 1 781 ? 21.957 41.180 6.411 1.00 24.41 781 GLY A C 1
ATOM 5933 O O . GLY A 1 781 ? 20.730 41.025 6.267 1.00 24.34 781 GLY A O 1
ATOM 5934 N N . ALA A 1 782 ? 22.488 41.821 7.452 1.00 23.89 782 ALA A N 1
ATOM 5935 C CA . ALA A 1 782 ? 21.638 42.494 8.421 1.00 23.72 782 ALA A CA 1
ATOM 5936 C C . ALA A 1 782 ? 20.786 43.542 7.734 1.00 24.02 782 ALA A C 1
ATOM 5937 O O . ALA A 1 782 ? 21.281 44.263 6.814 1.00 24.43 782 ALA A O 1
ATOM 5939 N N . SER A 1 783 ? 19.506 43.595 8.116 1.00 23.66 783 SER A N 1
ATOM 5940 C CA . SER A 1 783 ? 18.566 44.570 7.552 1.00 23.93 783 SER A CA 1
ATOM 5941 C C . SER A 1 783 ? 17.391 44.809 8.517 1.00 23.70 783 SER A C 1
ATOM 5942 O O . SER A 1 783 ? 16.506 43.976 8.643 1.00 23.45 783 SER A O 1
ATOM 5945 N N . TYR A 1 784 ? 17.422 45.959 9.172 1.00 23.74 784 TYR A N 1
ATOM 5946 C CA . TYR A 1 784 ? 16.496 46.341 10.233 1.00 23.78 784 TYR A CA 1
ATOM 5947 C C . TYR A 1 784 ? 15.506 47.432 9.763 1.00 24.47 784 TYR A C 1
ATOM 5948 O O . TYR A 1 784 ? 15.901 48.359 9.072 1.00 25.18 784 TYR A O 1
ATOM 5957 N N . LYS A 1 785 ? 14.249 47.337 10.133 1.00 24.65 785 LYS A N 1
ATOM 5958 C CA . LYS A 1 785 ? 13.265 48.382 9.867 1.00 25.31 785 LYS A CA 1
ATOM 5959 C C . LYS A 1 785 ? 13.181 49.385 11.006 1.00 25.47 785 LYS A C 1
ATOM 5960 O O . LYS A 1 785 ? 12.799 50.544 10.779 1.00 26.05 785 LYS A O 1
ATOM 5966 N N . VAL A 1 786 ? 13.479 48.925 12.236 1.00 24.88 786 VAL A N 1
ATOM 5967 C CA . VAL A 1 786 ? 13.300 49.712 13.450 1.00 24.91 786 VAL A CA 1
ATOM 5968 C C . VAL A 1 786 ? 14.653 49.929 14.131 1.00 24.48 786 VAL A C 1
ATOM 5969 O O . VAL A 1 786 ? 15.407 48.997 14.283 1.00 24.00 786 VAL A O 1
ATOM 5973 N N . LEU A 1 787 ? 14.936 51.164 14.536 1.00 24.70 787 LEU A N 1
ATOM 5974 C CA . LEU A 1 787 ? 16.100 51.479 15.373 1.00 24.44 787 LEU A CA 1
ATOM 5975 C C . LEU A 1 787 ? 15.603 52.068 16.675 1.00 24.27 787 LEU A C 1
ATOM 5976 O O . LEU A 1 787 ? 15.068 53.185 16.697 1.00 24.58 787 LEU A O 1
ATOM 5981 N N . VAL A 1 788 ? 15.762 51.300 17.757 1.00 23.56 788 VAL A N 1
ATOM 5982 C CA . VAL A 1 788 ? 15.360 51.726 19.072 1.00 23.44 788 VAL A CA 1
ATOM 5983 C C . VAL A 1 788 ? 16.531 52.447 19.750 1.00 23.33 788 VAL A C 1
ATOM 5984 O O . VAL A 1 788 ? 17.630 51.917 19.823 1.00 22.83 788 VAL A O 1
ATOM 5988 N N . LEU A 1 789 ? 16.234 53.618 20.299 1.00 23.69 789 LEU A N 1
ATOM 5989 C CA . LEU A 1 789 ? 17.171 54.416 21.091 1.00 23.82 789 LEU A CA 1
ATOM 5990 C C . LEU A 1 789 ? 16.698 54.371 22.522 1.00 23.52 789 LEU A C 1
ATOM 5991 O O . LEU A 1 789 ? 15.861 55.176 22.933 1.00 23.74 789 LEU A O 1
ATOM 5996 N N . PRO A 1 790 ? 17.198 53.413 23.299 1.00 22.97 790 PRO A N 1
ATOM 5997 C CA . PRO A 1 790 ? 16.516 53.174 24.581 1.00 22.81 790 PRO A CA 1
ATOM 5998 C C . PRO A 1 790 ? 16.540 54.302 25.627 1.00 23.04 790 PRO A C 1
ATOM 5999 O O . PRO A 1 790 ? 17.470 55.149 25.638 1.00 23.23 790 PRO A O 1
ATOM 6003 N N . LEU A 1 791 ? 15.555 54.246 26.526 1.00 22.95 791 LEU A N 1
ATOM 6004 C CA . LEU A 1 791 ? 15.496 55.119 27.690 1.00 23.12 791 LEU A CA 1
ATOM 6005 C C . LEU A 1 791 ? 16.777 54.918 28.520 1.00 22.77 791 LEU A C 1
ATOM 6006 O O . LEU A 1 791 ? 17.488 53.932 28.335 1.00 22.34 791 LEU A O 1
ATOM 6011 N N . PRO A 1 792 ? 17.080 55.871 29.417 1.00 22.95 792 PRO A N 1
ATOM 6012 C CA . PRO A 1 792 ? 18.108 55.651 30.438 1.00 22.62 792 PRO A CA 1
ATOM 6013 C C . PRO A 1 792 ? 17.838 54.327 31.155 1.00 22.04 792 PRO A C 1
ATOM 6014 O O . PRO A 1 792 ? 16.677 53.991 31.440 1.00 22.11 792 PRO A O 1
ATOM 6018 N N . ARG A 1 793 ? 18.904 53.587 31.421 1.00 21.59 793 ARG A N 1
ATOM 6019 C CA . ARG A 1 793 ? 18.845 52.197 31.897 1.00 21.11 793 ARG A CA 1
ATOM 6020 C C . ARG A 1 793 ? 20.048 51.934 32.856 1.00 20.96 793 ARG A C 1
ATOM 6021 O O . ARG A 1 793 ? 20.962 52.743 32.916 1.00 21.04 793 ARG A O 1
ATOM 6029 N N . PRO A 1 794 ? 20.026 50.838 33.630 1.00 20.71 794 PRO A N 1
ATOM 6030 C CA . PRO A 1 794 ? 21.097 50.626 34.618 1.00 20.72 794 PRO A CA 1
ATOM 6031 C C . PRO A 1 794 ? 22.549 50.769 34.106 1.00 20.93 794 PRO A C 1
ATOM 6032 O O . PRO A 1 794 ? 23.393 51.394 34.775 1.00 20.94 794 PRO A O 1
ATOM 6036 N N . MET A 1 795 ? 22.819 50.262 32.904 1.00 21.04 795 MET A N 1
ATOM 6037 C CA . MET A 1 795 ? 24.147 50.362 32.297 1.00 21.39 795 MET A CA 1
ATOM 6038 C C . MET A 1 795 ? 24.419 51.687 31.587 1.00 21.86 795 MET A C 1
ATOM 6039 O O . MET A 1 795 ? 25.538 51.906 31.135 1.00 21.94 795 MET A O 1
ATOM 6044 N N . ASN A 1 796 ? 23.403 52.543 31.464 1.00 22.29 796 ASN A N 1
ATOM 6045 C CA . ASN A 1 796 ? 23.539 53.883 30.855 1.00 22.97 796 ASN A CA 1
ATOM 6046 C C . ASN A 1 796 ? 22.581 54.845 31.569 1.00 23.49 796 ASN A C 1
ATOM 6047 O O . ASN A 1 796 ? 21.557 55.293 31.010 1.00 23.51 796 ASN A O 1
ATOM 6052 N N . PRO A 1 797 ? 22.860 55.101 32.843 1.00 24.01 797 PRO A N 1
ATOM 6053 C CA . PRO A 1 797 ? 21.898 55.841 33.693 1.00 24.68 797 PRO A CA 1
ATOM 6054 C C . PRO A 1 797 ? 21.833 57.358 33.487 1.00 25.82 797 PRO A C 1
ATOM 6055 O O . PRO A 1 797 ? 20.833 57.958 33.876 1.00 26.24 797 PRO A O 1
ATOM 6059 N N . ASP A 1 798 ? 22.897 57.979 32.961 1.00 26.96 798 ASP A N 1
ATOM 6060 C CA . ASP A 1 798 ? 22.956 59.447 32.852 1.00 28.20 798 ASP A CA 1
ATOM 6061 C C . ASP A 1 798 ? 21.806 60.038 32.030 1.00 29.23 798 ASP A C 1
ATOM 6062 O O . ASP A 1 798 ? 21.159 60.952 32.509 1.00 29.48 798 ASP A O 1
ATOM 6067 N N . PRO A 1 799 ? 21.553 59.582 30.799 1.00 30.27 799 PRO A N 1
ATOM 6068 C CA . PRO A 1 799 ? 22.430 58.742 30.002 1.00 30.62 799 PRO A CA 1
ATOM 6069 C C . PRO A 1 799 ? 23.531 59.556 29.334 1.00 31.57 799 PRO A C 1
ATOM 6070 O O . PRO A 1 799 ? 23.455 60.791 29.291 1.00 32.06 799 PRO A O 1
ATOM 6074 N N . ALA A 1 800 ? 24.525 58.867 28.772 1.00 32.00 800 ALA A N 1
ATOM 6075 C CA . ALA A 1 800 ? 25.657 59.547 28.167 1.00 32.92 800 ALA A CA 1
ATOM 6076 C C . ALA A 1 800 ? 25.142 60.264 26.908 1.00 33.86 800 ALA A C 1
ATOM 6077 O O . ALA A 1 800 ? 24.404 59.663 26.120 1.00 33.25 800 ALA A O 1
ATOM 6079 N N . ALA A 1 801 ? 25.483 61.551 26.763 1.00 34.87 801 ALA A N 1
ATOM 6080 C CA . ALA A 1 801 ? 24.976 62.369 25.650 1.00 36.10 801 ALA A CA 1
ATOM 6081 C C . ALA A 1 801 ? 25.383 61.780 24.290 1.00 36.31 801 ALA A C 1
ATOM 6082 O O . ALA A 1 801 ? 26.495 61.240 24.127 1.00 35.97 801 ALA A O 1
ATOM 6084 N N . LEU A 1 802 ? 24.459 61.860 23.339 1.00 37.01 802 LEU A N 1
ATOM 6085 C CA . LEU A 1 802 ? 24.723 61.425 21.956 1.00 37.53 802 LEU A CA 1
ATOM 6086 C C . LEU A 1 802 ? 25.691 62.401 21.287 1.00 37.70 802 LEU A C 1
ATOM 6087 O O . LEU A 1 802 ? 25.493 63.610 21.337 1.00 38.41 802 LEU A O 1
ATOM 6092 N N . SER A 1 803 ? 26.719 61.868 20.647 1.00 37.30 803 SER A N 1
ATOM 6093 C CA . SER A 1 803 ? 27.702 62.685 19.966 1.00 37.63 803 SER A CA 1
ATOM 6094 C C . SER A 1 803 ? 27.070 63.287 18.697 1.00 38.23 803 SER A C 1
ATOM 6095 O O . SER A 1 803 ? 26.105 62.712 18.138 1.00 38.05 803 SER A O 1
ATOM 6098 N N . PRO A 1 804 ? 27.585 64.454 18.244 1.00 38.42 804 PRO A N 1
ATOM 6099 C CA . PRO A 1 804 ? 27.025 65.066 17.026 1.00 38.62 804 PRO A CA 1
ATOM 6100 C C . PRO A 1 804 ? 26.914 64.114 15.819 1.00 38.00 804 PRO A C 1
ATOM 6101 O O . PRO A 1 804 ? 25.910 64.147 15.097 1.00 38.08 804 PRO A O 1
ATOM 6105 N N . GLU A 1 805 ? 27.924 63.272 15.627 1.00 37.48 805 GLU A N 1
ATOM 6106 C CA . GLU A 1 805 ? 27.987 62.332 14.489 1.00 37.42 805 GLU A CA 1
ATOM 6107 C C . GLU A 1 805 ? 26.893 61.266 14.590 1.00 36.15 805 GLU A C 1
ATOM 6108 O O . GLU A 1 805 ? 26.338 60.831 13.590 1.00 35.10 805 GLU A O 1
ATOM 6114 N N . VAL A 1 806 ? 26.597 60.831 15.814 1.00 35.49 806 VAL A N 1
ATOM 6115 C CA . VAL A 1 806 ? 25.496 59.895 16.020 1.00 35.16 806 VAL A CA 1
ATOM 6116 C C . VAL A 1 806 ? 24.136 60.548 15.767 1.00 35.90 806 VAL A C 1
ATOM 6117 O O . VAL A 1 806 ? 23.293 59.955 15.097 1.00 35.65 806 VAL A O 1
ATOM 6121 N N . LYS A 1 807 ? 23.917 61.759 16.272 1.00 37.10 807 LYS A N 1
ATOM 6122 C CA . LYS A 1 807 ? 22.639 62.433 16.018 1.00 38.47 807 LYS A CA 1
ATOM 6123 C C . LYS A 1 807 ? 22.423 62.638 14.523 1.00 38.82 807 LYS A C 1
ATOM 6124 O O . LYS A 1 807 ? 21.326 62.435 14.018 1.00 38.84 807 LYS A O 1
ATOM 6130 N N . GLN A 1 808 ? 23.481 63.016 13.823 1.00 39.49 808 GLN A N 1
ATOM 6131 C CA . GLN A 1 808 ? 23.401 63.274 12.399 1.00 40.86 808 GLN A CA 1
ATOM 6132 C C . GLN A 1 808 ? 23.000 62.018 11.626 1.00 39.43 808 GLN A C 1
ATOM 6133 O O . GLN A 1 808 ? 22.077 62.057 10.803 1.00 38.86 808 GLN A O 1
ATOM 6139 N N . LYS A 1 809 ? 23.695 60.915 11.898 1.00 38.06 809 LYS A N 1
ATOM 6140 C CA . LYS A 1 809 ? 23.375 59.636 11.270 1.00 37.58 809 LYS A CA 1
ATOM 6141 C C . LYS A 1 809 ? 21.958 59.141 11.609 1.00 37.12 809 LYS A C 1
ATOM 6142 O O . LYS A 1 809 ? 21.271 58.615 10.743 1.00 36.62 809 LYS A O 1
ATOM 6148 N N . ILE A 1 810 ? 21.518 59.311 12.857 1.00 37.35 810 ILE A N 1
ATOM 6149 C CA . ILE A 1 810 ? 20.143 58.930 13.238 1.00 37.53 810 ILE A CA 1
ATOM 6150 C C . ILE A 1 810 ? 19.139 59.691 12.382 1.00 38.37 810 ILE A C 1
ATOM 6151 O O . ILE A 1 810 ? 18.279 59.091 11.772 1.00 37.73 810 ILE A O 1
ATOM 6156 N N . ASN A 1 811 ? 19.259 61.018 12.376 1.00 39.92 811 ASN A N 1
ATOM 6157 C CA . ASN A 1 811 ? 18.416 61.879 11.530 1.00 40.99 811 ASN A CA 1
ATOM 6158 C C . ASN A 1 811 ? 18.460 61.479 10.062 1.00 40.28 811 ASN A C 1
ATOM 6159 O O . ASN A 1 811 ? 17.420 61.401 9.445 1.00 40.16 811 ASN A O 1
ATOM 6164 N N . GLU A 1 812 ? 19.632 61.152 9.540 1.00 40.04 812 GLU A N 1
ATOM 6165 C CA . GLU A 1 812 ? 19.733 60.653 8.147 1.00 40.58 812 GLU A CA 1
ATOM 6166 C C . GLU A 1 812 ? 18.945 59.366 7.930 1.00 38.86 812 GLU A C 1
ATOM 6167 O O . GLU A 1 812 ? 18.222 59.233 6.955 1.00 37.81 812 GLU A O 1
ATOM 6173 N N . LEU A 1 813 ? 19.093 58.418 8.850 1.00 37.57 813 LEU A N 1
ATOM 6174 C CA . LEU A 1 813 ? 18.330 57.192 8.783 1.00 36.91 813 LEU A CA 1
ATOM 6175 C C . LEU A 1 813 ? 16.829 57.466 8.899 1.00 37.59 813 LEU A C 1
ATOM 6176 O O . LEU A 1 813 ? 16.049 56.918 8.125 1.00 37.74 813 LEU A O 1
ATOM 6181 N N . LYS A 1 814 ? 16.442 58.324 9.831 1.00 38.63 814 LYS A N 1
ATOM 6182 C CA . LYS A 1 814 ? 15.057 58.730 10.017 1.00 40.54 814 LYS A CA 1
ATOM 6183 C C . LYS A 1 814 ? 14.444 59.291 8.710 1.00 41.70 814 LYS A C 1
ATOM 6184 O O . LYS A 1 814 ? 13.400 58.815 8.265 1.00 40.74 814 LYS A O 1
ATOM 6190 N N . GLU A 1 815 ? 15.112 60.257 8.085 1.00 42.91 815 GLU A N 1
ATOM 6191 C CA . GLU A 1 815 ? 14.611 60.833 6.810 1.00 44.26 815 GLU A CA 1
ATOM 6192 C C . GLU A 1 815 ? 14.515 59.789 5.680 1.00 43.11 815 GLU A C 1
ATOM 6193 O O . GLU A 1 815 ? 13.685 59.932 4.773 1.00 43.43 815 GLU A O 1
ATOM 6199 N N . ALA A 1 816 ? 15.359 58.749 5.712 1.00 41.04 816 ALA A N 1
ATOM 6200 C CA . ALA A 1 816 ? 15.302 57.689 4.694 1.00 39.87 816 ALA A CA 1
ATOM 6201 C C . ALA A 1 816 ? 14.267 56.580 4.967 1.00 38.65 816 ALA A C 1
ATOM 6202 O O . ALA A 1 816 ? 14.212 55.610 4.213 1.00 38.44 816 ALA A O 1
ATOM 6204 N N . GLY A 1 817 ? 13.450 56.716 6.015 1.00 37.82 817 GLY A N 1
ATOM 6205 C CA . GLY A 1 817 ? 12.343 55.782 6.288 1.00 37.20 817 GLY A CA 1
ATOM 6206 C C . GLY A 1 817 ? 12.505 54.800 7.450 1.00 36.10 817 GLY A C 1
ATOM 6207 O O . GLY A 1 817 ? 11.554 54.081 7.788 1.00 35.44 817 GLY A O 1
ATOM 6208 N N . ILE A 1 818 ? 13.691 54.745 8.060 1.00 35.37 818 ILE A N 1
ATOM 6209 C CA . ILE A 1 818 ? 13.913 53.840 9.213 1.00 34.36 818 ILE A CA 1
ATOM 6210 C C . ILE A 1 818 ? 12.988 54.325 10.344 1.00 34.07 818 ILE A C 1
ATOM 6211 O O . ILE A 1 818 ? 12.916 55.525 10.604 1.00 34.03 818 ILE A O 1
ATOM 6216 N N . LEU A 1 819 ? 12.271 53.398 10.992 1.00 33.68 819 LEU A N 1
ATOM 6217 C CA A LEU A 1 819 ? 11.369 53.744 12.104 0.50 33.78 819 LEU A CA 1
ATOM 6218 C CA B LEU A 1 819 ? 11.369 53.762 12.101 0.50 33.70 819 LEU A CA 1
ATOM 6219 C C . LEU A 1 819 ? 12.148 53.935 13.408 1.00 33.47 819 LEU A C 1
ATOM 6220 O O . LEU A 1 819 ? 12.797 52.992 13.882 1.00 32.96 819 LEU A O 1
ATOM 6229 N N . ILE A 1 820 ? 12.077 55.139 13.988 1.00 33.61 820 ILE A N 1
ATOM 6230 C CA . ILE A 1 820 ? 12.716 55.457 15.259 1.00 33.32 820 ILE A CA 1
ATOM 6231 C C . ILE A 1 820 ? 11.560 55.719 16.214 1.00 32.95 820 ILE A C 1
ATOM 6232 O O . ILE A 1 820 ? 11.104 56.833 16.343 1.00 33.09 820 ILE A O 1
ATOM 6237 N N . PRO A 1 821 ? 11.053 54.673 16.857 1.00 32.16 821 PRO A N 1
ATOM 6238 C CA . PRO A 1 821 ? 9.863 54.874 17.640 1.00 32.02 821 PRO A CA 1
ATOM 6239 C C . PRO A 1 821 ? 10.101 55.750 18.864 1.00 31.84 821 PRO A C 1
ATOM 6240 O O . PRO A 1 821 ? 11.203 55.780 19.449 1.00 30.97 821 PRO A O 1
ATOM 6244 N N . SER A 1 822 ? 9.045 56.452 19.249 1.00 32.06 822 SER A N 1
ATOM 6245 C CA . SER A 1 822 ? 9.066 57.299 20.425 1.00 32.04 822 SER A CA 1
ATOM 6246 C C . SER A 1 822 ? 8.747 56.449 21.648 1.00 30.99 822 SER A C 1
ATOM 6247 O O . SER A 1 822 ? 7.819 55.635 21.627 1.00 30.46 822 SER A O 1
ATOM 6250 N N . LEU A 1 823 ? 9.514 56.646 22.720 1.00 30.44 823 LEU A N 1
ATOM 6251 C CA . LEU A 1 823 ? 9.481 55.754 23.876 1.00 29.66 823 LEU A CA 1
ATOM 6252 C C . LEU A 1 823 ? 8.926 56.421 25.134 1.00 29.73 823 LEU A C 1
ATOM 6253 O O . LEU A 1 823 ? 9.165 57.604 25.318 1.00 30.35 823 LEU A O 1
ATOM 6258 N N . PRO A 1 824 ? 8.211 55.694 26.008 1.00 29.08 824 PRO A N 1
ATOM 6259 C CA . PRO A 1 824 ? 7.936 54.248 25.877 1.00 28.36 824 PRO A CA 1
ATOM 6260 C C . PRO A 1 824 ? 6.940 53.882 24.775 1.00 28.37 824 PRO A C 1
ATOM 6261 O O . PRO A 1 824 ? 5.942 54.562 24.619 1.00 28.80 824 PRO A O 1
ATOM 6265 N N . TYR A 1 825 ? 7.221 52.819 24.031 1.00 27.87 825 TYR A N 1
ATOM 6266 C CA . TYR A 1 825 ? 6.347 52.377 22.957 1.00 28.07 825 TYR A CA 1
ATOM 6267 C C . TYR A 1 825 ? 5.281 51.455 23.519 1.00 28.43 825 TYR A C 1
ATOM 6268 O O . TYR A 1 825 ? 5.591 50.370 24.040 1.00 27.71 825 TYR A O 1
ATOM 6277 N N . LYS A 1 826 ? 4.027 51.891 23.403 1.00 29.46 826 LYS A N 1
ATOM 6278 C CA . LYS A 1 826 ? 2.897 51.254 24.083 1.00 30.34 826 LYS A CA 1
ATOM 6279 C C . LYS A 1 826 ? 1.999 50.361 23.231 1.00 30.36 826 LYS A C 1
ATOM 6280 O O . LYS A 1 826 ? 1.139 49.706 23.784 1.00 29.46 826 LYS A O 1
ATOM 6286 N N . GLU A 1 827 ? 2.186 50.309 21.909 1.00 30.97 827 GLU A N 1
ATOM 6287 C CA . GLU A 1 827 ? 1.320 49.432 21.086 1.00 31.90 827 GLU A CA 1
ATOM 6288 C C . GLU A 1 827 ? 1.838 48.007 21.087 1.00 30.79 827 GLU A C 1
ATOM 6289 O O . GLU A 1 827 ? 3.015 47.780 21.375 1.00 29.57 827 GLU A O 1
ATOM 6295 N N . ASP A 1 828 ? 0.957 47.057 20.748 1.00 30.42 828 ASP A N 1
ATOM 6296 C CA . ASP A 1 828 ? 1.282 45.612 20.809 1.00 29.95 828 ASP A CA 1
ATOM 6297 C C . ASP A 1 828 ? 2.383 45.211 19.875 1.00 28.83 828 ASP A C 1
ATOM 6298 O O . ASP A 1 828 ? 3.104 44.288 20.159 1.00 28.19 828 ASP A O 1
ATOM 6303 N N . ASP A 1 829 ? 2.462 45.885 18.733 1.00 28.60 829 ASP A N 1
ATOM 6304 C CA . ASP A 1 829 ? 3.397 45.541 17.692 1.00 28.00 829 ASP A CA 1
ATOM 6305 C C . ASP A 1 829 ? 3.621 46.764 16.819 1.00 28.04 829 ASP A C 1
ATOM 6306 O O . ASP A 1 829 ? 3.120 47.817 17.149 1.00 28.24 829 ASP A O 1
ATOM 6311 N N . PHE A 1 830 ? 4.352 46.628 15.715 1.00 27.74 830 PHE A N 1
ATOM 6312 C CA . PHE A 1 830 ? 4.625 47.753 14.804 1.00 28.11 830 PHE A CA 1
ATOM 6313 C C . PHE A 1 830 ? 3.766 47.719 13.529 1.00 28.86 830 PHE A C 1
ATOM 6314 O O . PHE A 1 830 ? 4.121 48.353 12.521 1.00 28.79 830 PHE A O 1
ATOM 6322 N N . SER A 1 831 ? 2.645 46.998 13.574 1.00 29.60 831 SER A N 1
ATOM 6323 C CA . SER A 1 831 ? 1.734 46.872 12.420 1.00 30.85 831 SER A CA 1
ATOM 6324 C C . SER A 1 831 ? 1.163 48.204 11.905 1.00 32.27 831 SER A C 1
ATOM 6325 O O . SER A 1 831 ? 0.993 48.352 10.693 1.00 32.71 831 SER A O 1
ATOM 6328 N N . SER A 1 832 ? 0.932 49.179 12.789 1.00 33.45 832 SER A N 1
ATOM 6329 C CA . SER A 1 832 ? 0.552 50.552 12.388 1.00 34.88 832 SER A CA 1
ATOM 6330 C C . SER A 1 832 ? 1.524 51.195 11.421 1.00 35.65 832 SER A C 1
ATOM 6331 O O . SER A 1 832 ? 1.124 52.023 10.599 1.00 36.15 832 SER A O 1
ATOM 6334 N N . TYR A 1 833 ? 2.804 50.843 11.536 1.00 35.13 833 TYR A N 1
ATOM 6335 C CA . TYR A 1 833 ? 3.815 51.359 10.636 1.00 35.27 833 TYR A CA 1
ATOM 6336 C C . TYR A 1 833 ? 4.111 50.432 9.465 1.00 34.01 833 TYR A C 1
ATOM 6337 O O . TYR A 1 833 ? 5.101 50.631 8.764 1.00 34.00 833 TYR A O 1
ATOM 6346 N N . GLY A 1 834 ? 3.259 49.434 9.236 1.00 32.84 834 GLY A N 1
ATOM 6347 C CA . GLY A 1 834 ? 3.464 48.493 8.137 1.00 32.04 834 GLY A CA 1
ATOM 6348 C C . GLY A 1 834 ? 4.419 47.351 8.438 1.00 30.76 834 GLY A C 1
ATOM 6349 O O . GLY A 1 834 ? 4.823 46.625 7.514 1.00 30.54 834 GLY A O 1
ATOM 6350 N N . LEU A 1 835 ? 4.782 47.173 9.717 1.00 29.48 835 LEU A N 1
ATOM 6351 C CA . LEU A 1 835 ? 5.729 46.115 10.123 1.00 28.32 835 LEU A CA 1
ATOM 6352 C C . LEU A 1 835 ? 4.990 45.103 10.996 1.00 27.58 835 LEU A C 1
ATOM 6353 O O . LEU A 1 835 ? 4.809 45.310 12.189 1.00 27.01 835 LEU A O 1
ATOM 6358 N N . GLU A 1 836 ? 4.585 44.007 10.377 1.00 27.14 836 GLU A N 1
ATOM 6359 C CA . GLU A 1 836 ? 3.883 42.966 11.052 1.00 26.94 836 GLU A CA 1
ATOM 6360 C C . GLU A 1 836 ? 4.922 42.046 11.723 1.00 25.41 836 GLU A C 1
ATOM 6361 O O . GLU A 1 836 ? 6.081 42.016 11.315 1.00 25.04 836 GLU A O 1
ATOM 6367 N N . ARG A 1 837 ? 4.468 41.300 12.723 1.00 24.33 837 ARG A N 1
ATOM 6368 C CA . ARG A 1 837 ? 5.279 40.268 13.374 1.00 23.30 837 ARG A CA 1
ATOM 6369 C C . ARG A 1 837 ? 5.730 39.262 12.344 1.00 22.66 837 ARG A C 1
ATOM 6370 O O . ARG A 1 837 ? 4.960 38.959 11.389 1.00 22.81 837 ARG A O 1
ATOM 6378 N N . ASP A 1 838 ? 6.948 38.761 12.523 1.00 21.71 838 ASP A N 1
ATOM 6379 C CA . ASP A 1 838 ? 7.496 37.743 11.630 1.00 21.30 838 ASP A CA 1
ATOM 6380 C C . ASP A 1 838 ? 6.804 36.406 11.839 1.00 20.97 838 ASP A C 1
ATOM 6381 O O . ASP A 1 838 ? 6.362 35.782 10.887 1.00 21.06 838 ASP A O 1
ATOM 6386 N N . LEU A 1 839 ? 6.777 35.930 13.085 1.00 20.51 839 LEU A N 1
ATOM 6387 C CA . LEU A 1 839 ? 6.100 34.677 13.438 1.00 20.31 839 LEU A CA 1
ATOM 6388 C C . LEU A 1 839 ? 5.176 34.901 14.604 1.00 20.32 839 LEU A C 1
ATOM 6389 O O . LEU A 1 839 ? 5.608 35.410 15.644 1.00 20.10 839 LEU A O 1
ATOM 6394 N N . ILE A 1 840 ? 3.915 34.519 14.444 1.00 20.54 840 ILE A N 1
ATOM 6395 C CA . ILE A 1 840 ? 2.938 34.562 15.532 1.00 20.67 840 ILE A CA 1
ATOM 6396 C C . ILE A 1 840 ? 2.708 33.130 15.985 1.00 20.50 840 ILE A C 1
ATOM 6397 O O . ILE A 1 840 ? 2.171 32.293 15.251 1.00 20.61 840 ILE A O 1
ATOM 6402 N N . VAL A 1 841 ? 3.145 32.859 17.202 1.00 20.29 841 VAL A N 1
ATOM 6403 C CA . VAL A 1 841 ? 2.954 31.587 17.866 1.00 20.23 841 VAL A CA 1
ATOM 6404 C C . VAL A 1 841 ? 2.592 31.847 19.345 1.00 20.40 841 VAL A C 1
ATOM 6405 O O . VAL A 1 841 ? 2.909 32.899 19.877 1.00 20.27 841 VAL A O 1
ATOM 6409 N N . PRO A 1 842 ? 1.981 30.859 20.016 1.00 20.79 842 PRO A N 1
ATOM 6410 C CA . PRO A 1 842 ? 1.813 30.999 21.503 1.00 20.91 842 PRO A CA 1
ATOM 6411 C C . PRO A 1 842 ? 3.127 31.080 22.289 1.00 20.89 842 PRO A C 1
ATOM 6412 O O . PRO A 1 842 ? 4.226 30.842 21.739 1.00 20.44 842 PRO A O 1
ATOM 6416 N N . GLU A 1 843 ? 2.986 31.345 23.590 1.00 21.31 843 GLU A N 1
ATOM 6417 C CA . GLU A 1 843 ? 4.127 31.453 24.484 1.00 21.57 843 GLU A CA 1
ATOM 6418 C C . GLU A 1 843 ? 4.834 30.112 24.600 1.00 20.63 843 GLU A C 1
ATOM 6419 O O . GLU A 1 843 ? 4.240 29.070 24.362 1.00 20.63 843 GLU A O 1
ATOM 6425 N N . ASN A 1 844 ? 6.094 30.169 25.005 1.00 19.78 844 ASN A N 1
ATOM 6426 C CA . ASN A 1 844 ? 6.914 28.978 25.233 1.00 19.20 844 ASN A CA 1
ATOM 6427 C C . ASN A 1 844 ? 7.139 28.195 23.943 1.00 18.74 844 ASN A C 1
ATOM 6428 O O . ASN A 1 844 ? 7.227 26.961 23.952 1.00 18.60 844 ASN A O 1
ATOM 6433 N N . ILE A 1 845 ? 7.237 28.947 22.858 1.00 18.37 845 ILE A N 1
ATOM 6434 C CA . ILE A 1 845 ? 7.642 28.430 21.545 1.00 18.11 845 ILE A CA 1
ATOM 6435 C C . ILE A 1 845 ? 8.822 29.281 21.032 1.00 17.77 845 ILE A C 1
ATOM 6436 O O . ILE A 1 845 ? 8.673 30.457 20.786 1.00 17.85 845 ILE A O 1
ATOM 6441 N N . ALA A 1 846 ? 9.994 28.680 20.911 1.00 17.46 846 ALA A N 1
ATOM 6442 C CA . ALA A 1 846 ? 11.181 29.384 20.577 1.00 17.34 846 ALA A CA 1
ATOM 6443 C C . ALA A 1 846 ? 11.309 29.298 19.035 1.00 17.44 846 ALA A C 1
ATOM 6444 O O . ALA A 1 846 ? 10.932 28.280 18.457 1.00 17.51 846 ALA A O 1
ATOM 6446 N N . TRP A 1 847 ? 11.828 30.334 18.424 1.00 17.48 847 TRP A N 1
ATOM 6447 C CA . TRP A 1 847 ? 11.909 30.339 16.947 1.00 17.61 847 TRP A CA 1
ATOM 6448 C C . TRP A 1 847 ? 13.003 31.241 16.431 1.00 17.59 847 TRP A C 1
ATOM 6449 O O . TRP A 1 847 ? 13.495 32.153 17.113 1.00 17.52 847 TRP A O 1
ATOM 6460 N N . THR A 1 848 ? 13.366 30.967 15.172 1.00 17.66 848 THR A N 1
ATOM 6461 C CA . THR A 1 848 ? 14.167 31.873 14.424 1.00 17.83 848 THR A CA 1
ATOM 6462 C C . THR A 1 848 ? 13.858 31.688 12.914 1.00 18.14 848 THR A C 1
ATOM 6463 O O . THR A 1 848 ? 13.248 30.727 12.530 1.00 18.10 848 THR A O 1
ATOM 6467 N N . HIS A 1 849 ? 14.292 32.662 12.127 1.00 18.52 849 HIS A N 1
ATOM 6468 C CA . HIS A 1 849 ? 13.981 32.747 10.699 1.00 18.98 849 HIS A CA 1
ATOM 6469 C C . HIS A 1 849 ? 15.249 33.080 9.963 1.00 19.34 849 HIS A C 1
ATOM 6470 O O . HIS A 1 849 ? 15.972 34.055 10.317 1.00 19.21 849 HIS A O 1
ATOM 6477 N N . ARG A 1 850 ? 15.531 32.290 8.917 1.00 19.92 850 ARG A N 1
ATOM 6478 C CA . ARG A 1 850 ? 16.618 32.633 8.038 1.00 20.58 850 ARG A CA 1
ATOM 6479 C C . ARG A 1 850 ? 16.114 32.711 6.612 1.00 21.66 850 ARG A C 1
ATOM 6480 O O . ARG A 1 850 ? 15.114 32.079 6.267 1.00 21.56 850 ARG A O 1
ATOM 6488 N N . GLN A 1 851 ? 16.840 33.466 5.801 1.00 23.17 851 GLN A N 1
ATOM 6489 C CA . GLN A 1 851 ? 16.457 33.578 4.398 1.00 24.92 851 GLN A CA 1
ATOM 6490 C C . GLN A 1 851 ? 17.621 33.754 3.450 1.00 25.32 851 GLN A C 1
ATOM 6491 O O . GLN A 1 851 ? 18.618 34.392 3.776 1.00 24.63 851 GLN A O 1
ATOM 6497 N N . GLY A 1 852 ? 17.442 33.199 2.252 1.00 26.22 852 GLY A N 1
ATOM 6498 C CA . GLY A 1 852 ? 18.445 33.296 1.222 1.00 27.29 852 GLY A CA 1
ATOM 6499 C C . GLY A 1 852 ? 17.824 32.994 -0.129 1.00 28.71 852 GLY A C 1
ATOM 6500 O O . GLY A 1 852 ? 16.590 32.864 -0.252 1.00 28.25 852 GLY A O 1
ATOM 6501 N N . GLU A 1 853 ? 18.687 32.857 -1.133 1.00 30.46 853 GLU A N 1
ATOM 6502 C CA . GLU A 1 853 ? 18.243 32.617 -2.522 1.00 32.55 853 GLU A CA 1
ATOM 6503 C C . GLU A 1 853 ? 17.325 31.390 -2.687 1.00 31.85 853 GLU A C 1
ATOM 6504 O O . GLU A 1 853 ? 16.446 31.403 -3.524 1.00 32.31 853 GLU A O 1
ATOM 6510 N N . GLN A 1 854 ? 17.520 30.339 -1.892 1.00 30.60 854 GLN A N 1
ATOM 6511 C CA . GLN A 1 854 ? 16.679 29.164 -1.987 1.00 30.23 854 GLN A CA 1
ATOM 6512 C C . GLN A 1 854 ? 15.402 29.178 -1.182 1.00 28.29 854 GLN A C 1
ATOM 6513 O O . GLN A 1 854 ? 14.620 28.238 -1.298 1.00 28.99 854 GLN A O 1
ATOM 6519 N N . GLY A 1 855 ? 15.140 30.246 -0.438 1.00 26.29 855 GLY A N 1
ATOM 6520 C CA . GLY A 1 855 ? 13.873 30.415 0.232 1.00 25.04 855 GLY A CA 1
ATOM 6521 C C . GLY A 1 855 ? 14.037 30.799 1.706 1.00 23.73 855 GLY A C 1
ATOM 6522 O O . GLY A 1 855 ? 15.073 31.351 2.097 1.00 23.15 855 GLY A O 1
ATOM 6523 N N . ASP A 1 856 ? 12.984 30.532 2.480 1.00 22.69 856 ASP A N 1
ATOM 6524 C CA . ASP A 1 856 ? 12.907 30.955 3.882 1.00 21.90 856 ASP A CA 1
ATOM 6525 C C . ASP A 1 856 ? 12.791 29.741 4.751 1.00 20.95 856 ASP A C 1
ATOM 6526 O O . ASP A 1 856 ? 12.103 28.796 4.385 1.00 20.92 856 ASP A O 1
ATOM 6531 N N . ILE A 1 857 ? 13.428 29.780 5.930 1.00 20.06 857 ILE A N 1
ATOM 6532 C CA . ILE A 1 857 ? 13.362 28.691 6.892 1.00 19.40 857 ILE A CA 1
ATOM 6533 C C . ILE A 1 857 ? 12.942 29.310 8.252 1.00 18.97 857 ILE A C 1
ATOM 6534 O O . ILE A 1 857 ? 13.501 30.334 8.655 1.00 18.78 857 ILE A O 1
ATOM 6539 N N . TYR A 1 858 ? 11.936 28.702 8.888 1.00 18.63 858 TYR A N 1
ATOM 6540 C CA . TYR A 1 858 ? 11.578 29.018 10.275 1.00 18.41 858 TYR A CA 1
ATOM 6541 C C . TYR A 1 858 ? 11.869 27.787 11.109 1.00 18.18 858 TYR A C 1
ATOM 6542 O O . TYR A 1 858 ? 11.394 26.697 10.795 1.00 18.24 858 TYR A O 1
ATOM 6551 N N . PHE A 1 859 ? 12.658 27.962 12.168 1.00 17.94 859 PHE A N 1
ATOM 6552 C CA . PHE A 1 859 ? 12.837 26.953 13.172 1.00 17.76 859 PHE A CA 1
ATOM 6553 C C . PHE A 1 859 ? 11.800 27.241 14.260 1.00 17.78 859 PHE A C 1
ATOM 6554 O O . PHE A 1 859 ? 11.705 28.376 14.710 1.00 17.78 859 PHE A O 1
ATOM 6562 N N . ILE A 1 860 ? 11.072 26.215 14.689 1.00 17.80 860 ILE A N 1
ATOM 6563 C CA . ILE A 1 860 ? 9.986 26.348 15.663 1.00 17.87 860 ILE A CA 1
ATOM 6564 C C . ILE A 1 860 ? 10.127 25.219 16.675 1.00 17.74 860 ILE A C 1
ATOM 6565 O O . ILE A 1 860 ? 10.112 24.039 16.309 1.00 17.78 860 ILE A O 1
ATOM 6570 N N . ALA A 1 861 ? 10.246 25.567 17.960 1.00 17.61 861 ALA A N 1
ATOM 6571 C CA . ALA A 1 861 ? 10.610 24.590 18.977 1.00 17.49 861 ALA A CA 1
ATOM 6572 C C . ALA A 1 861 ? 9.759 24.689 20.241 1.00 17.52 861 ALA A C 1
ATOM 6573 O O . ALA A 1 861 ? 9.661 25.733 20.806 1.00 17.49 861 ALA A O 1
ATOM 6575 N N . ASN A 1 862 ? 9.155 23.589 20.638 1.00 17.62 862 ASN A N 1
ATOM 6576 C CA . ASN A 1 862 ? 8.281 23.540 21.819 1.00 17.71 862 ASN A CA 1
ATOM 6577 C C . ASN A 1 862 ? 9.203 23.547 23.032 1.00 17.74 862 ASN A C 1
ATOM 6578 O O . ASN A 1 862 ? 10.047 22.695 23.111 1.00 17.59 862 ASN A O 1
ATOM 6583 N N . GLN A 1 863 ? 9.033 24.520 23.931 1.00 18.09 863 GLN A N 1
ATOM 6584 C CA . GLN A 1 863 ? 9.826 24.577 25.150 1.00 18.34 863 GLN A CA 1
ATOM 6585 C C . GLN A 1 863 ? 9.185 23.892 26.370 1.00 19.03 863 GLN A C 1
ATOM 6586 O O . GLN A 1 863 ? 9.829 23.843 27.423 1.00 19.16 863 GLN A O 1
ATOM 6592 N N . LEU A 1 864 ? 7.994 23.346 26.232 1.00 19.98 864 LEU A N 1
ATOM 6593 C CA . LEU A 1 864 ? 7.333 22.636 27.294 1.00 20.88 864 LEU A CA 1
ATOM 6594 C C . LEU A 1 864 ? 7.386 21.136 27.142 1.00 21.81 864 LEU A C 1
ATOM 6595 O O . LEU A 1 864 ? 7.437 20.556 26.020 1.00 21.51 864 LEU A O 1
ATOM 6600 N N . GLU A 1 865 ? 7.251 20.504 28.311 1.00 23.10 865 GLU A N 1
ATOM 6601 C CA . GLU A 1 865 ? 7.238 19.068 28.427 1.00 24.50 865 GLU A CA 1
ATOM 6602 C C . GLU A 1 865 ? 5.834 18.565 28.238 1.00 24.79 865 GLU A C 1
ATOM 6603 O O . GLU A 1 865 ? 5.326 17.844 29.098 1.00 25.00 865 GLU A O 1
ATOM 6609 N N . GLU A 1 866 ? 5.178 18.978 27.150 1.00 24.57 866 GLU A N 1
ATOM 6610 C CA . GLU A 1 866 ? 3.856 18.494 26.844 1.00 25.06 866 GLU A CA 1
ATOM 6611 C C . GLU A 1 866 ? 3.632 18.510 25.349 1.00 23.93 866 GLU A C 1
ATOM 6612 O O . GLU A 1 866 ? 4.350 19.176 24.616 1.00 23.10 866 GLU A O 1
ATOM 6618 N N . THR A 1 867 ? 2.618 17.777 24.940 1.00 23.25 867 THR A N 1
ATOM 6619 C CA . THR A 1 867 ? 2.251 17.712 23.549 1.00 22.96 867 THR A CA 1
ATOM 6620 C C . THR A 1 867 ? 1.329 18.866 23.292 1.00 22.77 867 THR A C 1
ATOM 6621 O O . THR A 1 867 ? 0.378 19.062 24.035 1.00 22.83 867 THR A O 1
ATOM 6625 N N . ARG A 1 868 ? 1.612 19.636 22.243 1.00 22.38 868 ARG A N 1
ATOM 6626 C CA . ARG A 1 868 ? 0.816 20.821 21.915 1.00 22.35 868 ARG A CA 1
ATOM 6627 C C . ARG A 1 868 ? 0.459 20.850 20.456 1.00 22.43 868 ARG A C 1
ATOM 6628 O O . ARG A 1 868 ? 1.262 20.453 19.623 1.00 22.10 868 ARG A O 1
ATOM 6636 N N . THR A 1 869 ? -0.763 21.314 20.182 1.00 22.70 869 THR A N 1
ATOM 6637 C CA . THR A 1 869 ? -1.248 21.588 18.855 1.00 22.84 869 THR A CA 1
ATOM 6638 C C . THR A 1 869 ? -1.662 23.052 18.822 1.00 22.85 869 THR A C 1
ATOM 6639 O O . THR A 1 869 ? -2.459 23.490 19.681 1.00 23.02 869 THR A O 1
ATOM 6643 N N . PHE A 1 870 ? -1.094 23.816 17.874 1.00 22.57 870 PHE A N 1
ATOM 6644 C CA . PHE A 1 870 ? -1.283 25.261 17.809 1.00 22.53 870 PHE A CA 1
ATOM 6645 C C . PHE A 1 870 ? -1.083 25.736 16.392 1.00 22.63 870 PHE A C 1
ATOM 6646 O O . PHE A 1 870 ? -0.533 25.008 15.523 1.00 22.51 870 PHE A O 1
ATOM 6654 N N . THR A 1 871 ? -1.544 26.960 16.160 1.00 22.85 871 THR A N 1
ATOM 6655 C CA . THR A 1 871 ? -1.382 27.654 14.863 1.00 22.99 871 THR A CA 1
ATOM 6656 C C . THR A 1 871 ? -0.096 28.484 14.887 1.00 22.50 871 THR A C 1
ATOM 6657 O O . THR A 1 871 ? 0.235 29.122 15.886 1.00 22.23 871 THR A O 1
ATOM 6661 N N . ALA A 1 872 ? 0.666 28.400 13.804 1.00 22.28 872 ALA A N 1
ATOM 6662 C CA . ALA A 1 872 ? 1.856 29.187 13.612 1.00 21.97 872 ALA A CA 1
ATOM 6663 C C . ALA A 1 872 ? 1.569 30.021 12.381 1.00 22.31 872 ALA A C 1
ATOM 6664 O O . ALA A 1 872 ? 1.205 29.454 11.335 1.00 22.49 872 ALA A O 1
ATOM 6666 N N . SER A 1 873 ? 1.690 31.346 12.496 1.00 22.38 873 SER A N 1
ATOM 6667 C CA . SER A 1 873 ? 1.377 32.247 11.382 1.00 22.77 873 SER A CA 1
ATOM 6668 C C . SER A 1 873 ? 2.632 33.010 10.983 1.00 22.65 873 SER A C 1
ATOM 6669 O O . SER A 1 873 ? 3.194 33.799 11.787 1.00 22.29 873 SER A O 1
ATOM 6672 N N . MET A 1 874 ? 3.051 32.809 9.740 1.00 22.85 874 MET A N 1
ATOM 6673 C CA . MET A 1 874 ? 4.311 33.365 9.265 1.00 22.98 874 MET A CA 1
ATOM 6674 C C . MET A 1 874 ? 4.082 34.499 8.284 1.00 23.34 874 MET A C 1
ATOM 6675 O O . MET A 1 874 ? 3.082 34.492 7.524 1.00 23.57 874 MET A O 1
ATOM 6680 N N . ARG A 1 875 ? 5.021 35.444 8.294 1.00 23.24 875 ARG A N 1
ATOM 6681 C CA . ARG A 1 875 ? 5.014 36.612 7.408 1.00 23.67 875 ARG A CA 1
ATOM 6682 C C . ARG A 1 875 ? 5.563 36.216 6.026 1.00 23.92 875 ARG A C 1
ATOM 6683 O O . ARG A 1 875 ? 6.638 36.649 5.621 1.00 23.75 875 ARG A O 1
ATOM 6691 N N . ILE A 1 876 ? 4.828 35.335 5.366 1.00 24.38 876 ILE A N 1
ATOM 6692 C CA . ILE A 1 876 ? 5.187 34.787 4.059 1.00 24.97 876 ILE A CA 1
ATOM 6693 C C . ILE A 1 876 ? 3.856 34.752 3.285 1.00 25.88 876 ILE A C 1
ATOM 6694 O O . ILE A 1 876 ? 2.875 34.236 3.788 1.00 25.74 876 ILE A O 1
ATOM 6699 N N . ASP A 1 877 ? 3.842 35.306 2.073 1.00 27.05 877 ASP A N 1
ATOM 6700 C CA . ASP A 1 877 ? 2.629 35.386 1.268 1.00 28.31 877 ASP A CA 1
ATOM 6701 C C . ASP A 1 877 ? 2.788 34.581 -0.015 1.00 29.02 877 ASP A C 1
ATOM 6702 O O . ASP A 1 877 ? 3.660 34.872 -0.830 1.00 29.19 877 ASP A O 1
ATOM 6707 N N . GLY A 1 878 ? 1.964 33.552 -0.159 1.00 29.83 878 GLY A N 1
ATOM 6708 C CA . GLY A 1 878 ? 1.818 32.824 -1.423 1.00 30.76 878 GLY A CA 1
ATOM 6709 C C . GLY A 1 878 ? 2.931 31.878 -1.765 1.00 31.02 878 GLY A C 1
ATOM 6710 O O . GLY A 1 878 ? 3.287 31.760 -2.946 1.00 32.30 878 GLY A O 1
ATOM 6711 N N . ARG A 1 879 ? 3.584 31.290 -0.761 1.00 30.73 879 ARG A N 1
ATOM 6712 C CA . ARG A 1 879 ? 4.495 30.168 -1.011 1.00 30.28 879 ARG A CA 1
ATOM 6713 C C . ARG A 1 879 ? 4.086 28.939 -0.203 1.00 29.51 879 ARG A C 1
ATOM 6714 O O . ARG A 1 879 ? 3.392 29.047 0.819 1.00 28.93 879 ARG A O 1
ATOM 6722 N N . LYS A 1 880 ? 4.513 27.775 -0.684 1.00 29.04 880 LYS A N 1
ATOM 6723 C CA . LYS A 1 880 ? 4.077 26.493 -0.142 1.00 28.87 880 LYS A CA 1
ATOM 6724 C C . LYS A 1 880 ? 5.035 25.999 0.962 1.00 27.62 880 LYS A C 1
ATOM 6725 O O . LYS A 1 880 ? 6.228 25.718 0.692 1.00 27.24 880 LYS A O 1
ATOM 6731 N N . PRO A 1 881 ? 4.515 25.839 2.183 1.00 26.77 881 PRO A N 1
ATOM 6732 C CA . PRO A 1 881 ? 5.434 25.378 3.243 1.00 26.08 881 PRO A CA 1
ATOM 6733 C C . PRO A 1 881 ? 5.637 23.855 3.251 1.00 25.79 881 PRO A C 1
ATOM 6734 O O . PRO A 1 881 ? 4.746 23.091 2.823 1.00 25.84 881 PRO A O 1
ATOM 6738 N N . GLU A 1 882 ? 6.781 23.446 3.791 1.00 25.25 882 GLU A N 1
ATOM 6739 C CA . GLU A 1 882 ? 7.124 22.066 4.058 1.00 25.27 882 GLU A CA 1
ATOM 6740 C C . GLU A 1 882 ? 7.599 21.955 5.524 1.00 25.20 882 GLU A C 1
ATOM 6741 O O . GLU A 1 882 ? 8.114 22.916 6.077 1.00 24.67 882 GLU A O 1
ATOM 6747 N N . CYS A 1 883 ? 7.423 20.776 6.104 1.00 25.63 883 CYS A N 1
ATOM 6748 C CA . CYS A 1 883 ? 7.770 20.483 7.491 1.00 25.91 883 CYS A CA 1
ATOM 6749 C C . CYS A 1 883 ? 8.914 19.455 7.495 1.00 24.35 883 CYS A C 1
ATOM 6750 O O . CYS A 1 883 ? 8.724 18.309 7.052 1.00 24.32 883 CYS A O 1
ATOM 6753 N N . TRP A 1 884 ? 10.111 19.901 7.884 1.00 22.89 884 TRP A N 1
ATOM 6754 C CA . TRP A 1 884 ? 11.333 19.080 7.850 1.00 22.10 884 TRP A CA 1
ATOM 6755 C C . TRP A 1 884 ? 11.664 18.699 9.329 1.00 21.53 884 TRP A C 1
ATOM 6756 O O . TRP A 1 884 ? 11.812 19.583 10.152 1.00 21.25 884 TRP A O 1
ATOM 6767 N N . ASN A 1 885 ? 11.744 17.399 9.621 1.00 21.11 885 ASN A N 1
ATOM 6768 C CA . ASN A 1 885 ? 11.933 16.862 10.955 1.00 20.73 885 ASN A CA 1
ATOM 6769 C C . ASN A 1 885 ? 13.420 16.612 11.231 1.00 20.39 885 ASN A C 1
ATOM 6770 O O . ASN A 1 885 ? 14.004 15.684 10.670 1.00 20.48 885 ASN A O 1
ATOM 6775 N N . PRO A 1 886 ? 14.043 17.432 12.102 1.00 19.95 886 PRO A N 1
ATOM 6776 C CA . PRO A 1 886 ? 15.475 17.279 12.329 1.00 19.81 886 PRO A CA 1
ATOM 6777 C C . PRO A 1 886 ? 15.912 16.036 13.143 1.00 19.88 886 PRO A C 1
ATOM 6778 O O . PRO A 1 886 ? 17.077 15.664 13.094 1.00 19.66 886 PRO A O 1
ATOM 6782 N N . VAL A 1 887 ? 15.017 15.425 13.903 1.00 20.19 887 VAL A N 1
ATOM 6783 C CA . VAL A 1 887 ? 15.365 14.217 14.649 1.00 20.55 887 VAL A CA 1
ATOM 6784 C C . VAL A 1 887 ? 15.519 13.029 13.684 1.00 21.26 887 VAL A C 1
ATOM 6785 O O . VAL A 1 887 ? 16.455 12.210 13.816 1.00 21.19 887 VAL A O 1
ATOM 6789 N N . THR A 1 888 ? 14.587 12.942 12.727 1.00 22.05 888 THR A N 1
ATOM 6790 C CA . THR A 1 888 ? 14.511 11.805 11.852 1.00 22.97 888 THR A CA 1
ATOM 6791 C C . THR A 1 888 ? 15.065 12.054 10.464 1.00 23.67 888 THR A C 1
ATOM 6792 O O . THR A 1 888 ? 15.285 11.092 9.755 1.00 24.22 888 THR A O 1
ATOM 6796 N N . GLY A 1 889 ? 15.239 13.310 10.058 1.00 24.26 889 GLY A N 1
ATOM 6797 C CA . GLY A 1 889 ? 15.572 13.652 8.682 1.00 25.13 889 GLY A CA 1
ATOM 6798 C C . GLY A 1 889 ? 14.402 13.612 7.672 1.00 26.29 889 GLY A C 1
ATOM 6799 O O . GLY A 1 889 ? 14.598 13.989 6.524 1.00 26.68 889 GLY A O 1
ATOM 6800 N N . GLU A 1 890 ? 13.194 13.227 8.090 1.00 27.75 890 GLU A N 1
ATOM 6801 C CA . GLU A 1 890 ? 12.020 13.161 7.185 1.00 29.24 890 GLU A CA 1
ATOM 6802 C C . GLU A 1 890 ? 11.576 14.544 6.740 1.00 29.11 890 GLU A C 1
ATOM 6803 O O . GLU A 1 890 ? 11.576 15.498 7.522 1.00 28.16 890 GLU A O 1
ATOM 6809 N N . ILE A 1 891 ? 11.162 14.615 5.481 1.00 29.45 891 ILE A N 1
ATOM 6810 C CA . ILE A 1 891 ? 10.648 15.808 4.869 1.00 30.08 891 ILE A CA 1
ATOM 6811 C C . ILE A 1 891 ? 9.195 15.506 4.479 1.00 30.92 891 ILE A C 1
ATOM 6812 O O . ILE A 1 891 ? 8.927 14.567 3.723 1.00 31.88 891 ILE A O 1
ATOM 6817 N N . ASN A 1 892 ? 8.259 16.280 5.009 1.00 31.01 892 ASN A N 1
ATOM 6818 C CA . ASN A 1 892 ? 6.864 16.280 4.573 1.00 31.61 892 ASN A CA 1
ATOM 6819 C C . ASN A 1 892 ? 6.583 17.539 3.733 1.00 31.48 892 ASN A C 1
ATOM 6820 O O . ASN A 1 892 ? 6.334 18.615 4.263 1.00 30.08 892 ASN A O 1
ATOM 6825 N N . ALA A 1 893 ? 6.615 17.383 2.408 1.00 32.20 893 ALA A N 1
ATOM 6826 C CA . ALA A 1 893 ? 6.405 18.497 1.472 1.00 33.38 893 ALA A CA 1
ATOM 6827 C C . ALA A 1 893 ? 4.930 18.828 1.175 1.00 34.96 893 ALA A C 1
ATOM 6828 O O . ALA A 1 893 ? 4.654 19.723 0.356 1.00 35.53 893 ALA A O 1
ATOM 6830 N N . ASP A 1 894 ? 3.994 18.121 1.796 1.00 36.50 894 ASP A N 1
ATOM 6831 C CA . ASP A 1 894 ? 2.583 18.374 1.551 1.00 38.50 894 ASP A CA 1
ATOM 6832 C C . ASP A 1 894 ? 1.834 18.539 2.861 1.00 37.79 894 ASP A C 1
ATOM 6833 O O . ASP A 1 894 ? 1.005 17.740 3.229 1.00 39.53 894 ASP A O 1
ATOM 6838 N N . ILE A 1 895 ? 2.145 19.610 3.566 1.00 36.25 895 ILE A N 1
ATOM 6839 C CA . ILE A 1 895 ? 1.456 19.905 4.819 1.00 35.45 895 ILE A CA 1
ATOM 6840 C C . ILE A 1 895 ? 0.281 20.824 4.500 1.00 34.41 895 ILE A C 1
ATOM 6841 O O . ILE A 1 895 ? 0.405 21.665 3.608 1.00 33.31 895 ILE A O 1
ATOM 6846 N N . PRO A 1 896 ? -0.843 20.682 5.241 1.00 33.66 896 PRO A N 1
ATOM 6847 C CA . PRO A 1 896 ? -1.956 21.630 5.007 1.00 33.57 896 PRO A CA 1
ATOM 6848 C C . PRO A 1 896 ? -1.592 23.040 5.475 1.00 32.82 896 PRO A C 1
ATOM 6849 O O . PRO A 1 896 ? -0.754 23.203 6.360 1.00 32.13 896 PRO A O 1
ATOM 6853 N N . TYR A 1 897 ? -2.113 24.044 4.803 1.00 32.63 897 TYR A N 1
ATOM 6854 C CA . TYR A 1 897 ? -1.836 25.412 5.154 1.00 32.87 897 TYR A CA 1
ATOM 6855 C C . TYR A 1 897 ? -2.959 26.311 4.662 1.00 34.00 897 TYR A C 1
ATOM 6856 O O . TYR A 1 897 ? -3.702 25.953 3.714 1.00 34.26 897 TYR A O 1
ATOM 6865 N N . GLU A 1 898 ? -3.106 27.448 5.328 1.00 34.72 898 GLU A N 1
ATOM 6866 C CA . GLU A 1 898 ? -4.104 28.460 4.965 1.00 36.42 898 GLU A CA 1
ATOM 6867 C C . GLU A 1 898 ? -3.391 29.776 4.697 1.00 36.09 898 GLU A C 1
ATOM 6868 O O . GLU A 1 898 ? -2.383 30.085 5.343 1.00 34.31 898 GLU A O 1
ATOM 6874 N N . GLN A 1 899 ? -3.919 30.531 3.732 1.00 36.73 899 GLN A N 1
ATOM 6875 C CA . GLN A 1 899 ? -3.433 31.857 3.370 1.00 37.34 899 GLN A CA 1
ATOM 6876 C C . GLN A 1 899 ? -4.473 32.865 3.832 1.00 38.46 899 GLN A C 1
ATOM 6877 O O . GLN A 1 899 ? -5.577 32.922 3.268 1.00 39.36 899 GLN A O 1
ATOM 6883 N N . LYS A 1 900 ? -4.162 33.619 4.883 1.00 38.66 900 LYS A N 1
ATOM 6884 C CA . LYS A 1 900 ? -5.092 34.592 5.479 1.00 39.85 900 LYS A CA 1
ATOM 6885 C C . LYS A 1 900 ? -4.369 35.912 5.596 1.00 39.07 900 LYS A C 1
ATOM 6886 O O . LYS A 1 900 ? -3.249 35.940 6.171 1.00 37.82 900 LYS A O 1
ATOM 6892 N N . SER A 1 901 ? -4.984 36.986 5.068 1.00 38.34 901 SER A N 1
ATOM 6893 C CA . SER A 1 901 ? -4.489 38.368 5.224 1.00 37.95 901 SER A CA 1
ATOM 6894 C C . SER A 1 901 ? -2.998 38.469 4.872 1.00 36.02 901 SER A C 1
ATOM 6895 O O . SER A 1 901 ? -2.202 39.059 5.618 1.00 35.38 901 SER A O 1
ATOM 6898 N N . HIS A 1 902 ? -2.642 37.831 3.762 1.00 34.35 902 HIS A N 1
ATOM 6899 C CA . HIS A 1 902 ? -1.298 37.846 3.213 1.00 32.96 902 HIS A CA 1
ATOM 6900 C C . HIS A 1 902 ? -0.205 37.166 4.099 1.00 31.06 902 HIS A C 1
ATOM 6901 O O . HIS A 1 902 ? 0.970 37.340 3.849 1.00 30.68 902 HIS A O 1
ATOM 6908 N N . ARG A 1 903 ? -0.636 36.327 5.047 1.00 29.54 903 ARG A N 1
ATOM 6909 C CA . ARG A 1 903 ? 0.236 35.469 5.846 1.00 28.31 903 ARG A CA 1
ATOM 6910 C C . ARG A 1 903 ? -0.038 34.004 5.483 1.00 28.06 903 ARG A C 1
ATOM 6911 O O . ARG A 1 903 ? -1.012 33.683 4.733 1.00 28.27 903 ARG A O 1
ATOM 6919 N N . THR A 1 904 ? 0.797 33.120 6.019 1.00 27.16 904 THR A N 1
ATOM 6920 C CA . THR A 1 904 ? 0.650 31.703 5.845 1.00 27.08 904 THR A CA 1
ATOM 6921 C C . THR A 1 904 ? 0.532 31.056 7.213 1.00 26.97 904 THR A C 1
ATOM 6922 O O . THR A 1 904 ? 1.393 31.238 8.070 1.00 26.25 904 THR A O 1
ATOM 6926 N N . GLU A 1 905 ? -0.542 30.307 7.424 1.00 27.45 905 GLU A N 1
ATOM 6927 C CA . GLU A 1 905 ? -0.766 29.609 8.685 1.00 27.64 905 GLU A CA 1
ATOM 6928 C C . GLU A 1 905 ? -0.733 28.104 8.531 1.00 27.09 905 GLU A C 1
ATOM 6929 O O . GLU A 1 905 ? -1.293 27.544 7.573 1.00 27.50 905 GLU A O 1
ATOM 6935 N N . ILE A 1 906 ? -0.159 27.439 9.515 1.00 26.19 906 ILE A N 1
ATOM 6936 C CA . ILE A 1 906 ? -0.141 25.992 9.557 1.00 25.82 906 ILE A CA 1
ATOM 6937 C C . ILE A 1 906 ? -0.548 25.591 10.953 1.00 25.16 906 ILE A C 1
ATOM 6938 O O . ILE A 1 906 ? -0.310 26.345 11.891 1.00 24.86 906 ILE A O 1
ATOM 6943 N N . THR A 1 907 ? -1.074 24.393 11.089 1.00 24.78 907 THR A N 1
ATOM 6944 C CA . THR A 1 907 ? -1.372 23.828 12.413 1.00 24.49 907 THR A CA 1
ATOM 6945 C C . THR A 1 907 ? -0.283 22.794 12.693 1.00 23.72 907 THR A C 1
ATOM 6946 O O . THR A 1 907 ? -0.109 21.861 11.941 1.00 23.68 907 THR A O 1
ATOM 6950 N N . LEU A 1 908 ? 0.469 22.996 13.766 1.00 22.99 908 LEU A N 1
ATOM 6951 C CA . LEU A 1 908 ? 1.573 22.107 14.145 1.00 22.36 908 LEU A CA 1
ATOM 6952 C C . LEU A 1 908 ? 1.206 21.359 15.399 1.00 21.85 908 LEU A C 1
ATOM 6953 O O . LEU A 1 908 ? 0.639 21.937 16.309 1.00 21.79 908 LEU A O 1
ATOM 6958 N N . THR A 1 909 ? 1.565 20.088 15.441 1.00 21.32 909 THR A N 1
ATOM 6959 C CA . THR A 1 909 ? 1.562 19.307 16.656 1.00 20.98 909 THR A CA 1
ATOM 6960 C C . THR A 1 909 ? 2.988 18.958 17.050 1.00 20.28 909 THR A C 1
ATOM 6961 O O . THR A 1 909 ? 3.697 18.359 16.251 1.00 20.23 909 THR A O 1
ATOM 6965 N N . LEU A 1 910 ? 3.430 19.430 18.216 1.00 19.67 910 LEU A N 1
ATOM 6966 C CA . LEU A 1 910 ? 4.776 19.155 18.714 1.00 19.13 910 LEU A CA 1
ATOM 6967 C C . LEU A 1 910 ? 4.673 18.365 20.022 1.00 18.95 910 LEU A C 1
ATOM 6968 O O . LEU A 1 910 ? 3.952 18.745 20.932 1.00 18.98 910 LEU A O 1
ATOM 6973 N N . ALA A 1 911 ? 5.344 17.223 20.052 1.00 18.75 911 ALA A N 1
ATOM 6974 C CA . ALA A 1 911 ? 5.557 16.431 21.263 1.00 18.75 911 ALA A CA 1
ATOM 6975 C C . ALA A 1 911 ? 6.432 17.215 22.244 1.00 18.47 911 ALA A C 1
ATOM 6976 O O . ALA A 1 911 ? 6.962 18.258 21.870 1.00 18.27 911 ALA A O 1
ATOM 6978 N N . PRO A 1 912 ? 6.568 16.731 23.509 1.00 18.47 912 PRO A N 1
ATOM 6979 C CA . PRO A 1 912 ? 7.446 17.431 24.449 1.00 18.22 912 PRO A CA 1
ATOM 6980 C C . PRO A 1 912 ? 8.833 17.758 23.873 1.00 17.98 912 PRO A C 1
ATOM 6981 O O . PRO A 1 912 ? 9.512 16.858 23.365 1.00 18.00 912 PRO A O 1
ATOM 6985 N N . ASN A 1 913 ? 9.215 19.032 23.966 1.00 17.79 913 ASN A N 1
ATOM 6986 C CA . ASN A 1 913 ? 10.520 19.577 23.551 1.00 17.57 913 ASN A CA 1
ATOM 6987 C C . ASN A 1 913 ? 10.799 19.427 22.044 1.00 17.59 913 ASN A C 1
ATOM 6988 O O . ASN A 1 913 ? 11.942 19.593 21.589 1.00 17.45 913 ASN A O 1
ATOM 6993 N N . GLU A 1 914 ? 9.773 19.108 21.283 1.00 17.78 914 GLU A N 1
ATOM 6994 C CA . GLU A 1 914 ? 9.972 18.774 19.880 1.00 17.84 914 GLU A CA 1
ATOM 6995 C C . GLU A 1 914 ? 10.167 20.046 19.081 1.00 17.74 914 GLU A C 1
ATOM 6996 O O . GLU A 1 914 ? 9.584 21.105 19.395 1.00 17.74 914 GLU A O 1
ATOM 7002 N N . SER A 1 915 ? 10.963 19.930 18.023 1.00 17.71 915 SER A N 1
ATOM 7003 C CA . SER A 1 915 ? 11.163 21.053 17.125 1.00 17.67 915 SER A CA 1
ATOM 7004 C C . SER A 1 915 ? 10.970 20.614 15.686 1.00 17.83 915 SER A C 1
ATOM 7005 O O . SER A 1 915 ? 11.055 19.428 15.362 1.00 17.91 915 SER A O 1
ATOM 7008 N N . VAL A 1 916 ? 10.765 21.602 14.845 1.00 17.88 916 VAL A N 1
ATOM 7009 C CA . VAL A 1 916 ? 10.525 21.382 13.440 1.00 18.06 916 VAL A CA 1
ATOM 7010 C C . VAL A 1 916 ? 11.072 22.556 12.636 1.00 18.03 916 VAL A C 1
ATOM 7011 O O . VAL A 1 916 ? 11.228 23.660 13.162 1.00 17.93 916 VAL A O 1
ATOM 7015 N N . PHE A 1 917 ? 11.428 22.306 11.365 1.00 18.13 917 PHE A N 1
ATOM 7016 C CA . PHE A 1 917 ? 11.735 23.393 10.451 1.00 18.24 917 PHE A CA 1
ATOM 7017 C C . PHE A 1 917 ? 10.627 23.526 9.392 1.00 18.73 917 PHE A C 1
ATOM 7018 O O . PHE A 1 917 ? 10.193 22.515 8.835 1.00 18.92 917 PHE A O 1
ATOM 7026 N N . ILE A 1 918 ? 10.168 24.749 9.128 1.00 19.11 918 ILE A N 1
ATOM 7027 C CA . ILE A 1 918 ? 9.147 25.022 8.120 1.00 19.68 918 ILE A CA 1
ATOM 7028 C C . ILE A 1 918 ? 9.925 25.733 7.034 1.00 20.04 918 ILE A C 1
ATOM 7029 O O . ILE A 1 918 ? 10.488 26.796 7.264 1.00 19.89 918 ILE A O 1
ATOM 7034 N N . VAL A 1 919 ? 9.958 25.108 5.862 1.00 20.65 919 VAL A N 1
ATOM 7035 C CA . VAL A 1 919 ? 10.776 25.570 4.763 1.00 21.23 919 VAL A CA 1
ATOM 7036 C C . VAL A 1 919 ? 9.861 25.997 3.645 1.00 22.18 919 VAL A C 1
ATOM 7037 O O . VAL A 1 919 ? 8.914 25.263 3.317 1.00 22.26 919 VAL A O 1
ATOM 7041 N N . TYR A 1 920 ? 10.147 27.174 3.079 1.00 23.14 920 TYR A N 1
ATOM 7042 C CA . TYR A 1 920 ? 9.410 27.699 1.922 1.00 24.44 920 TYR A CA 1
ATOM 7043 C C . TYR A 1 920 ? 10.384 27.859 0.784 1.00 25.60 920 TYR A C 1
ATOM 7044 O O . TYR A 1 920 ? 11.236 28.721 0.833 1.00 25.50 920 TYR A O 1
ATOM 7053 N N . PRO A 1 921 ? 10.282 27.022 -0.239 1.00 27.72 921 PRO A N 1
ATOM 7054 C CA . PRO A 1 921 ? 11.048 27.274 -1.468 1.00 29.02 921 PRO A CA 1
ATOM 7055 C C . PRO A 1 921 ? 10.822 28.664 -2.049 1.00 30.73 921 PRO A C 1
ATOM 7056 O O . PRO A 1 921 ? 9.758 29.267 -1.827 1.00 31.44 921 PRO A O 1
ATOM 7060 N N . ALA A 1 922 ? 11.837 29.163 -2.764 1.00 32.40 922 ALA A N 1
ATOM 7061 C CA . ALA A 1 922 ? 11.780 30.454 -3.474 1.00 34.06 922 ALA A CA 1
ATOM 7062 C C . ALA A 1 922 ? 10.917 30.342 -4.725 1.00 35.15 922 ALA A C 1
ATOM 7063 O O . ALA A 1 922 ? 9.798 30.833 -4.743 1.00 37.69 922 ALA A O 1
ATOM 7065 N N . THR A 1 947 ? -2.942 -0.261 19.275 1.00 57.40 947 THR A N 1
ATOM 7066 C CA . THR A 1 947 ? -3.176 -1.616 19.792 1.00 59.00 947 THR A CA 1
ATOM 7067 C C . THR A 1 947 ? -1.991 -2.179 20.607 1.00 58.48 947 THR A C 1
ATOM 7068 O O . THR A 1 947 ? -0.811 -1.951 20.276 1.00 54.32 947 THR A O 1
ATOM 7072 N N . GLY A 1 948 ? -2.330 -2.944 21.649 1.00 59.26 948 GLY A N 1
ATOM 7073 C CA . GLY A 1 948 ? -1.352 -3.518 22.566 1.00 58.85 948 GLY A CA 1
ATOM 7074 C C . GLY A 1 948 ? -0.385 -4.465 21.880 1.00 59.02 948 GLY A C 1
ATOM 7075 O O . GLY A 1 948 ? -0.771 -5.274 21.033 1.00 59.86 948 GLY A O 1
ATOM 7076 N N . LEU A 1 949 ? 0.892 -4.341 22.220 1.00 58.13 949 LEU A N 1
ATOM 7077 C CA . LEU A 1 949 ? 1.859 -5.347 21.828 1.00 57.66 949 LEU A CA 1
ATOM 7078 C C . LEU A 1 949 ? 1.616 -6.503 22.793 1.00 57.91 949 LEU A C 1
ATOM 7079 O O . LEU A 1 949 ? 1.289 -6.278 23.962 1.00 59.76 949 LEU A O 1
ATOM 7084 N N . GLU A 1 950 ? 1.698 -7.725 22.285 1.00 56.91 950 GLU A N 1
ATOM 7085 C CA . GLU A 1 950 ? 1.622 -8.925 23.111 1.00 56.87 950 GLU A CA 1
ATOM 7086 C C . GLU A 1 950 ? 2.939 -9.649 22.906 1.00 54.18 950 GLU A C 1
ATOM 7087 O O . GLU A 1 950 ? 3.137 -10.338 21.908 1.00 54.04 950 GLU A O 1
ATOM 7093 N N . ALA A 1 951 ? 3.850 -9.416 23.844 1.00 51.32 951 ALA A N 1
ATOM 7094 C CA . ALA A 1 951 ? 5.213 -9.934 23.800 1.00 49.71 951 ALA A CA 1
ATOM 7095 C C . ALA A 1 951 ? 5.238 -11.335 24.366 1.00 50.05 951 ALA A C 1
ATOM 7096 O O . ALA A 1 951 ? 4.494 -11.636 25.292 1.00 50.82 951 ALA A O 1
ATOM 7098 N N . THR A 1 952 ? 6.108 -12.182 23.827 1.00 49.20 952 THR A N 1
ATOM 7099 C CA . THR A 1 952 ? 6.499 -13.396 24.525 1.00 50.00 952 THR A CA 1
ATOM 7100 C C . THR A 1 952 ? 7.405 -12.992 25.714 1.00 49.32 952 THR A C 1
ATOM 7101 O O . THR A 1 952 ? 7.566 -11.800 26.005 1.00 47.75 952 THR A O 1
ATOM 7105 N N . GLU A 1 953 ? 7.962 -13.978 26.419 1.00 50.20 953 GLU A N 1
ATOM 7106 C CA . GLU A 1 953 ? 8.868 -13.718 27.532 1.00 49.79 953 GLU A CA 1
ATOM 7107 C C . GLU A 1 953 ? 10.111 -12.917 27.096 1.00 47.38 953 GLU A C 1
ATOM 7108 O O .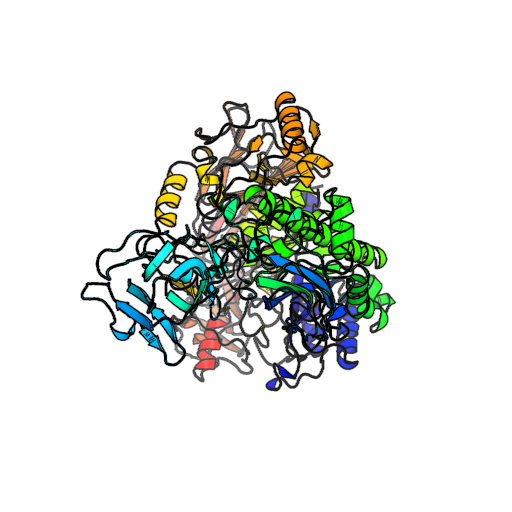 GLU A 1 953 ? 10.807 -13.293 26.153 1.00 47.06 953 GLU A O 1
ATOM 7114 N N . TYR A 1 954 ? 10.363 -11.805 27.789 1.00 45.24 954 TYR A N 1
ATOM 7115 C CA . TYR A 1 954 ? 11.576 -11.007 27.569 1.00 43.17 954 TYR A CA 1
ATOM 7116 C C . TYR A 1 954 ? 12.793 -11.709 28.153 1.00 43.33 954 TYR A C 1
ATOM 7117 O O . TYR A 1 954 ? 12.739 -12.200 29.269 1.00 44.13 954 TYR A O 1
ATOM 7126 N N . THR A 1 955 ? 13.872 -11.783 27.384 1.00 42.65 955 THR A N 1
ATOM 7127 C CA . THR A 1 955 ? 15.195 -11.989 27.943 1.00 42.44 955 THR A CA 1
ATOM 7128 C C . THR A 1 955 ? 15.881 -10.624 28.018 1.00 40.52 955 THR A C 1
ATOM 7129 O O . THR A 1 955 ? 15.963 -9.921 27.014 1.00 39.20 955 THR A O 1
ATOM 7133 N N . VAL A 1 956 ? 16.364 -10.268 29.208 1.00 39.75 956 VAL A N 1
ATOM 7134 C CA . VAL A 1 956 ? 17.018 -8.977 29.444 1.00 38.13 956 VAL A CA 1
ATOM 7135 C C . VAL A 1 956 ? 18.460 -9.223 29.889 1.00 38.23 956 VAL A C 1
ATOM 7136 O O . VAL A 1 956 ? 18.675 -9.847 30.904 1.00 38.77 956 VAL A O 1
ATOM 7140 N N . THR A 1 957 ? 19.432 -8.719 29.127 1.00 37.71 957 THR A N 1
ATOM 7141 C CA . THR A 1 957 ? 20.860 -8.952 29.387 1.00 38.02 957 THR A CA 1
ATOM 7142 C C . THR A 1 957 ? 21.532 -7.631 29.764 1.00 36.56 957 THR A C 1
ATOM 7143 O O . THR A 1 957 ? 21.619 -6.719 28.954 1.00 35.18 957 THR A O 1
ATOM 7147 N N . PHE A 1 958 ? 22.024 -7.547 30.991 1.00 36.62 958 PHE A N 1
ATOM 7148 C CA . PHE A 1 958 ? 22.690 -6.350 31.479 1.00 35.83 958 PHE A CA 1
ATOM 7149 C C . PHE A 1 958 ? 24.152 -6.442 31.069 1.00 36.62 958 PHE A C 1
ATOM 7150 O O . PHE A 1 958 ? 24.937 -7.180 31.664 1.00 37.68 958 PHE A O 1
ATOM 7158 N N . THR A 1 959 ? 24.488 -5.728 30.003 1.00 36.54 959 THR A N 1
ATOM 7159 C CA . THR A 1 959 ? 25.776 -5.872 29.337 1.00 37.73 959 THR A CA 1
ATOM 7160 C C . THR A 1 959 ? 27.006 -5.686 30.241 1.00 38.17 959 THR A C 1
ATOM 7161 O O . THR A 1 959 ? 27.984 -6.401 30.098 1.00 38.70 959 THR A O 1
ATOM 7165 N N . ALA A 1 960 ? 26.955 -4.721 31.155 1.00 37.00 960 ALA A N 1
ATOM 7166 C CA . ALA A 1 960 ? 28.125 -4.383 31.971 1.00 37.58 960 ALA A CA 1
ATOM 7167 C C . ALA A 1 960 ? 28.527 -5.410 33.057 1.00 39.14 960 ALA A C 1
ATOM 7168 O O . ALA A 1 960 ? 29.671 -5.391 33.524 1.00 39.81 960 ALA A O 1
ATOM 7170 N N . ASN A 1 961 ? 27.586 -6.228 33.523 1.00 40.07 961 ASN A N 1
ATOM 7171 C CA . ASN A 1 961 ? 27.889 -7.296 34.505 1.00 41.79 961 ASN A CA 1
ATOM 7172 C C . ASN A 1 961 ? 27.436 -8.694 34.038 1.00 43.85 961 ASN A C 1
ATOM 7173 O O . ASN A 1 961 ? 27.460 -9.655 34.813 1.00 44.84 961 ASN A O 1
ATOM 7178 N N . GLY A 1 962 ? 27.018 -8.791 32.774 1.00 44.71 962 GLY A N 1
ATOM 7179 C CA . GLY A 1 962 ? 26.636 -10.044 32.144 1.00 46.64 962 GLY A CA 1
ATOM 7180 C C . GLY A 1 962 ? 25.437 -10.735 32.742 1.00 47.79 962 GLY A C 1
ATOM 7181 O O . GLY A 1 962 ? 25.197 -11.894 32.430 1.00 50.12 962 GLY A O 1
ATOM 7182 N N . LYS A 1 963 ? 24.671 -10.054 33.586 1.00 47.09 963 LYS A N 1
ATOM 7183 C CA . LYS A 1 963 ? 23.519 -10.683 34.205 1.00 48.47 963 LYS A CA 1
ATOM 7184 C C . LYS A 1 963 ? 22.370 -10.787 33.209 1.00 48.44 963 LYS A C 1
ATOM 7185 O O . LYS A 1 963 ? 22.075 -9.835 32.483 1.00 46.91 963 LYS A O 1
ATOM 7191 N N . THR A 1 964 ? 21.714 -11.937 33.206 1.00 49.49 964 THR A N 1
ATOM 7192 C CA . THR A 1 964 ? 20.592 -12.191 32.322 1.00 49.86 964 THR A CA 1
ATOM 7193 C C . THR A 1 964 ? 19.425 -12.668 33.164 1.00 50.26 964 THR A C 1
ATOM 7194 O O . THR A 1 964 ? 19.592 -13.528 34.045 1.00 50.90 964 THR A O 1
ATOM 7198 N N . ILE A 1 965 ? 18.260 -12.075 32.918 1.00 48.95 965 ILE A N 1
ATOM 7199 C CA . ILE A 1 965 ? 17.013 -12.520 33.528 1.00 49.81 965 ILE A CA 1
ATOM 7200 C C . ILE A 1 965 ? 15.899 -12.732 32.488 1.00 49.59 965 ILE A C 1
ATOM 7201 O O . ILE A 1 965 ? 15.969 -12.236 31.366 1.00 47.48 965 ILE A O 1
ATOM 7206 N N . GLN A 1 966 ? 14.889 -13.495 32.902 1.00 50.68 966 GLN A N 1
ATOM 7207 C CA . GLN A 1 966 ? 13.701 -13.793 32.113 1.00 51.20 966 GLN A CA 1
ATOM 7208 C C . GLN A 1 966 ? 12.528 -13.149 32.825 1.00 50.23 966 GLN A C 1
ATOM 7209 O O . GLN A 1 966 ? 12.342 -13.394 34.011 1.00 50.82 966 GLN A O 1
ATOM 7215 N N . ARG A 1 967 ? 11.760 -12.306 32.134 1.00 48.88 967 ARG A N 1
ATOM 7216 C CA . ARG A 1 967 ? 10.565 -11.674 32.728 1.00 48.61 967 ARG A CA 1
ATOM 7217 C C . ARG A 1 967 ? 9.437 -11.564 31.726 1.00 48.88 967 ARG A C 1
ATOM 7218 O O . ARG A 1 967 ? 9.678 -11.237 30.574 1.00 47.73 967 ARG A O 1
ATOM 7226 N N . GLN A 1 968 ? 8.209 -11.783 32.192 1.00 50.21 968 GLN A N 1
ATOM 7227 C CA . GLN A 1 968 ? 7.015 -11.611 31.365 1.00 50.97 968 GLN A CA 1
ATOM 7228 C C . GLN A 1 968 ? 6.642 -10.132 31.235 1.00 48.53 968 GLN A C 1
ATOM 7229 O O . GLN A 1 968 ? 6.177 -9.698 30.177 1.00 47.66 968 GLN A O 1
ATOM 7235 N N . GLU A 1 969 ? 6.832 -9.366 32.310 1.00 46.89 969 GLU A N 1
ATOM 7236 C CA . GLU A 1 969 ? 6.403 -7.967 32.365 1.00 45.02 969 GLU A CA 1
ATOM 7237 C C . GLU A 1 969 ? 7.613 -7.016 32.444 1.00 41.84 969 GLU A C 1
ATOM 7238 O O . GLU A 1 969 ? 8.663 -7.368 32.977 1.00 41.12 969 GLU A O 1
ATOM 7244 N N . LEU A 1 970 ? 7.453 -5.831 31.857 1.00 39.19 970 LEU A N 1
ATOM 7245 C CA . LEU A 1 970 ? 8.461 -4.779 31.913 1.00 36.59 970 LEU A CA 1
ATOM 7246 C C . LEU A 1 970 ? 8.587 -4.276 33.343 1.00 35.68 970 LEU A C 1
ATOM 7247 O O . LEU A 1 970 ? 7.642 -4.349 34.120 1.00 36.16 970 LEU A O 1
ATOM 7252 N N . PHE A 1 971 ? 9.766 -3.767 33.684 1.00 33.89 971 PHE A N 1
ATOM 7253 C CA . PHE A 1 971 ? 10.044 -3.399 35.057 1.00 33.24 971 PHE A CA 1
ATOM 7254 C C . PHE A 1 971 ? 11.078 -2.266 35.154 1.00 31.42 971 PHE A C 1
ATOM 7255 O O . PHE A 1 971 ? 11.920 -2.105 34.274 1.00 30.42 971 PHE A O 1
ATOM 7263 N N . ASP A 1 972 ? 11.012 -1.522 36.256 1.00 30.77 972 ASP A N 1
ATOM 7264 C CA . ASP A 1 972 ? 11.957 -0.450 36.572 1.00 29.45 972 ASP A CA 1
ATOM 7265 C C . ASP A 1 972 ? 13.168 -1.112 37.253 1.00 29.34 972 ASP A C 1
ATOM 7266 O O . ASP A 1 972 ? 13.000 -1.727 38.329 1.00 29.95 972 ASP A O 1
ATOM 7271 N N . TRP A 1 973 ? 14.359 -0.993 36.647 1.00 28.22 973 TRP A N 1
ATOM 7272 C CA . TRP A 1 973 ? 15.570 -1.648 37.187 1.00 28.30 973 TRP A CA 1
ATOM 7273 C C . TRP A 1 973 ? 15.786 -1.233 38.661 1.00 28.53 973 TRP A C 1
ATOM 7274 O O . TRP A 1 973 ? 16.131 -2.067 39.494 1.00 28.92 973 TRP A O 1
ATOM 7285 N N . SER A 1 974 ? 15.509 0.030 38.948 1.00 28.27 974 SER A N 1
ATOM 7286 C CA . SER A 1 974 ? 15.770 0.608 40.255 1.00 29.00 974 SER A CA 1
ATOM 7287 C C . SER A 1 974 ? 14.861 0.083 41.382 1.00 30.83 974 SER A C 1
ATOM 7288 O O . SER A 1 974 ? 15.111 0.415 42.531 1.00 30.88 974 SER A O 1
ATOM 7291 N N . LYS A 1 975 ? 13.816 -0.686 41.056 1.00 32.74 975 LYS A N 1
ATOM 7292 C CA . LYS A 1 975 ? 12.969 -1.307 42.091 1.00 35.17 975 LYS A CA 1
ATOM 7293 C C . LYS A 1 975 ? 13.277 -2.781 42.329 1.00 36.28 975 LYS A C 1
ATOM 7294 O O . LYS A 1 975 ? 12.647 -3.394 43.193 1.00 37.50 975 LYS A O 1
ATOM 7300 N N . GLU A 1 976 ? 14.253 -3.342 41.618 1.00 35.99 976 GLU A N 1
ATOM 7301 C CA . GLU A 1 976 ? 14.639 -4.751 41.805 1.00 37.46 976 GLU A CA 1
ATOM 7302 C C . GLU A 1 976 ? 15.398 -5.031 43.120 1.00 37.99 976 GLU A C 1
ATOM 7303 O O . GLU A 1 976 ? 16.189 -4.214 43.576 1.00 36.51 976 GLU A O 1
ATOM 7309 N N . GLU A 1 977 ? 15.154 -6.209 43.702 1.00 40.09 977 GLU A N 1
ATOM 7310 C CA . GLU A 1 977 ? 15.817 -6.654 44.958 1.00 41.53 977 GLU A CA 1
ATOM 7311 C C . GLU A 1 977 ? 17.300 -6.985 44.721 1.00 40.61 977 GLU A C 1
ATOM 7312 O O . GLU A 1 977 ? 18.157 -6.678 45.560 1.00 40.31 977 GLU A O 1
ATOM 7318 N N . ASP A 1 978 ? 17.596 -7.589 43.578 1.00 40.30 978 ASP A N 1
ATOM 7319 C CA . ASP A 1 978 ? 18.967 -7.857 43.170 1.00 39.94 978 ASP A CA 1
ATOM 7320 C C . ASP A 1 978 ? 19.742 -6.543 42.947 1.00 38.12 978 ASP A C 1
ATOM 7321 O O . ASP A 1 978 ? 19.510 -5.831 41.951 1.00 36.27 978 ASP A O 1
ATOM 7326 N N . GLU A 1 979 ? 20.672 -6.267 43.867 1.00 37.79 979 GLU A N 1
ATOM 7327 C CA . GLU A 1 979 ? 21.454 -5.029 43.892 1.00 36.77 979 GLU A CA 1
ATOM 7328 C C . GLU A 1 979 ? 22.201 -4.703 42.600 1.00 35.20 979 GLU A C 1
ATOM 7329 O O . GLU A 1 979 ? 22.393 -3.530 42.288 1.00 33.50 979 GLU A O 1
ATOM 7335 N N . GLN A 1 980 ? 22.641 -5.725 41.877 1.00 35.35 980 GLN A N 1
ATOM 7336 C CA . GLN A 1 980 ? 23.348 -5.525 40.616 1.00 34.62 980 GLN A CA 1
ATOM 7337 C C . GLN A 1 980 ? 22.466 -5.035 39.477 1.00 32.78 980 GLN A C 1
ATOM 7338 O O . GLN A 1 980 ? 22.972 -4.549 38.479 1.00 31.77 980 GLN A O 1
ATOM 7344 N N . ILE A 1 981 ? 21.162 -5.224 39.612 1.00 32.09 981 ILE A N 1
ATOM 7345 C CA . ILE A 1 981 ? 20.181 -4.605 38.731 1.00 30.91 981 ILE A CA 1
ATOM 7346 C C . ILE A 1 981 ? 19.700 -3.272 39.331 1.00 29.44 981 ILE A C 1
ATOM 7347 O O . ILE A 1 981 ? 19.602 -2.259 38.620 1.00 28.20 981 ILE A O 1
ATOM 7352 N N . ARG A 1 982 ? 19.388 -3.276 40.624 1.00 29.44 982 ARG A N 1
ATOM 7353 C CA . ARG A 1 982 ? 18.864 -2.068 41.298 1.00 28.57 982 ARG A CA 1
ATOM 7354 C C . ARG A 1 982 ? 19.741 -0.815 41.077 1.00 26.84 982 ARG A C 1
ATOM 7355 O O . ARG A 1 982 ? 19.249 0.269 40.734 1.00 25.89 982 ARG A O 1
ATOM 7363 N N . TYR A 1 983 ? 21.046 -0.990 41.255 1.00 26.29 983 TYR A N 1
ATOM 7364 C CA . TYR A 1 983 ? 22.002 0.099 41.118 1.00 25.26 983 TYR A CA 1
ATOM 7365 C C . TYR A 1 983 ? 22.635 0.148 39.715 1.00 24.56 983 TYR A C 1
ATOM 7366 O O . TYR A 1 983 ? 23.603 0.836 39.519 1.00 24.00 983 TYR A O 1
ATOM 7375 N N . TYR A 1 984 ? 22.082 -0.569 38.752 1.00 24.60 984 TYR A N 1
ATOM 7376 C CA . TYR A 1 984 ? 22.720 -0.684 37.460 1.00 24.34 984 TYR A CA 1
ATOM 7377 C C . TYR A 1 984 ? 22.633 0.620 36.671 1.00 23.29 984 TYR A C 1
ATOM 7378 O O . TYR A 1 984 ? 21.554 1.264 36.602 1.00 22.93 984 TYR A O 1
ATOM 7387 N N . SER A 1 985 ? 23.772 0.987 36.088 1.00 22.90 985 SER A N 1
ATOM 7388 C CA . SER A 1 985 ? 23.857 2.050 35.103 1.00 22.26 985 SER A CA 1
ATOM 7389 C C . SER A 1 985 ? 24.580 1.453 33.904 1.00 22.79 985 SER A C 1
ATOM 7390 O O . SER A 1 985 ? 25.608 0.793 34.066 1.00 23.31 985 SER A O 1
ATOM 7393 N N . GLY A 1 986 ? 24.068 1.707 32.711 1.00 22.81 986 GLY A N 1
ATOM 7394 C CA . GLY A 1 986 ? 24.659 1.158 31.502 1.00 23.46 986 GLY A CA 1
ATOM 7395 C C . GLY A 1 986 ? 23.567 0.763 30.547 1.00 23.76 986 GLY A C 1
ATOM 7396 O O . GLY A 1 986 ? 22.478 1.357 30.526 1.00 23.17 986 GLY A O 1
ATOM 7397 N N . THR A 1 987 ? 23.847 -0.270 29.778 1.00 24.79 987 THR A N 1
ATOM 7398 C CA . THR A 1 987 ? 22.964 -0.712 28.735 1.00 25.41 987 THR A CA 1
ATOM 7399 C C . THR A 1 987 ? 22.432 -2.087 29.088 1.00 26.48 987 THR A C 1
ATOM 7400 O O . THR A 1 987 ? 23.174 -2.941 29.598 1.00 27.09 987 THR A O 1
ATOM 7404 N N . ALA A 1 988 ? 21.145 -2.287 28.821 1.00 26.88 988 ALA A N 1
ATOM 7405 C CA . ALA A 1 988 ? 20.535 -3.618 28.845 1.00 28.06 988 ALA A CA 1
ATOM 7406 C C . ALA A 1 988 ? 19.794 -3.935 27.533 1.00 28.64 988 ALA A C 1
ATOM 7407 O O . ALA A 1 988 ? 19.077 -3.081 26.992 1.00 28.11 988 ALA A O 1
ATOM 7409 N N . VAL A 1 989 ? 19.961 -5.164 27.049 1.00 29.90 989 VAL A N 1
ATOM 7410 C CA . VAL A 1 989 ? 19.379 -5.616 25.769 1.00 30.75 989 VAL A CA 1
ATOM 7411 C C . VAL A 1 989 ? 18.144 -6.452 26.047 1.00 31.47 989 VAL A C 1
ATOM 7412 O O . VAL A 1 989 ? 18.239 -7.489 26.702 1.00 32.51 989 VAL A O 1
ATOM 7416 N N . TYR A 1 990 ? 16.994 -5.969 25.592 1.00 31.18 990 TYR A N 1
ATOM 7417 C CA . TYR A 1 990 ? 15.731 -6.690 25.715 1.00 32.08 990 TYR A CA 1
ATOM 7418 C C . TYR A 1 990 ? 15.490 -7.474 24.421 1.00 33.50 990 TYR A C 1
ATOM 7419 O O . TYR A 1 990 ? 15.619 -6.896 23.343 1.00 32.72 990 TYR A O 1
ATOM 7428 N N . LYS A 1 991 ? 15.144 -8.756 24.532 1.00 35.59 991 LYS A N 1
ATOM 7429 C CA . LYS A 1 991 ? 14.791 -9.594 23.347 1.00 37.64 991 LYS A CA 1
ATOM 7430 C C . LYS A 1 991 ? 13.464 -10.274 23.609 1.00 38.37 991 LYS A C 1
ATOM 7431 O O . LYS A 1 991 ? 13.264 -10.873 24.670 1.00 38.77 991 LYS A O 1
ATOM 7437 N N . THR A 1 992 ? 12.548 -10.130 22.665 1.00 38.51 992 THR A N 1
ATOM 7438 C CA . THR A 1 992 ? 11.278 -10.826 22.711 1.00 39.82 992 THR A CA 1
ATOM 7439 C C . THR A 1 992 ? 10.822 -11.097 21.281 1.00 40.62 992 THR A C 1
ATOM 7440 O O . THR A 1 992 ? 11.566 -10.843 20.335 1.00 40.02 992 THR A O 1
ATOM 7444 N N . THR A 1 993 ? 9.615 -11.646 21.150 1.00 41.96 993 THR A N 1
ATOM 7445 C CA . THR A 1 993 ? 8.936 -11.763 19.863 1.00 42.86 993 THR A CA 1
ATOM 7446 C C . THR A 1 993 ? 7.497 -11.261 19.973 1.00 43.36 993 THR A C 1
ATOM 7447 O O . THR A 1 993 ? 6.945 -11.144 21.086 1.00 43.55 993 THR A O 1
ATOM 7451 N N . PHE A 1 994 ? 6.922 -10.928 18.818 1.00 43.58 994 PHE A N 1
ATOM 7452 C CA . PHE A 1 994 ? 5.515 -10.542 18.713 1.00 44.25 994 PHE A CA 1
ATOM 7453 C C . PHE A 1 994 ? 4.961 -10.989 17.370 1.00 45.56 994 PHE A C 1
ATOM 7454 O O . PHE A 1 994 ? 5.695 -11.120 16.398 1.00 45.53 994 PHE A O 1
ATOM 7462 N N . ARG A 1 995 ? 3.662 -11.239 17.338 1.00 47.68 995 ARG A N 1
ATOM 7463 C CA . ARG A 1 995 ? 2.985 -11.677 16.118 1.00 49.16 995 ARG A CA 1
ATOM 7464 C C . ARG A 1 995 ? 2.436 -10.452 15.407 1.00 48.16 995 ARG A C 1
ATOM 7465 O O . ARG A 1 995 ? 1.870 -9.573 16.049 1.00 47.63 995 ARG A O 1
ATOM 7473 N N . TRP A 1 996 ? 2.621 -10.374 14.091 1.00 48.05 996 TRP A N 1
ATOM 7474 C CA . TRP A 1 996 ? 1.946 -9.356 13.287 1.00 47.55 996 TRP A CA 1
ATOM 7475 C C . TRP A 1 996 ? 0.993 -10.084 12.335 1.00 49.37 996 TRP A C 1
ATOM 7476 O O . TRP A 1 996 ? 1.435 -10.949 11.572 1.00 49.74 996 TRP A O 1
ATOM 7487 N N . LYS A 1 997 ? -0.290 -9.730 12.395 1.00 50.81 997 LYS A N 1
ATOM 7488 C CA . LYS A 1 997 ? -1.357 -10.515 11.760 1.00 54.49 997 LYS A CA 1
ATOM 7489 C C . LYS A 1 997 ? -1.415 -10.387 10.240 1.00 54.13 997 LYS A C 1
ATOM 7490 O O . LYS A 1 997 ? -1.518 -11.382 9.540 1.00 55.98 997 LYS A O 1
ATOM 7496 N N . SER A 1 998 ? -1.350 -9.156 9.750 1.00 52.67 998 SER A N 1
ATOM 7497 C CA . SER A 1 998 ? -1.554 -8.856 8.333 1.00 52.45 998 SER A CA 1
ATOM 7498 C C . SER A 1 998 ? -0.255 -8.510 7.651 1.00 50.33 998 SER A C 1
ATOM 7499 O O . SER A 1 998 ? 0.668 -8.038 8.286 1.00 48.64 998 SER A O 1
ATOM 7502 N N . LYS A 1 999 ? -0.194 -8.725 6.341 1.00 49.42 999 LYS A N 1
ATOM 7503 C CA . LYS A 1 999 ? 0.825 -8.092 5.525 1.00 48.01 999 LYS A CA 1
ATOM 7504 C C . LYS A 1 999 ? 0.640 -6.577 5.660 1.00 46.80 999 LYS A C 1
ATOM 7505 O O . LYS A 1 999 ? -0.504 -6.080 5.698 1.00 46.36 999 LYS A O 1
ATOM 7511 N N . VAL A 1 1000 ? 1.752 -5.845 5.726 1.00 45.43 1000 VAL A N 1
ATOM 7512 C CA . VAL A 1 1000 ? 1.690 -4.380 5.733 1.00 45.21 1000 VAL A CA 1
ATOM 7513 C C . VAL A 1 1000 ? 1.206 -3.900 4.374 1.00 45.43 1000 VAL A C 1
ATOM 7514 O O . VAL A 1 1000 ? 1.821 -4.224 3.355 1.00 44.98 1000 VAL A O 1
ATOM 7518 N N . LYS A 1 1001 ? 0.117 -3.137 4.376 1.00 45.88 1001 LYS A N 1
ATOM 7519 C CA . LYS A 1 1001 ? -0.507 -2.664 3.139 1.00 47.48 1001 LYS A CA 1
ATOM 7520 C C . LYS A 1 1001 ? 0.234 -1.444 2.592 1.00 47.71 1001 LYS A C 1
ATOM 7521 O O . LYS A 1 1001 ? 1.006 -0.809 3.311 1.00 46.61 1001 LYS A O 1
ATOM 7527 N N . GLU A 1 1002 ? 0.003 -1.133 1.313 1.00 48.54 1002 GLU A N 1
ATOM 7528 C CA . GLU A 1 1002 ? 0.593 0.032 0.644 1.00 49.45 1002 GLU A CA 1
ATOM 7529 C C . GLU A 1 1002 ? 0.229 1.319 1.372 1.00 50.14 1002 GLU A C 1
ATOM 7530 O O . GLU A 1 1002 ? -0.830 1.407 1.993 1.00 49.62 1002 GLU A O 1
ATOM 7536 N N . ASP A 1 1003 ? 1.129 2.298 1.343 1.00 51.34 1003 ASP A N 1
ATOM 7537 C CA . ASP A 1 1003 ? 0.948 3.566 2.084 1.00 53.08 1003 ASP A CA 1
ATOM 7538 C C . ASP A 1 1003 ? 0.516 3.464 3.592 1.00 51.54 1003 ASP A C 1
ATOM 7539 O O . ASP A 1 1003 ? 0.065 4.453 4.177 1.00 51.91 1003 ASP A O 1
ATOM 7544 N N . GLN A 1 1004 ? 0.682 2.282 4.194 1.00 49.25 1004 GLN A N 1
ATOM 7545 C CA . GLN A 1 1004 ? 0.405 2.039 5.605 1.00 47.44 1004 GLN A CA 1
ATOM 7546 C C . GLN A 1 1004 ? 1.726 2.237 6.359 1.00 44.82 1004 GLN A C 1
ATOM 7547 O O . GLN A 1 1004 ? 2.775 1.820 5.882 1.00 43.57 1004 GLN A O 1
ATOM 7553 N N . GLN A 1 1005 ? 1.672 2.864 7.529 1.00 42.68 1005 GLN A N 1
ATOM 7554 C CA . GLN A 1 1005 ? 2.871 3.160 8.314 1.00 40.89 1005 GLN A CA 1
ATOM 7555 C C . GLN A 1 1005 ? 2.662 2.688 9.759 1.00 38.78 1005 GLN A C 1
ATOM 7556 O O . GLN A 1 1005 ? 1.622 2.965 10.345 1.00 38.32 1005 GLN A O 1
ATOM 7562 N N . VAL A 1 1006 ? 3.634 1.943 10.288 1.00 36.32 1006 VAL A N 1
ATOM 7563 C CA . VAL A 1 1006 ? 3.504 1.308 11.594 1.00 35.31 1006 VAL A CA 1
ATOM 7564 C C . VAL A 1 1006 ? 4.609 1.823 12.519 1.00 33.44 1006 VAL A C 1
ATOM 7565 O O . VAL A 1 1006 ? 5.777 1.743 12.189 1.00 32.36 1006 VAL A O 1
ATOM 7569 N N . TYR A 1 1007 ? 4.206 2.353 13.668 1.00 32.69 1007 TYR A N 1
ATOM 7570 C CA . TYR A 1 1007 ? 5.136 2.817 14.702 1.00 31.82 1007 TYR A CA 1
ATOM 7571 C C . TYR A 1 1007 ? 5.031 1.909 15.923 1.00 31.51 1007 TYR A C 1
ATOM 7572 O O . TYR A 1 1007 ? 3.934 1.556 16.356 1.00 31.76 1007 TYR A O 1
ATOM 7581 N N . LEU A 1 1008 ? 6.174 1.497 16.454 1.00 30.75 1008 LEU A N 1
ATOM 7582 C CA . LEU A 1 1008 ? 6.232 0.914 17.783 1.00 30.60 1008 LEU A CA 1
ATOM 7583 C C . LEU A 1 1008 ? 6.368 2.067 18.795 1.00 29.90 1008 LEU A C 1
ATOM 7584 O O . LEU A 1 1008 ? 7.418 2.703 18.843 1.00 29.28 1008 LEU A O 1
ATOM 7589 N N . ASN A 1 1009 ? 5.333 2.332 19.592 1.00 30.03 1009 ASN A N 1
ATOM 7590 C CA . ASN A 1 1009 ? 5.405 3.334 20.662 1.00 29.90 1009 ASN A CA 1
ATOM 7591 C C . ASN A 1 1009 ? 6.034 2.640 21.870 1.00 29.12 1009 ASN A C 1
ATOM 7592 O O . ASN A 1 1009 ? 5.621 1.541 22.259 1.00 29.43 1009 ASN A O 1
ATOM 7597 N N . LEU A 1 1010 ? 7.036 3.273 22.448 1.00 27.98 1010 LEU A N 1
ATOM 7598 C CA . LEU A 1 1010 ? 7.816 2.694 23.546 1.00 27.45 1010 LEU A CA 1
ATOM 7599 C C . LEU A 1 1010 ? 7.279 3.067 24.939 1.00 27.34 1010 LEU A C 1
ATOM 7600 O O . LEU A 1 1010 ? 7.726 2.505 25.942 1.00 27.18 1010 LEU A O 1
ATOM 7605 N N . GLY A 1 1011 ? 6.326 3.999 25.007 1.00 27.30 1011 GLY A N 1
ATOM 7606 C CA . GLY A 1 1011 ? 5.863 4.499 26.301 1.00 27.61 1011 GLY A CA 1
ATOM 7607 C C . GLY A 1 1011 ? 6.998 5.230 27.001 1.00 26.90 1011 GLY A C 1
ATOM 7608 O O . GLY A 1 1011 ? 7.679 6.040 26.383 1.00 26.24 1011 GLY A O 1
ATOM 7609 N N . LYS A 1 1012 ? 7.219 4.926 28.277 1.00 27.04 1012 LYS A N 1
ATOM 7610 C CA . LYS A 1 1012 ? 8.206 5.634 29.050 1.00 26.65 1012 LYS A CA 1
ATOM 7611 C C . LYS A 1 1012 ? 9.577 4.928 28.915 1.00 25.65 1012 LYS A C 1
ATOM 7612 O O . LYS A 1 1012 ? 9.713 3.755 29.246 1.00 25.98 1012 LYS A O 1
ATOM 7618 N N . VAL A 1 1013 ? 10.568 5.643 28.401 1.00 24.49 1013 VAL A N 1
ATOM 7619 C CA . VAL A 1 1013 ? 11.928 5.129 28.207 1.00 23.85 1013 VAL A CA 1
ATOM 7620 C C . VAL A 1 1013 ? 12.885 5.851 29.167 1.00 23.16 1013 VAL A C 1
ATOM 7621 O O . VAL A 1 1013 ? 12.977 7.065 29.144 1.00 22.61 1013 VAL A O 1
ATOM 7625 N N . CYS A 1 1014 ? 13.585 5.091 30.016 1.00 23.01 1014 CYS A N 1
ATOM 7626 C CA . CYS A 1 1014 ? 14.567 5.630 30.938 1.00 22.52 1014 CYS A CA 1
ATOM 7627 C C . CYS A 1 1014 ? 15.973 5.120 30.619 1.00 22.17 1014 CYS A C 1
ATOM 7628 O O . CYS A 1 1014 ? 16.442 4.200 31.282 1.00 22.18 1014 CYS A O 1
ATOM 7631 N N . ASP A 1 1015 ? 16.719 5.739 29.695 1.00 21.72 1015 ASP A N 1
ATOM 7632 C CA . ASP A 1 1015 ? 16.437 7.043 29.070 1.00 21.62 1015 ASP A CA 1
ATOM 7633 C C . ASP A 1 1015 ? 16.519 7.093 27.543 1.00 21.70 1015 ASP A C 1
ATOM 7634 O O . ASP A 1 1015 ? 16.067 8.060 26.935 1.00 21.82 1015 ASP A O 1
ATOM 7639 N N . LEU A 1 1016 ? 17.085 6.069 26.923 1.00 21.90 1016 LEU A N 1
ATOM 7640 C CA A LEU A 1 1016 ? 17.077 6.046 25.483 0.50 22.13 1016 LEU A CA 1
ATOM 7641 C CA B LEU A 1 1016 ? 17.402 6.027 25.498 0.50 22.12 1016 LEU A CA 1
ATOM 7642 C C . LEU A 1 1016 ? 17.106 4.618 25.034 1.00 22.59 1016 LEU A C 1
ATOM 7643 O O . LEU A 1 1016 ? 17.422 3.698 25.795 1.00 22.88 1016 LEU A O 1
ATOM 7652 N N . ALA A 1 1017 ? 16.624 4.423 23.809 1.00 22.99 1017 ALA A N 1
ATOM 7653 C CA . ALA A 1 1017 ? 16.352 3.077 23.324 1.00 23.75 1017 ALA A CA 1
ATOM 7654 C C . ALA A 1 1017 ? 16.637 2.942 21.837 1.00 24.34 1017 ALA A C 1
ATOM 7655 O O . ALA A 1 1017 ? 16.191 3.775 21.061 1.00 24.47 1017 ALA A O 1
ATOM 7657 N N . THR A 1 1018 ? 17.339 1.890 21.448 1.00 25.15 1018 THR A N 1
ATOM 7658 C CA A THR A 1 1018 ? 17.551 1.577 20.033 0.50 25.99 1018 THR A CA 1
ATOM 7659 C CA B THR A 1 1018 ? 17.571 1.582 20.038 0.50 25.80 1018 THR A CA 1
ATOM 7660 C C . THR A 1 1018 ? 16.711 0.358 19.704 1.00 26.72 1018 THR A C 1
ATOM 7661 O O . THR A 1 1018 ? 16.790 -0.651 20.404 1.00 27.28 1018 THR A O 1
ATOM 7668 N N . VAL A 1 1019 ? 15.898 0.463 18.647 1.00 27.41 1019 VAL A N 1
ATOM 7669 C CA . VAL A 1 1019 ? 14.963 -0.575 18.243 1.00 28.59 1019 VAL A CA 1
ATOM 7670 C C . VAL A 1 1019 ? 15.456 -1.301 16.993 1.00 30.22 1019 VAL A C 1
ATOM 7671 O O . VAL A 1 1019 ? 15.845 -0.680 16.005 1.00 29.92 1019 VAL A O 1
ATOM 7675 N N . ARG A 1 1020 ? 15.436 -2.626 17.074 1.00 32.30 1020 ARG A N 1
ATOM 7676 C CA . ARG A 1 1020 ? 15.709 -3.511 15.969 1.00 34.42 1020 ARG A CA 1
ATOM 7677 C C . ARG A 1 1020 ? 14.540 -4.472 15.790 1.00 34.36 1020 ARG A C 1
ATOM 7678 O O . ARG A 1 1020 ? 14.165 -5.171 16.742 1.00 34.42 1020 ARG A O 1
ATOM 7686 N N . VAL A 1 1021 ? 13.995 -4.552 14.572 1.00 34.26 1021 VAL A N 1
ATOM 7687 C CA . VAL A 1 1021 ? 12.905 -5.479 14.255 1.00 34.42 1021 VAL A CA 1
ATOM 7688 C C . VAL A 1 1021 ? 13.419 -6.443 13.175 1.00 35.18 1021 VAL A C 1
ATOM 7689 O O . VAL A 1 1021 ? 13.885 -6.002 12.124 1.00 34.79 1021 VAL A O 1
ATOM 7693 N N . ASN A 1 1022 ? 13.386 -7.742 13.473 1.00 35.86 1022 ASN A N 1
ATOM 7694 C CA . ASN A 1 1022 ? 13.974 -8.767 12.622 1.00 37.13 1022 ASN A CA 1
ATOM 7695 C C . ASN A 1 1022 ? 15.375 -8.397 12.133 1.00 37.44 1022 ASN A C 1
ATOM 7696 O O . ASN A 1 1022 ? 15.668 -8.519 10.934 1.00 37.75 1022 ASN A O 1
ATOM 7701 N N . GLY A 1 1023 ? 16.200 -7.888 13.049 1.00 37.05 1023 GLY A N 1
ATOM 7702 C CA . GLY A 1 1023 ? 17.585 -7.512 12.752 1.00 37.49 1023 GLY A CA 1
ATOM 7703 C C . GLY A 1 1023 ? 17.797 -6.146 12.119 1.00 37.09 1023 GLY A C 1
ATOM 7704 O O . GLY A 1 1023 ? 18.939 -5.689 12.044 1.00 37.46 1023 GLY A O 1
ATOM 7705 N N . ILE A 1 1024 ? 16.720 -5.481 11.692 1.00 36.85 1024 ILE A N 1
ATOM 7706 C CA . ILE A 1 1024 ? 16.794 -4.175 11.035 1.00 36.56 1024 ILE A CA 1
ATOM 7707 C C . ILE A 1 1024 ? 16.706 -3.052 12.080 1.00 35.25 1024 ILE A C 1
ATOM 7708 O O . ILE A 1 1024 ? 15.789 -3.029 12.895 1.00 34.28 1024 ILE A O 1
ATOM 7713 N N . ASP A 1 1025 ? 17.665 -2.127 12.022 1.00 35.03 1025 ASP A N 1
ATOM 7714 C CA . ASP A 1 1025 ? 17.745 -0.996 12.935 1.00 33.99 1025 ASP A CA 1
ATOM 7715 C C . ASP A 1 1025 ? 16.641 0.003 12.562 1.00 32.31 1025 ASP A C 1
ATOM 7716 O O . ASP A 1 1025 ? 16.554 0.476 11.422 1.00 32.31 1025 ASP A O 1
ATOM 7721 N N . CYS A 1 1026 ? 15.784 0.306 13.527 1.00 30.38 1026 CYS A N 1
ATOM 7722 C CA . CYS A 1 1026 ? 14.670 1.193 13.307 1.00 29.32 1026 CYS A CA 1
ATOM 7723 C C . CYS A 1 1026 ? 14.825 2.512 14.064 1.00 27.93 1026 CYS A C 1
ATOM 7724 O O . CYS A 1 1026 ? 13.877 3.273 14.144 1.00 28.00 1026 CYS A O 1
ATOM 7727 N N . GLY A 1 1027 ? 16.009 2.791 14.599 1.00 26.79 1027 GLY A N 1
ATOM 7728 C CA . GLY A 1 1027 ? 16.308 4.099 15.160 1.00 25.62 1027 GLY A CA 1
ATOM 7729 C C . GLY A 1 1027 ? 16.748 4.065 16.625 1.00 24.51 1027 GLY A C 1
ATOM 7730 O O . GLY A 1 1027 ? 16.454 3.109 17.344 1.00 24.38 1027 GLY A O 1
ATOM 7731 N N . THR A 1 1028 ? 17.526 5.067 17.002 1.00 23.58 1028 THR A N 1
ATOM 7732 C CA . THR A 1 1028 ? 17.855 5.355 18.392 1.00 22.74 1028 THR A CA 1
ATOM 7733 C C . THR A 1 1028 ? 16.917 6.466 18.812 1.00 22.04 1028 THR A C 1
ATOM 7734 O O . THR A 1 1028 ? 16.983 7.593 18.311 1.00 22.09 1028 THR A O 1
ATOM 7738 N N . ILE A 1 1029 ? 16.061 6.130 19.763 1.00 21.45 1029 ILE A N 1
ATOM 7739 C CA . ILE A 1 1029 ? 14.999 6.991 20.233 1.00 20.92 1029 ILE A CA 1
ATOM 7740 C C . ILE A 1 1029 ? 15.442 7.638 21.560 1.00 20.26 1029 ILE A C 1
ATOM 7741 O O . ILE A 1 1029 ? 15.729 6.921 22.527 1.00 20.22 1029 ILE A O 1
ATOM 7746 N N . TRP A 1 1030 ? 15.536 8.968 21.576 1.00 19.85 1030 TRP A N 1
ATOM 7747 C CA . TRP A 1 1030 ? 16.119 9.737 22.668 1.00 19.46 1030 TRP A CA 1
ATOM 7748 C C . TRP A 1 1030 ? 15.293 10.945 23.122 1.00 19.48 1030 TRP A C 1
ATOM 7749 O O . TRP A 1 1030 ? 15.629 11.572 24.126 1.00 19.32 1030 TRP A O 1
ATOM 7760 N N . THR A 1 1031 ? 14.240 11.268 22.367 1.00 19.84 1031 THR A N 1
ATOM 7761 C CA . THR A 1 1031 ? 13.388 12.409 22.660 1.00 20.10 1031 THR A CA 1
ATOM 7762 C C . THR A 1 1031 ? 12.008 12.123 22.095 1.00 20.50 1031 THR A C 1
ATOM 7763 O O . THR A 1 1031 ? 11.840 11.270 21.220 1.00 20.58 1031 THR A O 1
ATOM 7767 N N . ALA A 1 1032 ? 11.014 12.833 22.625 1.00 20.95 1032 ALA A N 1
ATOM 7768 C CA . ALA A 1 1032 ? 9.616 12.653 22.182 1.00 21.50 1032 ALA A CA 1
ATOM 7769 C C . ALA A 1 1032 ? 9.399 12.999 20.705 1.00 22.07 1032 ALA A C 1
ATOM 7770 O O . ALA A 1 1032 ? 10.013 13.967 20.226 1.00 22.33 1032 ALA A O 1
ATOM 7772 N N . PRO A 1 1033 ? 8.504 12.295 19.999 1.00 22.72 1033 PRO A N 1
ATOM 7773 C CA . PRO A 1 1033 ? 7.757 11.124 20.529 1.00 22.96 1033 PRO A CA 1
ATOM 7774 C C . PRO A 1 1033 ? 8.626 9.878 20.612 1.00 22.93 1033 PRO A C 1
ATOM 7775 O O . PRO A 1 1033 ? 9.496 9.672 19.741 1.00 22.70 1033 PRO A O 1
ATOM 7779 N N . TYR A 1 1034 ? 8.417 9.086 21.689 1.00 23.30 1034 TYR A N 1
ATOM 7780 C CA . TYR A 1 1034 ? 9.193 7.865 21.946 1.00 23.53 1034 TYR A CA 1
ATOM 7781 C C . TYR A 1 1034 ? 8.606 6.688 21.156 1.00 24.39 1034 TYR A C 1
ATOM 7782 O O . TYR A 1 1034 ? 7.872 5.831 21.688 1.00 24.78 1034 TYR A O 1
ATOM 7791 N N . ARG A 1 1035 ? 8.935 6.678 19.867 1.00 24.87 1035 ARG A N 1
ATOM 7792 C CA . ARG A 1 1035 ? 8.432 5.696 18.921 1.00 25.74 1035 ARG A CA 1
ATOM 7793 C C . ARG A 1 1035 ? 9.454 5.515 17.800 1.00 25.71 1035 ARG A C 1
ATOM 7794 O O . ARG A 1 1035 ? 10.255 6.431 17.524 1.00 25.34 1035 ARG A O 1
ATOM 7802 N N . ALA A 1 1036 ? 9.430 4.325 17.210 1.00 26.14 1036 ALA A N 1
ATOM 7803 C CA . ALA A 1 1036 ? 10.291 3.939 16.068 1.00 26.41 1036 ALA A CA 1
ATOM 7804 C C . ALA A 1 1036 ? 9.399 3.471 14.897 1.00 27.04 1036 ALA A C 1
ATOM 7805 O O . ALA A 1 1036 ? 8.444 2.706 15.102 1.00 27.18 1036 ALA A O 1
ATOM 7807 N N . ASP A 1 1037 ? 9.708 3.922 13.683 1.00 27.38 1037 ASP A N 1
ATOM 7808 C CA . ASP A 1 1037 ? 8.986 3.494 12.502 1.00 28.24 1037 ASP A CA 1
ATOM 7809 C C . ASP A 1 1037 ? 9.516 2.121 12.096 1.00 28.83 1037 ASP A C 1
ATOM 7810 O O . ASP A 1 1037 ? 10.666 1.997 11.628 1.00 28.55 1037 ASP A O 1
ATOM 7815 N N . ILE A 1 1038 ? 8.670 1.096 12.285 1.00 29.46 1038 ILE A N 1
ATOM 7816 C CA . ILE A 1 1038 ? 9.053 -0.288 12.045 1.00 30.29 1038 ILE A CA 1
ATOM 7817 C C . ILE A 1 1038 ? 8.433 -0.844 10.753 1.00 31.51 1038 ILE A C 1
ATOM 7818 O O . ILE A 1 1038 ? 8.548 -2.040 10.490 1.00 31.78 1038 ILE A O 1
ATOM 7823 N N . THR A 1 1039 ? 7.799 0.028 9.975 1.00 32.26 1039 THR A N 1
ATOM 7824 C CA . THR A 1 1039 ? 7.044 -0.352 8.791 1.00 33.71 1039 THR A CA 1
ATOM 7825 C C . THR A 1 1039 ? 7.805 -1.306 7.889 1.00 35.15 1039 THR A C 1
ATOM 7826 O O . THR A 1 1039 ? 7.285 -2.359 7.498 1.00 36.13 1039 THR A O 1
ATOM 7830 N N . ALA A 1 1040 ? 9.040 -0.937 7.568 1.00 35.62 1040 ALA A N 1
ATOM 7831 C CA . ALA A 1 1040 ? 9.827 -1.675 6.561 1.00 36.78 1040 ALA A CA 1
ATOM 7832 C C . ALA A 1 1040 ? 10.382 -2.989 7.086 1.00 37.39 1040 ALA A C 1
ATOM 7833 O O . ALA A 1 1040 ? 10.678 -3.879 6.317 1.00 38.62 1040 ALA A O 1
ATOM 7835 N N . ALA A 1 1041 ? 10.522 -3.114 8.400 1.00 37.39 1041 ALA A N 1
ATOM 7836 C CA . ALA A 1 1041 ? 11.103 -4.301 9.012 1.00 37.93 1041 ALA A CA 1
ATOM 7837 C C . ALA A 1 1041 ? 10.072 -5.367 9.347 1.00 38.68 1041 ALA A C 1
ATOM 7838 O O . ALA A 1 1041 ? 10.454 -6.496 9.600 1.00 39.25 1041 ALA A O 1
ATOM 7840 N N . LEU A 1 1042 ? 8.789 -5.008 9.370 1.00 38.97 1042 LEU A N 1
ATOM 7841 C CA . LEU A 1 1042 ? 7.727 -5.929 9.779 1.00 40.43 1042 LEU A CA 1
ATOM 7842 C C . LEU A 1 1042 ? 7.470 -6.989 8.738 1.00 42.78 1042 LEU A C 1
ATOM 7843 O O . LEU A 1 1042 ? 7.480 -6.688 7.547 1.00 42.80 1042 LEU A O 1
ATOM 7848 N N . LYS A 1 1043 ? 7.217 -8.209 9.214 1.00 44.76 1043 LYS A N 1
ATOM 7849 C CA . LYS A 1 1043 ? 6.771 -9.324 8.378 1.00 47.11 1043 LYS A CA 1
ATOM 7850 C C . LYS A 1 1043 ? 5.544 -9.970 9.036 1.00 47.64 1043 LYS A C 1
ATOM 7851 O O . LYS A 1 1043 ? 5.359 -9.890 10.257 1.00 47.18 1043 LYS A O 1
ATOM 7857 N N . LYS A 1 1044 ? 4.696 -10.578 8.217 1.00 48.34 1044 LYS A N 1
ATOM 7858 C CA . LYS A 1 1044 ? 3.563 -11.356 8.708 1.00 49.15 1044 LYS A CA 1
ATOM 7859 C C . LYS A 1 1044 ? 4.077 -12.550 9.521 1.00 49.20 1044 LYS A C 1
ATOM 7860 O O . LYS A 1 1044 ? 5.045 -13.195 9.134 1.00 49.10 1044 LYS A O 1
ATOM 7866 N N . GLY A 1 1045 ? 3.440 -12.808 10.659 1.00 48.96 1045 GLY A N 1
ATOM 7867 C CA . GLY A 1 1045 ? 3.837 -13.896 11.545 1.00 49.60 1045 GLY A CA 1
ATOM 7868 C C . GLY A 1 1045 ? 4.727 -13.402 12.676 1.00 48.26 1045 GLY A C 1
ATOM 7869 O O . GLY A 1 1045 ? 4.567 -12.281 13.170 1.00 46.75 1045 GLY A O 1
ATOM 7870 N N . VAL A 1 1046 ? 5.661 -14.254 13.088 1.00 48.82 1046 VAL A N 1
ATOM 7871 C CA . VAL A 1 1046 ? 6.497 -13.988 14.250 1.00 48.00 1046 VAL A CA 1
ATOM 7872 C C . VAL A 1 1046 ? 7.596 -12.998 13.857 1.00 46.28 1046 VAL A C 1
ATOM 7873 O O . VAL A 1 1046 ? 8.298 -13.192 12.858 1.00 46.14 1046 VAL A O 1
ATOM 7877 N N . ASN A 1 1047 ? 7.687 -11.917 14.631 1.00 44.40 1047 ASN A N 1
ATOM 7878 C CA . ASN A 1 1047 ? 8.704 -10.897 14.457 1.00 43.14 1047 ASN A CA 1
ATOM 7879 C C . ASN A 1 1047 ? 9.645 -10.912 15.656 1.00 42.75 1047 ASN A C 1
ATOM 7880 O O . ASN A 1 1047 ? 9.196 -11.055 16.788 1.00 42.25 1047 ASN A O 1
ATOM 7885 N N . GLU A 1 1048 ? 10.937 -10.757 15.393 1.00 42.50 1048 GLU A N 1
ATOM 7886 C CA . GLU A 1 1048 ? 11.922 -10.624 16.467 1.00 42.39 1048 GLU A CA 1
ATOM 7887 C C . GLU A 1 1048 ? 12.135 -9.155 16.845 1.00 39.95 1048 GLU A C 1
ATOM 7888 O O . GLU A 1 1048 ? 12.303 -8.303 15.977 1.00 38.93 1048 GLU A O 1
ATOM 7894 N N . LEU A 1 1049 ? 12.112 -8.882 18.152 1.00 38.69 1049 LEU A N 1
ATOM 7895 C CA . LEU A 1 1049 ? 12.238 -7.535 18.699 1.00 37.00 1049 LEU A CA 1
ATOM 7896 C C . LEU A 1 1049 ? 13.406 -7.498 19.663 1.00 36.58 1049 LEU A C 1
ATOM 7897 O O . LEU A 1 1049 ? 13.464 -8.270 20.615 1.00 36.45 1049 LEU A O 1
ATOM 7902 N N . GLU A 1 1050 ? 14.329 -6.585 19.400 1.00 36.11 1050 GLU A N 1
ATOM 7903 C CA . GLU A 1 1050 ? 15.451 -6.324 20.267 1.00 36.30 1050 GLU A CA 1
ATOM 7904 C C . GLU A 1 1050 ? 15.459 -4.820 20.531 1.00 34.23 1050 GLU A C 1
ATOM 7905 O O . GLU A 1 1050 ? 15.396 -4.016 19.591 1.00 33.65 1050 GLU A O 1
ATOM 7911 N N . ILE A 1 1051 ? 15.489 -4.439 21.808 1.00 32.54 1051 ILE A N 1
ATOM 7912 C CA . ILE A 1 1051 ? 15.580 -3.045 22.194 1.00 31.09 1051 ILE A CA 1
ATOM 7913 C C . ILE A 1 1051 ? 16.748 -2.895 23.179 1.00 30.52 1051 ILE A C 1
ATOM 7914 O O . ILE A 1 1051 ? 16.775 -3.615 24.185 1.00 30.56 1051 ILE A O 1
ATOM 7919 N N . GLU A 1 1052 ? 17.713 -2.018 22.859 1.00 29.70 1052 GLU A N 1
ATOM 7920 C CA . GLU A 1 1052 ? 18.824 -1.693 23.752 1.00 29.63 1052 GLU A CA 1
ATOM 7921 C C . GLU A 1 1052 ? 18.500 -0.425 24.468 1.00 27.51 1052 GLU A C 1
ATOM 7922 O O . GLU A 1 1052 ? 18.326 0.618 23.831 1.00 26.48 1052 GLU A O 1
ATOM 7928 N N . VAL A 1 1053 ? 18.462 -0.511 25.795 1.00 26.27 1053 VAL A N 1
ATOM 7929 C CA . VAL A 1 1053 ? 18.028 0.578 26.631 1.00 24.90 1053 VAL A CA 1
ATOM 7930 C C . VAL A 1 1053 ? 19.214 0.982 27.518 1.00 23.96 1053 VAL A C 1
ATOM 7931 O O . VAL A 1 1053 ? 19.902 0.121 28.073 1.00 24.50 1053 VAL A O 1
ATOM 7935 N N . THR A 1 1054 ? 19.429 2.284 27.644 1.00 22.66 1054 THR A N 1
ATOM 7936 C CA . THR A 1 1054 ? 20.544 2.876 28.372 1.00 21.90 1054 THR A CA 1
ATOM 7937 C C . THR A 1 1054 ? 20.031 4.010 29.260 1.00 20.99 1054 THR A C 1
ATOM 7938 O O . THR A 1 1054 ? 19.192 4.810 28.837 1.00 20.68 1054 THR A O 1
ATOM 7942 N N . ASN A 1 1055 ? 20.493 4.047 30.504 1.00 20.57 1055 ASN A N 1
ATOM 7943 C CA . ASN A 1 1055 ? 20.159 5.098 31.446 1.00 19.91 1055 ASN A CA 1
ATOM 7944 C C . ASN A 1 1055 ? 21.414 5.963 31.704 1.00 19.43 1055 ASN A C 1
ATOM 7945 O O . ASN A 1 1055 ? 22.280 6.076 30.826 1.00 19.51 1055 ASN A O 1
ATOM 7950 N N . THR A 1 1056 ? 21.501 6.586 32.877 1.00 18.91 1056 THR A N 1
ATOM 7951 C CA . THR A 1 1056 ? 22.621 7.453 33.244 1.00 18.58 1056 THR A CA 1
ATOM 7952 C C . THR A 1 1056 ? 23.406 6.834 34.411 1.00 18.60 1056 THR A C 1
ATOM 7953 O O . THR A 1 1056 ? 22.966 5.842 35.006 1.00 18.84 1056 THR A O 1
ATOM 7957 N N . TRP A 1 1057 ? 24.561 7.415 34.709 1.00 18.44 1057 TRP A N 1
ATOM 7958 C CA . TRP A 1 1057 ? 25.483 6.952 35.742 1.00 18.62 1057 TRP A CA 1
ATOM 7959 C C . TRP A 1 1057 ? 24.976 7.146 37.175 1.00 18.49 1057 TRP A C 1
ATOM 7960 O O . TRP A 1 1057 ? 25.577 6.602 38.111 1.00 18.72 1057 TRP A O 1
ATOM 7971 N N . ALA A 1 1058 ? 23.893 7.903 37.384 1.00 18.20 1058 ALA A N 1
ATOM 7972 C CA . ALA A 1 1058 ? 23.542 8.324 38.770 1.00 18.25 1058 ALA A CA 1
ATOM 7973 C C . ALA A 1 1058 ? 23.355 7.141 39.717 1.00 18.64 1058 ALA A C 1
ATOM 7974 O O . ALA A 1 1058 ? 23.915 7.121 40.803 1.00 18.85 1058 ALA A O 1
ATOM 7976 N N . ASN A 1 1059 ? 22.646 6.119 39.259 1.00 18.93 1059 ASN A N 1
ATOM 7977 C CA . ASN A 1 1059 ? 22.312 4.984 40.105 1.00 19.48 1059 ASN A CA 1
ATOM 7978 C C . ASN A 1 1059 ? 23.524 4.138 40.478 1.00 19.92 1059 ASN A C 1
ATOM 7979 O O . ASN A 1 1059 ? 23.652 3.709 41.651 1.00 20.23 1059 ASN A O 1
ATOM 7984 N N . ALA A 1 1060 ? 24.408 3.894 39.513 1.00 20.03 1060 ALA A N 1
ATOM 7985 C CA . ALA A 1 1060 ? 25.630 3.109 39.806 1.00 20.62 1060 ALA A CA 1
ATOM 7986 C C . ALA A 1 1060 ? 26.600 3.834 40.691 1.00 20.65 1060 ALA A C 1
ATOM 7987 O O . ALA A 1 1060 ? 27.285 3.175 41.517 1.00 21.09 1060 ALA A O 1
ATOM 7989 N N . LEU A 1 1061 ? 26.646 5.169 40.571 1.00 20.27 1061 LEU A N 1
ATOM 7990 C CA . LEU A 1 1061 ? 27.519 5.960 41.445 1.00 20.39 1061 LEU A CA 1
ATOM 7991 C C . LEU A 1 1061 ? 26.995 5.976 42.881 1.00 20.70 1061 LEU A C 1
ATOM 7992 O O . LEU A 1 1061 ? 27.763 5.843 43.822 1.00 20.93 1061 LEU A O 1
ATOM 7997 N N . LYS A 1 1062 ? 25.682 6.088 43.023 1.00 20.83 1062 LYS A N 1
ATOM 7998 C CA . LYS A 1 1062 ? 25.048 5.961 44.347 1.00 21.31 1062 LYS A CA 1
ATOM 7999 C C . LYS A 1 1062 ? 25.413 4.605 44.939 1.00 22.14 1062 LYS A C 1
ATOM 8000 O O . LYS A 1 1062 ? 25.868 4.519 46.075 1.00 22.60 1062 LYS A O 1
ATOM 8006 N N . GLY A 1 1063 ? 25.211 3.541 44.178 1.00 22.64 1063 GLY A N 1
ATOM 8007 C CA . GLY A 1 1063 ? 25.539 2.209 44.647 1.00 23.64 1063 GLY A CA 1
ATOM 8008 C C . GLY A 1 1063 ? 27.005 2.060 45.023 1.00 24.12 1063 GLY A C 1
ATOM 8009 O O . GLY A 1 1063 ? 27.325 1.541 46.101 1.00 24.59 1063 GLY A O 1
ATOM 8010 N N . ALA A 1 1064 ? 27.907 2.528 44.152 1.00 23.97 1064 ALA A N 1
ATOM 8011 C CA . ALA A 1 1064 ? 29.347 2.481 44.455 1.00 24.54 1064 ALA A CA 1
ATOM 8012 C C . ALA A 1 1064 ? 29.701 3.310 45.707 1.00 24.65 1064 ALA A C 1
ATOM 8013 O O . ALA A 1 1064 ? 30.483 2.851 46.577 1.00 25.47 1064 ALA A O 1
ATOM 8015 N N . ASP A 1 1065 ? 29.105 4.483 45.851 1.00 24.29 1065 ASP A N 1
ATOM 8016 C CA . ASP A 1 1065 ? 29.283 5.312 47.063 1.00 24.54 1065 ASP A CA 1
ATOM 8017 C C . ASP A 1 1065 ? 28.915 4.546 48.350 1.00 25.51 1065 ASP A C 1
ATOM 8018 O O . ASP A 1 1065 ? 29.491 4.786 49.381 1.00 25.52 1065 ASP A O 1
ATOM 8023 N N . GLU A 1 1066 ? 27.941 3.657 48.265 1.00 26.46 1066 GLU A N 1
ATOM 8024 C CA . GLU A 1 1066 ? 27.454 2.906 49.428 1.00 27.91 1066 GLU A CA 1
ATOM 8025 C C . GLU A 1 1066 ? 28.033 1.479 49.556 1.00 28.88 1066 GLU A C 1
ATOM 8026 O O . GLU A 1 1066 ? 27.526 0.684 50.366 1.00 29.62 1066 GLU A O 1
ATOM 8032 N N . GLY A 1 1067 ? 29.075 1.140 48.785 1.00 29.01 1067 GLY A N 1
ATOM 8033 C CA . GLY A 1 1067 ? 29.712 -0.197 48.885 1.00 30.37 1067 GLY A CA 1
ATOM 8034 C C . GLY A 1 1067 ? 28.889 -1.260 48.183 1.00 31.38 1067 GLY A C 1
ATOM 8035 O O . GLY A 1 1067 ? 28.970 -2.438 48.512 1.00 31.99 1067 GLY A O 1
ATOM 8036 N N . LYS A 1 1068 ? 28.103 -0.829 47.189 1.00 31.23 1068 LYS A N 1
ATOM 8037 C CA . LYS A 1 1068 ? 27.221 -1.707 46.416 1.00 32.23 1068 LYS A CA 1
ATOM 8038 C C . LYS A 1 1068 ? 27.366 -1.445 44.926 1.00 31.52 1068 LYS A C 1
ATOM 8039 O O . LYS A 1 1068 ? 26.381 -1.356 44.201 1.00 31.89 1068 LYS A O 1
ATOM 8045 N N . ALA A 1 1069 ? 28.599 -1.351 44.444 1.00 31.27 1069 ALA A N 1
ATOM 8046 C CA . ALA A 1 1069 ? 28.831 -1.124 43.019 1.00 30.62 1069 ALA A CA 1
ATOM 8047 C C . ALA A 1 1069 ? 28.224 -2.289 42.223 1.00 30.99 1069 ALA A C 1
ATOM 8048 O O . ALA A 1 1069 ? 28.445 -3.438 42.584 1.00 31.84 1069 ALA A O 1
ATOM 8050 N N . PRO A 1 1070 ? 27.450 -2.003 41.158 1.00 30.36 1070 PRO A N 1
ATOM 8051 C CA . PRO A 1 1070 ? 26.842 -3.074 40.371 1.00 30.97 1070 PRO A CA 1
ATOM 8052 C C . PRO A 1 1070 ? 27.820 -3.820 39.451 1.00 31.66 1070 PRO A C 1
ATOM 8053 O O . PRO A 1 1070 ? 27.447 -4.835 38.857 1.00 32.25 1070 PRO A O 1
ATOM 8057 N N . PHE A 1 1071 ? 29.022 -3.268 39.284 1.00 31.65 1071 PHE A N 1
ATOM 8058 C CA . PHE A 1 1071 ? 30.126 -3.927 38.589 1.00 32.57 1071 PHE A CA 1
ATOM 8059 C C . PHE A 1 1071 ? 31.442 -3.290 39.009 1.00 33.00 1071 PHE A C 1
ATOM 8060 O O . PHE A 1 1071 ? 31.456 -2.281 39.717 1.00 32.07 1071 PHE A O 1
ATOM 8068 N N . ASP A 1 1072 ? 32.536 -3.899 38.570 1.00 34.71 1072 ASP A N 1
ATOM 8069 C CA . ASP A 1 1072 ? 33.899 -3.437 38.860 1.00 35.61 1072 ASP A CA 1
ATOM 8070 C C . ASP A 1 1072 ? 34.307 -2.225 38.021 1.00 34.09 1072 ASP A C 1
ATOM 8071 O O . ASP A 1 1072 ? 33.748 -1.972 36.964 1.00 33.45 1072 ASP A O 1
ATOM 8076 N N . GLY A 1 1073 ? 35.288 -1.485 38.535 1.00 33.33 1073 GLY A N 1
ATOM 8077 C CA . GLY A 1 1073 ? 35.963 -0.407 37.813 1.00 32.48 1073 GLY A CA 1
ATOM 8078 C C . GLY A 1 1073 ? 35.273 0.960 37.806 1.00 30.65 1073 GLY A C 1
ATOM 8079 O O . GLY A 1 1073 ? 35.602 1.790 36.963 1.00 30.30 1073 GLY A O 1
ATOM 8080 N N . ILE A 1 1074 ? 34.356 1.206 38.740 1.00 29.23 1074 ILE A N 1
ATOM 8081 C CA . ILE A 1 1074 ? 33.657 2.484 38.798 1.00 27.77 1074 ILE A CA 1
ATOM 8082 C C . ILE A 1 1074 ? 34.498 3.477 39.574 1.00 27.13 1074 ILE A C 1
ATOM 8083 O O . ILE A 1 1074 ? 34.879 3.200 40.701 1.00 27.20 1074 ILE A O 1
ATOM 8088 N N . TRP A 1 1075 ? 34.799 4.622 38.966 1.00 26.22 1075 TRP A N 1
ATOM 8089 C CA . TRP A 1 1075 ? 35.574 5.682 39.627 1.00 25.76 1075 TRP A CA 1
ATOM 8090 C C . TRP A 1 1075 ? 35.446 6.982 38.853 1.00 24.89 1075 TRP A C 1
ATOM 8091 O O . TRP A 1 1075 ? 35.471 6.962 37.594 1.00 24.81 1075 TRP A O 1
ATOM 8102 N N . THR A 1 1076 ? 35.269 8.085 39.585 1.00 23.91 1076 THR A N 1
ATOM 8103 C CA . THR A 1 1076 ? 35.370 9.422 39.009 1.00 23.55 1076 THR A CA 1
ATOM 8104 C C . THR A 1 1076 ? 35.869 10.398 40.077 1.00 23.52 1076 THR A C 1
ATOM 8105 O O . THR A 1 1076 ? 35.588 10.217 41.286 1.00 23.08 1076 THR A O 1
ATOM 8109 N N . ASN A 1 1077 ? 36.603 11.431 39.659 1.00 23.85 1077 ASN A N 1
ATOM 8110 C CA . ASN A 1 1077 ? 36.914 12.535 40.591 1.00 23.99 1077 ASN A CA 1
ATOM 8111 C C . ASN A 1 1077 ? 35.728 13.497 40.789 1.00 23.64 1077 ASN A C 1
ATOM 8112 O O . ASN A 1 1077 ? 35.800 14.358 41.659 1.00 23.85 1077 ASN A O 1
ATOM 8117 N N . ALA A 1 1078 ? 34.638 13.332 40.044 1.00 23.50 1078 ALA A N 1
ATOM 8118 C CA . ALA A 1 1078 ? 33.451 14.150 40.221 1.00 23.51 1078 ALA A CA 1
ATOM 8119 C C . ALA A 1 1078 ? 32.726 13.690 41.520 1.00 23.64 1078 ALA A C 1
ATOM 8120 O O . ALA A 1 1078 ? 32.316 12.544 41.640 1.00 23.84 1078 ALA A O 1
ATOM 8122 N N . LYS A 1 1079 ? 32.635 14.562 42.495 1.00 24.11 1079 LYS A N 1
ATOM 8123 C CA . LYS A 1 1079 ? 32.077 14.155 43.798 1.00 24.33 1079 LYS A CA 1
ATOM 8124 C C . LYS A 1 1079 ? 30.641 14.660 44.063 1.00 23.34 1079 LYS A C 1
ATOM 8125 O O . LYS A 1 1079 ? 30.011 14.191 45.006 1.00 22.91 1079 LYS A O 1
ATOM 8131 N N . TYR A 1 1080 ? 30.088 15.492 43.172 1.00 22.26 1080 TYR A N 1
ATOM 8132 C CA . TYR A 1 1080 ? 28.754 16.032 43.421 1.00 21.67 1080 TYR A CA 1
ATOM 8133 C C . TYR A 1 1080 ? 27.711 14.972 43.108 1.00 20.96 1080 TYR A C 1
ATOM 8134 O O . TYR A 1 1080 ? 27.915 14.106 42.220 1.00 20.78 1080 TYR A O 1
ATOM 8143 N N . ARG A 1 1081 ? 26.610 15.009 43.854 1.00 20.44 1081 ARG A N 1
ATOM 8144 C CA . ARG A 1 1081 ? 25.508 14.040 43.711 1.00 20.03 1081 ARG A CA 1
ATOM 8145 C C . ARG A 1 1081 ? 24.198 14.754 43.977 1.00 20.12 1081 ARG A C 1
ATOM 8146 O O . ARG A 1 1081 ? 24.175 15.755 44.699 1.00 20.26 1081 ARG A O 1
ATOM 8154 N N . ARG A 1 1082 ? 23.114 14.219 43.449 1.00 20.14 1082 ARG A N 1
ATOM 8155 C CA . ARG A 1 1082 ? 21.792 14.790 43.705 1.00 20.58 1082 ARG A CA 1
ATOM 8156 C C . ARG A 1 1082 ? 21.564 14.776 45.233 1.00 20.78 1082 ARG A C 1
ATOM 8157 O O . ARG A 1 1082 ? 21.941 13.804 45.894 1.00 20.61 1082 ARG A O 1
ATOM 8165 N N . ALA A 1 1083 ? 21.025 15.869 45.759 1.00 21.00 1083 ALA A N 1
ATOM 8166 C CA . ALA A 1 1083 ? 20.681 15.961 47.162 1.00 21.58 1083 ALA A CA 1
ATOM 8167 C C . ALA A 1 1083 ? 19.635 14.903 47.592 1.00 21.89 1083 ALA A C 1
ATOM 8168 O O . ALA A 1 1083 ? 19.702 14.425 48.727 1.00 22.15 1083 ALA A O 1
ATOM 8170 N N . GLU A 1 1084 ? 18.745 14.530 46.680 1.00 21.88 1084 GLU A N 1
ATOM 8171 C CA . GLU A 1 1084 ? 17.579 13.681 46.981 1.00 22.44 1084 GLU A CA 1
ATOM 8172 C C . GLU A 1 1084 ? 17.887 12.271 47.507 1.00 22.37 1084 GLU A C 1
ATOM 8173 O O . GLU A 1 1084 ? 17.066 11.690 48.224 1.00 22.85 1084 GLU A O 1
ATOM 8179 N N . ASN A 1 1085 ? 19.052 11.723 47.114 1.00 21.70 1085 ASN A N 1
ATOM 8180 C CA . ASN A 1 1085 ? 19.501 10.391 47.542 1.00 21.66 1085 ASN A CA 1
ATOM 8181 C C . ASN A 1 1085 ? 18.516 9.280 47.120 1.00 21.96 1085 ASN A C 1
ATOM 8182 O O . ASN A 1 1085 ? 18.372 8.266 47.827 1.00 22.28 1085 ASN A O 1
ATOM 8187 N N . THR A 1 1086 ? 17.853 9.483 45.953 1.00 21.62 1086 THR A N 1
ATOM 8188 C CA . THR A 1 1086 ? 16.931 8.512 45.417 1.00 22.02 1086 THR A CA 1
ATOM 8189 C C . THR A 1 1086 ? 17.570 7.835 44.205 1.00 21.71 1086 THR A C 1
ATOM 8190 O O . THR A 1 1086 ? 18.424 8.430 43.504 1.00 21.19 1086 THR A O 1
ATOM 8194 N N . LEU A 1 1087 ? 17.171 6.604 43.962 1.00 22.25 1087 LEU A N 1
ATOM 8195 C CA . LEU A 1 1087 ? 17.473 5.958 42.702 1.00 22.15 1087 LEU A CA 1
ATOM 8196 C C . LEU A 1 1087 ? 16.533 6.502 41.638 1.00 22.12 1087 LEU A C 1
ATOM 8197 O O . LEU A 1 1087 ? 15.333 6.695 41.897 1.00 22.56 1087 LEU A O 1
ATOM 8202 N N . LEU A 1 1088 ? 17.068 6.745 40.437 1.00 21.65 1088 LEU A N 1
ATOM 8203 C CA . LEU A 1 1088 ? 16.262 7.222 39.346 1.00 21.56 1088 LEU A CA 1
ATOM 8204 C C . LEU A 1 1088 ? 15.584 6.065 38.624 1.00 21.91 1088 LEU A C 1
ATOM 8205 O O . LEU A 1 1088 ? 16.170 4.989 38.497 1.00 22.03 1088 LEU A O 1
ATOM 8210 N N . PRO A 1 1089 ? 14.349 6.278 38.136 1.00 22.23 1089 PRO A N 1
ATOM 8211 C CA . PRO A 1 1089 ? 13.715 5.269 37.270 1.00 22.64 1089 PRO A CA 1
ATOM 8212 C C . PRO A 1 1089 ? 14.646 4.878 36.105 1.00 22.26 1089 PRO A C 1
ATOM 8213 O O . PRO A 1 1089 ? 15.374 5.728 35.536 1.00 21.53 1089 PRO A O 1
ATOM 8217 N N . ALA A 1 1090 ? 14.657 3.596 35.810 1.00 22.76 1090 ALA A N 1
ATOM 8218 C CA . ALA A 1 1090 ? 15.600 3.041 34.856 1.00 22.74 1090 ALA A CA 1
ATOM 8219 C C . ALA A 1 1090 ? 14.976 1.906 34.066 1.00 23.47 1090 ALA A C 1
ATOM 8220 O O . ALA A 1 1090 ? 14.349 1.008 34.641 1.00 24.22 1090 ALA A O 1
ATOM 8222 N N . GLY A 1 1091 ? 15.212 1.921 32.756 1.00 23.38 1091 GLY A N 1
ATOM 8223 C CA . GLY A 1 1091 ? 14.836 0.831 31.874 1.00 24.16 1091 GLY A CA 1
ATOM 8224 C C . GLY A 1 1091 ? 13.702 1.154 30.927 1.00 24.43 1091 GLY A C 1
ATOM 8225 O O . GLY A 1 1091 ? 13.274 2.299 30.804 1.00 23.89 1091 GLY A O 1
ATOM 8226 N N . LEU A 1 1092 ? 13.251 0.120 30.233 1.00 25.29 1092 LEU A N 1
ATOM 8227 C CA . LEU A 1 1092 ? 12.123 0.235 29.330 1.00 25.81 1092 LEU A CA 1
ATOM 8228 C C . LEU A 1 1092 ? 10.895 0.034 30.162 1.00 26.74 1092 LEU A C 1
ATOM 8229 O O . LEU A 1 1092 ? 10.529 -1.095 30.462 1.00 27.68 1092 LEU A O 1
ATOM 8234 N N . LEU A 1 1093 ? 10.275 1.123 30.571 1.00 27.09 1093 LEU A N 1
ATOM 8235 C CA . LEU A 1 1093 ? 9.077 1.053 31.412 1.00 28.38 1093 LEU A CA 1
ATOM 8236 C C . LEU A 1 1093 ? 7.807 0.759 30.618 1.00 29.42 1093 LEU A C 1
ATOM 8237 O O . LEU A 1 1093 ? 6.889 0.163 31.157 1.00 30.69 1093 LEU A O 1
ATOM 8242 N N . GLY A 1 1094 ? 7.737 1.161 29.343 1.00 29.40 1094 GLY A N 1
ATOM 8243 C CA . GLY A 1 1094 ? 6.548 0.904 28.539 1.00 30.37 1094 GLY A CA 1
ATOM 8244 C C . GLY A 1 1094 ? 5.352 1.740 28.980 1.00 30.89 1094 GLY A C 1
ATOM 8245 O O . GLY A 1 1094 ? 5.540 2.778 29.576 1.00 30.06 1094 GLY A O 1
ATOM 8246 N N . PRO A 1 1095 ? 4.123 1.326 28.675 1.00 32.68 1095 PRO A N 1
ATOM 8247 C CA . PRO A 1 1095 ? 3.810 0.136 27.888 1.00 33.83 1095 PRO A CA 1
ATOM 8248 C C . PRO A 1 1095 ? 4.199 0.283 26.412 1.00 33.78 1095 PRO A C 1
ATOM 8249 O O . PRO A 1 1095 ? 4.344 1.399 25.932 1.00 33.45 1095 PRO A O 1
ATOM 8253 N N . LEU A 1 1096 ? 4.348 -0.846 25.724 1.00 34.93 1096 LEU A N 1
ATOM 8254 C CA . LEU A 1 1096 ? 4.597 -0.897 24.271 1.00 35.24 1096 LEU A CA 1
ATOM 8255 C C . LEU A 1 1096 ? 3.276 -1.088 23.531 1.00 36.45 1096 LEU A C 1
ATOM 8256 O O . LEU A 1 1096 ? 2.448 -1.902 23.945 1.00 37.62 1096 LEU A O 1
ATOM 8261 N N . ASN A 1 1097 ? 3.104 -0.327 22.451 1.00 36.54 1097 ASN A N 1
ATOM 8262 C CA . ASN A 1 1097 ? 1.900 -0.310 21.606 1.00 37.83 1097 ASN A CA 1
ATOM 8263 C C . ASN A 1 1097 ? 2.315 -0.062 20.173 1.00 37.54 1097 ASN A C 1
ATOM 8264 O O . ASN A 1 1097 ? 3.339 0.566 19.929 1.00 35.85 1097 ASN A O 1
ATOM 8269 N N . PHE A 1 1098 ? 1.472 -0.478 19.243 1.00 38.88 1098 PHE A N 1
ATOM 8270 C CA . PHE A 1 1098 ? 1.616 -0.135 17.833 1.00 39.63 1098 PHE A CA 1
ATOM 8271 C C . PHE A 1 1098 ? 0.652 0.995 17.462 1.00 40.73 1098 PHE A C 1
ATOM 8272 O O . PHE A 1 1098 ? -0.494 0.992 17.896 1.00 41.99 1098 PHE A O 1
ATOM 8280 N N . ASP A 1 1099 ? 1.117 1.957 16.673 1.00 41.75 1099 ASP A N 1
ATOM 8281 C CA . ASP A 1 1099 ? 0.258 2.949 16.027 1.00 44.09 1099 ASP A CA 1
ATOM 8282 C C . ASP A 1 1099 ? 0.332 2.657 14.539 1.00 45.26 1099 ASP A C 1
ATOM 8283 O O . ASP A 1 1099 ? 1.397 2.768 13.960 1.00 43.68 1099 ASP A O 1
ATOM 8288 N N . VAL A 1 1100 ? -0.787 2.255 13.932 1.00 47.89 1100 VAL A N 1
ATOM 8289 C CA . VAL A 1 1100 ? -0.850 1.994 12.493 1.00 50.42 1100 VAL A CA 1
ATOM 8290 C C . VAL A 1 1100 ? -1.558 3.178 11.843 1.00 53.63 1100 VAL A C 1
ATOM 8291 O O . VAL A 1 1100 ? -2.723 3.430 12.143 1.00 55.40 1100 VAL A O 1
ATOM 8295 N N . ALA A 1 1101 ? -0.858 3.884 10.954 1.00 56.23 1101 ALA A N 1
ATOM 8296 C CA . ALA A 1 1101 ? -1.371 5.084 10.284 1.00 59.16 1101 ALA A CA 1
ATOM 8297 C C . ALA A 1 1101 ? -1.404 4.931 8.750 1.00 62.15 1101 ALA A C 1
ATOM 8298 O O . ALA A 1 1101 ? -1.107 3.860 8.217 1.00 61.80 1101 ALA A O 1
ATOM 8300 N N . ASN A 1 1102 ? -1.799 6.006 8.063 1.00 65.92 1102 ASN A N 1
ATOM 8301 C CA . ASN A 1 1102 ? -1.664 6.137 6.604 1.00 68.56 1102 ASN A CA 1
ATOM 8302 C C . ASN A 1 1102 ? -0.627 7.232 6.260 1.00 68.24 1102 ASN A C 1
ATOM 8303 O O . ASN A 1 1102 ? 0.238 7.050 5.390 1.00 66.83 1102 ASN A O 1
#

Solvent-accessible surface area: 39733 Å² total; per-residue (Å²): 163,10,113,99,64,0,106,102,36,68,101,92,2,44,0,8,0,0,0,7,2,0,6,4,4,12,29,77,117,0,0,36,23,0,0,58,0,0,75,112,1,23,1,11,0,0,0,1,1,5,0,62,0,50,162,75,0,81,124,22,104,10,150,1,29,5,54,44,101,98,0,14,67,28,0,59,28,0,2,74,12,0,49,135,28,44,1,79,2,0,4,2,0,2,1,0,61,2,0,0,0,0,75,48,10,68,24,110,40,0,0,2,26,1,10,67,14,65,42,92,24,98,18,25,154,16,141,40,59,148,12,56,153,7,92,44,58,132,66,33,43,55,67,37,10,2,3,0,1,34,38,86,66,126,58,55,38,73,96,117,34,121,70,61,43,28,63,80,18,141,50,149,182,50,74,132,174,117,19,16,60,62,57,165,88,27,18,2,93,4,31,48,36,0,38,0,28,8,63,8,161,120,68,3,12,0,33,1,0,26,1,17,41,62,40,51,20,15,4,0,15,29,0,78,0,30,0,0,86,88,27,115,104,40,102,115,22,49,85,3,98,23,10,18,8,2,109,28,14,90,66,36,48,6,4,4,0,0,45,60,12,69,0,82,41,0,41,0,47,4,53,18,128,64,5,43,4,1,12,13,2,3,11,8,6,11,100,109,31,55,2,63,0,104,70,9,96,6,30,37,54,14,41,0,15,5,23,2,2,14,0,0,10,3,2,10,6,18,58,44,11,136,154,126,9,2,25,148,165,27,6,18,44,70,104,73,21,67,87,9,51,137,69,64,96,0,82,22,89,9,87,199,41,73,17,11,2,0,32,0,0,8,0,0,21,32,24,47,0,70,33,1,9,26,0,90,13,14,0,0,4,0,2,40,64,172,3,0,79,60,1,0,49,48,4,0,3,40,0,15,92,108,18,61,53,89,22,0,131,124,3,0,43,20,0,0,0,14,16,6,43,0,3,4,0,0,12,3,101,64,0,26,60,27,0,127,144,73,59,51,45,68,0,49,49,18,0,0,0,0,2,0,6,1,1,60,38,6,132,81,0,8,91,0,0,46,26,0,9,29,0,0,2,42,0,2,6,62,10,1,0,57,24,0,20,80,0,2,176,108,60,102,10,81,2,0,0,2,0,0,2,12,1,0,0,3,4,0,0,23,1,0,40,54,2,57,4,0,0,0,5,6,33,19,72,4,21,3,66,15,44,29,4,3,1,24,0,0,5,6,0,1,21,0,23,32,46,60,28,2,0,0,12,0,0,4,5,22,73,0,14,3,49,7,22,0,6,82,0,0,18,16,0,0,32,10,0,19,73,8,1,0,4,0,1,0,6,1,0,2,0,1,16,52,91,112,80,93,0,0,0,0,9,63,0,52,0,0,3,0,4,32,12,10,24,4,1,84,84,0,0,88,10,0,1,69,0,0,14,46,0,0,6,0,4,24,29,23,80,33,20,13,2,0,0,0,4,1,6,20,4,4,0,23,4,3,3,13,16,16,35,0,8,86,3,0,31,9,0,5,6,85,148,49,60,79,55,12,143,100,33,90,60,4,163,58,29,54,86,68,90,77,6,47,52,12,39,1,11,14,35,15,20,18,44,92,126,22,23,27,19,3,88,0,6,35,36,6,2,0,0,52,31,0,0,69,126,34,7,124,44,87,157,13,67,0,19,8,83,44,32,14,36,2,46,0,0,0,48,29,59,78,24,54,8,17,42,56,62,7,90,58,21,102,100,0,113,102,35,12,84,85,2,114,154,47,38,4,27,26,11,100,36,59,8,149,92,92,23,0,41,96,117,70,11,81,43,2,0,73,19,55,136,59,0,1,17,18,6,8,83,28,167,58,1,8,2,0,1,0,0,0,20,55,126,92,92,38,89,20,67,0,8,0,71,9,83,52,70,87,0,21,27,5,35,0,42,72,16,85,35,78,40,112,18,119,80,108,112,119,105,143,30,0,41,5,97,13,84,5,11,33,10,23,1,8,0,0,3,0,62,94,126,53,25,146,39,77,88,10,36,0,40,0,88,53,42,55,47,72,31,97,78,136,132,43,23,21,0,7,164,26,140,62,70,75,2,49,9,0,1,10,33,0,23,2,101,10,39,4,165,28,176,57,139,28,114,161,109,52,48,0,22,0,35,0,31,122,8,4,22,3,0,6,0,109,0,35,49,99,91,22,26,33,20,5,7,9,55,69,85,2,59,0,34,104,10,18,117,137,14,84,0,117,3,41,1,39,0,10,4,5,8,14,3,0,4,35,0,32,86,80,74,71,50,1,32,146,39,30,76,18,25,1,153,45,66,56,76,113,102,73,40,38,71,0,0,0,55,7,99,13,48,12,73,73,52,150